Protein AF-A0A8H5Y8N4-F1 (afdb_monomer)

Sequence (1280 aa):
MLNGNSNGKVRDLEVSPAIPPASGTCSVSHARNRRFKAFHACMIVFAGIAYYHDLDHRLQHASLALSFPGAGFISLGGFWGIGFIVNFILFCISLFLWFATGNIIAPFLTWFGEAFVIAALPGAAKPPMAHSQAVVGALVLVSYTVIIRFMRNTRRGQESRRDVRNKYLPRLLAEMKENEMVEPESDQDREIPENVLKFLRWQIDVAVLGNDDWSGYDVIEQFQPAALRYQIVEGVYTLAFANRFYTPSFRGSYLQEAQEKLIYKYCQEKVLKYWKWECLWGKLTTNYEPVLKDNIMLTGFYSLALQFYRAATLGDRFTKDGALVLEIDKTHRYPHSSKTLTKALLDNWSKSAFCLYPCEPNWIYSFCNLYGINALKCYDTNEGTDFVSGIEGRFRKGYIEEFTDADGTCVPIKSRMTGFVIPGLIGIVNELSCSALTASLMPDVSARAYAVAKKEVLTLDSKGKLADIDCLQGADKMDPGRYKASMVTFYSQALAAAKTFGDTGVAKAVEDLIDQDESLEKVDAGGVVTYNNVSVIMRSQLLRAKLMFRNGWKRMIEEPMSDILKKGPILADAKYPEVLVAKARSHDGSDLELVLYPGTEKRTVSLGLAQLQPGREYTAGKKTFTANVEGKAQIIVTLNQRTVPILETLIQLKVRNTDLLERSERPWLEQNHPYLLSPILHLSNMVINTGNTDKNDNIVQNGHTQLNDKCRDTPIHANRHMRVICVGAGASGLHLIYKMKKDFTNFTLDVYEKNPDIGGTWYENRYPGCACDIPAHNYVYSFEPNPQWSANYASSVEIFNYFSNFADKYGLRKSIKTQHEVVGAAWIEERACWAVSIRRPDNSVFEQECDWLINGAGILNAWRWPAIPGIDKYKGQLLHSAAWDPTVDVTDRHVGLIGNGSSGIQILPKMQECVFTYFRHVTTFIREPAWISPTPGMEYRQYTDKEREEFILHPEKLTELRKASEKAIGEVFSIVFNESAAQKQLEAFIKGKMIEKINNQDLARLLIPDFAFGCRRITPGTKYLESLTKPNVTTVYGDIREITERGCVTADGKEHPTDVLICATGFDTTFRPRFPLRGRNDMNLAEEWALEPRSYLGLAASGYPNYFMYLGPNCPIANGPIVFSIELQTEYMLRFMNRWQKEDIRTFDAKREAVDDFMHQKDLFMERTVWTSDCLSWYKNPRDGRITAVWPGSTLHYMETLATPRYDDYSVEYNGRRFAYLGNGFSQTEATPGMDRTYYIRERDDGSSLFRNLMSKENMSEPMDIKSLGKQEKSLLEHE

Structure (mmCIF, N/CA/C/O backbone):
data_AF-A0A8H5Y8N4-F1
#
_entry.id   AF-A0A8H5Y8N4-F1
#
loop_
_atom_site.group_PDB
_atom_site.id
_atom_site.type_symbol
_atom_site.label_atom_id
_atom_site.label_alt_id
_atom_site.label_comp_id
_atom_site.label_asym_id
_atom_site.label_entity_id
_atom_site.label_seq_id
_atom_site.pdbx_PDB_ins_code
_atom_site.Cartn_x
_atom_site.Cartn_y
_atom_site.Cartn_z
_atom_site.occupancy
_atom_site.B_iso_or_equiv
_atom_site.auth_seq_id
_atom_site.auth_comp_id
_atom_site.auth_asym_id
_atom_site.auth_atom_id
_atom_site.pdbx_PDB_model_num
ATOM 1 N N . MET A 1 1 ? 27.603 -9.779 23.919 1.00 23.16 1 MET A N 1
ATOM 2 C CA . MET A 1 1 ? 27.746 -8.595 24.800 1.00 23.16 1 MET A CA 1
ATOM 3 C C . MET A 1 1 ? 26.690 -7.575 24.407 1.00 23.16 1 MET A C 1
ATOM 5 O O . MET A 1 1 ? 26.212 -7.669 23.284 1.00 23.16 1 MET A O 1
ATOM 9 N N . LEU A 1 2 ? 26.401 -6.618 25.296 1.00 21.86 2 LEU A N 1
ATOM 10 C CA . LEU A 1 2 ? 25.329 -5.613 25.197 1.00 21.86 2 LEU A CA 1
ATOM 11 C C . LEU A 1 2 ? 23.916 -6.184 25.410 1.00 21.86 2 LEU A C 1
ATOM 13 O O . LEU A 1 2 ? 23.182 -6.479 24.470 1.00 21.86 2 LEU A O 1
ATOM 17 N N . ASN A 1 3 ? 23.560 -6.296 26.691 1.00 29.89 3 ASN A N 1
ATOM 18 C CA . ASN A 1 3 ? 22.178 -6.210 27.166 1.00 29.89 3 ASN A CA 1
ATOM 19 C C . ASN A 1 3 ? 21.736 -4.730 27.104 1.00 29.89 3 ASN A C 1
ATOM 21 O O . ASN A 1 3 ? 22.589 -3.838 27.065 1.00 29.89 3 ASN A O 1
ATOM 25 N N . GLY A 1 4 ? 20.433 -4.456 27.178 1.00 23.62 4 GLY A N 1
ATOM 26 C CA . GLY A 1 4 ? 19.904 -3.092 27.266 1.00 23.62 4 GLY A CA 1
ATOM 27 C C . GLY A 1 4 ? 18.448 -3.084 27.728 1.00 23.62 4 GLY A C 1
ATOM 28 O O . GLY A 1 4 ? 17.625 -3.762 27.124 1.00 23.62 4 GLY A O 1
ATOM 29 N N . ASN A 1 5 ? 18.158 -2.335 28.797 1.00 32.97 5 ASN A N 1
ATOM 30 C CA . ASN A 1 5 ? 16.825 -2.215 29.398 1.00 32.97 5 ASN A CA 1
ATOM 31 C C . ASN A 1 5 ? 16.034 -1.022 28.835 1.00 32.97 5 ASN A C 1
ATOM 33 O O . ASN A 1 5 ? 16.590 0.074 28.734 1.00 32.97 5 ASN A O 1
ATOM 37 N N . SER A 1 6 ? 14.713 -1.162 28.695 1.00 25.78 6 SER A N 1
ATOM 38 C CA . SER A 1 6 ? 13.760 -0.066 28.922 1.00 25.78 6 SER A CA 1
ATOM 39 C C . SER A 1 6 ? 12.333 -0.543 29.241 1.00 25.78 6 SER A C 1
ATOM 41 O O . SER A 1 6 ? 11.673 -1.223 28.461 1.00 25.78 6 SER A O 1
ATOM 43 N N . ASN A 1 7 ? 11.823 -0.088 30.393 1.00 25.64 7 ASN A N 1
ATOM 44 C CA . ASN A 1 7 ? 10.394 -0.112 30.724 1.00 25.64 7 ASN A CA 1
ATOM 45 C C . ASN A 1 7 ? 9.574 0.702 29.706 1.00 25.64 7 ASN A C 1
ATOM 47 O O . ASN A 1 7 ? 10.105 1.603 29.057 1.00 25.64 7 ASN A O 1
ATOM 51 N N . GLY A 1 8 ? 8.261 0.461 29.642 1.00 32.56 8 GLY A N 1
ATOM 52 C CA . GLY A 1 8 ? 7.346 1.184 28.754 1.00 32.56 8 GLY A CA 1
ATOM 53 C C . GLY A 1 8 ? 7.306 2.702 28.986 1.00 32.56 8 GLY A C 1
ATOM 54 O O . GLY A 1 8 ? 6.549 3.184 29.826 1.00 32.56 8 GLY A O 1
ATOM 55 N N . LYS A 1 9 ? 8.082 3.443 28.188 1.00 24.67 9 LYS A N 1
ATOM 56 C CA . LYS A 1 9 ? 8.012 4.894 27.964 1.00 24.67 9 LYS A CA 1
ATOM 57 C C . LYS A 1 9 ? 8.531 5.206 26.562 1.00 24.67 9 LYS A C 1
ATOM 59 O O . LYS A 1 9 ? 9.710 4.988 26.308 1.00 24.67 9 LYS A O 1
ATOM 64 N N . VAL A 1 10 ? 7.673 5.784 25.712 1.00 25.42 10 VAL A N 1
ATOM 65 C CA . VAL A 1 10 ? 7.984 6.218 24.331 1.00 25.42 10 VAL A CA 1
ATOM 66 C C . VAL A 1 10 ? 8.423 5.058 23.406 1.00 25.42 10 VAL A C 1
ATOM 68 O O . VAL A 1 10 ? 8.883 4.009 23.845 1.00 25.42 10 VAL A O 1
ATOM 71 N N . ARG A 1 11 ? 8.277 5.220 22.081 1.00 30.12 11 ARG A N 1
ATOM 72 C CA . ARG A 1 11 ? 9.005 4.385 21.106 1.00 30.12 11 ARG A CA 1
ATOM 73 C C . ARG A 1 11 ? 10.452 4.865 20.985 1.00 30.12 11 ARG A C 1
ATOM 75 O O . ARG A 1 11 ? 10.845 5.439 19.969 1.00 30.12 11 ARG A O 1
ATOM 82 N N . ASP A 1 12 ? 11.236 4.614 22.025 1.00 27.06 12 ASP A N 1
ATOM 83 C CA . ASP A 1 12 ? 12.687 4.602 21.888 1.00 27.06 12 ASP A CA 1
ATOM 84 C C . ASP A 1 12 ? 13.077 3.360 21.079 1.00 27.06 12 ASP A C 1
ATOM 86 O O . ASP A 1 12 ? 13.181 2.250 21.596 1.00 27.06 12 ASP A O 1
ATOM 90 N N . LEU A 1 13 ? 13.288 3.567 19.777 1.00 30.88 13 LEU A N 1
ATOM 91 C CA . LEU A 1 13 ? 14.112 2.677 18.959 1.00 30.88 13 LEU A CA 1
ATOM 92 C C . LEU A 1 13 ? 15.454 2.432 19.679 1.00 30.88 13 LEU A C 1
ATOM 94 O O . LEU A 1 13 ? 15.938 3.319 20.385 1.00 30.88 13 LEU A O 1
ATOM 98 N N . GLU A 1 14 ? 16.129 1.307 19.420 1.00 38.31 14 GLU A N 1
ATOM 99 C CA . GLU A 1 14 ? 17.563 1.178 19.736 1.00 38.31 14 GLU A CA 1
ATOM 100 C C . GLU A 1 14 ? 18.370 2.122 18.823 1.00 38.31 14 GLU A C 1
ATOM 102 O O . GLU A 1 14 ? 18.939 1.747 17.795 1.00 38.31 14 GLU A O 1
ATOM 107 N N . VAL A 1 15 ? 18.347 3.409 19.171 1.00 51.72 15 VAL A N 1
ATOM 108 C CA . VAL A 1 15 ? 18.977 4.488 18.424 1.00 51.72 15 VAL A CA 1
ATOM 109 C C . VAL A 1 15 ? 20.482 4.327 18.518 1.00 51.72 15 VAL A C 1
ATOM 111 O O . VAL A 1 15 ? 21.073 4.537 19.573 1.00 51.72 15 VAL A O 1
ATOM 114 N N . SER A 1 16 ? 21.124 4.062 17.378 1.00 62.78 16 SER A N 1
ATOM 115 C CA . SER A 1 16 ? 22.551 4.341 17.236 1.00 62.78 16 SER A CA 1
ATOM 116 C C . SER A 1 16 ? 22.790 5.828 17.551 1.00 62.78 16 SER A C 1
ATOM 118 O O . SER A 1 16 ? 22.314 6.688 16.795 1.00 62.78 16 SER A O 1
ATOM 120 N N . PRO A 1 17 ? 23.536 6.165 18.623 1.00 74.38 17 PRO A N 1
ATOM 121 C CA . PRO A 1 17 ? 23.847 7.556 18.947 1.00 74.38 17 PRO A CA 1
ATOM 122 C C . PRO A 1 17 ? 24.790 8.182 17.910 1.00 74.38 17 PRO A C 1
ATOM 124 O O . PRO A 1 17 ? 24.850 9.401 17.771 1.00 74.38 17 PRO A O 1
ATOM 127 N N . ALA A 1 18 ? 25.512 7.347 17.158 1.00 87.12 18 ALA A N 1
ATOM 128 C CA . ALA A 1 18 ? 26.322 7.762 16.027 1.00 87.12 18 ALA A CA 1
ATOM 129 C C . ALA A 1 18 ? 25.456 8.123 14.808 1.00 87.12 18 ALA A C 1
ATOM 131 O O . ALA A 1 18 ? 24.496 7.423 14.473 1.00 87.12 18 ALA A O 1
ATOM 132 N N . ILE A 1 19 ? 25.868 9.175 14.100 1.00 90.50 19 ILE A N 1
ATOM 133 C CA . ILE A 1 19 ? 25.376 9.561 12.774 1.00 90.50 19 ILE A CA 1
ATOM 134 C C . ILE A 1 19 ? 25.545 8.368 11.813 1.00 90.50 19 ILE A C 1
ATOM 136 O O . ILE A 1 19 ? 26.672 7.876 11.666 1.00 90.50 19 ILE A O 1
ATOM 140 N N . PRO A 1 20 ? 24.473 7.901 11.139 1.00 88.56 20 PRO A N 1
ATOM 141 C CA . PRO A 1 20 ? 24.535 6.726 10.274 1.00 88.56 20 PRO A CA 1
ATOM 142 C C . PRO A 1 20 ? 25.575 6.849 9.146 1.00 88.56 20 PRO A C 1
ATOM 144 O O . PRO A 1 20 ? 25.640 7.902 8.505 1.00 88.56 20 PRO A O 1
ATOM 147 N N . PRO A 1 21 ? 26.304 5.771 8.789 1.00 87.31 21 PRO A N 1
ATOM 148 C CA . PRO A 1 21 ? 27.186 5.753 7.615 1.00 87.31 21 PRO A CA 1
ATOM 149 C C . PRO A 1 21 ? 26.469 6.057 6.289 1.00 87.31 21 PRO A C 1
ATOM 151 O O . PRO A 1 21 ? 27.097 6.526 5.344 1.00 87.31 21 PRO A O 1
ATOM 154 N N . ALA A 1 22 ? 25.152 5.821 6.232 1.00 86.31 22 ALA A N 1
ATOM 155 C CA . ALA A 1 22 ? 24.295 6.133 5.089 1.00 86.31 22 ALA A CA 1
ATOM 156 C C . ALA A 1 22 ? 24.025 7.641 4.891 1.00 86.31 22 ALA A C 1
ATOM 158 O O . ALA A 1 22 ? 23.535 8.029 3.826 1.00 86.31 22 ALA A O 1
ATOM 159 N N . SER A 1 23 ? 24.339 8.488 5.881 1.00 89.88 23 SER A N 1
ATOM 160 C CA . SER A 1 23 ? 24.047 9.927 5.834 1.00 89.88 23 SER A CA 1
ATOM 161 C C . SER A 1 23 ? 24.747 10.595 4.649 1.00 89.88 23 SER A C 1
ATOM 163 O O . SER A 1 23 ? 25.951 10.419 4.421 1.00 89.88 23 SER A O 1
ATOM 165 N N . GLY A 1 24 ? 23.971 11.315 3.843 1.00 86.00 24 GLY A N 1
ATOM 166 C CA . GLY A 1 24 ? 24.460 12.000 2.650 1.00 86.00 24 GLY A CA 1
ATOM 167 C C . GLY A 1 24 ? 25.053 11.086 1.579 1.00 86.00 24 GLY A C 1
ATOM 168 O O . GLY A 1 24 ? 25.847 11.563 0.770 1.00 86.00 24 GLY A O 1
ATOM 169 N N . THR A 1 25 ? 24.736 9.787 1.548 1.00 87.19 25 THR A N 1
ATOM 170 C CA . THR A 1 25 ? 25.190 8.876 0.471 1.00 87.19 25 THR A CA 1
ATOM 171 C C . THR A 1 25 ? 24.651 9.242 -0.914 1.00 87.19 25 THR A C 1
ATOM 173 O O . THR A 1 25 ? 25.196 8.774 -1.913 1.00 87.19 25 THR A O 1
ATOM 176 N N . CYS A 1 26 ? 23.638 10.114 -0.993 1.00 86.19 26 CYS A N 1
ATOM 177 C CA . CYS A 1 26 ? 23.201 10.804 -2.206 1.00 86.19 26 CYS A CA 1
ATOM 178 C C . CYS A 1 26 ? 22.932 9.864 -3.397 1.00 86.19 26 CYS A C 1
ATOM 180 O O . CYS A 1 26 ? 23.290 10.170 -4.537 1.00 86.19 26 CYS A O 1
ATOM 182 N N . SER A 1 27 ? 22.332 8.697 -3.145 1.00 81.56 27 SER A N 1
ATOM 183 C CA . SER A 1 27 ? 22.179 7.603 -4.114 1.00 81.56 27 SER A CA 1
ATOM 184 C C . SER A 1 27 ? 21.449 8.022 -5.407 1.00 81.56 27 SER A C 1
ATOM 186 O O . SER A 1 27 ? 21.914 7.746 -6.523 1.00 81.56 27 SER A O 1
ATOM 188 N N . VAL A 1 28 ? 20.355 8.776 -5.283 1.00 84.69 28 VAL A N 1
ATOM 189 C CA . VAL A 1 28 ? 19.541 9.307 -6.389 1.00 84.69 28 VAL A CA 1
ATOM 190 C C . VAL A 1 28 ? 20.201 10.543 -7.011 1.00 84.69 28 VAL A C 1
ATOM 192 O O . VAL A 1 28 ? 20.236 10.683 -8.239 1.00 84.69 28 VAL A O 1
ATOM 195 N N . SER A 1 29 ? 20.792 11.419 -6.199 1.00 85.62 29 SER A N 1
ATOM 196 C CA . SER A 1 29 ? 21.526 12.602 -6.664 1.00 85.62 29 SER A CA 1
ATOM 197 C C . SER A 1 29 ? 22.782 12.233 -7.452 1.00 85.62 29 SER A C 1
ATOM 199 O O . SER A 1 29 ? 23.086 12.884 -8.449 1.00 85.62 29 SER A O 1
ATOM 201 N N . HIS A 1 30 ? 23.491 11.161 -7.099 1.00 85.44 30 HIS A N 1
ATOM 202 C CA . HIS A 1 30 ? 24.618 10.637 -7.872 1.00 85.44 30 HIS A CA 1
ATOM 203 C C . HIS A 1 30 ? 24.168 9.975 -9.182 1.00 85.44 30 HIS A C 1
ATOM 205 O O . HIS A 1 30 ? 24.870 10.069 -10.193 1.00 85.44 30 HIS A O 1
ATOM 211 N N . ALA A 1 31 ? 22.990 9.342 -9.225 1.00 83.00 31 ALA A N 1
ATOM 212 C CA . ALA A 1 31 ? 22.402 8.875 -10.483 1.00 83.00 31 ALA A CA 1
ATOM 213 C C . ALA A 1 31 ? 22.044 10.048 -11.420 1.00 83.00 31 ALA A C 1
ATOM 215 O O . ALA A 1 31 ? 22.373 10.005 -12.608 1.00 83.00 31 ALA A O 1
ATOM 216 N N . ARG A 1 32 ? 21.451 11.127 -10.889 1.00 83.00 32 ARG A N 1
ATOM 217 C CA . ARG A 1 32 ? 21.116 12.349 -11.648 1.00 83.00 32 ARG A CA 1
ATOM 218 C C . ARG A 1 32 ? 22.352 13.120 -12.112 1.00 83.00 32 ARG A C 1
ATOM 220 O O . ARG A 1 32 ? 22.471 13.398 -13.303 1.00 83.00 32 ARG A O 1
ATOM 227 N N . ASN A 1 33 ? 23.314 13.372 -11.225 1.00 79.44 33 ASN A N 1
ATOM 228 C CA . ASN A 1 33 ? 24.568 14.050 -11.566 1.00 79.44 33 ASN A CA 1
ATOM 229 C C . ASN A 1 33 ? 25.366 13.311 -12.651 1.00 79.44 33 ASN A C 1
ATOM 231 O O . ASN A 1 33 ? 25.953 13.963 -13.511 1.00 79.44 33 ASN A O 1
ATOM 235 N N . ARG A 1 34 ? 25.371 11.967 -12.669 1.00 80.88 34 ARG A N 1
ATOM 236 C CA . ARG A 1 34 ? 25.993 11.196 -13.764 1.00 80.88 34 ARG A CA 1
ATOM 237 C C . ARG A 1 34 ? 25.321 11.465 -15.113 1.00 80.88 34 ARG A C 1
ATOM 239 O O . ARG A 1 34 ? 26.026 11.713 -16.085 1.00 80.88 34 ARG A O 1
ATOM 246 N N . ARG A 1 35 ? 23.983 11.483 -15.168 1.00 80.31 35 ARG A N 1
ATOM 247 C CA . ARG A 1 35 ? 23.222 11.795 -16.396 1.00 80.31 35 ARG A CA 1
ATOM 248 C C . ARG A 1 35 ? 23.456 13.233 -16.868 1.00 80.31 35 ARG A C 1
ATOM 250 O O . ARG A 1 35 ? 23.727 13.440 -18.045 1.00 80.31 35 ARG A O 1
ATOM 257 N N . PHE A 1 36 ? 23.427 14.206 -15.955 1.00 78.81 36 PHE A N 1
ATOM 258 C CA . PHE A 1 36 ? 23.695 15.614 -16.270 1.00 78.81 36 PHE A CA 1
ATOM 259 C C . PHE A 1 36 ? 25.119 15.826 -16.813 1.00 78.81 36 PHE A C 1
ATOM 261 O O . PHE A 1 36 ? 25.304 16.479 -17.837 1.00 78.81 36 PHE A O 1
ATOM 268 N N . LYS A 1 37 ? 26.124 15.203 -16.182 1.00 76.12 37 LYS A N 1
ATOM 269 C CA . LYS A 1 37 ? 27.518 15.241 -16.650 1.00 76.12 37 LYS A CA 1
ATOM 270 C C . LYS A 1 37 ? 27.703 14.575 -18.013 1.00 76.12 37 LYS A C 1
ATOM 272 O O . LYS A 1 37 ? 28.429 15.120 -18.834 1.00 76.12 37 LYS A O 1
ATOM 277 N N . ALA A 1 38 ? 27.038 13.446 -18.268 1.00 81.50 38 ALA A N 1
ATOM 278 C CA . ALA A 1 38 ? 27.064 12.795 -19.577 1.00 81.50 38 ALA A CA 1
ATOM 279 C C . ALA A 1 38 ? 26.448 13.692 -20.666 1.00 81.50 38 ALA A C 1
ATOM 281 O O . ALA A 1 38 ? 27.074 13.900 -21.698 1.00 81.50 38 ALA A O 1
ATOM 282 N N . PHE A 1 39 ? 25.284 14.299 -20.406 1.00 80.00 39 PHE A N 1
ATOM 283 C CA . PHE A 1 39 ? 24.648 15.242 -21.332 1.00 80.00 39 PHE A CA 1
ATOM 284 C C . PHE A 1 39 ? 25.543 16.454 -21.645 1.00 80.00 39 PHE A C 1
ATOM 286 O O . PHE A 1 39 ? 25.746 16.786 -22.811 1.00 80.00 39 PHE A O 1
ATOM 293 N N . HIS A 1 40 ? 26.134 17.083 -20.625 1.00 75.75 40 HIS A N 1
ATOM 294 C CA . HIS A 1 40 ? 27.027 18.227 -20.823 1.00 75.75 40 HIS A CA 1
ATOM 295 C C . HIS A 1 40 ? 28.326 17.836 -21.554 1.00 75.75 40 HIS A C 1
ATOM 297 O O . HIS A 1 40 ? 28.766 18.568 -22.436 1.00 75.75 40 HIS A O 1
ATOM 303 N N . ALA A 1 41 ? 28.891 16.654 -21.277 1.00 78.38 41 ALA A N 1
ATOM 304 C CA . ALA A 1 41 ? 30.025 16.121 -22.035 1.00 78.38 41 ALA A CA 1
ATOM 305 C C . ALA A 1 41 ? 29.667 15.873 -23.512 1.00 78.38 41 ALA A C 1
ATOM 307 O O . ALA A 1 41 ? 30.446 16.235 -24.390 1.00 78.38 41 ALA A O 1
ATOM 308 N N . CYS A 1 42 ? 28.475 15.336 -23.803 1.00 80.69 42 CYS A N 1
ATOM 309 C CA . CYS A 1 42 ? 27.978 15.224 -25.175 1.00 80.69 42 CYS A CA 1
ATOM 310 C C . CYS A 1 42 ? 27.844 16.600 -25.842 1.00 80.69 42 CYS A C 1
ATOM 312 O O . CYS A 1 42 ? 28.299 16.747 -26.972 1.00 80.69 42 CYS A O 1
ATOM 314 N N . MET A 1 43 ? 27.296 17.616 -25.160 1.00 74.25 43 MET A N 1
ATOM 315 C CA . MET A 1 43 ? 27.218 18.976 -25.718 1.00 74.25 43 MET A CA 1
ATOM 316 C C . MET A 1 43 ? 28.602 19.550 -26.047 1.00 74.25 43 MET A C 1
ATOM 318 O O . MET A 1 43 ? 28.779 20.089 -27.133 1.00 74.25 43 MET A O 1
ATOM 322 N N . ILE A 1 44 ? 29.591 19.391 -25.160 1.00 74.00 44 ILE A N 1
ATOM 323 C CA . ILE A 1 44 ? 30.975 19.840 -25.401 1.00 74.00 44 ILE A CA 1
ATOM 324 C C . ILE A 1 44 ? 31.584 19.117 -26.615 1.00 74.00 44 ILE A C 1
ATOM 326 O O . ILE A 1 44 ? 32.220 19.756 -27.452 1.00 74.00 44 ILE A O 1
ATOM 330 N N . VAL A 1 45 ? 31.358 17.806 -26.753 1.00 77.75 45 VAL A N 1
ATOM 331 C CA . VAL A 1 45 ? 31.838 17.020 -27.904 1.00 77.75 45 VAL A CA 1
ATOM 332 C C . VAL A 1 45 ? 31.157 17.453 -29.207 1.00 77.75 45 VAL A C 1
ATOM 334 O O . VAL A 1 45 ? 31.852 17.697 -30.190 1.00 77.75 45 VAL A O 1
ATOM 337 N N . PHE A 1 46 ? 29.830 17.620 -29.229 1.00 74.88 46 PHE A N 1
ATOM 338 C CA . PHE A 1 46 ? 29.108 18.099 -30.415 1.00 74.88 46 PHE A CA 1
ATOM 339 C C . PHE A 1 46 ? 29.496 19.534 -30.798 1.00 74.88 46 PHE A C 1
ATOM 341 O O . PHE A 1 46 ? 29.713 19.804 -31.978 1.00 74.88 46 PHE A O 1
ATOM 348 N N . ALA A 1 47 ? 29.650 20.434 -29.822 1.00 69.44 47 ALA A N 1
ATOM 349 C CA . ALA A 1 47 ? 30.133 21.796 -30.040 1.00 69.44 47 ALA A CA 1
ATOM 350 C C . ALA A 1 47 ? 31.547 21.812 -30.648 1.00 69.44 47 ALA A C 1
ATOM 352 O O . ALA A 1 47 ? 31.798 22.539 -31.611 1.00 69.44 47 ALA A O 1
ATOM 353 N N . GLY A 1 48 ? 32.446 20.965 -30.132 1.00 69.94 48 GLY A N 1
ATOM 354 C CA . GLY A 1 48 ? 33.791 20.777 -30.670 1.00 69.94 48 GLY A CA 1
ATOM 355 C C . GLY A 1 48 ? 33.785 20.245 -32.105 1.00 69.94 48 GLY A C 1
ATOM 356 O O . GLY A 1 48 ? 34.431 20.829 -32.969 1.00 69.94 48 GLY A O 1
ATOM 357 N N . ILE A 1 49 ? 33.017 19.189 -32.391 1.00 72.00 49 ILE A N 1
ATOM 358 C CA . ILE A 1 49 ? 32.888 18.620 -33.745 1.00 72.00 49 ILE A CA 1
ATOM 359 C C . ILE A 1 49 ? 32.357 19.675 -34.729 1.00 72.00 49 ILE A C 1
ATOM 361 O O . ILE A 1 49 ? 32.955 19.878 -35.784 1.00 72.00 49 ILE A O 1
ATOM 365 N N . ALA A 1 50 ? 31.296 20.403 -34.367 1.00 67.69 50 ALA A N 1
ATOM 366 C CA . ALA A 1 50 ? 30.742 21.478 -35.193 1.00 67.69 50 ALA A CA 1
ATOM 367 C C . ALA A 1 50 ? 31.739 22.630 -35.437 1.00 67.69 50 ALA A C 1
ATOM 369 O O . ALA A 1 50 ? 31.690 23.266 -36.485 1.00 67.69 50 ALA A O 1
ATOM 370 N N . TYR A 1 51 ? 32.663 22.880 -34.505 1.00 66.81 51 TYR A N 1
ATOM 371 C CA . TYR A 1 51 ? 33.732 23.865 -34.681 1.00 66.81 51 TYR A CA 1
ATOM 372 C C . TYR A 1 51 ? 34.855 23.382 -35.616 1.00 66.81 51 TYR A C 1
ATOM 374 O O . TYR A 1 51 ? 35.426 24.181 -36.354 1.00 66.81 51 TYR A O 1
ATOM 382 N N . TYR A 1 52 ? 35.200 22.089 -35.570 1.00 65.62 52 TYR A N 1
ATOM 383 C CA . TYR A 1 52 ? 36.325 21.522 -36.327 1.00 65.62 52 TYR A CA 1
ATOM 384 C C . TYR A 1 52 ? 36.009 21.187 -37.790 1.00 65.62 52 TYR A C 1
ATOM 386 O O . TYR A 1 52 ? 36.935 21.106 -38.596 1.00 65.62 52 TYR A O 1
ATOM 394 N N . HIS A 1 53 ? 34.738 21.005 -38.155 1.00 66.81 53 HIS A N 1
ATOM 395 C CA . HIS A 1 53 ? 34.342 20.954 -39.564 1.00 66.81 53 HIS A CA 1
ATOM 396 C C . HIS A 1 53 ? 34.328 22.360 -40.187 1.00 66.81 53 HIS A C 1
ATOM 398 O O . HIS A 1 53 ? 34.122 23.361 -39.497 1.00 66.81 53 HIS A O 1
ATOM 404 N N . ASP A 1 54 ? 34.521 22.438 -41.508 1.00 64.44 54 ASP A N 1
ATOM 405 C CA . ASP A 1 54 ? 34.544 23.696 -42.274 1.00 64.44 54 ASP A CA 1
ATOM 406 C C . ASP A 1 54 ? 33.108 24.205 -42.540 1.00 64.44 54 ASP A C 1
ATOM 408 O O . ASP A 1 54 ? 32.654 24.359 -43.671 1.00 64.44 54 ASP A O 1
ATOM 412 N N . LEU A 1 55 ? 32.358 24.385 -41.448 1.00 67.75 55 LEU A N 1
ATOM 413 C CA . LEU A 1 55 ? 31.048 25.028 -41.420 1.00 67.75 55 LEU A CA 1
ATOM 414 C C . LEU A 1 55 ? 31.201 26.554 -41.524 1.00 67.75 55 LEU A C 1
ATOM 416 O O . LEU A 1 55 ? 32.266 27.109 -41.247 1.00 67.75 55 LEU A O 1
ATOM 420 N N . ASP A 1 56 ? 30.104 27.238 -41.865 1.00 77.25 56 ASP A N 1
ATOM 421 C CA . ASP A 1 56 ? 30.037 28.703 -41.851 1.00 77.25 56 ASP A CA 1
ATOM 422 C C . ASP A 1 56 ? 30.543 29.272 -40.512 1.00 77.25 56 ASP A C 1
ATOM 424 O O . ASP A 1 56 ? 30.211 28.765 -39.435 1.00 77.25 56 ASP A O 1
ATOM 428 N N . HIS A 1 57 ? 31.344 30.340 -40.565 1.00 74.81 57 HIS A N 1
ATOM 429 C CA . HIS A 1 57 ? 32.008 30.892 -39.382 1.00 74.81 57 HIS A CA 1
ATOM 430 C C . HIS A 1 57 ? 31.020 31.309 -38.284 1.00 74.81 57 HIS A C 1
ATOM 432 O O . HIS A 1 57 ? 31.329 31.154 -37.105 1.00 74.81 57 HIS A O 1
ATOM 438 N N . ARG A 1 58 ? 29.796 31.727 -38.630 1.00 75.94 58 ARG A N 1
ATOM 439 C CA . ARG A 1 58 ? 28.725 32.030 -37.663 1.00 75.94 58 ARG A CA 1
ATOM 440 C C . ARG A 1 58 ? 28.354 30.806 -36.827 1.00 75.94 58 ARG A C 1
ATOM 442 O O . ARG A 1 58 ? 28.132 30.937 -35.627 1.00 75.94 58 ARG A O 1
ATOM 449 N N . LEU A 1 59 ? 28.332 29.618 -37.437 1.00 76.75 59 LEU A N 1
ATOM 450 C CA . LEU A 1 59 ? 28.078 28.347 -36.750 1.00 76.75 59 LEU A CA 1
ATOM 451 C C . LEU A 1 59 ? 29.267 27.935 -35.869 1.00 76.75 59 LEU A C 1
ATOM 453 O O . LEU A 1 59 ? 29.052 27.407 -34.781 1.00 76.75 59 LEU A O 1
ATOM 457 N N . GLN A 1 60 ? 30.501 28.236 -36.289 1.00 76.81 60 GLN A N 1
ATOM 458 C CA . GLN A 1 60 ? 31.709 28.021 -35.480 1.00 76.81 60 GLN A CA 1
ATOM 459 C C . GLN A 1 60 ? 31.729 28.949 -34.243 1.00 76.81 60 GLN A C 1
ATOM 461 O O . GLN A 1 60 ? 31.961 28.492 -33.126 1.00 76.81 60 GLN A O 1
ATOM 466 N N . HIS A 1 61 ? 31.401 30.237 -34.386 1.00 77.75 61 HIS A N 1
ATOM 467 C CA . HIS A 1 61 ? 31.271 31.143 -33.236 1.00 77.75 61 HIS A CA 1
ATOM 468 C C . HIS A 1 61 ? 30.102 30.745 -32.309 1.00 77.75 61 HIS A C 1
ATOM 470 O O . HIS A 1 61 ? 30.237 30.783 -31.084 1.00 77.75 61 HIS A O 1
ATOM 476 N N . ALA A 1 62 ? 28.967 30.318 -32.877 1.00 81.62 62 ALA A N 1
ATOM 477 C CA . ALA A 1 62 ? 27.804 29.869 -32.114 1.00 81.62 62 ALA A CA 1
ATOM 478 C C . ALA A 1 62 ? 28.057 28.558 -31.347 1.00 81.62 62 ALA A C 1
ATOM 480 O O . ALA A 1 62 ? 27.599 28.428 -30.211 1.00 81.62 62 ALA A O 1
ATOM 481 N N . SER A 1 63 ? 28.809 27.599 -31.905 1.00 80.75 63 SER A N 1
ATOM 482 C CA . SER A 1 63 ? 29.087 26.333 -31.213 1.00 80.75 63 SER A CA 1
ATOM 483 C C . SER A 1 63 ? 29.930 26.527 -29.946 1.00 80.75 63 SER A C 1
ATOM 485 O O . SER A 1 63 ? 29.695 25.839 -28.951 1.00 80.75 63 SER A O 1
ATOM 487 N N . LEU A 1 64 ? 30.830 27.519 -29.914 1.00 79.38 64 LEU A N 1
ATOM 488 C CA . LEU A 1 64 ? 31.564 27.877 -28.696 1.00 79.38 64 LEU A CA 1
ATOM 489 C C . LEU A 1 64 ? 30.637 28.381 -27.579 1.00 79.38 64 LEU A C 1
ATOM 491 O O . LEU A 1 64 ? 30.805 27.948 -26.438 1.00 79.38 64 LEU A O 1
ATOM 495 N N . ALA A 1 65 ? 29.619 29.191 -27.886 1.00 83.19 65 ALA A N 1
ATOM 496 C CA . ALA A 1 65 ? 28.626 29.629 -26.895 1.00 83.19 65 ALA A CA 1
ATOM 497 C C . ALA A 1 65 ? 27.846 28.448 -26.279 1.00 83.19 65 ALA A C 1
ATOM 499 O O . ALA A 1 65 ? 27.587 28.422 -25.075 1.00 83.19 65 ALA A O 1
ATOM 500 N N . LEU A 1 66 ? 27.545 27.408 -27.071 1.00 83.75 66 LEU A N 1
ATOM 501 C CA . LEU A 1 66 ? 26.903 26.183 -26.565 1.00 83.75 66 LEU A CA 1
ATOM 502 C C . LEU A 1 66 ? 27.787 25.398 -25.579 1.00 83.75 66 LEU A C 1
ATOM 504 O O . LEU A 1 66 ? 27.265 24.621 -24.778 1.00 83.75 66 LEU A O 1
ATOM 508 N N . SER A 1 67 ? 29.112 25.582 -25.619 1.00 77.75 67 SER A N 1
ATOM 509 C CA . SER A 1 67 ? 30.043 24.867 -24.737 1.00 77.75 67 SER A CA 1
ATOM 510 C C . SER A 1 67 ? 30.126 25.468 -23.327 1.00 77.75 67 SER A C 1
ATOM 512 O O . SER A 1 67 ? 30.217 24.715 -22.355 1.00 77.75 67 SER A O 1
ATOM 514 N N . PHE A 1 68 ? 30.056 26.801 -23.196 1.00 82.62 68 PHE A N 1
ATOM 515 C CA . PHE A 1 68 ? 30.150 27.516 -21.917 1.00 82.62 68 PHE A CA 1
ATOM 516 C C . PHE A 1 68 ? 29.524 28.932 -22.014 1.00 82.62 68 PHE A C 1
ATOM 518 O O . PHE A 1 68 ? 29.764 29.611 -23.013 1.00 82.62 68 PHE A O 1
ATOM 525 N N . PRO A 1 69 ? 28.772 29.425 -21.005 1.00 84.50 69 PRO A N 1
ATOM 526 C CA . PRO A 1 69 ? 28.152 30.757 -21.048 1.00 84.50 69 PRO A CA 1
ATOM 527 C C . PRO A 1 69 ? 29.167 31.896 -21.240 1.00 84.50 69 PRO A C 1
ATOM 529 O O . PRO A 1 69 ? 30.118 32.034 -20.472 1.00 84.50 69 PRO A O 1
ATOM 532 N N . GLY A 1 70 ? 28.956 32.724 -22.262 1.00 82.50 70 GLY A N 1
ATOM 533 C CA . GLY A 1 70 ? 29.825 33.820 -22.694 1.00 82.50 70 GLY A CA 1
ATOM 534 C C . GLY A 1 70 ? 30.895 33.426 -23.722 1.00 82.50 70 GLY A C 1
ATOM 535 O O . GLY A 1 70 ? 31.561 34.305 -24.274 1.00 82.50 70 GLY A O 1
ATOM 536 N N . ALA A 1 71 ? 31.145 32.131 -23.949 1.00 83.56 71 ALA A N 1
ATOM 537 C CA . ALA A 1 71 ? 32.346 31.675 -24.652 1.00 83.56 71 ALA A CA 1
ATOM 538 C C . ALA A 1 71 ? 32.354 31.953 -26.164 1.00 83.56 71 ALA A C 1
ATOM 540 O O . ALA A 1 71 ? 33.431 31.981 -26.763 1.00 83.56 71 ALA A O 1
ATOM 541 N N . GLY A 1 72 ? 31.202 32.216 -26.787 1.00 83.44 72 GLY A N 1
ATOM 542 C CA . GLY A 1 72 ? 31.160 32.649 -28.181 1.00 83.44 72 GLY A CA 1
ATOM 543 C C . GLY A 1 72 ? 31.791 34.033 -28.348 1.00 83.44 72 GLY A C 1
ATOM 544 O O . GLY A 1 72 ? 32.565 34.248 -29.283 1.00 83.44 72 GLY A O 1
ATOM 545 N N . PHE A 1 73 ? 31.566 34.952 -27.402 1.00 84.56 73 PHE A N 1
ATOM 546 C CA . PHE A 1 73 ? 32.137 36.306 -27.440 1.00 84.56 73 PHE A CA 1
ATOM 547 C C . PHE A 1 73 ? 33.675 36.325 -27.404 1.00 84.56 73 PHE A C 1
ATOM 549 O O . PHE A 1 73 ? 34.293 37.184 -28.036 1.00 84.56 73 PHE A O 1
ATOM 556 N N . ILE A 1 74 ? 34.309 35.341 -26.750 1.00 80.44 74 ILE A N 1
ATOM 557 C CA . ILE A 1 74 ? 35.775 35.168 -26.757 1.00 80.44 74 ILE A CA 1
ATOM 558 C C . ILE A 1 74 ? 36.299 34.965 -28.191 1.00 80.44 74 ILE A C 1
ATOM 560 O O . ILE A 1 74 ? 37.384 35.436 -28.529 1.00 80.44 74 ILE A O 1
ATOM 564 N N . SER A 1 75 ? 35.528 34.295 -29.051 1.00 74.12 75 SER A N 1
ATOM 565 C CA . SER A 1 75 ? 35.942 33.952 -30.418 1.00 74.12 75 SER A CA 1
ATOM 566 C C . SER A 1 75 ? 35.829 35.096 -31.434 1.00 74.12 75 SER A C 1
ATOM 568 O O . SER A 1 75 ? 36.419 34.999 -32.507 1.00 74.12 75 SER A O 1
ATOM 570 N N . LEU A 1 76 ? 35.112 36.175 -31.092 1.00 75.88 76 LEU A N 1
ATOM 571 C CA . LEU A 1 76 ? 34.989 37.392 -31.909 1.00 75.88 76 LEU A CA 1
ATOM 572 C C . LEU A 1 76 ? 36.146 38.381 -31.669 1.00 75.88 76 LEU A C 1
ATOM 574 O O . LEU A 1 76 ? 36.508 39.142 -32.564 1.00 75.88 76 LEU A O 1
ATOM 578 N N . GLY A 1 77 ? 36.746 38.355 -30.474 1.00 71.25 77 GLY A N 1
ATOM 579 C CA . GLY A 1 77 ? 37.905 39.175 -30.115 1.00 71.25 77 GLY A CA 1
ATOM 580 C C . GLY A 1 77 ? 37.636 40.684 -29.995 1.00 71.25 77 GLY A C 1
ATOM 581 O O . GLY A 1 77 ? 36.511 41.173 -30.112 1.00 71.25 77 GLY A O 1
ATOM 582 N N . GLY A 1 78 ? 38.701 41.446 -29.720 1.00 76.62 78 GLY A N 1
ATOM 583 C CA . GLY A 1 78 ? 38.635 42.903 -29.564 1.00 76.62 78 GLY A CA 1
ATOM 584 C C . GLY A 1 78 ? 37.613 43.350 -28.510 1.00 76.62 78 GLY A C 1
ATOM 585 O O . GLY A 1 78 ? 37.508 42.755 -27.438 1.00 76.62 78 GLY A O 1
ATOM 586 N N . PHE A 1 79 ? 36.833 44.387 -28.833 1.00 76.94 79 PHE A N 1
ATOM 587 C CA . PHE A 1 79 ? 35.772 44.921 -27.969 1.00 76.94 79 PHE A CA 1
ATOM 588 C C . PHE A 1 79 ? 34.725 43.863 -27.568 1.00 76.94 79 PHE A C 1
ATOM 590 O O . PHE A 1 79 ? 34.244 43.874 -26.435 1.00 76.94 79 PHE A O 1
ATOM 597 N N . TRP A 1 80 ? 34.423 42.901 -28.449 1.00 77.94 80 TRP A N 1
ATOM 598 C CA . TRP A 1 80 ? 33.440 41.847 -28.176 1.00 77.94 80 TRP A CA 1
ATOM 599 C C . TRP A 1 80 ? 33.842 40.923 -27.023 1.00 77.94 80 TRP A C 1
ATOM 601 O O . TRP A 1 80 ? 32.960 40.327 -26.415 1.00 77.94 80 TRP A O 1
ATOM 611 N N . GLY A 1 81 ? 35.124 40.870 -26.637 1.00 74.94 81 GLY A N 1
ATOM 612 C CA . GLY A 1 81 ? 35.575 40.130 -25.452 1.00 74.94 81 GLY A CA 1
ATOM 613 C C . GLY A 1 81 ? 34.914 40.589 -24.141 1.00 74.94 81 GLY A C 1
ATOM 614 O O . GLY A 1 81 ? 34.756 39.786 -23.224 1.00 74.94 81 GLY A O 1
ATOM 615 N N . ILE A 1 82 ? 34.437 41.839 -24.064 1.00 82.00 82 ILE A N 1
ATOM 616 C CA . ILE A 1 82 ? 33.636 42.338 -22.930 1.00 82.00 82 ILE A CA 1
ATOM 617 C C . ILE A 1 82 ? 32.288 41.591 -22.839 1.00 82.00 82 ILE A C 1
ATOM 619 O O . ILE A 1 82 ? 31.776 41.366 -21.742 1.00 82.00 82 ILE A O 1
ATOM 623 N N . GLY A 1 83 ? 31.751 41.125 -23.971 1.00 83.38 83 GLY A N 1
ATOM 624 C CA . GLY A 1 83 ? 30.520 40.336 -24.055 1.00 83.38 83 GLY A CA 1
ATOM 625 C C . GLY A 1 83 ? 30.574 39.012 -23.287 1.00 83.38 83 GLY A C 1
ATOM 626 O O . GLY A 1 83 ? 29.553 38.605 -22.740 1.00 83.38 83 GLY A O 1
ATOM 627 N N . PHE A 1 84 ? 31.755 38.389 -23.141 1.00 85.81 84 PHE A N 1
ATOM 628 C CA . PHE A 1 84 ? 31.929 37.215 -22.271 1.00 85.81 84 PHE A CA 1
ATOM 629 C C . PHE A 1 84 ? 31.589 37.563 -20.817 1.00 85.81 84 PHE A C 1
ATOM 631 O O . PHE A 1 84 ? 30.795 36.875 -20.182 1.00 85.81 84 PHE A O 1
ATOM 638 N N . ILE A 1 85 ? 32.146 38.667 -20.308 1.00 85.19 85 ILE A N 1
ATOM 639 C CA . ILE A 1 85 ? 31.934 39.124 -18.929 1.00 85.19 85 ILE A CA 1
ATOM 640 C C . ILE A 1 85 ? 30.464 39.508 -18.729 1.00 85.19 85 ILE A C 1
ATOM 642 O O . ILE A 1 85 ? 29.846 39.087 -17.752 1.00 85.19 85 ILE A O 1
ATOM 646 N N . VAL A 1 86 ? 29.884 40.255 -19.674 1.00 88.38 86 VAL A N 1
ATOM 647 C CA . VAL A 1 86 ? 28.475 40.671 -19.616 1.00 88.38 86 VAL A CA 1
ATOM 648 C C . VAL A 1 86 ? 27.538 39.463 -19.643 1.00 88.38 86 VAL A C 1
ATOM 650 O O . VAL A 1 86 ? 26.677 39.366 -18.770 1.00 88.38 86 VAL A O 1
ATOM 653 N N . ASN A 1 87 ? 27.706 38.511 -20.571 1.00 89.06 87 ASN A N 1
ATOM 654 C CA . ASN A 1 87 ? 26.803 37.361 -20.628 1.00 89.06 87 ASN A CA 1
ATOM 655 C C . ASN A 1 87 ? 27.027 36.370 -19.477 1.00 89.06 87 ASN A C 1
ATOM 657 O O . ASN A 1 87 ? 26.065 35.783 -18.995 1.00 89.06 87 ASN A O 1
ATOM 661 N N . PHE A 1 88 ? 28.250 36.236 -18.955 1.00 86.31 88 PHE A N 1
ATOM 662 C CA . PHE A 1 88 ? 28.496 35.456 -17.740 1.00 86.31 88 PHE A CA 1
ATOM 663 C C . PHE A 1 88 ? 27.810 36.079 -16.509 1.00 86.31 88 PHE A C 1
ATOM 665 O O . PHE A 1 88 ? 27.206 35.363 -15.710 1.00 86.31 88 PHE A O 1
ATOM 672 N N . ILE A 1 89 ? 27.814 37.413 -16.379 1.00 89.12 89 ILE A N 1
ATOM 673 C CA . ILE A 1 89 ? 27.054 38.125 -15.337 1.00 89.12 89 ILE A CA 1
ATOM 674 C C . ILE A 1 89 ? 25.543 37.933 -15.534 1.00 89.12 89 ILE A C 1
ATOM 676 O O . ILE A 1 89 ? 24.851 37.594 -14.574 1.00 89.12 89 ILE A O 1
ATOM 680 N N . LEU A 1 90 ? 25.022 38.077 -16.759 1.00 90.31 90 LEU A N 1
ATOM 681 C CA . LEU A 1 90 ? 23.606 37.827 -17.065 1.00 90.31 90 LEU A CA 1
ATOM 682 C C . LEU A 1 90 ? 23.205 36.371 -16.789 1.00 90.31 90 LEU A C 1
ATOM 684 O O . LEU A 1 90 ? 22.130 36.130 -16.241 1.00 90.31 90 LEU A O 1
ATOM 688 N N . PHE A 1 91 ? 24.075 35.404 -17.086 1.00 89.56 91 PHE A N 1
ATOM 689 C CA . PHE A 1 91 ? 23.869 33.999 -16.753 1.00 89.56 91 PHE A CA 1
ATOM 690 C C . PHE A 1 91 ? 23.786 33.796 -15.232 1.00 89.56 91 PHE A C 1
ATOM 692 O O . PHE A 1 91 ? 22.810 33.221 -14.749 1.00 89.56 91 PHE A O 1
ATOM 699 N N . CYS A 1 92 ? 24.716 34.360 -14.455 1.00 86.56 92 CYS A N 1
ATOM 700 C CA . CYS A 1 92 ? 24.665 34.340 -12.988 1.00 86.56 92 CYS A CA 1
ATOM 701 C C . CYS A 1 92 ? 23.389 34.997 -12.422 1.00 86.56 92 CYS A C 1
ATOM 703 O O . CYS A 1 92 ? 22.747 34.422 -11.541 1.00 86.56 92 CYS A O 1
ATOM 705 N N . ILE A 1 93 ? 22.963 36.143 -12.965 1.00 89.12 93 ILE A N 1
ATOM 706 C CA . ILE A 1 93 ? 21.687 36.791 -12.609 1.00 89.12 93 ILE A CA 1
ATOM 707 C C . ILE A 1 93 ? 20.503 35.881 -12.960 1.00 89.12 93 ILE A C 1
ATOM 709 O O . ILE A 1 93 ? 19.576 35.743 -12.169 1.00 89.12 93 ILE A O 1
ATOM 713 N N . SER A 1 94 ? 20.529 35.201 -14.107 1.00 90.12 94 SER A N 1
ATOM 714 C CA . SER A 1 94 ? 19.449 34.293 -14.509 1.00 90.12 94 SER A CA 1
ATOM 715 C C . SER A 1 94 ? 19.381 33.009 -13.673 1.00 90.12 94 SER A C 1
ATOM 717 O O . SER A 1 94 ? 18.284 32.512 -13.431 1.00 90.12 94 SER A O 1
ATOM 719 N N . LEU A 1 95 ? 20.511 32.514 -13.150 1.00 83.75 95 LEU A N 1
ATOM 720 C CA . LEU A 1 95 ? 20.533 31.449 -12.141 1.00 83.75 95 LEU A CA 1
ATOM 721 C C . LEU A 1 95 ? 19.924 31.921 -10.813 1.00 83.75 95 LEU A C 1
ATOM 723 O O . LEU A 1 95 ? 19.162 31.175 -10.199 1.00 83.75 95 LEU A O 1
ATOM 727 N N . PHE A 1 96 ? 20.200 33.163 -10.398 1.00 82.62 96 PHE A N 1
ATOM 728 C CA . PHE A 1 96 ? 19.532 33.771 -9.246 1.00 82.62 96 PHE A CA 1
ATOM 729 C C . PHE A 1 96 ? 18.022 33.929 -9.485 1.00 82.62 96 PHE A C 1
ATOM 731 O O . PHE A 1 96 ? 17.241 33.575 -8.610 1.00 82.62 96 PHE A O 1
ATOM 738 N N . LEU A 1 97 ? 17.587 34.363 -10.674 1.00 81.25 97 LEU A N 1
ATOM 739 C CA . LEU A 1 97 ? 16.164 34.436 -11.032 1.00 81.25 97 LEU A CA 1
ATOM 740 C C . LEU A 1 97 ? 15.494 33.053 -11.048 1.00 81.25 97 LEU A C 1
ATOM 742 O O . LEU A 1 97 ? 14.374 32.925 -10.554 1.00 81.25 97 LEU A O 1
ATOM 746 N N . TRP A 1 98 ? 16.161 32.011 -11.557 1.00 82.12 98 TRP A N 1
ATOM 747 C CA . TRP A 1 98 ? 15.649 30.637 -11.493 1.00 82.12 98 TRP A CA 1
ATOM 748 C C . TRP A 1 98 ? 15.457 30.171 -10.047 1.00 82.12 98 TRP A C 1
ATOM 750 O O . TRP A 1 98 ? 14.412 29.608 -9.724 1.00 82.12 98 TRP A O 1
ATOM 760 N N . PHE A 1 99 ? 16.426 30.430 -9.167 1.00 75.56 99 PHE A N 1
ATOM 761 C CA . PHE A 1 99 ? 16.287 30.140 -7.742 1.00 75.56 99 PHE A CA 1
ATOM 762 C C . PHE A 1 99 ? 15.144 30.947 -7.102 1.00 75.56 99 PHE A C 1
ATOM 764 O O . PHE A 1 99 ? 14.244 30.360 -6.519 1.00 75.56 99 PHE A O 1
ATOM 771 N N . ALA A 1 100 ? 15.144 32.270 -7.263 1.00 72.31 100 ALA A N 1
ATOM 772 C CA . ALA A 1 100 ? 14.296 33.192 -6.508 1.00 72.31 100 ALA A CA 1
ATOM 773 C C . ALA A 1 100 ? 12.848 33.343 -7.023 1.00 72.31 100 ALA A C 1
ATOM 775 O O . ALA A 1 100 ? 12.033 33.993 -6.366 1.00 72.31 100 ALA A O 1
ATOM 776 N N . THR A 1 101 ? 12.542 32.815 -8.216 1.00 72.94 101 THR A N 1
ATOM 777 C CA . THR A 1 101 ? 11.204 32.891 -8.844 1.00 72.94 101 THR A CA 1
ATOM 778 C C . THR A 1 101 ? 10.736 31.570 -9.469 1.00 72.94 101 THR A C 1
ATOM 780 O O . THR A 1 101 ? 9.667 31.508 -10.074 1.00 72.94 101 THR A O 1
ATOM 783 N N . GLY A 1 102 ? 11.547 30.508 -9.403 1.00 74.81 102 GLY A N 1
ATOM 784 C CA . GLY A 1 102 ? 11.289 29.242 -10.094 1.00 74.81 102 GLY A CA 1
ATOM 785 C C . GLY A 1 102 ? 11.428 29.282 -11.624 1.00 74.81 102 GLY A C 1
ATOM 786 O O . GLY A 1 102 ? 11.216 28.253 -12.261 1.00 74.81 102 GLY A O 1
ATOM 787 N N . ASN A 1 103 ? 11.777 30.423 -12.232 1.00 82.06 103 ASN A N 1
ATOM 788 C CA . ASN A 1 103 ? 11.844 30.602 -13.688 1.00 82.06 103 ASN A CA 1
ATOM 789 C C . ASN A 1 103 ? 12.970 29.764 -14.326 1.00 82.06 103 ASN A C 1
ATOM 791 O O . ASN A 1 103 ? 14.115 30.209 -14.417 1.00 82.06 103 ASN A O 1
ATOM 795 N N . ILE A 1 104 ? 12.643 28.557 -14.805 1.00 83.81 104 ILE A N 1
ATOM 796 C CA . ILE A 1 104 ? 13.615 27.654 -15.444 1.00 83.81 104 ILE A CA 1
ATOM 797 C C . ILE A 1 104 ? 14.051 28.133 -16.834 1.00 83.81 104 ILE A C 1
ATOM 799 O O . ILE A 1 104 ? 15.038 27.635 -17.368 1.00 83.81 104 ILE A O 1
ATOM 803 N N . ILE A 1 105 ? 13.316 29.070 -17.436 1.00 85.75 105 ILE A N 1
ATOM 804 C CA . ILE A 1 105 ? 13.541 29.540 -18.806 1.00 85.75 105 ILE A CA 1
ATOM 805 C C . ILE A 1 105 ? 14.731 30.511 -18.849 1.00 85.75 105 ILE A C 1
ATOM 807 O O . ILE A 1 105 ? 15.522 30.471 -19.791 1.00 85.75 105 ILE A O 1
ATOM 811 N N . ALA A 1 106 ? 14.898 31.354 -17.824 1.00 87.19 106 ALA A N 1
ATOM 812 C CA . ALA A 1 106 ? 15.902 32.420 -17.828 1.00 87.19 106 ALA A CA 1
ATOM 813 C C . ALA A 1 106 ? 17.359 31.924 -18.022 1.00 87.19 106 ALA A C 1
ATOM 815 O O . ALA A 1 106 ? 18.023 32.480 -18.899 1.00 87.19 106 ALA A O 1
ATOM 816 N N . PRO A 1 107 ? 17.862 30.875 -17.328 1.00 87.56 107 PRO A N 1
ATOM 817 C CA . PRO A 1 107 ? 19.209 30.336 -17.570 1.00 87.56 107 PRO A CA 1
ATOM 818 C C . PRO A 1 107 ? 19.415 29.750 -18.970 1.00 87.56 107 PRO A C 1
ATOM 820 O O . PRO A 1 107 ? 20.526 29.768 -19.495 1.00 87.56 107 PRO A O 1
ATOM 823 N N . PHE A 1 108 ? 18.355 29.218 -19.586 1.00 86.69 108 PHE A N 1
ATOM 824 C CA . PHE A 1 108 ? 18.432 28.697 -20.949 1.00 86.69 108 PHE A CA 1
ATOM 825 C C . PHE A 1 108 ? 18.405 29.820 -21.990 1.00 86.69 108 PHE A C 1
ATOM 827 O O . PHE A 1 108 ? 19.109 29.714 -22.989 1.00 86.69 108 PHE A O 1
ATOM 834 N N . LEU A 1 109 ? 17.667 30.911 -21.757 1.00 88.38 109 LEU A N 1
ATOM 835 C CA . LEU A 1 109 ? 17.676 32.074 -22.651 1.00 88.38 109 LEU A CA 1
ATOM 836 C C . LEU A 1 109 ? 18.999 32.845 -22.605 1.00 88.38 109 LEU A C 1
ATOM 838 O O . LEU A 1 109 ? 19.478 33.251 -23.658 1.00 88.38 109 LEU A O 1
ATOM 842 N N . THR A 1 110 ? 19.620 33.026 -21.437 1.00 89.00 110 THR A N 1
ATOM 843 C CA . THR A 1 110 ? 20.927 33.709 -21.343 1.00 89.00 110 THR A CA 1
ATOM 844 C C . THR A 1 110 ? 22.063 32.873 -21.932 1.00 89.00 110 THR A C 1
ATOM 846 O O . THR A 1 110 ? 22.925 33.417 -22.618 1.00 89.00 110 THR A O 1
ATOM 849 N N . TRP A 1 111 ? 22.053 31.549 -21.736 1.00 87.81 111 TRP A N 1
ATOM 850 C CA . TRP A 1 111 ? 23.076 30.666 -22.305 1.00 87.81 111 TRP A CA 1
ATOM 851 C C . TRP A 1 111 ? 22.858 30.402 -23.804 1.00 87.81 111 TRP A C 1
ATOM 853 O O . TRP A 1 111 ? 23.743 30.677 -24.610 1.00 87.81 111 TRP A O 1
ATOM 863 N N . PHE A 1 112 ? 21.689 29.904 -24.220 1.00 86.56 112 PHE A N 1
ATOM 864 C CA . PHE A 1 112 ? 21.459 29.558 -25.629 1.00 86.56 112 PHE A CA 1
ATOM 865 C C . PHE A 1 112 ? 21.140 30.772 -26.512 1.00 86.56 112 PHE A C 1
ATOM 867 O O . PHE A 1 112 ? 21.442 30.741 -27.703 1.00 86.56 112 PHE A O 1
ATOM 874 N N . GLY A 1 113 ? 20.586 31.855 -25.956 1.00 86.38 113 GLY A N 1
ATOM 875 C CA . GLY A 1 113 ? 20.324 33.095 -26.696 1.00 86.38 113 GLY A CA 1
ATOM 876 C C . GLY A 1 113 ? 21.594 33.746 -27.249 1.00 86.38 113 GLY A C 1
ATOM 877 O O . GLY A 1 113 ? 21.566 34.287 -28.352 1.00 86.38 113 GLY A O 1
ATOM 878 N N . GLU A 1 114 ? 22.726 33.613 -26.548 1.00 87.38 114 GLU A N 1
ATOM 879 C CA . GLU A 1 114 ? 24.043 34.041 -27.037 1.00 87.38 114 GLU A CA 1
ATOM 880 C C . GLU A 1 114 ? 24.379 33.432 -28.401 1.00 87.38 114 GLU A C 1
ATOM 882 O O . GLU A 1 114 ? 24.808 34.152 -29.300 1.00 87.38 114 GLU A O 1
ATOM 887 N N . ALA A 1 115 ? 24.145 32.128 -28.585 1.00 84.69 115 ALA A N 1
ATOM 888 C CA . ALA A 1 115 ? 24.464 31.440 -29.834 1.00 84.69 115 ALA A CA 1
ATOM 889 C C . ALA A 1 115 ? 23.686 32.031 -31.028 1.00 84.69 115 ALA A C 1
ATOM 891 O O . ALA A 1 115 ? 24.246 32.178 -32.114 1.00 84.69 115 ALA A O 1
ATOM 892 N N . PHE A 1 116 ? 22.429 32.443 -30.817 1.00 84.94 116 PHE A N 1
ATOM 893 C CA . PHE A 1 116 ? 21.626 33.136 -31.830 1.00 84.94 116 PHE A CA 1
ATOM 894 C C . PHE A 1 116 ? 22.103 34.572 -32.081 1.00 84.94 116 PHE A C 1
ATOM 896 O O . PHE A 1 116 ? 22.223 34.974 -33.237 1.00 84.94 116 PHE A O 1
ATOM 903 N N . VAL A 1 117 ? 22.411 35.336 -31.024 1.00 83.94 117 VAL A N 1
ATOM 904 C CA . VAL A 1 117 ? 22.948 36.706 -31.144 1.00 83.94 117 VAL A CA 1
ATOM 905 C C . VAL A 1 117 ? 24.252 36.703 -31.941 1.00 83.94 117 VAL A C 1
ATOM 907 O O . VAL A 1 117 ? 24.414 37.493 -32.867 1.00 83.94 117 VAL A O 1
ATOM 910 N N . ILE A 1 118 ? 25.158 35.777 -31.632 1.00 81.94 118 ILE A N 1
ATOM 911 C CA . ILE A 1 118 ? 26.467 35.664 -32.277 1.00 81.94 118 ILE A CA 1
ATOM 912 C C . ILE A 1 118 ? 26.346 35.181 -33.727 1.00 81.94 118 ILE A C 1
ATOM 914 O O . ILE A 1 118 ? 27.024 35.724 -34.598 1.00 81.94 118 ILE A O 1
ATOM 918 N N . ALA A 1 119 ? 25.436 34.248 -34.029 1.00 79.44 119 ALA A N 1
ATOM 919 C CA . ALA A 1 119 ? 25.167 33.835 -35.409 1.00 79.44 119 ALA A CA 1
ATOM 920 C C . ALA A 1 119 ? 24.549 34.954 -36.283 1.00 79.44 119 ALA A C 1
ATOM 922 O O . ALA A 1 119 ? 24.655 34.921 -37.516 1.00 79.44 119 ALA A O 1
ATOM 923 N N . ALA A 1 120 ? 23.912 35.951 -35.658 1.00 80.75 120 ALA A N 1
ATOM 924 C CA . ALA A 1 120 ? 23.289 37.088 -36.330 1.00 80.75 120 ALA A CA 1
ATOM 925 C C . ALA A 1 120 ? 24.242 38.276 -36.591 1.00 80.75 120 ALA A C 1
ATOM 927 O O . ALA A 1 120 ? 23.897 39.150 -37.388 1.00 80.75 120 ALA A O 1
ATOM 928 N N . LEU A 1 121 ? 25.426 38.328 -35.965 1.00 80.12 121 LEU A N 1
ATOM 929 C CA . LEU A 1 121 ? 26.351 39.461 -36.110 1.00 80.12 121 LEU A CA 1
ATOM 930 C C . LEU A 1 121 ? 26.959 39.544 -37.532 1.00 80.12 121 LEU A C 1
ATOM 932 O O . LEU A 1 121 ? 27.549 38.571 -38.013 1.00 80.12 121 LEU A O 1
ATOM 936 N N . PRO A 1 122 ? 26.874 40.702 -38.221 1.00 64.12 122 PRO A N 1
ATOM 937 C CA . PRO A 1 122 ? 27.538 40.899 -39.508 1.00 64.12 122 PRO A CA 1
ATOM 938 C C . PRO A 1 122 ? 29.067 40.912 -39.378 1.00 64.12 122 PRO A C 1
ATOM 940 O O . PRO A 1 122 ? 29.613 41.519 -38.461 1.00 64.12 122 PRO A O 1
ATOM 943 N N . GLY A 1 123 ? 29.766 40.313 -40.346 1.00 59.28 123 GLY A N 1
ATOM 944 C CA . GLY A 1 123 ? 31.220 40.467 -40.491 1.00 59.28 123 GLY A CA 1
ATOM 945 C C . GLY A 1 123 ? 32.090 39.676 -39.505 1.00 59.28 123 GLY A C 1
ATOM 946 O O . GLY A 1 123 ? 33.268 39.998 -39.368 1.00 59.28 123 GLY A O 1
ATOM 947 N N . ALA A 1 124 ? 31.550 38.652 -38.837 1.00 58.44 124 ALA A N 1
ATOM 948 C CA . ALA A 1 124 ? 32.334 37.759 -37.985 1.00 58.44 124 ALA A CA 1
ATOM 949 C C . ALA A 1 124 ? 33.435 37.037 -38.799 1.00 58.44 124 ALA A C 1
ATOM 951 O O . ALA A 1 124 ? 33.147 36.219 -39.676 1.00 58.44 124 ALA A O 1
ATOM 952 N N . ALA A 1 125 ? 34.698 37.393 -38.550 1.00 61.25 125 ALA A N 1
ATOM 953 C CA . ALA A 1 125 ? 35.862 36.836 -39.240 1.00 61.25 125 ALA A CA 1
ATOM 954 C C . ALA A 1 125 ? 36.243 35.456 -38.677 1.00 61.25 125 ALA A C 1
ATOM 956 O O . ALA A 1 125 ? 36.104 35.238 -37.474 1.00 61.25 125 ALA A O 1
ATOM 957 N N . LYS A 1 126 ? 36.770 34.553 -39.529 1.00 62.72 126 LYS A N 1
ATOM 958 C CA . LYS A 1 126 ? 37.129 33.166 -39.158 1.00 62.72 126 LYS A CA 1
ATOM 959 C C . LYS A 1 126 ? 37.888 33.150 -37.818 1.00 62.72 126 LYS A C 1
ATOM 961 O O . LYS A 1 126 ? 38.945 33.783 -37.733 1.00 62.72 126 LYS A O 1
ATOM 966 N N . PRO A 1 127 ? 37.369 32.474 -36.775 1.00 61.81 127 PRO A N 1
ATOM 967 C CA . PRO A 1 127 ? 37.887 32.637 -35.423 1.00 61.81 127 PRO A CA 1
ATOM 968 C C . PRO A 1 127 ? 39.351 32.183 -35.323 1.00 61.81 127 PRO A C 1
ATOM 970 O O . PRO A 1 127 ? 39.732 31.196 -35.962 1.00 61.81 127 PRO A O 1
ATOM 973 N N . PRO A 1 128 ? 40.188 32.842 -34.495 1.00 63.56 128 PRO A N 1
ATOM 974 C CA . PRO A 1 128 ? 41.570 32.427 -34.270 1.00 63.56 128 PRO A CA 1
ATOM 975 C C . PRO A 1 128 ? 41.583 31.075 -33.542 1.00 63.56 128 PRO A C 1
ATOM 977 O O . PRO A 1 128 ? 41.472 31.005 -32.311 1.00 63.56 128 PRO A O 1
ATOM 980 N N . MET A 1 129 ? 41.674 29.997 -34.331 1.00 58.97 129 MET A N 1
ATOM 981 C CA . MET A 1 129 ? 41.316 28.634 -33.918 1.00 58.97 129 MET A CA 1
ATOM 982 C C . MET A 1 129 ? 42.052 28.176 -32.656 1.00 58.97 129 MET A C 1
ATOM 984 O O . MET A 1 129 ? 41.414 27.700 -31.724 1.00 58.97 129 MET A O 1
ATOM 988 N N . ALA A 1 130 ? 43.372 28.372 -32.595 1.00 60.91 130 ALA A N 1
ATOM 989 C CA . ALA A 1 130 ? 44.194 27.868 -31.495 1.00 60.91 130 ALA A CA 1
ATOM 990 C C . ALA A 1 130 ? 43.948 28.587 -30.154 1.00 60.91 130 ALA A C 1
ATOM 992 O O . ALA A 1 130 ? 43.891 27.944 -29.109 1.00 60.91 130 ALA A O 1
ATOM 993 N N . HIS A 1 131 ? 43.811 29.918 -30.157 1.00 65.12 131 HIS A N 1
ATOM 994 C CA . HIS A 1 131 ? 43.792 30.702 -28.915 1.00 65.12 131 HIS A CA 1
ATOM 995 C C . HIS A 1 131 ? 42.430 30.674 -28.215 1.00 65.12 131 HIS A C 1
ATOM 997 O O . HIS A 1 131 ? 42.365 30.472 -27.003 1.00 65.12 131 HIS A O 1
ATOM 1003 N N . SER A 1 132 ? 41.343 30.826 -28.975 1.00 65.62 132 SER A N 1
ATOM 1004 C CA . SER A 1 132 ? 39.974 30.798 -28.441 1.00 65.62 132 SER A CA 1
ATOM 1005 C C . SER A 1 132 ? 39.640 29.440 -27.808 1.00 65.62 132 SER A C 1
ATOM 1007 O O . SER A 1 132 ? 39.200 29.385 -26.658 1.00 65.62 132 SER A O 1
ATOM 1009 N N . GLN A 1 133 ? 39.948 28.339 -28.504 1.00 65.12 133 GLN A N 1
ATOM 1010 C CA . GLN A 1 133 ? 39.773 26.980 -27.986 1.00 65.12 133 GLN A CA 1
ATOM 1011 C C . GLN A 1 133 ? 40.643 26.694 -26.757 1.00 65.12 133 GLN A C 1
ATOM 1013 O O . GLN A 1 133 ? 40.151 26.097 -25.801 1.00 65.12 133 GLN A O 1
ATOM 1018 N N . ALA A 1 134 ? 41.911 27.124 -26.746 1.00 69.94 134 ALA A N 1
ATOM 1019 C CA . ALA A 1 134 ? 42.793 26.915 -25.598 1.00 69.94 134 ALA A CA 1
ATOM 1020 C C . ALA A 1 134 ? 42.265 27.612 -24.333 1.00 69.94 134 ALA A C 1
ATOM 1022 O O . ALA A 1 134 ? 42.277 27.012 -23.259 1.00 69.94 134 ALA A O 1
ATOM 1023 N N . VAL A 1 135 ? 41.742 28.838 -24.458 1.00 74.31 135 VAL A N 1
ATOM 1024 C CA . VAL A 1 135 ? 41.132 29.575 -23.338 1.00 74.31 135 VAL A CA 1
ATOM 1025 C C . VAL A 1 135 ? 39.849 28.894 -22.854 1.00 74.31 135 VAL A C 1
ATOM 1027 O O . VAL A 1 135 ? 39.733 28.611 -21.664 1.00 74.31 135 VAL A O 1
ATOM 1030 N N . VAL A 1 136 ? 38.904 28.575 -23.746 1.00 71.88 136 VAL A N 1
ATOM 1031 C CA . VAL A 1 136 ? 37.622 27.950 -23.355 1.00 71.88 136 VAL A CA 1
ATOM 1032 C C . VAL A 1 136 ? 37.834 26.541 -22.788 1.00 71.88 136 VAL A C 1
ATOM 1034 O O . VAL A 1 136 ? 37.271 26.203 -21.748 1.00 71.88 136 VAL A O 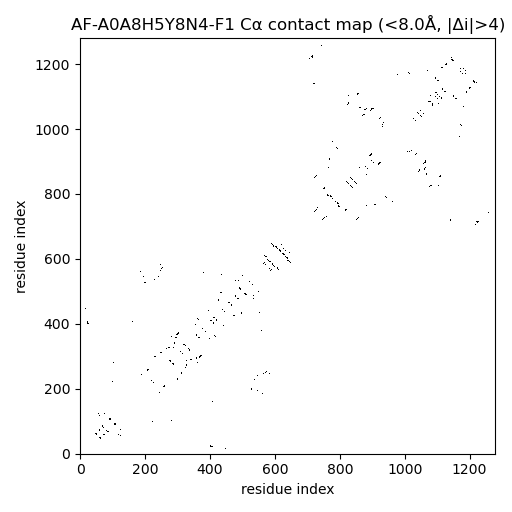1
ATOM 1037 N N . GLY A 1 137 ? 38.706 25.739 -23.403 1.00 73.12 137 GLY A N 1
ATOM 1038 C CA . GLY A 1 137 ? 39.082 24.415 -22.906 1.00 73.12 137 GLY A CA 1
ATOM 1039 C C . GLY A 1 137 ? 39.763 24.472 -21.537 1.00 73.12 137 GLY A C 1
ATOM 1040 O O . GLY A 1 137 ? 39.412 23.693 -20.649 1.00 73.12 137 GLY A O 1
ATOM 1041 N N . ALA A 1 138 ? 40.674 25.428 -21.322 1.00 79.06 138 ALA A N 1
ATOM 1042 C CA . ALA A 1 138 ? 41.285 25.655 -20.015 1.00 79.06 138 ALA A CA 1
ATOM 1043 C C . ALA A 1 138 ? 40.251 26.090 -18.964 1.00 79.06 138 ALA A C 1
ATOM 1045 O O . ALA A 1 138 ? 40.260 25.543 -17.864 1.00 79.06 138 ALA A O 1
ATOM 1046 N N . LEU A 1 139 ? 39.328 27.002 -19.295 1.00 77.25 139 LEU A N 1
ATOM 1047 C CA . LEU A 1 139 ? 38.247 27.421 -18.394 1.00 77.25 139 LEU A CA 1
ATOM 1048 C C . LEU A 1 139 ? 37.367 26.231 -17.982 1.00 77.25 139 LEU A C 1
ATOM 1050 O O . LEU A 1 139 ? 37.195 25.994 -16.789 1.00 77.25 139 LEU A O 1
ATOM 1054 N N . VAL A 1 140 ? 36.888 25.426 -18.937 1.00 75.44 140 VAL A N 1
ATOM 1055 C CA . VAL A 1 140 ? 36.067 24.233 -18.654 1.00 75.44 140 VAL A CA 1
ATOM 1056 C C . VAL A 1 140 ? 36.829 23.216 -17.792 1.00 75.44 140 VAL A C 1
ATOM 1058 O O . VAL A 1 140 ? 36.287 22.726 -16.797 1.00 75.44 140 VAL A O 1
ATOM 1061 N N . LEU A 1 141 ? 38.095 22.925 -18.115 1.00 80.31 141 LEU A N 1
ATOM 1062 C CA . LEU A 1 141 ? 38.929 21.998 -17.340 1.00 80.31 141 LEU A CA 1
ATOM 1063 C C . LEU A 1 141 ? 39.214 22.513 -15.924 1.00 80.31 141 LEU A C 1
ATOM 1065 O O . LEU A 1 141 ? 39.127 21.737 -14.968 1.00 80.31 141 LEU A O 1
ATOM 1069 N N . VAL A 1 142 ? 39.512 23.806 -15.761 1.00 83.19 142 VAL A N 1
ATOM 1070 C CA . VAL A 1 142 ? 39.741 24.438 -14.454 1.00 83.19 142 VAL A CA 1
ATOM 1071 C C . VAL A 1 142 ? 38.455 24.435 -13.634 1.00 83.19 142 VAL A C 1
ATOM 1073 O O . VAL A 1 142 ? 38.476 23.927 -12.516 1.00 83.19 142 VAL A O 1
ATOM 1076 N N . SER A 1 143 ? 37.323 24.894 -14.176 1.00 74.56 143 SER A N 1
ATOM 1077 C CA . SER A 1 143 ? 36.029 24.872 -13.480 1.00 74.56 143 SER A CA 1
ATOM 1078 C C . SER A 1 143 ? 35.640 23.458 -13.046 1.00 74.56 143 SER A C 1
ATOM 1080 O O . SER A 1 143 ? 35.289 23.248 -11.885 1.00 74.56 143 SER A O 1
ATOM 1082 N N . TYR A 1 144 ? 35.764 22.457 -13.924 1.00 77.44 144 TYR A N 1
ATOM 1083 C CA . TYR A 1 144 ? 35.426 21.073 -13.584 1.00 77.44 144 TYR A CA 1
ATOM 1084 C C . TYR A 1 144 ? 36.380 20.474 -12.534 1.00 77.44 144 TYR A C 1
ATOM 1086 O O . TYR A 1 144 ? 35.938 19.776 -11.617 1.00 77.44 144 TYR A O 1
ATOM 1094 N N . THR A 1 145 ? 37.675 20.804 -12.605 1.00 80.94 145 THR A N 1
ATOM 1095 C CA . THR A 1 145 ? 38.687 20.390 -11.617 1.00 80.94 145 THR A CA 1
ATOM 1096 C C . THR A 1 145 ? 38.455 21.047 -10.257 1.00 80.94 145 THR A C 1
ATOM 1098 O O . THR A 1 145 ? 38.497 20.359 -9.236 1.00 80.94 145 THR A O 1
ATOM 1101 N N . VAL A 1 146 ? 38.154 22.349 -10.227 1.00 82.62 146 VAL A N 1
ATOM 1102 C CA . VAL A 1 146 ? 37.822 23.103 -9.009 1.00 82.62 146 VAL A CA 1
ATOM 1103 C C . VAL A 1 146 ? 36.553 22.548 -8.371 1.00 82.62 146 VAL A C 1
ATOM 1105 O O . VAL A 1 146 ? 36.578 22.242 -7.183 1.00 82.62 146 VAL A O 1
ATOM 1108 N N . ILE A 1 147 ? 35.485 22.311 -9.141 1.00 77.81 147 ILE A N 1
ATOM 1109 C CA . ILE A 1 147 ? 34.235 21.722 -8.632 1.00 77.81 147 ILE A CA 1
ATOM 1110 C C . ILE A 1 147 ? 34.480 20.316 -8.062 1.00 77.81 147 ILE A C 1
ATOM 1112 O O . ILE A 1 147 ? 34.051 20.028 -6.946 1.00 77.81 147 ILE A O 1
ATOM 1116 N N . ILE A 1 148 ? 35.213 19.440 -8.762 1.00 79.62 148 ILE A N 1
ATOM 1117 C CA . ILE A 1 148 ? 35.531 18.095 -8.246 1.00 79.62 148 ILE A CA 1
ATOM 1118 C C . ILE A 1 148 ? 36.402 18.161 -6.986 1.00 79.62 148 ILE A C 1
ATOM 1120 O O . ILE A 1 148 ? 36.162 17.401 -6.044 1.00 79.62 148 ILE A O 1
ATOM 1124 N N . ARG A 1 149 ? 37.403 19.048 -6.943 1.00 82.69 149 ARG A N 1
ATOM 1125 C CA . ARG A 1 149 ? 38.278 19.223 -5.775 1.00 82.69 149 ARG A CA 1
ATOM 1126 C C . ARG A 1 149 ? 37.502 19.789 -4.586 1.00 82.69 149 ARG A C 1
ATOM 1128 O O . ARG A 1 149 ? 37.656 19.267 -3.488 1.00 82.69 149 ARG A O 1
ATOM 1135 N N . PHE A 1 150 ? 36.626 20.767 -4.810 1.00 81.44 150 PHE A N 1
ATOM 1136 C CA . PHE A 1 150 ? 35.723 21.318 -3.802 1.00 81.44 150 PHE A CA 1
ATOM 1137 C C . PHE A 1 150 ? 34.794 20.233 -3.247 1.00 81.44 150 PHE A C 1
ATOM 1139 O O . PHE A 1 150 ? 34.862 19.941 -2.060 1.00 81.44 150 PHE A O 1
ATOM 1146 N N . MET A 1 151 ? 34.027 19.536 -4.097 1.00 80.19 151 MET A N 1
ATOM 1147 C CA . MET A 1 151 ? 33.124 18.458 -3.660 1.00 80.19 151 MET A CA 1
ATOM 1148 C C . MET A 1 151 ? 33.853 17.358 -2.868 1.00 80.19 151 MET A C 1
ATOM 1150 O O . MET A 1 151 ? 33.355 16.913 -1.836 1.00 80.19 151 MET A O 1
ATOM 1154 N N . ARG A 1 152 ? 35.046 16.931 -3.313 1.00 82.88 152 ARG A N 1
ATOM 1155 C CA . ARG A 1 152 ? 35.861 15.927 -2.602 1.00 82.88 152 ARG A CA 1
ATOM 1156 C C . ARG A 1 152 ? 36.394 16.439 -1.262 1.00 82.88 152 ARG A C 1
ATOM 1158 O O . ARG A 1 152 ? 36.414 15.676 -0.299 1.00 82.88 152 ARG A O 1
ATOM 1165 N N . ASN A 1 153 ? 36.821 17.698 -1.190 1.00 85.81 153 ASN A N 1
ATOM 1166 C CA . ASN A 1 153 ? 37.328 18.298 0.043 1.00 85.81 153 ASN A CA 1
ATOM 1167 C C . ASN A 1 153 ? 36.200 18.516 1.058 1.00 85.81 153 ASN A C 1
ATOM 1169 O O . ASN A 1 153 ? 36.346 18.110 2.208 1.00 85.81 153 ASN A O 1
ATOM 1173 N N . THR A 1 154 ? 35.060 19.065 0.629 1.00 83.69 154 THR A N 1
ATOM 1174 C CA . THR A 1 154 ? 33.863 19.232 1.465 1.00 83.69 154 THR A CA 1
ATOM 1175 C C . THR A 1 154 ? 33.391 17.887 2.005 1.00 83.69 154 THR A C 1
ATOM 1177 O O . THR A 1 154 ? 33.200 17.764 3.211 1.00 83.69 154 THR A O 1
ATOM 1180 N N . ARG A 1 155 ? 33.317 16.841 1.165 1.00 84.69 155 ARG A N 1
ATOM 1181 C CA . ARG A 1 155 ? 32.933 15.495 1.616 1.00 84.69 155 ARG A CA 1
ATOM 1182 C C . ARG A 1 155 ? 33.883 14.930 2.674 1.00 84.69 155 ARG A C 1
ATOM 1184 O O . ARG A 1 155 ? 33.422 14.497 3.724 1.00 84.69 155 ARG A O 1
ATOM 1191 N N . ARG A 1 156 ? 35.201 15.015 2.458 1.00 87.12 156 ARG A N 1
ATOM 1192 C CA . ARG A 1 156 ? 36.207 14.612 3.461 1.00 87.12 156 ARG A CA 1
ATOM 1193 C C . ARG A 1 156 ? 36.098 15.424 4.757 1.00 87.12 156 ARG A C 1
ATOM 1195 O O . ARG A 1 156 ? 36.290 14.880 5.840 1.00 87.12 156 ARG A O 1
ATOM 1202 N N . GLY A 1 157 ? 35.768 16.712 4.658 1.00 88.69 157 GLY A N 1
ATOM 1203 C CA . GLY A 1 157 ? 35.527 17.591 5.805 1.00 88.69 157 GLY A CA 1
ATOM 1204 C C . GLY A 1 157 ? 34.231 17.280 6.562 1.00 88.69 157 GLY A C 1
ATOM 1205 O O . GLY A 1 157 ? 34.178 17.481 7.772 1.00 88.69 157 GLY A O 1
ATOM 1206 N N . GLN A 1 158 ? 33.193 16.777 5.888 1.00 89.75 158 GLN A N 1
ATOM 1207 C CA . GLN A 1 158 ? 31.991 16.226 6.526 1.00 89.75 158 GLN A CA 1
ATOM 1208 C C . GLN A 1 158 ? 32.299 14.880 7.197 1.00 89.75 158 GLN A C 1
ATOM 1210 O O . GLN A 1 158 ? 31.959 14.684 8.354 1.00 89.75 158 GLN A O 1
ATOM 1215 N N . GLU A 1 159 ? 33.001 13.967 6.523 1.00 89.88 159 GLU A N 1
ATOM 1216 C CA . GLU A 1 159 ? 33.352 12.649 7.075 1.00 89.88 159 GLU A CA 1
ATOM 1217 C C . GLU A 1 159 ? 34.255 12.774 8.316 1.00 89.88 159 GLU A C 1
ATOM 1219 O O . GLU A 1 159 ? 33.962 12.176 9.346 1.00 89.88 159 GLU A O 1
ATOM 1224 N N . SER A 1 160 ? 35.257 13.659 8.284 1.00 91.94 160 SER A N 1
ATOM 1225 C CA . SER A 1 160 ? 36.066 13.996 9.465 1.00 91.94 160 SER A CA 1
ATOM 1226 C C . SER A 1 160 ? 35.225 14.587 10.610 1.00 91.94 160 SER A C 1
ATOM 1228 O O . SER A 1 160 ? 35.371 14.183 11.765 1.00 91.94 160 SER A O 1
ATOM 1230 N N . ARG A 1 161 ? 34.280 15.496 10.311 1.00 92.00 161 ARG A N 1
ATOM 1231 C CA . ARG A 1 161 ? 33.371 16.058 11.329 1.00 92.00 161 ARG A CA 1
ATOM 1232 C C . ARG A 1 161 ? 32.392 15.022 11.880 1.00 92.00 161 ARG A C 1
ATOM 1234 O O . ARG A 1 161 ? 32.164 15.031 13.085 1.00 92.00 161 ARG A O 1
ATOM 1241 N N . ARG A 1 162 ? 31.894 14.079 11.073 1.00 93.06 162 ARG A N 1
ATOM 1242 C CA . ARG A 1 162 ? 31.111 12.924 11.548 1.00 93.06 162 ARG A CA 1
ATOM 1243 C C . ARG A 1 162 ? 31.894 12.131 12.589 1.00 93.06 162 ARG A C 1
ATOM 1245 O O . ARG A 1 162 ? 31.366 11.816 13.648 1.00 93.06 162 ARG A O 1
ATOM 1252 N N . ASP A 1 163 ? 33.160 11.848 12.307 1.00 92.75 163 ASP A N 1
ATOM 1253 C CA . ASP A 1 163 ? 34.010 11.028 13.169 1.00 92.75 163 ASP A CA 1
ATOM 1254 C C . ASP A 1 163 ? 34.459 11.787 14.444 1.00 92.75 163 ASP A C 1
ATOM 1256 O O . ASP A 1 163 ? 34.881 11.168 15.423 1.00 92.75 163 ASP A O 1
ATOM 1260 N N . VAL A 1 164 ? 34.321 13.121 14.481 1.00 93.94 164 VAL A N 1
ATOM 1261 C CA . VAL A 1 164 ? 34.389 13.944 15.707 1.00 93.94 164 VAL A CA 1
ATOM 1262 C C . VAL A 1 164 ? 33.052 13.936 16.458 1.00 93.94 164 VAL A C 1
ATOM 1264 O O . VAL A 1 164 ? 33.032 13.630 17.650 1.00 93.94 164 VAL A O 1
ATOM 1267 N N . ARG A 1 165 ? 31.931 14.202 15.775 1.00 94.31 165 ARG A N 1
ATOM 1268 C CA . ARG A 1 165 ? 30.577 14.216 16.358 1.00 94.31 165 ARG A CA 1
ATOM 1269 C C . ARG A 1 165 ? 30.222 12.876 17.003 1.00 94.31 165 ARG A C 1
ATOM 1271 O O . ARG A 1 165 ? 29.796 12.841 18.154 1.00 94.31 165 ARG A O 1
ATOM 1278 N N . ASN A 1 166 ? 30.525 11.764 16.338 1.00 94.12 166 ASN A N 1
ATOM 1279 C CA . ASN A 1 166 ? 30.296 10.407 16.845 1.00 94.12 166 ASN A CA 1
ATOM 1280 C C . ASN A 1 166 ? 31.086 10.065 18.125 1.00 94.12 166 ASN A C 1
ATOM 1282 O O . ASN A 1 166 ? 30.704 9.126 18.818 1.00 94.12 166 ASN A O 1
ATOM 1286 N N . LYS A 1 167 ? 32.144 10.814 18.476 1.00 92.31 167 LYS A N 1
ATOM 1287 C CA . LYS A 1 167 ? 32.858 10.643 19.758 1.00 92.31 167 LYS A CA 1
ATOM 1288 C C . LYS A 1 167 ? 32.130 11.306 20.924 1.00 92.31 167 LYS A C 1
ATOM 1290 O O . LYS A 1 167 ? 32.207 10.800 22.038 1.00 92.31 167 LYS A O 1
ATOM 1295 N N . TYR A 1 168 ? 31.448 12.431 20.690 1.00 92.12 168 TYR A N 1
ATOM 1296 C CA . TYR A 1 168 ? 30.761 13.171 21.752 1.00 92.12 168 TYR A CA 1
ATOM 1297 C C . TYR A 1 168 ? 29.264 12.841 21.849 1.00 92.12 168 TYR A C 1
ATOM 1299 O O . TYR A 1 168 ? 28.715 12.864 22.949 1.00 92.12 168 TYR A O 1
ATOM 1307 N N . LEU A 1 169 ? 28.607 12.513 20.729 1.00 92.38 169 LEU A N 1
ATOM 1308 C CA . LEU A 1 169 ? 27.159 12.290 20.654 1.00 92.38 169 LEU A CA 1
ATOM 1309 C C . LEU A 1 169 ? 26.621 11.247 21.650 1.00 92.38 169 LEU A C 1
ATOM 1311 O O . LEU A 1 169 ? 25.642 11.569 22.317 1.00 92.38 169 LEU A O 1
ATOM 1315 N N . PRO A 1 170 ? 27.237 10.059 21.842 1.00 90.94 170 PRO A N 1
ATOM 1316 C CA . PRO A 1 170 ? 26.740 9.080 22.815 1.00 90.94 170 PRO A CA 1
ATOM 1317 C C . PRO A 1 170 ? 26.677 9.642 24.239 1.00 90.94 170 PRO A C 1
ATOM 1319 O O . PRO A 1 170 ? 25.706 9.410 24.952 1.00 90.94 170 PRO A O 1
ATOM 1322 N N . ARG A 1 171 ? 27.681 10.441 24.623 1.00 89.44 171 ARG A N 1
ATOM 1323 C CA . ARG A 1 171 ? 27.761 11.085 25.938 1.00 89.44 171 ARG A CA 1
ATOM 1324 C C . ARG A 1 171 ? 26.706 12.181 26.093 1.00 89.44 171 ARG A C 1
ATOM 1326 O O . ARG A 1 171 ? 26.061 12.240 27.126 1.00 89.44 171 ARG A O 1
ATOM 1333 N N . LEU A 1 172 ? 26.504 13.021 25.073 1.00 87.88 172 LEU A N 1
ATOM 1334 C CA . LEU A 1 172 ? 25.504 14.098 25.131 1.00 87.88 172 LEU A CA 1
ATOM 1335 C C . LEU A 1 172 ? 24.066 13.583 25.099 1.00 87.88 172 LEU A C 1
ATOM 1337 O O . LEU A 1 172 ? 23.208 14.154 25.758 1.00 87.88 172 LEU A O 1
ATOM 1341 N N . LEU A 1 173 ? 23.798 12.514 24.349 1.00 89.06 173 LEU A N 1
ATOM 1342 C CA . LEU A 1 173 ? 22.478 11.888 24.316 1.00 89.06 173 LEU A CA 1
ATOM 1343 C C . LEU A 1 173 ? 22.165 11.186 25.645 1.00 89.06 173 LEU A C 1
ATOM 1345 O O . LEU A 1 173 ? 21.032 11.270 26.106 1.00 89.06 173 LEU A O 1
ATOM 1349 N N . ALA A 1 174 ? 23.165 10.577 26.294 1.00 84.62 174 ALA A N 1
ATOM 1350 C CA . ALA A 1 174 ? 23.036 10.087 27.667 1.00 84.62 174 ALA A CA 1
ATOM 1351 C C . ALA A 1 174 ? 22.796 11.240 28.659 1.00 84.62 174 ALA A C 1
ATOM 1353 O O . ALA A 1 174 ? 21.805 11.206 29.375 1.00 84.62 174 ALA A O 1
ATOM 1354 N N . GLU A 1 175 ? 23.605 12.309 28.629 1.00 82.12 175 GLU A N 1
ATOM 1355 C CA . GLU A 1 175 ? 23.397 13.510 29.460 1.00 82.12 175 GLU A CA 1
ATOM 1356 C C . GLU A 1 175 ? 21.997 14.119 29.246 1.00 82.12 175 GLU A C 1
ATOM 1358 O O . GLU A 1 175 ? 21.341 14.510 30.208 1.00 82.12 175 GLU A O 1
ATOM 1363 N N . MET A 1 176 ? 21.500 14.181 28.007 1.00 81.00 176 MET A N 1
ATOM 1364 C CA . MET A 1 176 ? 20.140 14.645 27.705 1.00 81.00 176 MET A CA 1
ATOM 1365 C C . MET A 1 176 ? 19.063 13.702 28.252 1.00 81.00 176 MET A C 1
ATOM 1367 O O . MET A 1 176 ? 18.051 14.196 28.742 1.00 81.00 176 MET A O 1
ATOM 1371 N N . LYS A 1 177 ? 19.283 12.380 28.209 1.00 76.94 177 LYS A N 1
ATOM 1372 C CA . LYS A 1 177 ? 18.355 11.371 28.742 1.00 76.94 177 LYS A CA 1
ATOM 1373 C C . LYS A 1 177 ? 18.352 11.308 30.278 1.00 76.94 177 LYS A C 1
ATOM 1375 O O . LYS A 1 177 ? 17.314 11.079 30.884 1.00 76.94 177 LYS A O 1
ATOM 1380 N N . GLU A 1 178 ? 19.486 11.564 30.923 1.00 67.88 178 GLU A N 1
ATOM 1381 C CA . GLU A 1 178 ? 19.602 11.657 32.387 1.00 67.88 178 GLU A CA 1
ATOM 1382 C C . GLU A 1 178 ? 18.999 12.959 32.938 1.00 67.88 178 GLU A C 1
ATOM 1384 O O . GLU A 1 178 ? 18.423 12.963 34.023 1.00 67.88 178 GLU A O 1
ATOM 1389 N N . ASN A 1 179 ? 19.059 14.055 32.171 1.00 61.09 179 ASN A N 1
ATOM 1390 C CA . ASN A 1 179 ? 18.382 15.314 32.502 1.00 61.09 179 ASN A CA 1
ATOM 1391 C C . ASN A 1 179 ? 16.873 15.308 32.165 1.00 61.09 179 ASN A C 1
ATOM 1393 O O . ASN A 1 179 ? 16.209 16.343 32.288 1.00 61.09 179 ASN A O 1
ATOM 1397 N N . GLU A 1 180 ? 16.294 14.165 31.779 1.00 58.88 180 GLU A N 1
ATOM 1398 C CA . GLU A 1 180 ? 14.846 14.023 31.645 1.00 58.88 180 GLU A CA 1
ATOM 1399 C C . GLU A 1 180 ? 14.164 14.039 33.017 1.00 58.88 180 GLU A C 1
ATOM 1401 O O . GLU A 1 180 ? 13.899 13.006 33.633 1.00 58.88 180 GLU A O 1
ATOM 1406 N N . MET A 1 181 ? 13.787 15.243 33.458 1.00 52.41 181 MET A N 1
ATOM 1407 C CA . MET A 1 181 ? 12.794 15.420 34.521 1.00 52.41 181 MET A CA 1
ATOM 1408 C C . MET A 1 181 ? 11.556 14.552 34.236 1.00 52.41 181 MET A C 1
ATOM 1410 O O . MET A 1 181 ? 11.235 14.284 33.072 1.00 52.41 181 MET A O 1
ATOM 1414 N N . VAL A 1 182 ? 10.835 14.146 35.287 1.00 50.81 182 VAL A N 1
ATOM 1415 C CA . VAL A 1 182 ? 9.585 13.373 35.165 1.00 50.81 182 VAL A CA 1
ATOM 1416 C C . VAL A 1 182 ? 8.684 14.013 34.106 1.00 50.81 182 VAL A C 1
ATOM 1418 O O . VAL A 1 182 ? 8.443 15.220 34.148 1.00 50.81 182 VAL A O 1
ATOM 1421 N N . GLU A 1 183 ? 8.239 13.221 33.126 1.00 49.78 183 GLU A N 1
ATOM 1422 C CA . GLU A 1 183 ? 7.415 13.739 32.034 1.00 49.78 183 GLU A CA 1
ATOM 1423 C C . GLU A 1 183 ? 6.127 14.351 32.601 1.00 49.78 183 GLU A C 1
ATOM 1425 O O . GLU A 1 183 ? 5.386 13.654 33.298 1.00 49.78 183 GLU A O 1
ATOM 1430 N N . PRO A 1 184 ? 5.853 15.641 32.337 1.00 50.16 184 PRO A N 1
ATOM 1431 C CA . PRO A 1 184 ? 4.620 16.263 32.784 1.00 50.16 184 PRO A CA 1
ATOM 1432 C C . PRO A 1 184 ? 3.438 15.652 32.034 1.00 50.16 184 PRO A C 1
ATOM 1434 O O . PRO A 1 184 ? 3.484 15.521 30.809 1.00 50.16 184 PRO A O 1
ATOM 1437 N N . GLU A 1 185 ? 2.376 15.330 32.771 1.00 52.88 185 GLU A N 1
ATOM 1438 C CA . GLU A 1 185 ? 1.184 14.662 32.248 1.00 52.88 185 GLU A CA 1
ATOM 1439 C C . GLU A 1 185 ? 0.619 15.320 30.979 1.00 52.88 185 GLU A C 1
ATOM 1441 O O . GLU A 1 185 ? 0.742 16.534 30.739 1.00 52.88 185 GLU A O 1
ATOM 1446 N N . SER A 1 186 ? -0.067 14.505 30.171 1.00 52.56 186 SER A N 1
ATOM 1447 C CA . SER A 1 186 ? -0.743 14.949 28.948 1.00 52.56 186 SER A CA 1
ATOM 1448 C C . SER A 1 186 ? -1.625 16.173 29.212 1.00 52.56 186 SER A C 1
ATOM 1450 O O . SER A 1 186 ? -1.616 17.166 28.478 1.00 52.56 186 SER A O 1
ATOM 1452 N N . ASP A 1 187 ? -2.291 16.131 30.354 1.00 53.09 187 ASP A N 1
ATOM 1453 C CA . ASP A 1 187 ? -3.361 17.014 30.768 1.00 53.09 187 ASP A CA 1
ATOM 1454 C C . ASP A 1 187 ? -2.937 18.001 31.868 1.00 53.09 187 ASP A C 1
ATOM 1456 O O . ASP A 1 187 ? -3.793 18.629 32.483 1.00 53.09 187 ASP A O 1
ATOM 1460 N N . GLN A 1 188 ? -1.620 18.193 32.058 1.00 61.47 188 GLN A N 1
ATOM 1461 C CA . GLN A 1 188 ? -1.061 19.133 33.035 1.00 61.47 188 GLN A CA 1
ATOM 1462 C C . GLN A 1 188 ? -1.734 20.510 32.952 1.00 61.47 188 GLN A C 1
ATOM 1464 O O . GLN A 1 188 ? -1.871 21.093 31.868 1.00 61.47 188 GLN A O 1
ATOM 1469 N N . ASP A 1 189 ? -2.103 21.027 34.116 1.00 71.81 189 ASP A N 1
ATOM 1470 C CA . ASP A 1 189 ? -2.839 22.271 34.244 1.00 71.81 189 ASP A CA 1
ATOM 1471 C C . ASP A 1 189 ? -1.968 23.498 33.918 1.00 71.81 189 ASP A C 1
ATOM 1473 O O . ASP A 1 189 ? -0.865 23.651 34.450 1.00 71.81 189 ASP A O 1
ATOM 1477 N N . ARG A 1 190 ? -2.427 24.351 32.992 1.00 86.81 190 ARG A N 1
ATOM 1478 C CA . ARG A 1 190 ? -1.633 25.459 32.432 1.00 86.81 190 ARG A CA 1
ATOM 1479 C C . ARG A 1 190 ? -2.457 26.722 32.226 1.00 86.81 190 ARG A C 1
ATOM 1481 O O . ARG A 1 190 ? -3.571 26.686 31.714 1.00 86.81 190 ARG A O 1
ATOM 1488 N N . GLU A 1 191 ? -1.831 27.851 32.529 1.00 91.88 191 GLU A N 1
ATOM 1489 C CA . GLU A 1 191 ? -2.333 29.204 32.292 1.00 91.88 191 GLU A CA 1
ATOM 1490 C C . GLU A 1 191 ? -1.323 29.980 31.441 1.00 91.88 191 GLU A C 1
ATOM 1492 O O . GLU A 1 191 ? -0.112 29.833 31.623 1.00 91.88 191 GLU A O 1
ATOM 1497 N N . ILE A 1 192 ? -1.805 30.788 30.495 1.00 94.31 192 ILE A N 1
ATOM 1498 C CA . ILE A 1 192 ? -0.954 31.662 29.679 1.00 94.31 192 ILE A CA 1
ATOM 1499 C C . ILE A 1 192 ? -0.490 32.840 30.555 1.00 94.31 192 ILE A C 1
ATOM 1501 O O . ILE A 1 192 ? -1.342 33.614 30.997 1.00 94.31 192 ILE A O 1
ATOM 1505 N N . PRO A 1 193 ? 0.826 33.040 30.779 1.00 91.56 193 PRO A N 1
ATOM 1506 C CA . PRO A 1 193 ? 1.326 34.173 31.559 1.00 91.56 193 PRO A CA 1
ATOM 1507 C C . PRO A 1 193 ? 0.868 35.513 30.972 1.00 91.56 193 PRO A C 1
ATOM 1509 O O . PRO A 1 193 ? 0.866 35.675 29.754 1.00 91.56 193 PRO A O 1
ATOM 1512 N N . GLU A 1 194 ? 0.516 36.495 31.809 1.00 89.56 194 GLU A N 1
ATOM 1513 C CA . GLU A 1 194 ? -0.131 37.746 31.365 1.00 89.56 194 GLU A CA 1
ATOM 1514 C C . GLU A 1 194 ? 0.643 38.481 30.248 1.00 89.56 194 GLU A C 1
ATOM 1516 O O . GLU A 1 194 ? 0.048 38.969 29.289 1.00 89.56 194 GLU A O 1
ATOM 1521 N N . ASN A 1 195 ? 1.976 38.518 30.318 1.00 88.88 195 ASN A N 1
ATOM 1522 C CA . ASN A 1 195 ? 2.824 39.113 29.279 1.00 88.88 195 ASN A CA 1
ATOM 1523 C C . ASN A 1 195 ? 2.766 38.351 27.939 1.00 88.88 195 ASN A C 1
ATOM 1525 O O . ASN A 1 195 ? 2.819 38.971 26.878 1.00 88.88 195 ASN A O 1
ATOM 1529 N N . VAL A 1 196 ? 2.619 37.024 27.972 1.00 94.38 196 VAL A N 1
ATOM 1530 C CA . VAL A 1 196 ? 2.407 36.182 26.784 1.00 94.38 196 VAL A CA 1
ATOM 1531 C C . VAL A 1 196 ? 0.962 36.302 26.290 1.00 94.38 196 VAL A C 1
ATOM 1533 O O . VAL A 1 196 ? 0.741 36.327 25.085 1.00 94.38 196 VAL A O 1
ATOM 1536 N N . LEU A 1 197 ? -0.020 36.475 27.181 1.00 94.50 197 LEU A N 1
ATOM 1537 C CA . LEU A 1 197 ? -1.425 36.708 26.826 1.00 94.50 197 LEU A CA 1
ATOM 1538 C C . LEU A 1 197 ? -1.612 38.044 26.089 1.00 94.50 197 LEU A C 1
ATOM 1540 O O . LEU A 1 197 ? -2.308 38.096 25.076 1.00 94.50 197 LEU A O 1
ATOM 1544 N N . LYS A 1 198 ? -0.930 39.108 26.533 1.00 92.56 198 LYS A N 1
ATOM 1545 C CA . LYS A 1 198 ? -0.888 40.403 25.827 1.00 92.56 198 LYS A CA 1
ATOM 1546 C C . LYS A 1 198 ? -0.223 40.309 24.449 1.00 92.56 198 LYS A C 1
ATOM 1548 O O . LYS A 1 198 ? -0.566 41.095 23.571 1.00 92.56 198 LYS A O 1
ATOM 1553 N N . PHE A 1 199 ? 0.684 39.354 24.233 1.00 95.12 199 PHE A N 1
ATOM 1554 C CA . PHE A 1 199 ? 1.280 39.091 22.915 1.00 95.12 199 PHE A CA 1
ATOM 1555 C C . PHE A 1 199 ? 0.397 38.171 22.050 1.00 95.12 199 PHE A C 1
ATOM 1557 O O . PHE A 1 199 ? 0.265 38.384 20.846 1.00 95.12 199 PHE A O 1
ATOM 1564 N N . LEU A 1 200 ? -0.319 37.218 22.656 1.00 95.94 200 LEU A N 1
ATOM 1565 C CA . LEU A 1 200 ? -1.360 36.435 21.984 1.00 95.94 200 LEU A CA 1
ATOM 1566 C C . LEU A 1 200 ? -2.513 37.321 21.498 1.00 95.94 200 LEU A C 1
ATOM 1568 O O . LEU A 1 200 ? -3.054 37.081 20.421 1.00 95.94 200 LEU A O 1
ATOM 1572 N N . ARG A 1 201 ? -2.839 38.387 22.238 1.00 94.06 201 ARG A N 1
ATOM 1573 C CA . ARG A 1 201 ? -3.803 39.406 21.814 1.00 94.06 201 ARG A CA 1
ATOM 1574 C C . ARG A 1 201 ? -3.425 40.032 20.468 1.00 94.06 201 ARG A C 1
ATOM 1576 O O . ARG A 1 201 ? -4.270 40.007 19.584 1.00 94.06 201 ARG A O 1
ATOM 1583 N N . TRP A 1 202 ? -2.168 40.454 20.270 1.00 94.94 202 TRP A N 1
ATOM 1584 C CA . TRP A 1 202 ? -1.684 40.952 18.969 1.00 94.94 202 TRP A CA 1
ATOM 1585 C C . TRP A 1 202 ? -1.929 39.941 17.833 1.00 94.94 202 TRP A C 1
ATOM 1587 O O . TRP A 1 202 ? -2.363 40.314 16.743 1.00 94.94 202 TRP A O 1
ATOM 1597 N N . GLN A 1 203 ? -1.693 38.649 18.087 1.00 95.81 203 GLN A N 1
ATOM 1598 C CA . GLN A 1 203 ? -1.920 37.604 17.087 1.00 95.81 203 GLN A CA 1
ATOM 1599 C C . GLN A 1 203 ? -3.410 37.426 16.752 1.00 95.81 203 GLN A C 1
ATOM 1601 O O . GLN A 1 203 ? -3.736 37.134 15.600 1.00 95.81 203 GLN A O 1
ATOM 1606 N N . ILE A 1 204 ? -4.303 37.610 17.731 1.00 95.62 204 ILE A N 1
ATOM 1607 C CA . ILE A 1 204 ? -5.755 37.598 17.518 1.00 95.62 204 ILE A CA 1
ATOM 1608 C C . ILE A 1 204 ? -6.184 38.853 16.748 1.00 95.62 204 ILE A C 1
ATOM 1610 O O . ILE A 1 204 ? -6.880 38.706 15.749 1.00 95.62 204 ILE A O 1
ATOM 1614 N N . ASP A 1 205 ? -5.720 40.049 17.130 1.00 94.25 205 ASP A N 1
ATOM 1615 C CA . ASP A 1 205 ? -6.024 41.317 16.445 1.00 94.25 205 ASP A CA 1
ATOM 1616 C C . ASP A 1 205 ? -5.707 41.227 14.936 1.00 94.25 205 ASP A C 1
ATOM 1618 O O . ASP A 1 205 ? -6.561 41.526 14.104 1.00 94.25 205 ASP A O 1
ATOM 1622 N N . VAL A 1 206 ? -4.524 40.710 14.567 1.00 93.81 206 VAL A N 1
ATOM 1623 C CA . VAL A 1 206 ? -4.112 40.488 13.161 1.00 93.81 206 VAL A CA 1
ATOM 1624 C C . VAL A 1 206 ? -4.954 39.413 12.448 1.00 93.81 206 VAL A C 1
ATOM 1626 O O . VAL A 1 206 ? -5.176 39.492 11.234 1.00 93.81 206 VAL A O 1
ATOM 1629 N N . ALA A 1 207 ? -5.437 38.407 13.180 1.00 95.38 207 ALA A N 1
ATOM 1630 C CA . ALA A 1 207 ? -6.234 37.303 12.642 1.00 95.38 207 ALA A CA 1
ATOM 1631 C C . ALA A 1 207 ? -7.719 37.655 12.437 1.00 95.38 207 ALA A C 1
ATOM 1633 O O . ALA A 1 207 ? -8.347 37.118 11.525 1.00 95.38 207 ALA A O 1
ATOM 1634 N N . VAL A 1 208 ? -8.287 38.555 13.252 1.00 93.31 208 VAL A N 1
ATOM 1635 C CA . VAL A 1 208 ? -9.707 38.945 13.155 1.00 93.31 208 VAL A CA 1
ATOM 1636 C C . VAL A 1 208 ? -9.985 40.057 12.139 1.00 93.31 208 VAL A C 1
ATOM 1638 O O . VAL A 1 208 ? -11.165 40.273 11.834 1.00 93.31 208 VAL A O 1
ATOM 1641 N N . LEU A 1 209 ? -8.938 40.709 11.602 1.00 92.75 209 LEU A N 1
ATOM 1642 C CA . LEU A 1 209 ? -9.017 41.691 10.508 1.00 92.75 209 LEU A CA 1
ATOM 1643 C C . LEU A 1 209 ? -9.853 41.170 9.329 1.00 92.75 209 LEU A C 1
ATOM 1645 O O . LEU A 1 209 ? -9.840 39.977 9.015 1.00 92.75 209 LEU A O 1
ATOM 1649 N N . GLY A 1 210 ? -10.536 42.085 8.635 1.00 84.25 210 GLY A N 1
ATOM 1650 C CA . GLY A 1 210 ? -11.389 41.759 7.489 1.00 84.25 210 GLY A CA 1
ATOM 1651 C C . GLY A 1 210 ? -10.659 40.980 6.388 1.00 84.25 210 GLY A C 1
ATOM 1652 O O . GLY A 1 210 ? -9.435 41.050 6.259 1.00 84.25 210 GLY A O 1
ATOM 1653 N N . ASN A 1 211 ? -11.409 40.237 5.569 1.00 81.69 211 ASN A N 1
ATOM 1654 C CA . ASN A 1 211 ? -10.839 39.413 4.496 1.00 81.69 211 ASN A CA 1
ATOM 1655 C C . ASN A 1 211 ? -9.944 40.228 3.546 1.00 81.69 211 ASN A C 1
ATOM 1657 O O . ASN A 1 211 ? -8.850 39.771 3.218 1.00 81.69 211 ASN A O 1
ATOM 1661 N N . ASP A 1 212 ? -10.373 41.439 3.189 1.00 85.00 212 ASP A N 1
ATOM 1662 C CA . ASP A 1 212 ? -9.660 42.365 2.300 1.00 85.00 212 ASP A CA 1
ATOM 1663 C C . ASP A 1 212 ? -8.678 43.307 3.025 1.00 85.00 212 ASP A C 1
ATOM 1665 O O . ASP A 1 212 ? -7.941 44.049 2.377 1.00 85.00 212 ASP A O 1
ATOM 1669 N N . ASP A 1 213 ? -8.638 43.288 4.362 1.00 90.69 213 ASP A N 1
ATOM 1670 C CA . ASP A 1 213 ? -7.761 44.147 5.164 1.00 90.69 213 ASP A CA 1
ATOM 1671 C C . ASP A 1 213 ? -6.405 43.475 5.405 1.00 90.69 213 ASP A C 1
ATOM 1673 O O . ASP A 1 213 ? -6.294 42.461 6.096 1.00 90.69 213 ASP A O 1
ATOM 1677 N N . TRP A 1 214 ? -5.350 44.057 4.842 1.00 90.06 214 TRP A N 1
ATOM 1678 C CA . TRP A 1 214 ? -3.980 43.552 4.943 1.00 90.06 214 TRP A CA 1
ATOM 1679 C C . TRP A 1 214 ? -3.062 44.451 5.782 1.00 90.06 214 TRP A C 1
ATOM 1681 O O . TRP A 1 214 ? -1.852 44.254 5.761 1.00 90.06 214 TRP A O 1
ATOM 1691 N N . SER A 1 215 ? -3.616 45.414 6.526 1.00 88.12 215 SER A N 1
ATOM 1692 C CA . SER A 1 215 ? -2.853 46.387 7.326 1.00 88.12 215 SER A CA 1
ATOM 1693 C C . SER A 1 215 ? -1.945 45.749 8.387 1.00 88.12 215 SER A C 1
ATOM 1695 O O . SER A 1 215 ? -0.855 46.251 8.646 1.00 88.12 215 SER A O 1
ATOM 1697 N N . GLY A 1 216 ? -2.358 44.615 8.962 1.00 87.94 216 GLY A N 1
ATOM 1698 C CA . GLY A 1 216 ? -1.589 43.852 9.952 1.00 87.94 216 GLY A CA 1
ATOM 1699 C C . GLY A 1 216 ? -0.548 42.867 9.395 1.00 87.94 216 GLY A C 1
ATOM 1700 O O . GLY A 1 216 ? -0.038 42.067 10.176 1.00 87.94 216 GLY A O 1
ATOM 1701 N N . TYR A 1 217 ? -0.261 42.872 8.085 1.00 90.38 217 TYR A N 1
ATOM 1702 C CA . TYR A 1 217 ? 0.566 41.865 7.398 1.00 90.38 217 TYR A CA 1
ATOM 1703 C C . TYR A 1 217 ? 1.761 42.492 6.659 1.00 90.38 217 TYR A C 1
ATOM 1705 O O . TYR A 1 217 ? 1.630 43.538 6.025 1.00 90.38 217 TYR A O 1
ATOM 1713 N N . ASP A 1 218 ? 2.919 41.821 6.663 1.00 87.31 218 ASP A N 1
ATOM 1714 C CA . ASP A 1 218 ? 4.083 42.239 5.867 1.00 87.31 218 ASP A CA 1
ATOM 1715 C C . ASP A 1 218 ? 3.832 41.902 4.382 1.00 87.31 218 ASP A C 1
ATOM 1717 O O . ASP A 1 218 ? 3.889 40.739 3.975 1.00 87.31 218 ASP A O 1
ATOM 1721 N N . VAL A 1 219 ? 3.541 42.905 3.545 1.00 76.81 219 VAL A N 1
ATOM 1722 C CA . VAL A 1 219 ? 3.297 42.717 2.100 1.00 76.81 219 VAL A CA 1
ATOM 1723 C C . VAL A 1 219 ? 4.564 43.034 1.296 1.00 76.81 219 VAL A C 1
ATOM 1725 O O . VAL A 1 219 ? 4.767 44.165 0.861 1.00 76.81 219 VAL A O 1
ATOM 1728 N N . ILE A 1 220 ? 5.409 42.024 1.063 1.00 68.44 220 ILE A N 1
ATOM 1729 C CA . ILE A 1 220 ? 6.600 42.131 0.198 1.00 68.44 220 ILE A CA 1
ATOM 1730 C C . ILE A 1 220 ? 6.353 41.379 -1.118 1.00 68.44 220 ILE A C 1
ATOM 1732 O O . ILE A 1 220 ? 6.621 40.182 -1.236 1.00 68.44 220 ILE A O 1
ATOM 1736 N N . GLU A 1 221 ? 5.837 42.079 -2.132 1.00 56.97 221 GLU A N 1
ATOM 1737 C CA . GLU A 1 221 ? 5.579 41.498 -3.460 1.00 56.97 221 GLU A CA 1
ATOM 1738 C C . GLU A 1 221 ? 6.861 41.352 -4.305 1.00 56.97 221 GLU A C 1
ATOM 1740 O O . GLU A 1 221 ? 7.016 42.056 -5.301 1.00 56.97 221 GLU A O 1
ATOM 1745 N N . GLN A 1 222 ? 7.771 40.429 -3.948 1.00 50.47 222 GLN A N 1
ATOM 1746 C CA . GLN A 1 222 ? 8.770 39.939 -4.924 1.00 50.47 222 GLN A CA 1
ATOM 1747 C C . GLN A 1 222 ? 9.489 38.603 -4.646 1.00 50.47 222 GLN A C 1
ATOM 1749 O O . GLN A 1 222 ? 10.016 38.039 -5.602 1.00 50.47 222 GLN A O 1
ATOM 1754 N N . PHE A 1 223 ? 9.506 38.053 -3.421 1.00 51.22 223 PHE A N 1
ATOM 1755 C CA . PHE A 1 223 ? 10.303 36.845 -3.114 1.00 51.22 223 PHE A CA 1
ATOM 1756 C C . PHE A 1 223 ? 9.560 35.792 -2.270 1.00 51.22 223 PHE A C 1
ATOM 1758 O O . PHE A 1 223 ? 8.808 36.114 -1.351 1.00 51.22 223 PHE A O 1
ATOM 1765 N N . GLN A 1 224 ? 9.772 34.509 -2.595 1.00 53.50 224 GLN A N 1
ATOM 1766 C CA . GLN A 1 224 ? 8.978 33.373 -2.096 1.00 53.50 224 GLN A CA 1
ATOM 1767 C C . GLN A 1 224 ? 9.022 33.134 -0.560 1.00 53.50 224 GLN A C 1
ATOM 1769 O O . GLN A 1 224 ? 7.980 32.743 -0.018 1.00 53.50 224 GLN A O 1
ATOM 1774 N N . PRO A 1 225 ? 10.131 33.378 0.174 1.00 45.09 225 PRO A N 1
ATOM 1775 C CA . PRO A 1 225 ? 10.150 33.225 1.638 1.00 45.09 225 PRO A CA 1
ATOM 1776 C C . PRO A 1 225 ? 9.254 34.190 2.441 1.00 45.09 225 PRO A C 1
ATOM 1778 O O . PRO A 1 225 ? 8.670 33.763 3.433 1.00 45.09 225 PRO A O 1
ATOM 1781 N N . ALA A 1 226 ? 9.078 35.450 2.024 1.00 50.25 226 ALA A N 1
ATOM 1782 C CA . ALA A 1 226 ? 8.307 36.455 2.783 1.00 50.25 226 ALA A CA 1
ATOM 1783 C C . ALA A 1 226 ? 6.777 36.403 2.551 1.00 50.25 226 ALA A C 1
ATOM 1785 O O . ALA A 1 226 ? 6.030 37.277 2.995 1.00 50.25 226 ALA A O 1
ATOM 1786 N N . ALA A 1 227 ? 6.287 35.393 1.831 1.00 69.75 227 ALA A N 1
ATOM 1787 C CA . ALA A 1 227 ? 4.915 35.347 1.339 1.00 69.75 227 ALA A CA 1
ATOM 1788 C C . ALA A 1 227 ? 3.846 35.234 2.450 1.00 69.75 227 ALA A C 1
ATOM 1790 O O . ALA A 1 227 ? 3.969 34.442 3.388 1.00 69.75 227 ALA A O 1
ATOM 1791 N N . LEU A 1 228 ? 2.730 35.953 2.260 1.00 87.06 228 LEU A N 1
ATOM 1792 C CA . LEU A 1 228 ? 1.570 36.034 3.169 1.00 87.06 228 LEU A CA 1
ATOM 1793 C C . LEU A 1 228 ? 1.070 34.666 3.665 1.00 87.06 228 LEU A C 1
ATOM 1795 O O . LEU A 1 228 ? 0.699 34.530 4.829 1.00 87.06 228 LEU A O 1
ATOM 1799 N N . ARG A 1 229 ? 1.135 33.637 2.810 1.00 88.38 229 ARG A N 1
ATOM 1800 C CA . ARG A 1 229 ? 0.830 32.232 3.138 1.00 88.38 229 ARG A CA 1
ATOM 1801 C C . ARG A 1 229 ? 1.475 31.759 4.447 1.00 88.38 229 ARG A C 1
ATOM 1803 O O . ARG A 1 229 ? 0.809 31.090 5.229 1.00 88.38 229 ARG A O 1
ATOM 1810 N N . TYR A 1 230 ? 2.735 32.125 4.701 1.00 88.62 230 TYR A N 1
ATOM 1811 C CA . TYR A 1 230 ? 3.488 31.677 5.875 1.00 88.62 230 TYR A CA 1
ATOM 1812 C C . TYR A 1 230 ? 3.134 32.464 7.141 1.00 88.62 230 TYR A C 1
ATOM 1814 O O . TYR A 1 230 ? 3.001 31.866 8.205 1.00 88.62 230 TYR A O 1
ATOM 1822 N N . GLN A 1 231 ? 2.889 33.772 7.015 1.00 91.75 231 GLN A N 1
ATOM 1823 C CA . GLN A 1 231 ? 2.354 34.606 8.102 1.00 91.75 231 GLN A CA 1
ATOM 1824 C C . GLN A 1 231 ? 0.993 34.063 8.577 1.00 91.75 231 GLN A C 1
ATOM 1826 O O . GLN A 1 231 ? 0.743 33.944 9.773 1.00 91.75 231 GLN A O 1
ATOM 1831 N N . ILE A 1 232 ? 0.139 33.664 7.628 1.00 93.94 232 ILE A N 1
ATOM 1832 C CA . ILE A 1 232 ? -1.191 33.111 7.897 1.00 93.94 232 ILE A CA 1
ATOM 1833 C C . ILE A 1 232 ? -1.111 31.745 8.599 1.00 93.94 232 ILE A C 1
ATOM 1835 O O . ILE A 1 232 ? -1.758 31.570 9.632 1.00 93.94 232 ILE A O 1
ATOM 1839 N N . VAL A 1 233 ? -0.326 30.779 8.094 1.00 94.81 233 VAL A N 1
ATOM 1840 C CA . VAL A 1 233 ? -0.263 29.445 8.735 1.00 94.81 233 VAL A CA 1
ATOM 1841 C C . VAL A 1 233 ? 0.429 29.458 10.094 1.00 94.81 233 VAL A C 1
ATOM 1843 O O . VAL A 1 233 ? -0.033 28.751 10.981 1.00 94.81 233 VAL A O 1
ATOM 1846 N N . GLU A 1 234 ? 1.464 30.278 10.307 1.00 94.44 234 GLU A N 1
ATOM 1847 C CA . GLU A 1 234 ? 2.067 30.429 11.639 1.00 94.44 234 GLU A CA 1
ATOM 1848 C C . GLU A 1 234 ? 1.075 31.062 12.619 1.00 94.44 234 GLU A C 1
ATOM 1850 O O . GLU A 1 234 ? 0.983 30.616 13.760 1.00 94.44 234 GLU A O 1
ATOM 1855 N N . GLY A 1 235 ? 0.246 32.010 12.165 1.00 96.38 235 GLY A N 1
ATOM 1856 C CA . GLY A 1 235 ? -0.890 32.504 12.941 1.00 96.38 235 GLY A CA 1
ATOM 1857 C C . GLY A 1 235 ? -1.849 31.382 13.363 1.00 96.38 235 GLY A C 1
ATOM 1858 O O . GLY A 1 235 ? -2.171 31.271 14.546 1.00 96.38 235 GLY A O 1
ATOM 1859 N N . VAL A 1 236 ? -2.247 30.498 12.436 1.00 97.50 236 VAL A N 1
ATOM 1860 C CA . VAL A 1 236 ? -3.095 29.333 12.764 1.00 97.50 236 VAL A CA 1
ATOM 1861 C C . VAL A 1 236 ? -2.384 28.394 13.738 1.00 97.50 236 VAL A C 1
ATOM 1863 O O . VAL A 1 236 ? -2.993 28.005 14.731 1.00 97.50 236 VAL A O 1
ATOM 1866 N N . TYR A 1 237 ? -1.106 28.060 13.514 1.00 97.19 237 TYR A N 1
ATOM 1867 C CA . TYR A 1 237 ? -0.352 27.182 14.413 1.00 97.19 237 TYR A CA 1
ATOM 1868 C C . TYR A 1 237 ? -0.301 27.740 15.838 1.00 97.19 237 TYR A C 1
ATOM 1870 O O . TYR A 1 237 ? -0.511 27.002 16.796 1.00 97.19 237 TYR A O 1
ATOM 1878 N N . THR A 1 238 ? -0.033 29.037 15.986 1.00 97.19 238 THR A N 1
ATOM 1879 C CA . THR A 1 238 ? 0.117 29.699 17.285 1.00 97.19 238 THR A CA 1
ATOM 1880 C C . THR A 1 238 ? -1.209 29.804 18.036 1.00 97.19 238 THR A C 1
ATOM 1882 O O . THR A 1 238 ? -1.258 29.493 19.229 1.00 97.19 238 THR A O 1
ATOM 1885 N N . LEU A 1 239 ? -2.298 30.166 17.348 1.00 97.44 239 LEU A N 1
ATOM 1886 C CA . LEU A 1 239 ? -3.640 30.188 17.940 1.00 97.44 239 LEU A CA 1
ATOM 1887 C C . LEU A 1 239 ? -4.111 28.773 18.318 1.00 97.44 239 LEU A C 1
ATOM 1889 O O . LEU A 1 239 ? -4.600 28.573 19.429 1.00 97.44 239 LEU A O 1
ATOM 1893 N N . ALA A 1 240 ? -3.899 27.781 17.447 1.00 96.44 240 ALA A N 1
ATOM 1894 C CA . ALA A 1 240 ? -4.241 26.385 17.713 1.00 96.44 240 ALA A CA 1
ATOM 1895 C C . ALA A 1 240 ? -3.435 25.795 18.884 1.00 96.44 240 ALA A C 1
ATOM 1897 O O . ALA A 1 240 ? -3.989 25.056 19.693 1.00 96.44 240 ALA A O 1
ATOM 1898 N N . PHE A 1 241 ? -2.154 26.152 19.032 1.00 94.56 241 PHE A N 1
ATOM 1899 C CA . PHE A 1 241 ? -1.318 25.703 20.152 1.00 94.56 241 PHE A CA 1
ATOM 1900 C C . PHE A 1 241 ? -1.801 26.282 21.494 1.00 94.56 241 PHE A C 1
ATOM 1902 O O . PHE A 1 241 ? -1.929 25.551 22.479 1.00 94.56 241 PHE A O 1
ATOM 1909 N N . ALA A 1 242 ? -2.139 27.578 21.530 1.00 95.00 242 ALA A N 1
ATOM 1910 C CA . ALA A 1 242 ? -2.762 28.206 22.698 1.00 95.00 242 ALA A CA 1
ATOM 1911 C C . ALA A 1 242 ? -4.124 27.563 23.036 1.00 95.00 242 ALA A C 1
ATOM 1913 O O . ALA A 1 242 ? -4.432 27.298 24.202 1.00 95.00 242 ALA A O 1
ATOM 1914 N N . ASN A 1 243 ? -4.922 27.258 22.010 1.00 94.31 243 ASN A N 1
ATOM 1915 C CA . ASN A 1 243 ? -6.236 26.642 22.157 1.00 94.31 243 ASN A CA 1
ATOM 1916 C C . ASN A 1 243 ? -6.140 25.188 22.659 1.00 94.31 243 ASN A C 1
ATOM 1918 O O . ASN A 1 243 ? -6.783 24.857 23.646 1.00 94.31 243 ASN A O 1
ATOM 1922 N N . ARG A 1 244 ? -5.263 24.348 22.093 1.00 92.19 244 ARG A N 1
ATOM 1923 C CA . ARG A 1 244 ? -5.094 22.932 22.480 1.00 92.19 244 ARG A CA 1
ATOM 1924 C C . ARG A 1 244 ? -4.602 22.725 23.916 1.00 92.19 244 ARG A C 1
ATOM 1926 O O . ARG A 1 244 ? -5.041 21.767 24.555 1.00 92.19 244 ARG A O 1
ATOM 1933 N N . PHE A 1 245 ? -3.663 23.550 24.392 1.00 91.81 245 PHE A N 1
ATOM 1934 C CA . PHE A 1 245 ? -2.905 23.263 25.624 1.00 91.81 245 PHE A CA 1
ATOM 1935 C C . PHE A 1 245 ? -3.209 24.164 26.824 1.00 91.81 245 PHE A C 1
ATOM 1937 O O . PHE A 1 245 ? -2.910 23.763 27.947 1.00 91.81 245 PHE A O 1
ATOM 1944 N N . TYR A 1 246 ? -3.808 25.337 26.606 1.00 92.94 246 TYR A N 1
ATOM 1945 C CA . TYR A 1 246 ? -4.177 26.269 27.680 1.00 92.94 246 TYR A CA 1
ATOM 1946 C C . TYR A 1 246 ? -5.690 26.508 27.754 1.00 92.94 246 TYR A C 1
ATOM 1948 O O . TYR A 1 246 ? -6.247 26.684 28.836 1.00 92.94 246 TYR A O 1
ATOM 1956 N N . THR A 1 247 ? -6.381 26.502 26.609 1.00 94.44 247 THR A N 1
ATOM 1957 C CA . THR A 1 247 ? -7.825 26.785 26.535 1.00 94.44 247 THR A CA 1
ATOM 1958 C C . THR A 1 247 ? -8.647 25.707 25.793 1.00 94.44 247 THR A C 1
ATOM 1960 O O . THR A 1 247 ? -9.499 26.062 24.979 1.00 94.44 247 THR A O 1
ATOM 1963 N N . PRO A 1 248 ? -8.449 24.390 26.040 1.00 92.81 248 PRO A N 1
ATOM 1964 C CA . PRO A 1 248 ? -9.148 23.323 25.303 1.00 92.81 248 PRO A CA 1
ATOM 1965 C C . PRO A 1 248 ? -10.672 23.300 25.514 1.00 92.81 248 PRO A C 1
ATOM 1967 O O . PRO A 1 248 ? -11.410 22.825 24.649 1.00 92.81 248 PRO A O 1
ATOM 1970 N N . SER A 1 249 ? -11.166 23.850 26.628 1.00 92.94 249 SER A N 1
ATOM 1971 C CA . SER A 1 249 ? -12.603 24.051 26.871 1.00 92.94 249 SER A CA 1
ATOM 1972 C C . SER A 1 249 ? -13.120 25.410 26.365 1.00 92.94 249 SER A C 1
ATOM 1974 O O . SER A 1 249 ? -14.214 25.824 26.740 1.00 92.94 249 SER A O 1
ATOM 1976 N N . PHE A 1 250 ? -12.366 26.117 25.513 1.00 94.19 250 PHE A N 1
ATOM 1977 C CA . PHE A 1 250 ? -12.809 27.320 24.799 1.00 94.19 250 PHE A CA 1
ATOM 1978 C C . PHE A 1 250 ? -13.036 26.967 23.320 1.00 94.19 250 PHE A C 1
ATOM 1980 O O . PHE A 1 250 ? -12.104 26.957 22.513 1.00 94.19 250 PHE A O 1
ATOM 1987 N N . ARG A 1 251 ? -14.279 26.600 22.984 1.00 88.56 251 ARG A N 1
ATOM 1988 C CA . ARG A 1 251 ? -14.689 26.050 21.677 1.00 88.56 251 ARG A CA 1
ATOM 1989 C C . ARG A 1 251 ? -15.962 26.764 21.203 1.00 88.56 251 ARG A C 1
ATOM 1991 O O . ARG A 1 251 ? -16.902 26.885 21.978 1.00 88.56 251 ARG A O 1
ATOM 1998 N N . GLY A 1 252 ? -16.003 27.224 19.950 1.00 71.44 252 GLY A N 1
ATOM 1999 C CA . GLY A 1 252 ? -17.118 28.004 19.377 1.00 71.44 252 GLY A CA 1
ATOM 2000 C C . GLY A 1 252 ? -16.995 29.536 19.464 1.00 71.44 252 GLY A C 1
ATOM 2001 O O . GLY A 1 252 ? -17.928 30.236 19.081 1.00 71.44 252 GLY A O 1
ATOM 2002 N N . SER A 1 253 ? -15.858 30.057 19.935 1.00 82.81 253 SER A N 1
ATOM 2003 C CA . SER A 1 253 ? -15.645 31.467 20.302 1.00 82.81 253 SER A CA 1
ATOM 2004 C C . SER A 1 253 ? -14.646 32.211 19.393 1.00 82.81 253 SER A C 1
ATOM 2006 O O . SER A 1 253 ? -14.149 31.658 18.408 1.00 82.81 253 SER A O 1
ATOM 2008 N N . TYR A 1 254 ? -14.276 33.454 19.751 1.00 93.69 254 TYR A N 1
ATOM 2009 C CA . TYR A 1 254 ? -13.339 34.294 18.982 1.00 93.69 254 TYR A CA 1
ATOM 2010 C C . TYR A 1 254 ? -11.995 33.616 18.654 1.00 93.69 254 TYR A C 1
ATOM 2012 O O . TYR A 1 254 ? -11.396 33.915 17.623 1.00 93.69 254 TYR A O 1
ATOM 2020 N N . LEU A 1 255 ? -11.499 32.708 19.506 1.00 92.56 255 LEU A N 1
ATOM 2021 C CA . LEU A 1 255 ? -10.212 32.033 19.287 1.00 92.56 255 LEU A CA 1
ATOM 2022 C C . LEU A 1 255 ? -10.307 30.965 18.187 1.00 92.56 255 LEU A C 1
ATOM 2024 O O . LEU A 1 255 ? -9.337 30.731 17.465 1.00 92.56 255 LEU A O 1
ATOM 2028 N N . GLN A 1 256 ? -11.484 30.358 18.023 1.00 93.31 256 GLN A N 1
ATOM 2029 C CA . GLN A 1 256 ? -11.801 29.506 16.882 1.00 93.31 256 GLN A CA 1
ATOM 2030 C C . GLN A 1 256 ? -12.090 30.358 15.637 1.00 93.31 256 GLN A C 1
ATOM 2032 O O . GLN A 1 256 ? -11.542 30.080 14.574 1.00 93.31 256 GLN A O 1
ATOM 2037 N N . GLU A 1 257 ? -12.876 31.434 15.763 1.00 93.25 257 GLU A N 1
ATOM 2038 C CA . GLU A 1 257 ? -13.184 32.347 14.650 1.00 93.25 257 GLU A CA 1
ATOM 2039 C C . GLU A 1 257 ? -11.911 32.929 14.011 1.00 93.25 257 GLU A C 1
ATOM 2041 O O . GLU A 1 257 ? -11.794 32.961 12.788 1.00 93.25 257 GLU A O 1
ATOM 2046 N N . ALA A 1 258 ? -10.924 33.324 14.821 1.00 95.44 258 ALA A N 1
ATOM 2047 C CA . ALA A 1 258 ? -9.631 33.822 14.357 1.00 95.44 258 ALA A CA 1
ATOM 2048 C C . ALA A 1 258 ? -8.840 32.772 13.547 1.00 95.44 258 ALA A C 1
ATOM 2050 O O . ALA A 1 258 ? -8.257 33.102 12.513 1.00 95.44 258 ALA A O 1
ATOM 2051 N N . GLN A 1 259 ? -8.860 31.498 13.963 1.00 96.38 259 GLN A N 1
ATOM 2052 C CA . GLN A 1 259 ? -8.265 30.401 13.187 1.00 96.38 259 GLN A CA 1
ATOM 2053 C C . GLN A 1 259 ? -9.009 30.198 11.858 1.00 96.38 259 GLN A C 1
ATOM 2055 O O . GLN A 1 259 ? -8.376 30.087 10.810 1.00 96.38 259 GLN A O 1
ATOM 2060 N N . GLU A 1 260 ? -10.345 30.200 11.872 1.00 95.06 260 GLU A N 1
ATOM 2061 C CA . GLU A 1 260 ? -11.156 30.020 10.661 1.00 95.06 260 GLU A CA 1
ATOM 2062 C C . GLU A 1 260 ? -10.985 31.183 9.672 1.00 95.06 260 GLU A C 1
ATOM 2064 O O . GLU A 1 260 ? -10.813 30.942 8.477 1.00 95.06 260 GLU A O 1
ATOM 2069 N N . LYS A 1 261 ? -10.938 32.433 10.154 1.00 95.06 261 LYS A N 1
ATOM 2070 C CA . LYS A 1 261 ? -10.632 33.621 9.340 1.00 95.06 261 LYS A CA 1
ATOM 2071 C C . LYS A 1 261 ? -9.277 33.508 8.652 1.00 95.06 261 LYS A C 1
ATOM 2073 O O . LYS A 1 261 ? -9.210 33.707 7.443 1.00 95.06 261 LYS A O 1
ATOM 2078 N N . LEU A 1 262 ? -8.220 33.127 9.373 1.00 96.25 262 LEU A N 1
ATOM 2079 C CA . LEU A 1 262 ? -6.905 32.878 8.772 1.00 96.25 262 LEU A CA 1
ATOM 2080 C C . LEU A 1 262 ? -6.959 31.768 7.708 1.00 96.25 262 LEU A C 1
ATOM 2082 O O . LEU A 1 262 ? -6.408 31.934 6.619 1.00 96.25 262 LEU A O 1
ATOM 2086 N N . ILE A 1 263 ? -7.670 30.667 7.977 1.00 95.94 263 ILE A N 1
ATOM 2087 C CA . ILE A 1 263 ? -7.830 29.558 7.025 1.00 95.94 263 ILE A CA 1
ATOM 2088 C C . ILE A 1 263 ? -8.522 30.031 5.734 1.00 95.94 263 ILE A C 1
ATOM 2090 O O . ILE A 1 263 ? -8.011 29.743 4.650 1.00 95.94 263 ILE A O 1
ATOM 2094 N N . TYR A 1 264 ? -9.602 30.817 5.809 1.00 93.94 264 TYR A N 1
ATOM 2095 C CA . TYR A 1 264 ? -10.231 31.410 4.617 1.00 93.94 264 TYR A CA 1
ATOM 2096 C C . TYR A 1 264 ? -9.350 32.467 3.938 1.00 93.94 264 TYR A C 1
ATOM 2098 O O . TYR A 1 264 ? -9.312 32.543 2.712 1.00 93.94 264 TYR A O 1
ATOM 2106 N N . LYS A 1 265 ? -8.596 33.263 4.702 1.00 94.12 265 LYS A N 1
ATOM 2107 C CA . LYS A 1 265 ? -7.701 34.301 4.170 1.00 94.12 265 LYS A CA 1
ATOM 2108 C C . LYS A 1 265 ? -6.549 33.719 3.347 1.00 94.12 265 LYS A C 1
ATOM 2110 O O . LYS A 1 265 ? -6.123 34.342 2.379 1.00 94.12 265 LYS A O 1
ATOM 2115 N N . TYR A 1 266 ? -6.112 32.495 3.659 1.00 94.00 266 TYR A N 1
ATOM 2116 C CA . TYR A 1 266 ? -5.168 31.731 2.835 1.00 94.00 266 TYR A CA 1
ATOM 2117 C C . TYR A 1 266 ? -5.725 31.393 1.437 1.00 94.00 266 TYR A C 1
ATOM 2119 O O . TYR A 1 266 ? -4.962 31.315 0.479 1.00 94.00 266 TYR A O 1
ATOM 2127 N N . CYS A 1 267 ? -7.040 31.190 1.304 1.00 94.06 267 CYS A N 1
ATOM 2128 C CA . CYS A 1 267 ? -7.671 30.730 0.061 1.00 94.06 267 CYS A CA 1
ATOM 2129 C C . CYS A 1 267 ? -7.724 31.789 -1.058 1.00 94.06 267 CYS A C 1
ATOM 2131 O O . CYS A 1 267 ? -8.067 31.448 -2.186 1.00 94.06 267 CYS A O 1
ATOM 2133 N N . GLN A 1 268 ? -7.435 33.058 -0.758 1.00 92.44 268 GLN A N 1
ATOM 2134 C CA . GLN A 1 268 ? -7.674 34.188 -1.661 1.00 92.44 268 GLN A CA 1
ATOM 2135 C C . GLN A 1 268 ? -6.623 34.337 -2.776 1.00 92.44 268 GLN A C 1
ATOM 2137 O O . GLN A 1 268 ? -5.436 34.060 -2.570 1.00 92.44 268 GLN A O 1
ATOM 2142 N N . GLU A 1 269 ? -7.028 34.964 -3.892 1.00 91.50 269 GLU A N 1
ATOM 2143 C CA . GLU A 1 269 ? -6.157 35.342 -5.023 1.00 91.50 269 GLU A CA 1
ATOM 2144 C C . GLU A 1 269 ? -4.847 36.003 -4.559 1.00 91.50 269 GLU A C 1
ATOM 2146 O O . GLU A 1 269 ? -3.766 35.626 -5.006 1.00 91.50 269 GLU A O 1
ATOM 2151 N N . LYS A 1 270 ? -4.897 36.940 -3.602 1.00 88.75 270 LYS A N 1
ATOM 2152 C CA . LYS A 1 270 ? -3.697 37.656 -3.130 1.00 88.75 270 LYS A CA 1
ATOM 2153 C C . LYS A 1 270 ? -2.637 36.736 -2.504 1.00 88.75 270 LYS A C 1
ATOM 2155 O O . LYS A 1 270 ? -1.451 37.055 -2.575 1.00 88.75 270 LYS A O 1
ATOM 2160 N N . VAL A 1 271 ? -3.044 35.602 -1.928 1.00 89.44 271 VAL A N 1
ATOM 2161 C CA . VAL A 1 271 ? -2.151 34.609 -1.307 1.00 89.44 271 VAL A CA 1
ATOM 2162 C C . VAL A 1 271 ? -1.700 33.544 -2.306 1.00 89.44 271 VAL A C 1
ATOM 2164 O O . VAL A 1 271 ? -0.570 33.067 -2.196 1.00 89.44 271 VAL A O 1
ATOM 2167 N N . LEU A 1 272 ? -2.537 33.184 -3.288 1.00 90.06 272 LEU A N 1
ATOM 2168 C CA . LEU A 1 272 ? -2.295 32.051 -4.191 1.00 90.06 272 LEU A CA 1
ATOM 2169 C C . LEU A 1 272 ? -1.865 32.427 -5.622 1.00 90.06 272 LEU A C 1
ATOM 2171 O O . LEU A 1 272 ? -1.317 31.571 -6.319 1.00 90.06 272 LEU A O 1
ATOM 2175 N N . LYS A 1 273 ? -2.003 33.692 -6.054 1.00 88.38 273 LYS A N 1
ATOM 2176 C CA . LYS A 1 273 ? -1.642 34.176 -7.410 1.00 88.38 273 LYS A CA 1
ATOM 2177 C C . LYS A 1 273 ? -0.215 33.841 -7.861 1.00 88.38 273 LYS A C 1
ATOM 2179 O O . LYS A 1 273 ? 0.053 33.773 -9.059 1.00 88.38 273 LYS A O 1
ATOM 2184 N N . TYR A 1 274 ? 0.707 33.609 -6.920 1.00 84.62 274 TYR A N 1
ATOM 2185 C CA . TYR A 1 274 ? 2.076 33.161 -7.206 1.00 84.62 274 TYR A CA 1
ATOM 2186 C C . TYR A 1 274 ? 2.101 31.856 -8.021 1.00 84.62 274 TYR A C 1
ATOM 2188 O O . TYR A 1 274 ? 2.958 31.673 -8.885 1.00 84.62 274 TYR A O 1
ATOM 2196 N N . TRP A 1 275 ? 1.132 30.967 -7.783 1.00 88.19 275 TRP A N 1
ATOM 2197 C CA . TRP A 1 275 ? 1.109 29.627 -8.353 1.00 88.19 275 TRP A CA 1
ATOM 2198 C C . TRP A 1 275 ? 0.956 29.621 -9.872 1.00 88.19 275 TRP A C 1
ATOM 2200 O O . TRP A 1 275 ? 1.552 28.793 -10.562 1.00 88.19 275 TRP A O 1
ATOM 2210 N N . LYS A 1 276 ? 0.211 30.594 -10.403 1.00 88.38 276 LYS A N 1
ATOM 2211 C CA . LYS A 1 276 ? 0.041 30.814 -11.841 1.00 88.38 276 LYS A CA 1
ATOM 2212 C C . LYS A 1 276 ? 1.386 31.043 -12.537 1.00 88.38 276 LYS A C 1
ATOM 2214 O O . LYS A 1 276 ? 1.650 30.452 -13.583 1.00 88.38 276 LYS A O 1
ATOM 2219 N N . TRP A 1 277 ? 2.260 31.842 -11.926 1.00 83.88 277 TRP A N 1
ATOM 2220 C CA . TRP A 1 277 ? 3.594 32.157 -12.446 1.00 83.88 277 TRP A CA 1
ATOM 2221 C C . TRP A 1 277 ? 4.566 30.981 -12.306 1.00 83.88 277 TRP A C 1
ATOM 2223 O O . TRP A 1 277 ? 5.275 30.658 -13.260 1.00 83.88 277 TRP A O 1
ATOM 2233 N N . GLU A 1 278 ? 4.536 30.277 -11.170 1.00 84.06 278 GLU A N 1
ATOM 2234 C CA . GLU A 1 278 ? 5.307 29.041 -10.969 1.00 84.06 278 GLU A CA 1
ATOM 2235 C C . GLU A 1 278 ? 4.920 27.944 -11.976 1.00 84.06 278 GLU A C 1
ATOM 2237 O O . GLU A 1 278 ? 5.787 27.241 -12.507 1.00 84.06 278 GLU A O 1
ATOM 2242 N N . CYS A 1 279 ? 3.629 27.829 -12.301 1.00 86.75 279 CYS A N 1
ATOM 2243 C CA . CYS A 1 279 ? 3.139 26.938 -13.346 1.00 86.75 279 CYS A CA 1
ATOM 2244 C C . CYS A 1 279 ? 3.636 27.352 -14.737 1.00 86.75 279 CYS A C 1
ATOM 2246 O O . CYS A 1 279 ? 4.213 26.523 -15.442 1.00 86.75 279 CYS A O 1
ATOM 2248 N N . LEU A 1 280 ? 3.484 28.629 -15.106 1.00 86.81 280 LEU A N 1
ATOM 2249 C CA . LEU A 1 280 ? 3.857 29.143 -16.427 1.00 86.81 280 LEU A CA 1
ATOM 2250 C C . LEU A 1 280 ? 5.363 29.059 -16.714 1.00 86.81 280 LEU A C 1
ATOM 2252 O O . LEU A 1 280 ? 5.748 28.541 -17.759 1.00 86.81 280 LEU A O 1
ATOM 2256 N N . TRP A 1 281 ? 6.220 29.557 -15.818 1.00 83.44 281 TRP A N 1
ATOM 2257 C CA . TRP A 1 281 ? 7.661 29.720 -16.092 1.00 83.44 281 TRP A CA 1
ATOM 2258 C C . TRP A 1 281 ? 8.564 28.708 -15.386 1.00 83.44 281 TRP A C 1
ATOM 2260 O O . TRP A 1 281 ? 9.743 28.608 -15.723 1.00 83.44 281 TRP A O 1
ATOM 2270 N N . GLY A 1 282 ? 8.034 27.946 -14.427 1.00 79.50 282 GLY A N 1
ATOM 2271 C CA . GLY A 1 282 ? 8.787 26.917 -13.709 1.00 79.50 282 GLY A CA 1
ATOM 2272 C C . GLY A 1 282 ? 8.370 25.476 -14.017 1.00 79.50 282 GLY A C 1
ATOM 2273 O O . GLY A 1 282 ? 9.197 24.563 -13.939 1.00 79.50 282 GLY A O 1
ATOM 2274 N N . LYS A 1 283 ? 7.101 25.257 -14.382 1.00 83.38 283 LYS A N 1
ATOM 2275 C CA . LYS A 1 283 ? 6.553 23.938 -14.759 1.00 83.38 283 LYS A CA 1
ATOM 2276 C C . LYS A 1 283 ? 6.120 23.840 -16.227 1.00 83.38 283 LYS A C 1
ATOM 2278 O O . LYS A 1 283 ? 5.799 22.739 -16.665 1.00 83.38 283 LYS A O 1
ATOM 2283 N N . LEU A 1 284 ? 6.135 24.954 -16.966 1.00 88.12 284 LEU A N 1
ATOM 2284 C CA . LEU A 1 284 ? 5.712 25.075 -18.368 1.00 88.12 284 LEU A CA 1
ATOM 2285 C C . LEU A 1 284 ? 4.292 24.526 -18.615 1.00 88.12 284 LEU A C 1
ATOM 2287 O O . LEU A 1 284 ? 4.052 23.789 -19.568 1.00 88.12 284 LEU A O 1
ATOM 2291 N N . THR A 1 285 ? 3.348 24.861 -17.728 1.00 87.50 285 THR A N 1
ATOM 2292 C CA . THR A 1 285 ? 1.954 24.391 -17.782 1.00 87.50 285 THR A CA 1
ATOM 2293 C C . THR A 1 285 ? 0.946 25.516 -17.553 1.00 87.50 285 THR A C 1
ATOM 2295 O O . THR A 1 285 ? 1.184 26.447 -16.782 1.00 87.50 285 THR A O 1
ATOM 2298 N N . THR A 1 286 ? -0.209 25.402 -18.210 1.00 89.38 286 THR A N 1
ATOM 2299 C CA . THR A 1 286 ? -1.401 26.238 -17.999 1.00 89.38 286 THR A CA 1
ATOM 2300 C C . THR A 1 286 ? -2.401 25.619 -17.019 1.00 89.38 286 THR A C 1
ATOM 2302 O O . THR A 1 286 ? -3.386 26.261 -16.673 1.00 89.38 286 THR A O 1
ATOM 2305 N N . ASN A 1 287 ? -2.164 24.392 -16.540 1.00 90.12 287 ASN A N 1
ATOM 2306 C CA . ASN A 1 287 ? -2.967 23.817 -15.465 1.00 90.12 287 ASN A CA 1
ATOM 2307 C C . ASN A 1 287 ? -2.545 24.433 -14.120 1.00 90.12 287 ASN A C 1
ATOM 2309 O O . ASN A 1 287 ? -1.493 24.081 -13.584 1.00 90.12 287 ASN A O 1
ATOM 2313 N N . TYR A 1 288 ? -3.365 25.351 -13.601 1.00 91.25 288 TYR A N 1
ATOM 2314 C CA . TYR A 1 288 ? -3.115 26.090 -12.359 1.00 91.25 288 TYR A CA 1
ATOM 2315 C C . TYR A 1 288 ? -3.734 25.450 -11.108 1.00 91.25 288 TYR A C 1
ATOM 2317 O O . TYR A 1 288 ? -3.742 26.083 -10.060 1.00 91.25 288 TYR A O 1
ATOM 2325 N N . GLU A 1 289 ? -4.241 24.221 -11.189 1.00 92.69 289 GLU A N 1
ATOM 2326 C CA . GLU A 1 289 ? -4.730 23.453 -10.037 1.00 92.69 289 GLU A CA 1
ATOM 2327 C C . GLU A 1 289 ? -3.598 23.268 -8.994 1.00 92.69 289 GLU A C 1
ATOM 2329 O O . GLU A 1 289 ? -2.572 22.641 -9.302 1.00 92.69 289 GLU A O 1
ATOM 2334 N N . PRO A 1 290 ? -3.706 23.850 -7.781 1.00 89.00 290 PRO A N 1
ATOM 2335 C CA . PRO A 1 290 ? -2.595 23.905 -6.836 1.00 89.00 290 PRO A CA 1
ATOM 2336 C C . PRO A 1 290 ? -2.400 22.645 -5.988 1.00 89.00 290 PRO A C 1
ATOM 2338 O O . PRO A 1 290 ? -1.310 22.471 -5.442 1.00 89.00 290 PRO A O 1
ATOM 2341 N N . VAL A 1 291 ? -3.396 21.767 -5.874 1.00 91.62 291 VAL A N 1
ATOM 2342 C CA . VAL A 1 291 ? -3.355 20.562 -5.033 1.00 91.62 291 VAL A CA 1
ATOM 2343 C C . VAL A 1 291 ? -2.762 19.363 -5.779 1.00 91.62 291 VAL A C 1
ATOM 2345 O O . VAL A 1 291 ? -2.028 18.585 -5.176 1.00 91.62 291 VAL A O 1
ATOM 2348 N N . LEU A 1 292 ? -3.003 19.211 -7.089 1.00 83.06 292 LEU A N 1
ATOM 2349 C CA . LEU A 1 292 ? -2.657 17.974 -7.816 1.00 83.06 292 LEU A CA 1
ATOM 2350 C C . LEU A 1 292 ? -1.169 17.575 -7.763 1.00 83.06 292 LEU A C 1
ATOM 2352 O O . LEU A 1 292 ? -0.865 16.391 -7.582 1.00 83.06 292 LEU A O 1
ATOM 2356 N N . LYS A 1 293 ? -0.230 18.505 -8.009 1.00 85.44 293 LYS A N 1
ATOM 2357 C CA . LYS A 1 293 ? 1.160 18.123 -8.321 1.00 85.44 293 LYS A CA 1
ATOM 2358 C C . LYS A 1 293 ? 2.244 19.128 -7.916 1.00 85.44 293 LYS A C 1
ATOM 2360 O O . LYS A 1 293 ? 2.288 20.265 -8.393 1.00 85.44 293 LYS A O 1
ATOM 2365 N N . ASP A 1 294 ? 3.231 18.620 -7.176 1.00 81.50 294 ASP A N 1
ATOM 2366 C CA . ASP A 1 294 ? 4.485 19.296 -6.818 1.00 81.50 294 ASP A CA 1
ATOM 2367 C C . ASP A 1 294 ? 4.274 20.655 -6.108 1.00 81.50 294 ASP A C 1
ATOM 2369 O O . ASP A 1 294 ? 4.803 21.662 -6.580 1.00 81.50 294 ASP A O 1
ATOM 2373 N N . ASN A 1 295 ? 3.467 20.694 -5.033 1.00 89.69 295 ASN A N 1
ATOM 2374 C CA . ASN A 1 295 ? 3.164 21.903 -4.239 1.00 89.69 295 ASN A CA 1
ATOM 2375 C C . ASN A 1 295 ? 3.268 21.682 -2.714 1.00 89.69 295 ASN A C 1
ATOM 2377 O O . ASN A 1 295 ? 2.250 21.728 -2.014 1.00 89.69 295 ASN A O 1
ATOM 2381 N N . ILE A 1 296 ? 4.455 21.411 -2.155 1.00 91.94 296 ILE A N 1
ATOM 2382 C CA . ILE A 1 296 ? 4.555 21.210 -0.690 1.00 91.94 296 ILE A CA 1
ATOM 2383 C C . ILE A 1 296 ? 4.343 22.518 0.113 1.00 91.94 296 ILE A C 1
ATOM 2385 O O . ILE A 1 296 ? 4.101 22.460 1.316 1.00 91.94 296 ILE A O 1
ATOM 2389 N N . MET A 1 297 ? 4.336 23.698 -0.527 1.00 87.62 297 MET A N 1
ATOM 2390 C CA . MET A 1 297 ? 3.968 24.961 0.139 1.00 87.62 297 MET A CA 1
ATOM 2391 C C . MET A 1 297 ? 2.509 24.966 0.599 1.00 87.62 297 MET A C 1
ATOM 2393 O O . MET A 1 297 ? 2.240 25.191 1.777 1.00 87.62 297 MET A O 1
ATOM 2397 N N . LEU A 1 298 ? 1.576 24.668 -0.311 1.00 91.12 298 LEU A N 1
ATOM 2398 C CA . LEU A 1 298 ? 0.168 24.468 0.034 1.00 91.12 298 LEU A CA 1
ATOM 2399 C C . LEU A 1 298 ? 0.002 23.160 0.813 1.00 91.12 298 LEU A C 1
ATOM 2401 O O . LEU A 1 298 ? -0.351 23.158 1.989 1.00 91.12 298 LEU A O 1
ATOM 2405 N N . THR A 1 299 ? 0.281 22.034 0.154 1.00 93.25 299 THR A N 1
ATOM 2406 C CA . THR A 1 299 ? -0.108 20.707 0.657 1.00 93.25 299 THR A CA 1
ATOM 2407 C C . THR A 1 299 ? 0.681 20.262 1.887 1.00 93.25 299 THR A C 1
ATOM 2409 O O . THR A 1 299 ? 0.238 19.342 2.561 1.00 93.25 299 THR A O 1
ATOM 2412 N N . GLY A 1 300 ? 1.793 20.917 2.234 1.00 93.00 300 GLY A N 1
ATOM 2413 C CA . GLY A 1 300 ? 2.491 20.717 3.505 1.00 93.00 300 GLY A CA 1
ATOM 2414 C C . GLY A 1 300 ? 1.954 21.617 4.619 1.00 93.00 300 GLY A C 1
ATOM 2415 O O . GLY A 1 300 ? 1.291 21.148 5.542 1.00 93.00 300 GLY A O 1
ATOM 2416 N N . PHE A 1 301 ? 2.235 22.921 4.535 1.00 92.88 301 PHE A N 1
ATOM 2417 C CA . PHE A 1 301 ? 1.939 23.874 5.612 1.00 92.88 301 PHE A CA 1
ATOM 2418 C C . PHE A 1 301 ? 0.440 24.074 5.850 1.00 92.88 301 PHE A C 1
ATOM 2420 O O . PHE A 1 301 ? -0.022 24.037 6.989 1.00 92.88 301 PHE A O 1
ATOM 2427 N N . TYR A 1 302 ? -0.339 24.281 4.785 1.00 95.19 302 TYR A N 1
ATOM 2428 C CA . TYR A 1 302 ? -1.770 24.544 4.934 1.00 95.19 302 TYR A CA 1
ATOM 2429 C C . TYR A 1 302 ? -2.511 23.298 5.432 1.00 95.19 302 TYR A C 1
ATOM 2431 O O . TYR A 1 302 ? -3.381 23.402 6.292 1.00 95.19 302 TYR A O 1
ATOM 2439 N N . SER A 1 303 ? -2.084 22.104 5.007 1.00 95.94 303 SER A N 1
ATOM 2440 C CA . SER A 1 303 ? -2.559 20.841 5.584 1.00 95.94 303 SER A CA 1
ATOM 2441 C C . SER A 1 303 ? -2.286 20.753 7.086 1.00 95.94 303 SER A C 1
ATOM 2443 O O . SER A 1 303 ? -3.201 20.401 7.827 1.00 95.94 303 SER A O 1
ATOM 2445 N N . LEU A 1 304 ? -1.083 21.115 7.563 1.00 96.62 304 LEU A N 1
ATOM 2446 C CA . LEU A 1 304 ? -0.804 21.125 9.006 1.00 96.62 304 LEU A CA 1
ATOM 2447 C C . LEU A 1 304 ? -1.690 22.141 9.735 1.00 96.62 304 LEU A C 1
ATOM 2449 O O . LEU A 1 304 ? -2.192 21.836 10.810 1.00 96.62 304 LEU A O 1
ATOM 2453 N N . ALA A 1 305 ? -1.938 23.316 9.148 1.00 96.81 305 ALA A N 1
ATOM 2454 C CA . ALA A 1 305 ? -2.786 24.344 9.753 1.00 96.81 305 ALA A CA 1
ATOM 2455 C C . ALA A 1 305 ? -4.234 23.849 9.925 1.00 96.81 305 ALA A C 1
ATOM 2457 O O . ALA A 1 305 ? -4.830 24.026 10.987 1.00 96.81 305 ALA A O 1
ATOM 2458 N N . LEU A 1 306 ? -4.763 23.141 8.921 1.00 97.44 306 LEU A N 1
ATOM 2459 C CA . LEU A 1 306 ? -6.064 22.471 8.985 1.00 97.44 306 LEU A CA 1
ATOM 2460 C C . LEU A 1 306 ? -6.092 21.361 10.051 1.00 97.44 306 LEU A C 1
ATOM 2462 O O . LEU A 1 306 ? -7.082 21.244 10.774 1.00 97.44 306 LEU A O 1
ATOM 2466 N N . GLN A 1 307 ? -5.016 20.575 10.193 1.00 96.81 307 GLN A N 1
ATOM 2467 C CA . GLN A 1 307 ? -4.928 19.538 11.231 1.00 96.81 307 GLN A CA 1
ATOM 2468 C C . GLN A 1 307 ? -4.747 20.101 12.644 1.00 96.81 307 GLN A C 1
ATOM 2470 O O . GLN A 1 307 ? -5.287 19.542 13.594 1.00 96.81 307 GLN A O 1
ATOM 2475 N N . PHE A 1 308 ? -4.053 21.226 12.801 1.00 96.69 308 PHE A N 1
ATOM 2476 C CA . PHE A 1 308 ? -3.896 21.891 14.093 1.00 96.69 308 PHE A CA 1
ATOM 2477 C C . PHE A 1 308 ? -5.201 22.555 14.542 1.00 96.69 308 PHE A C 1
ATOM 2479 O O . PHE A 1 308 ? -5.590 22.384 15.695 1.00 96.69 308 PHE A O 1
ATOM 2486 N N . TYR A 1 309 ? -5.936 23.203 13.630 1.00 96.25 309 TYR A N 1
ATOM 2487 C CA . TYR A 1 309 ? -7.314 23.641 13.882 1.00 96.25 309 TYR A CA 1
ATOM 2488 C C . TYR A 1 309 ? -8.207 22.465 14.310 1.00 96.25 309 TYR A C 1
ATOM 2490 O O . TYR A 1 309 ? -8.923 22.566 15.308 1.00 96.25 309 TYR A O 1
ATOM 2498 N N . ARG A 1 310 ? -8.133 21.328 13.601 1.00 94.62 310 ARG A N 1
ATOM 2499 C CA . ARG A 1 310 ? -8.901 20.110 13.906 1.00 94.62 310 ARG A CA 1
ATOM 2500 C C . ARG A 1 310 ? -8.579 19.562 15.301 1.00 94.62 310 ARG A C 1
ATOM 2502 O O . ARG A 1 310 ? -9.503 19.320 16.075 1.00 94.62 310 ARG A O 1
ATOM 2509 N N . ALA A 1 311 ? -7.295 19.444 15.640 1.00 93.25 311 ALA A N 1
ATOM 2510 C CA . ALA A 1 311 ? -6.819 18.952 16.933 1.00 93.25 311 ALA A CA 1
ATOM 2511 C C . ALA A 1 311 ? -7.163 19.893 18.104 1.00 93.25 311 ALA A C 1
ATOM 2513 O O . ALA A 1 311 ? -7.430 19.424 19.211 1.00 93.25 311 ALA A O 1
ATOM 2514 N N . ALA A 1 312 ? -7.158 21.212 17.878 1.00 93.06 312 ALA A N 1
ATOM 2515 C CA . ALA A 1 312 ? -7.439 22.217 18.903 1.00 93.06 312 ALA A CA 1
ATOM 2516 C C . ALA A 1 312 ? -8.939 22.438 19.158 1.00 93.06 312 ALA A C 1
ATOM 2518 O O . ALA A 1 312 ? -9.357 22.528 20.309 1.00 93.06 312 ALA A O 1
ATOM 2519 N N . THR A 1 313 ? -9.746 22.524 18.096 1.00 92.25 313 THR A N 1
ATOM 2520 C CA . THR A 1 313 ? -11.159 22.947 18.178 1.00 92.25 313 THR A CA 1
ATOM 2521 C C . THR A 1 313 ? -12.154 21.785 18.149 1.00 92.25 313 THR A C 1
ATOM 2523 O O . THR A 1 313 ? -13.302 21.953 18.560 1.00 92.25 313 THR A O 1
ATOM 2526 N N . LEU A 1 314 ? -11.737 20.617 17.639 1.00 90.50 314 LEU A N 1
ATOM 2527 C CA . LEU A 1 314 ? -12.599 19.507 17.205 1.00 90.50 314 LEU A CA 1
ATOM 2528 C C . LEU A 1 314 ? -13.585 19.865 16.070 1.00 90.50 314 LEU A C 1
ATOM 2530 O O . LEU A 1 314 ? -14.443 19.053 15.722 1.00 90.50 314 LEU A O 1
ATOM 2534 N N . GLY A 1 315 ? -13.446 21.035 15.437 1.00 87.25 315 GLY A N 1
ATOM 2535 C CA . GLY A 1 315 ? -14.260 21.449 14.297 1.00 87.25 315 GLY A CA 1
ATOM 2536 C C . GLY A 1 315 ? -14.065 20.538 13.083 1.00 87.25 315 GLY A C 1
ATOM 2537 O O . GLY A 1 315 ? -12.948 20.142 12.757 1.00 87.25 315 GLY A O 1
ATOM 2538 N N . ASP A 1 316 ? -15.154 20.192 12.396 1.00 89.38 316 ASP A N 1
ATOM 2539 C CA . ASP A 1 316 ? -15.140 19.372 11.173 1.00 89.38 316 ASP A CA 1
ATOM 2540 C C . ASP A 1 316 ? -15.215 20.216 9.883 1.00 89.38 316 ASP A C 1
ATOM 2542 O O . ASP A 1 316 ? -15.215 19.676 8.778 1.00 89.38 316 ASP A O 1
ATOM 2546 N N . ARG A 1 317 ? -15.291 21.549 10.014 1.00 91.75 317 ARG A N 1
ATOM 2547 C CA . ARG A 1 317 ? -15.727 22.477 8.958 1.00 91.75 317 ARG A CA 1
ATOM 2548 C C . ARG A 1 317 ? -15.004 22.272 7.627 1.00 91.75 317 ARG A C 1
ATOM 2550 O O . ARG A 1 317 ? -15.648 22.250 6.584 1.00 91.75 317 ARG A O 1
ATOM 2557 N N . PHE A 1 318 ? -13.689 22.074 7.678 1.00 94.75 318 PHE A N 1
ATOM 2558 C CA . PHE A 1 318 ? -12.821 21.941 6.506 1.00 94.75 318 PHE A CA 1
ATOM 2559 C C . PHE A 1 318 ? -12.572 20.488 6.057 1.00 94.75 318 PHE A C 1
ATOM 2561 O O . PHE A 1 318 ? -11.848 20.269 5.087 1.00 94.75 318 PHE A O 1
ATOM 2568 N N . THR A 1 319 ? -13.156 19.486 6.731 1.00 91.06 319 THR A N 1
ATOM 2569 C CA . THR A 1 319 ? -13.126 18.072 6.293 1.00 91.06 319 THR A CA 1
ATOM 2570 C C . THR A 1 319 ? -14.245 17.741 5.296 1.00 91.06 319 THR A C 1
ATOM 2572 O O . THR A 1 319 ? -14.239 16.660 4.701 1.00 91.06 319 THR A O 1
ATOM 2575 N N . LYS A 1 320 ? -15.189 18.675 5.115 1.00 91.00 320 LYS A N 1
ATOM 2576 C CA . LYS A 1 320 ? -16.313 18.638 4.171 1.00 91.00 320 LYS A CA 1
ATOM 2577 C C . LYS A 1 320 ? -15.863 19.083 2.781 1.00 91.00 320 LYS A C 1
ATOM 2579 O O . LYS A 1 320 ? -15.088 20.030 2.650 1.00 91.00 320 LYS A O 1
ATOM 2584 N N . ASP A 1 321 ? -16.345 18.406 1.747 1.00 88.19 321 ASP A N 1
ATOM 2585 C CA . ASP A 1 321 ? -15.911 18.657 0.372 1.00 88.19 321 ASP A CA 1
ATOM 2586 C C . ASP A 1 321 ? -16.433 19.993 -0.170 1.00 88.19 321 ASP A C 1
ATOM 2588 O O . ASP A 1 321 ? -17.575 20.383 0.064 1.00 88.19 321 ASP A O 1
ATOM 2592 N N . GLY A 1 322 ? -15.544 20.738 -0.834 1.00 88.94 322 GLY A N 1
ATOM 2593 C CA . GLY A 1 322 ? -15.787 22.114 -1.274 1.00 88.94 322 GLY A CA 1
ATOM 2594 C C . GLY A 1 322 ? -15.675 23.189 -0.182 1.00 88.94 322 GLY A C 1
ATOM 2595 O O . GLY A 1 322 ? -15.833 24.365 -0.499 1.00 88.94 322 GLY A O 1
ATOM 2596 N N . ALA A 1 323 ? -15.368 22.839 1.075 1.00 92.62 323 ALA A N 1
ATOM 2597 C CA . ALA A 1 323 ? -15.219 23.813 2.165 1.00 92.62 323 ALA A CA 1
ATOM 2598 C C . ALA A 1 323 ? -14.008 24.760 2.013 1.00 92.62 323 ALA A C 1
ATOM 2600 O O . ALA A 1 323 ? -13.945 25.786 2.690 1.00 92.62 323 ALA A O 1
ATOM 2601 N N . LEU A 1 324 ? -13.052 24.422 1.141 1.00 95.56 324 LEU A N 1
ATOM 2602 C CA . LEU A 1 324 ? -11.859 25.209 0.830 1.00 95.56 324 LEU A CA 1
ATOM 2603 C C . LEU A 1 324 ? -11.848 25.541 -0.668 1.00 95.56 324 LEU A C 1
ATOM 2605 O O . LEU A 1 324 ? -11.459 24.706 -1.480 1.00 95.56 324 LEU A O 1
ATOM 2609 N N . VAL A 1 325 ? -12.280 26.743 -1.053 1.00 95.81 325 VAL A N 1
ATOM 2610 C CA . VAL A 1 325 ? -12.249 27.193 -2.457 1.00 95.81 325 VAL A CA 1
ATOM 2611 C C . VAL A 1 325 ? -10.962 27.976 -2.694 1.00 95.81 325 VAL A C 1
ATOM 2613 O O . VAL A 1 325 ? -10.866 29.134 -2.307 1.00 95.81 325 VAL A O 1
ATOM 2616 N N . LEU A 1 326 ? -9.966 27.337 -3.305 1.00 95.62 326 LEU A N 1
ATOM 2617 C CA . LEU A 1 326 ? -8.651 27.917 -3.574 1.00 95.62 326 LEU A CA 1
ATOM 2618 C C . LEU A 1 326 ? -8.702 28.787 -4.837 1.00 95.62 326 LEU A C 1
ATOM 2620 O O . LEU A 1 326 ? -8.848 28.278 -5.949 1.00 95.62 326 LEU A O 1
ATOM 2624 N N . GLU A 1 327 ? -8.584 30.100 -4.673 1.00 94.06 327 GLU A N 1
ATOM 2625 C CA . GLU A 1 327 ? -8.698 31.086 -5.748 1.00 94.06 327 GLU A CA 1
ATOM 2626 C C . GLU A 1 327 ? -7.308 31.493 -6.247 1.00 94.06 327 GLU A C 1
ATOM 2628 O O . GLU A 1 327 ? -6.563 32.169 -5.545 1.00 94.06 327 GLU A O 1
ATOM 2633 N N . ILE A 1 328 ? -6.936 31.085 -7.463 1.00 91.94 328 ILE A N 1
ATOM 2634 C CA . ILE A 1 328 ? -5.661 31.480 -8.091 1.00 91.94 328 ILE A CA 1
ATOM 2635 C C . ILE A 1 328 ? -5.805 32.815 -8.825 1.00 91.94 328 ILE A C 1
ATOM 2637 O O . ILE A 1 328 ? -4.881 33.628 -8.819 1.00 91.94 328 ILE A O 1
ATOM 2641 N N . ASP A 1 329 ? -6.963 33.024 -9.452 1.00 90.00 329 ASP A N 1
ATOM 2642 C CA . ASP A 1 329 ? -7.455 34.310 -9.942 1.00 90.00 329 ASP A CA 1
ATOM 2643 C C . ASP A 1 329 ? -8.985 34.260 -10.124 1.00 90.00 329 ASP A C 1
ATOM 2645 O O . ASP A 1 329 ? -9.600 33.198 -9.998 1.00 90.00 329 ASP A O 1
ATOM 2649 N N . LYS A 1 330 ? -9.594 35.394 -10.489 1.00 88.06 330 LYS A N 1
ATOM 2650 C CA . LYS A 1 330 ? -11.033 35.546 -10.810 1.00 88.06 330 LYS A CA 1
ATOM 2651 C C . LYS A 1 330 ? -11.654 34.475 -11.728 1.00 88.06 330 LYS A C 1
ATOM 2653 O O . LYS A 1 330 ? -12.872 34.321 -11.714 1.00 88.06 330 LYS A O 1
ATOM 2658 N N . THR A 1 331 ? -10.861 33.774 -12.538 1.00 91.00 331 THR A N 1
ATOM 2659 C CA . THR A 1 331 ? -11.303 32.709 -13.460 1.00 91.00 331 THR A CA 1
ATOM 2660 C C . THR A 1 331 ? -10.909 31.294 -13.023 1.00 91.00 331 THR A C 1
ATOM 2662 O O . THR A 1 331 ? -11.484 30.332 -13.526 1.00 91.00 331 THR A O 1
ATOM 2665 N N . HIS A 1 332 ? -9.989 31.142 -12.068 1.00 93.88 332 HIS A N 1
ATOM 2666 C CA . HIS A 1 332 ? -9.446 29.853 -11.630 1.00 93.88 332 HIS A CA 1
ATOM 2667 C C . HIS A 1 332 ? -9.678 29.648 -10.126 1.00 93.88 332 HIS A C 1
ATOM 2669 O O . HIS A 1 332 ? -8.889 30.107 -9.296 1.00 93.88 332 HIS A O 1
ATOM 2675 N N . ARG A 1 333 ? -10.767 28.950 -9.782 1.00 95.50 333 ARG A N 1
ATOM 2676 C CA . ARG A 1 333 ? -11.206 28.670 -8.403 1.00 95.50 333 ARG A CA 1
ATOM 2677 C C . ARG A 1 333 ? -11.410 27.162 -8.231 1.00 95.50 333 ARG A C 1
ATOM 2679 O O . ARG A 1 333 ? -12.235 26.585 -8.937 1.00 95.50 333 ARG A O 1
ATOM 2686 N N . TYR A 1 334 ? -10.679 26.537 -7.311 1.00 95.88 334 TYR A N 1
ATOM 2687 C CA . TYR A 1 334 ? -10.606 25.077 -7.167 1.00 95.88 334 TYR A CA 1
ATOM 2688 C C . TYR A 1 334 ? -11.194 24.619 -5.814 1.00 95.88 334 TYR A C 1
ATOM 2690 O O . TYR A 1 334 ? -10.685 25.032 -4.770 1.00 95.88 334 TYR A O 1
ATOM 2698 N N . PRO A 1 335 ? -12.289 23.831 -5.788 1.00 95.81 335 PRO A N 1
ATOM 2699 C CA . PRO A 1 335 ? -12.951 23.411 -4.551 1.00 95.81 335 PRO A CA 1
ATOM 2700 C C . PRO A 1 335 ? -12.322 22.148 -3.939 1.00 95.81 335 PRO A C 1
ATOM 2702 O O . PRO A 1 335 ? -12.236 21.103 -4.580 1.00 95.81 335 PRO A O 1
ATOM 2705 N N . HIS A 1 336 ? -11.954 22.224 -2.660 1.00 95.56 336 HIS A N 1
ATOM 2706 C CA . HIS A 1 336 ? -11.236 21.181 -1.923 1.00 95.56 336 HIS A CA 1
ATOM 2707 C C . HIS A 1 336 ? -11.762 20.970 -0.495 1.00 95.56 336 HIS A C 1
ATOM 2709 O O . HIS A 1 336 ? -12.572 21.735 0.030 1.00 95.56 336 HIS A O 1
ATOM 2715 N N . SER A 1 337 ? -11.242 19.923 0.145 1.00 95.38 337 SER A N 1
ATOM 2716 C CA . SER A 1 337 ? -11.301 19.654 1.587 1.00 95.38 337 SER A CA 1
ATOM 2717 C C . SER A 1 337 ? -9.922 19.256 2.114 1.00 95.38 337 SER A C 1
ATOM 2719 O O . SER A 1 337 ? -9.040 18.867 1.339 1.00 95.38 337 SER A O 1
ATOM 2721 N N . SER A 1 338 ? -9.735 19.274 3.436 1.00 93.88 338 SER A N 1
ATOM 2722 C CA . SER A 1 338 ? -8.508 18.777 4.076 1.00 93.88 338 SER A CA 1
ATOM 2723 C C . SER A 1 338 ? -8.166 17.345 3.640 1.00 93.88 338 SER A C 1
ATOM 2725 O O . SER A 1 338 ? -7.001 17.046 3.399 1.00 93.88 338 SER A O 1
ATOM 2727 N N . LYS A 1 339 ? -9.180 16.494 3.418 1.00 93.00 339 LYS A N 1
ATOM 2728 C CA . LYS A 1 339 ? -9.035 15.123 2.900 1.00 93.00 339 LYS A CA 1
ATOM 2729 C C . LYS A 1 339 ? -8.377 15.094 1.518 1.00 93.00 339 LYS A C 1
ATOM 2731 O O . LYS A 1 339 ? -7.462 14.302 1.294 1.00 93.00 339 LYS A O 1
ATOM 2736 N N . THR A 1 340 ? -8.784 15.978 0.600 1.00 94.12 340 THR A N 1
ATOM 2737 C CA . THR A 1 340 ? -8.165 16.062 -0.738 1.00 94.12 340 THR A CA 1
ATOM 2738 C C . THR A 1 340 ? -6.703 16.517 -0.683 1.00 94.12 340 THR A C 1
ATOM 2740 O O . THR A 1 340 ? -5.878 15.996 -1.434 1.00 94.12 340 THR A O 1
ATOM 2743 N N . LEU A 1 341 ? -6.348 17.406 0.253 1.00 94.19 341 LEU A N 1
ATOM 2744 C CA . LEU A 1 341 ? -4.962 17.835 0.475 1.00 94.19 341 LEU A CA 1
ATOM 2745 C C . LEU A 1 341 ? -4.109 16.719 1.113 1.00 94.19 341 LEU A C 1
ATOM 2747 O O . LEU A 1 341 ? -2.983 16.488 0.671 1.00 94.19 341 LEU A O 1
ATOM 2751 N N . THR A 1 342 ? -4.654 15.962 2.073 1.00 92.31 342 THR A N 1
ATOM 2752 C CA . THR A 1 342 ? -4.006 14.760 2.633 1.00 92.31 342 THR A CA 1
ATOM 2753 C C . THR A 1 342 ? -3.769 13.693 1.561 1.00 92.31 342 THR A C 1
ATOM 2755 O O . THR A 1 342 ? -2.679 13.123 1.480 1.00 92.31 342 THR A O 1
ATOM 2758 N N . LYS A 1 343 ? -4.740 13.457 0.668 1.00 91.50 343 LYS A N 1
ATOM 2759 C CA . LYS A 1 343 ? -4.539 12.558 -0.475 1.00 91.50 343 LYS A CA 1
ATOM 2760 C C . LYS A 1 343 ? -3.436 13.065 -1.411 1.00 91.50 343 LYS A C 1
ATOM 2762 O O . LYS A 1 343 ? -2.623 12.266 -1.871 1.00 91.50 343 LYS A O 1
ATOM 2767 N N . ALA A 1 344 ? -3.365 14.370 -1.669 1.00 92.44 344 ALA A N 1
ATOM 2768 C CA . ALA A 1 344 ? -2.331 14.949 -2.522 1.00 92.44 344 ALA A CA 1
ATOM 2769 C C . ALA A 1 344 ? -0.908 14.782 -1.961 1.00 92.44 344 ALA A C 1
ATOM 2771 O O . ALA A 1 344 ? 0.008 14.511 -2.741 1.00 92.44 344 ALA A O 1
ATOM 2772 N N . LEU A 1 345 ? -0.722 14.876 -0.638 1.00 93.38 345 LEU A N 1
ATOM 2773 C CA . LEU A 1 345 ? 0.549 14.569 0.038 1.00 93.38 345 LEU A CA 1
ATOM 2774 C C . LEU A 1 345 ? 1.042 13.155 -0.316 1.00 93.38 345 LEU A C 1
ATOM 2776 O O . LEU A 1 345 ? 2.129 12.980 -0.879 1.00 93.38 345 LEU A O 1
ATOM 2780 N N . LEU A 1 346 ? 0.198 12.150 -0.067 1.00 90.44 346 LEU A N 1
ATOM 2781 C CA . LEU A 1 346 ? 0.466 10.738 -0.363 1.00 90.44 346 LEU A CA 1
ATOM 2782 C C . LEU A 1 346 ? 0.727 10.495 -1.855 1.00 90.44 346 LEU A C 1
ATOM 2784 O O . LEU A 1 346 ? 1.717 9.860 -2.237 1.00 90.44 346 LEU A O 1
ATOM 2788 N N . ASP A 1 347 ? -0.123 11.058 -2.712 1.00 88.81 347 ASP A N 1
ATOM 2789 C CA . ASP A 1 347 ? -0.037 10.945 -4.166 1.00 88.81 347 ASP A CA 1
ATOM 2790 C C . ASP A 1 347 ? 1.222 11.612 -4.753 1.00 88.81 347 ASP A C 1
ATOM 2792 O O . ASP A 1 347 ? 1.601 11.268 -5.875 1.00 88.81 347 ASP A O 1
ATOM 2796 N N . ASN A 1 348 ? 1.875 12.543 -4.047 1.00 92.50 348 ASN A N 1
ATOM 2797 C CA . ASN A 1 348 ? 3.105 13.202 -4.503 1.00 92.50 348 ASN A CA 1
ATOM 2798 C C . ASN A 1 348 ? 4.383 12.569 -3.916 1.00 92.50 348 ASN A C 1
ATOM 2800 O O . ASN A 1 348 ? 5.361 12.404 -4.652 1.00 92.50 348 ASN A O 1
ATOM 2804 N N . TRP A 1 349 ? 4.400 12.135 -2.647 1.00 91.75 349 TRP A N 1
ATOM 2805 C CA . TRP A 1 349 ? 5.560 11.415 -2.090 1.00 91.75 349 TRP A CA 1
ATOM 2806 C C . TRP A 1 349 ? 5.756 10.034 -2.711 1.00 91.75 349 TRP A C 1
ATOM 2808 O O . TRP A 1 349 ? 6.882 9.693 -3.081 1.00 91.75 349 TRP A O 1
ATOM 2818 N N . SER A 1 350 ? 4.675 9.266 -2.888 1.00 82.00 350 SER A N 1
ATOM 2819 C CA . SER A 1 350 ? 4.711 7.940 -3.525 1.00 82.00 350 SER A CA 1
ATOM 2820 C C . SER A 1 350 ? 5.410 7.986 -4.890 1.00 82.00 350 SER A C 1
ATOM 2822 O O . SER A 1 350 ? 6.313 7.182 -5.149 1.00 82.00 350 SER A O 1
ATOM 2824 N N . LYS A 1 351 ? 5.069 8.996 -5.703 1.00 85.75 351 LYS A N 1
ATOM 2825 C CA . LYS A 1 351 ? 5.621 9.284 -7.039 1.00 85.75 351 LYS A CA 1
ATOM 2826 C C . LYS A 1 351 ? 7.001 9.965 -7.019 1.00 85.75 351 LYS A C 1
ATOM 2828 O O . LYS A 1 351 ? 7.647 10.047 -8.065 1.00 85.75 351 LYS A O 1
ATOM 2833 N N . SER A 1 352 ? 7.488 10.456 -5.875 1.00 87.75 352 SER A N 1
ATOM 2834 C CA . SER A 1 352 ? 8.809 11.092 -5.798 1.00 87.75 352 SER A CA 1
ATOM 2835 C C . SER A 1 352 ? 9.938 10.080 -5.606 1.00 87.75 352 SER A C 1
ATOM 2837 O O . SER A 1 352 ? 9.989 9.339 -4.623 1.00 87.75 352 SER A O 1
ATOM 2839 N N . ALA A 1 353 ? 10.933 10.144 -6.495 1.00 84.19 353 ALA A N 1
ATOM 2840 C CA . ALA A 1 353 ? 12.170 9.367 -6.398 1.00 84.19 353 ALA A CA 1
ATOM 2841 C C . ALA A 1 353 ? 13.015 9.677 -5.144 1.00 84.19 353 ALA A C 1
ATOM 2843 O O . ALA A 1 353 ? 13.845 8.859 -4.772 1.00 84.19 353 ALA A O 1
ATOM 2844 N N . PHE A 1 354 ? 12.820 10.834 -4.497 1.00 84.81 354 PHE A N 1
ATOM 2845 C CA . PHE A 1 354 ? 13.457 11.157 -3.211 1.00 84.81 354 PHE A CA 1
ATOM 2846 C C . PHE A 1 354 ? 12.561 10.837 -1.998 1.00 84.81 354 PHE A C 1
ATOM 2848 O O . PHE A 1 354 ? 12.991 11.021 -0.868 1.00 84.81 354 PHE A O 1
ATOM 2855 N N . CYS A 1 355 ? 11.297 10.450 -2.214 1.00 90.00 355 CYS A N 1
ATOM 2856 C CA . CYS A 1 355 ? 10.223 10.480 -1.210 1.00 90.00 355 CYS A CA 1
ATOM 2857 C C . CYS A 1 355 ? 9.982 11.856 -0.539 1.00 90.00 355 CYS A C 1
ATOM 2859 O O . CYS A 1 355 ? 9.240 11.947 0.429 1.00 90.00 355 CYS A O 1
ATOM 2861 N N . LEU A 1 356 ? 10.563 12.929 -1.087 1.00 92.25 356 LEU A N 1
ATOM 2862 C CA . LEU A 1 356 ? 10.289 14.341 -0.797 1.00 92.25 356 LEU A CA 1
ATOM 2863 C C . LEU A 1 356 ? 9.985 15.043 -2.133 1.00 92.25 356 LEU A C 1
ATOM 2865 O O . LEU A 1 356 ? 10.590 14.679 -3.147 1.00 92.25 356 LEU A O 1
ATOM 2869 N N . TYR A 1 357 ? 9.064 16.009 -2.190 1.00 93.19 357 TYR A N 1
ATOM 2870 C CA . TYR A 1 357 ? 8.660 16.669 -3.449 1.00 93.19 357 TYR A CA 1
ATOM 2871 C C . TYR A 1 357 ? 8.770 18.207 -3.412 1.00 93.19 357 TYR A C 1
ATOM 2873 O O . TYR A 1 357 ? 9.004 18.774 -2.339 1.00 93.19 357 TYR A O 1
ATOM 2881 N N . PRO A 1 358 ? 8.726 18.889 -4.581 1.00 90.44 358 PRO A N 1
ATOM 2882 C CA . PRO A 1 358 ? 9.099 20.296 -4.684 1.00 90.44 358 PRO A CA 1
ATOM 2883 C C . PRO A 1 358 ? 8.167 21.257 -3.950 1.00 90.44 358 PRO A C 1
ATOM 2885 O O . PRO A 1 358 ? 6.948 21.076 -3.910 1.00 90.44 358 PRO A O 1
ATOM 2888 N N . CYS A 1 359 ? 8.803 22.280 -3.387 1.00 80.19 359 CYS A N 1
ATOM 2889 C CA . CYS A 1 359 ? 8.211 23.462 -2.770 1.00 80.19 359 CYS A CA 1
ATOM 2890 C C . CYS A 1 359 ? 7.881 24.460 -3.876 1.00 80.19 359 CYS A C 1
ATOM 2892 O O . CYS A 1 359 ? 6.718 24.729 -4.153 1.00 80.19 359 CYS A O 1
ATOM 2894 N N . GLU A 1 360 ? 8.937 24.872 -4.568 1.00 74.75 360 GLU A N 1
ATOM 2895 C CA . GLU A 1 360 ? 8.969 25.782 -5.705 1.00 74.75 360 GLU A CA 1
ATOM 2896 C C . GLU A 1 360 ? 9.362 24.965 -6.956 1.00 74.75 360 GLU A C 1
ATOM 2898 O O . GLU A 1 360 ? 9.805 23.811 -6.832 1.00 74.75 360 GLU A O 1
ATOM 2903 N N . PRO A 1 361 ? 9.245 25.505 -8.181 1.00 75.44 361 PRO A N 1
ATOM 2904 C CA . PRO A 1 361 ? 9.508 24.752 -9.401 1.00 75.44 361 PRO A CA 1
ATOM 2905 C C . PRO A 1 361 ? 10.900 24.108 -9.464 1.00 75.44 361 PRO A C 1
ATOM 2907 O O . PRO A 1 361 ? 11.918 24.737 -9.742 1.00 75.44 361 PRO A O 1
ATOM 2910 N N . ASN A 1 362 ? 10.910 22.788 -9.261 1.00 79.81 362 ASN A N 1
ATOM 2911 C CA . ASN A 1 362 ? 12.088 21.918 -9.241 1.00 79.81 362 ASN A CA 1
ATOM 2912 C C . ASN A 1 362 ? 13.051 22.101 -8.049 1.00 79.81 362 ASN A C 1
ATOM 2914 O O . ASN A 1 362 ? 14.126 21.495 -8.068 1.00 79.81 362 ASN A O 1
ATOM 2918 N N . TRP A 1 363 ? 12.649 22.797 -6.981 1.00 86.25 363 TRP A N 1
ATOM 2919 C CA . TRP A 1 363 ? 13.404 22.891 -5.722 1.00 86.25 363 TRP A CA 1
ATOM 2920 C C . TRP A 1 363 ? 12.683 22.181 -4.575 1.00 86.25 363 TRP A C 1
ATOM 2922 O O . TRP A 1 363 ? 11.516 22.443 -4.286 1.00 86.25 363 TRP A O 1
ATOM 2932 N N . ILE A 1 364 ? 13.375 21.247 -3.922 1.00 91.12 364 ILE A N 1
ATOM 2933 C CA . ILE A 1 364 ? 12.855 20.453 -2.806 1.00 91.12 364 ILE A CA 1
ATOM 2934 C C . ILE A 1 364 ? 13.523 20.948 -1.533 1.00 91.12 364 ILE A C 1
ATOM 2936 O O . ILE A 1 364 ? 14.749 20.994 -1.462 1.00 91.12 364 ILE A O 1
ATOM 2940 N N . TYR A 1 365 ? 12.712 21.281 -0.536 1.00 89.12 365 TYR A N 1
ATOM 2941 C CA . TYR A 1 365 ? 13.171 21.750 0.766 1.00 89.12 365 TYR A CA 1
ATOM 2942 C C . TYR A 1 365 ? 12.851 20.706 1.835 1.00 89.12 365 TYR A C 1
ATOM 2944 O O . TYR A 1 365 ? 11.755 20.127 1.823 1.00 89.12 365 TYR A O 1
ATOM 2952 N N . SER A 1 366 ? 13.786 20.485 2.759 1.00 89.25 366 SER A N 1
ATOM 2953 C CA . SER A 1 366 ? 13.607 19.562 3.887 1.00 89.25 366 SER A CA 1
ATOM 2954 C C . SER A 1 366 ? 12.470 20.043 4.792 1.00 89.25 366 SER A C 1
ATOM 2956 O O . SER A 1 366 ? 11.463 19.352 4.931 1.00 89.25 366 SER A O 1
ATOM 2958 N N . PHE A 1 367 ? 12.581 21.276 5.295 1.00 87.38 367 PHE A N 1
ATOM 2959 C CA . PHE A 1 367 ? 11.624 21.973 6.160 1.00 87.38 367 PHE A CA 1
ATOM 2960 C C . PHE A 1 367 ? 10.175 21.834 5.664 1.00 87.38 367 PHE A C 1
ATOM 2962 O O . PHE A 1 367 ? 9.315 21.340 6.387 1.00 87.38 367 PHE A O 1
ATOM 2969 N N . CYS A 1 368 ? 9.898 22.156 4.397 1.00 90.69 368 CYS A N 1
ATOM 2970 C CA . CYS A 1 368 ? 8.545 22.081 3.835 1.00 90.69 368 CYS A CA 1
ATOM 2971 C C . CYS A 1 368 ? 7.983 20.645 3.809 1.00 90.69 368 CYS A C 1
ATOM 2973 O O . CYS A 1 368 ? 6.812 20.428 4.114 1.00 90.69 368 CYS A O 1
ATOM 2975 N N . ASN A 1 369 ? 8.816 19.647 3.490 1.00 94.69 369 ASN A N 1
ATOM 2976 C CA . ASN A 1 369 ? 8.409 18.239 3.530 1.00 94.69 369 ASN A CA 1
ATOM 2977 C C . ASN A 1 369 ? 8.239 17.730 4.972 1.00 94.69 369 ASN A C 1
ATOM 2979 O O . ASN A 1 369 ? 7.366 16.897 5.206 1.00 94.69 369 ASN A O 1
ATOM 2983 N N . LEU A 1 370 ? 8.998 18.267 5.936 1.00 94.25 370 LEU A N 1
ATOM 2984 C CA . LEU A 1 370 ? 8.798 18.011 7.365 1.00 94.25 370 LEU A CA 1
ATOM 2985 C C . LEU A 1 370 ? 7.459 18.575 7.876 1.00 94.25 370 LEU A C 1
ATOM 2987 O O . LEU A 1 370 ? 6.780 17.904 8.650 1.00 94.25 370 LEU A O 1
ATOM 2991 N N . TYR A 1 371 ? 7.019 19.749 7.406 1.00 94.44 371 TYR A N 1
ATOM 2992 C CA . TYR A 1 371 ? 5.654 20.234 7.674 1.00 94.44 371 TYR A CA 1
ATOM 2993 C C . TYR A 1 371 ? 4.592 19.283 7.119 1.00 94.44 371 TYR A C 1
ATOM 2995 O O . TYR A 1 371 ? 3.655 18.932 7.833 1.00 94.44 371 TYR A O 1
ATOM 3003 N N . GLY A 1 372 ? 4.760 18.809 5.881 1.00 95.12 372 GLY A N 1
ATOM 3004 C CA . GLY A 1 372 ? 3.818 17.870 5.275 1.00 95.12 372 GLY A CA 1
ATOM 3005 C C . GLY A 1 372 ? 3.719 16.532 6.000 1.00 95.12 372 GLY A C 1
ATOM 3006 O O . GLY A 1 372 ? 2.610 16.069 6.249 1.00 95.12 372 GLY A O 1
ATOM 3007 N N . ILE A 1 373 ? 4.836 15.895 6.362 1.00 94.75 373 ILE A N 1
ATOM 3008 C CA . ILE A 1 373 ? 4.782 14.575 7.018 1.00 94.75 373 ILE A CA 1
ATOM 3009 C C . ILE A 1 373 ? 4.208 14.673 8.439 1.00 94.75 373 ILE A C 1
ATOM 3011 O O . ILE A 1 373 ? 3.450 13.799 8.853 1.00 94.75 373 ILE A O 1
ATOM 3015 N N . ASN A 1 374 ? 4.443 15.790 9.136 1.00 96.06 374 ASN A N 1
ATOM 3016 C CA . ASN A 1 374 ? 3.743 16.111 10.379 1.00 96.06 374 ASN A CA 1
ATOM 3017 C C . ASN A 1 374 ? 2.245 16.387 10.155 1.00 96.06 374 ASN A C 1
ATOM 3019 O O . ASN A 1 374 ? 1.438 16.025 11.006 1.00 96.06 374 ASN A O 1
ATOM 3023 N N . ALA A 1 375 ? 1.847 16.962 9.012 1.00 96.19 375 ALA A N 1
ATOM 3024 C CA . ALA A 1 375 ? 0.436 17.125 8.657 1.00 96.19 375 ALA A CA 1
ATOM 3025 C C . ALA A 1 375 ? -0.247 15.771 8.435 1.00 96.19 375 ALA A C 1
ATOM 3027 O O . ALA A 1 375 ? -1.347 15.563 8.937 1.00 96.19 375 ALA A O 1
ATOM 3028 N N . LEU A 1 376 ? 0.417 14.834 7.747 1.00 94.69 376 LEU A N 1
ATOM 3029 C CA . LEU A 1 376 ? -0.086 13.468 7.597 1.00 94.69 376 LEU A CA 1
ATOM 3030 C C . LEU A 1 376 ? -0.174 12.760 8.956 1.00 94.69 376 LEU A C 1
ATOM 3032 O O . LEU A 1 376 ? -1.203 12.166 9.260 1.00 94.69 376 LEU A O 1
ATOM 3036 N N . LYS A 1 377 ? 0.850 12.884 9.812 1.00 95.56 377 LYS A N 1
ATOM 3037 C CA . LYS A 1 377 ? 0.830 12.255 11.140 1.00 95.56 377 LYS A CA 1
ATOM 3038 C C . LYS A 1 377 ? -0.256 12.831 12.054 1.00 95.56 377 LYS A C 1
ATOM 3040 O O . LYS A 1 377 ? -0.898 12.079 12.777 1.00 95.56 377 LYS A O 1
ATOM 3045 N N . CYS A 1 378 ? -0.497 14.140 11.992 1.00 95.62 378 CYS A N 1
ATOM 3046 C CA . CYS A 1 378 ? -1.575 14.790 12.736 1.00 95.62 378 CYS A CA 1
ATOM 3047 C C . CYS A 1 378 ? -2.961 14.429 12.163 1.00 95.62 378 CYS A C 1
ATOM 3049 O O . CYS A 1 378 ? -3.906 14.267 12.928 1.00 95.62 378 CYS A O 1
ATOM 3051 N N . TYR A 1 379 ? -3.083 14.213 10.845 1.00 95.50 379 TYR A N 1
ATOM 3052 C CA . TYR A 1 379 ? -4.298 13.662 10.228 1.00 95.50 379 TYR A CA 1
ATOM 3053 C C . TYR A 1 379 ? -4.591 12.243 10.737 1.00 95.50 379 TYR A C 1
ATOM 3055 O O . TYR A 1 379 ? -5.709 11.980 11.171 1.00 95.50 379 TYR A O 1
ATOM 3063 N N . ASP A 1 380 ? -3.582 11.365 10.760 1.00 94.50 380 ASP A N 1
ATOM 3064 C CA . ASP A 1 380 ? -3.683 10.008 11.317 1.00 94.50 380 ASP A CA 1
ATOM 3065 C C . ASP A 1 380 ? -4.173 10.028 12.778 1.00 94.50 380 ASP A C 1
ATOM 3067 O O . ASP A 1 380 ? -5.123 9.329 13.128 1.00 94.50 380 ASP A O 1
ATOM 3071 N N . THR A 1 381 ? -3.610 10.909 13.613 1.00 92.62 381 THR A N 1
ATOM 3072 C CA . THR A 1 381 ? -4.044 11.126 15.007 1.00 92.62 381 THR A CA 1
ATOM 3073 C C . THR A 1 381 ? -5.476 11.674 15.128 1.00 92.62 381 THR A C 1
ATOM 3075 O O . THR A 1 381 ? -6.209 11.279 16.036 1.00 92.62 381 THR A O 1
ATOM 3078 N N . ASN A 1 382 ? -5.884 12.595 14.247 1.00 90.81 382 ASN A N 1
ATOM 3079 C CA . ASN A 1 382 ? -7.191 13.262 14.297 1.00 90.81 382 ASN A CA 1
ATOM 3080 C C . ASN A 1 382 ? -8.344 12.380 13.796 1.00 90.81 382 ASN A C 1
ATOM 3082 O O . ASN A 1 382 ? -9.432 12.402 14.373 1.00 90.81 382 ASN A O 1
ATOM 3086 N N . GLU A 1 383 ? -8.123 11.653 12.700 1.00 89.31 383 GLU A N 1
ATOM 3087 C CA . GLU A 1 383 ? -9.164 10.934 11.954 1.00 89.31 383 GLU A CA 1
ATOM 3088 C C . GLU A 1 383 ? -9.058 9.402 12.108 1.00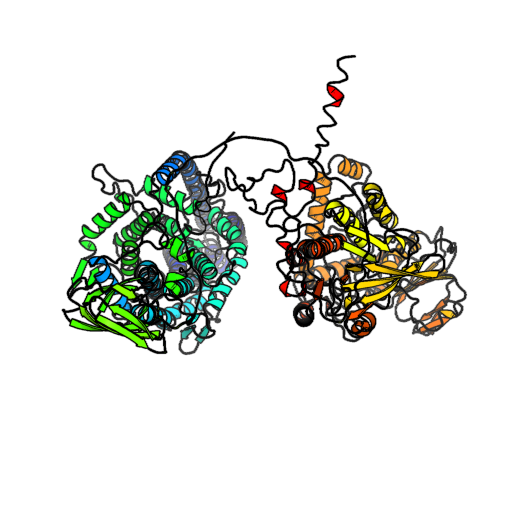 89.31 383 GLU A C 1
ATOM 3090 O O . GLU A 1 383 ? -9.917 8.678 11.610 1.00 89.31 383 GLU A O 1
ATOM 3095 N N . GLY A 1 384 ? -8.043 8.898 12.825 1.00 86.00 384 GLY A N 1
ATOM 3096 C CA . GLY A 1 384 ? -7.881 7.474 13.145 1.00 86.00 384 GLY A CA 1
ATOM 3097 C C . GLY A 1 384 ? -7.299 6.620 12.013 1.00 86.00 384 GLY A C 1
ATOM 3098 O O . GLY A 1 384 ? -7.542 5.414 11.978 1.00 86.00 384 GLY A O 1
ATOM 3099 N N . THR A 1 385 ? -6.567 7.228 11.077 1.00 90.50 385 THR A N 1
ATOM 3100 C CA . THR A 1 385 ? -5.897 6.528 9.966 1.00 90.50 385 THR A CA 1
ATOM 3101 C C . THR A 1 385 ? -4.445 6.161 10.303 1.00 90.50 385 THR A C 1
ATOM 3103 O O . THR A 1 385 ? -3.901 6.585 11.319 1.00 90.50 385 THR A O 1
ATOM 3106 N N . ASP A 1 386 ? -3.813 5.346 9.453 1.00 87.25 386 ASP A N 1
ATOM 3107 C CA . ASP A 1 386 ? -2.384 5.001 9.537 1.00 87.25 386 ASP A CA 1
ATOM 3108 C C . ASP A 1 386 ? -1.732 5.124 8.149 1.00 87.25 386 ASP A C 1
ATOM 3110 O O . ASP A 1 386 ? -1.252 4.162 7.552 1.00 87.25 386 ASP A O 1
ATOM 3114 N N . PHE A 1 387 ? -1.790 6.323 7.571 1.00 90.19 387 PHE A N 1
ATOM 3115 C CA . PHE A 1 387 ? -1.192 6.606 6.270 1.00 90.19 387 PHE A CA 1
ATOM 3116 C C . PHE A 1 387 ? 0.325 6.823 6.345 1.00 90.19 387 PHE A C 1
ATOM 3118 O O . PHE A 1 387 ? 1.024 6.603 5.351 1.00 90.19 387 PHE A O 1
ATOM 3125 N N . VAL A 1 388 ? 0.850 7.252 7.498 1.00 88.31 388 VAL A N 1
ATOM 3126 C CA . VAL A 1 388 ? 2.292 7.440 7.710 1.00 88.31 388 VAL A CA 1
ATOM 3127 C C . VAL A 1 388 ? 3.065 6.131 7.549 1.00 88.31 388 VAL A C 1
ATOM 3129 O O . VAL A 1 388 ? 4.090 6.139 6.864 1.00 88.31 388 VAL A O 1
ATOM 3132 N N . SER A 1 389 ? 2.590 5.012 8.109 1.00 84.75 389 SER A N 1
ATOM 3133 C CA . SER A 1 389 ? 3.337 3.741 8.118 1.00 84.75 389 SER A CA 1
ATOM 3134 C C . SER A 1 389 ? 3.705 3.250 6.709 1.00 84.75 389 SER A C 1
ATOM 3136 O O . SER A 1 389 ? 4.823 2.781 6.482 1.00 84.75 389 SER A O 1
ATOM 3138 N N . GLY A 1 390 ? 2.821 3.467 5.728 1.00 80.00 390 GLY A N 1
ATOM 3139 C CA . GLY A 1 390 ? 3.040 3.131 4.318 1.00 80.00 390 GLY A CA 1
ATOM 3140 C C . GLY A 1 390 ? 4.123 3.953 3.601 1.00 80.00 390 GLY A C 1
ATOM 3141 O O . GLY A 1 390 ? 4.557 3.566 2.513 1.00 80.00 390 GLY A O 1
ATOM 3142 N N . ILE A 1 391 ? 4.587 5.073 4.174 1.00 86.50 391 ILE A N 1
ATOM 3143 C CA . ILE A 1 391 ? 5.625 5.931 3.571 1.00 86.50 391 ILE A CA 1
ATOM 3144 C C . ILE A 1 391 ? 6.819 6.244 4.482 1.00 86.50 391 ILE A C 1
ATOM 3146 O O . ILE A 1 391 ? 7.874 6.607 3.959 1.00 86.50 391 ILE A O 1
ATOM 3150 N N . GLU A 1 392 ? 6.702 6.079 5.803 1.00 87.88 392 GLU A N 1
ATOM 3151 C CA . GLU A 1 392 ? 7.700 6.482 6.807 1.00 87.88 392 GLU A CA 1
ATOM 3152 C C . GLU A 1 392 ? 9.104 5.960 6.475 1.00 87.88 392 GLU A C 1
ATOM 3154 O O . GLU A 1 392 ? 10.057 6.735 6.389 1.00 87.88 392 GLU A O 1
ATOM 3159 N N . GLY A 1 393 ? 9.233 4.664 6.169 1.00 87.44 393 GLY A N 1
ATOM 3160 C CA . GLY A 1 393 ? 10.515 4.049 5.813 1.00 87.44 393 GLY A CA 1
ATOM 3161 C C . GLY A 1 393 ? 11.158 4.642 4.550 1.00 87.44 393 GLY A C 1
ATOM 3162 O O . GLY A 1 393 ? 12.378 4.822 4.502 1.00 87.44 393 GLY A O 1
ATOM 3163 N N . ARG A 1 394 ? 10.358 5.014 3.537 1.00 92.31 394 ARG A N 1
ATOM 3164 C CA . ARG A 1 394 ? 10.856 5.710 2.334 1.00 92.31 394 ARG A CA 1
ATOM 3165 C C . ARG A 1 394 ? 11.210 7.166 2.631 1.00 92.31 394 ARG A C 1
ATOM 3167 O O . ARG A 1 394 ? 12.228 7.639 2.127 1.00 92.31 394 ARG A O 1
ATOM 3174 N N . PHE A 1 395 ? 10.405 7.859 3.435 1.00 92.75 395 PHE A N 1
ATOM 3175 C CA . PHE A 1 395 ? 10.631 9.253 3.813 1.00 92.75 395 PHE A CA 1
ATOM 3176 C C . PHE A 1 395 ? 11.905 9.389 4.656 1.00 92.75 395 PHE A C 1
ATOM 3178 O O . PHE A 1 395 ? 12.796 10.152 4.292 1.00 92.75 395 PHE A O 1
ATOM 3185 N N . ARG A 1 396 ? 12.054 8.576 5.710 1.00 92.25 396 ARG A N 1
ATOM 3186 C CA . ARG A 1 396 ? 13.244 8.523 6.574 1.00 92.25 396 ARG A CA 1
ATOM 3187 C C . ARG A 1 396 ? 14.505 8.155 5.794 1.00 92.25 396 ARG A C 1
ATOM 3189 O O . ARG A 1 396 ? 15.539 8.796 5.975 1.00 92.25 396 ARG A O 1
ATOM 3196 N N . LYS A 1 397 ? 14.426 7.185 4.872 1.00 91.25 397 LYS A N 1
ATOM 3197 C CA . LYS A 1 397 ? 15.544 6.857 3.972 1.00 91.25 397 LYS A CA 1
ATOM 3198 C C . LYS A 1 397 ? 15.921 8.040 3.075 1.00 91.25 397 LYS A C 1
ATOM 3200 O O . LYS A 1 397 ? 17.096 8.385 3.001 1.00 91.25 397 LYS A O 1
ATOM 3205 N N . GLY A 1 398 ? 14.943 8.675 2.426 1.00 91.81 398 GLY A N 1
ATOM 3206 C CA . GLY A 1 398 ? 15.165 9.861 1.595 1.00 91.81 398 GLY A CA 1
ATOM 3207 C C . GLY A 1 398 ? 15.773 11.019 2.386 1.00 91.81 398 GLY A C 1
ATOM 3208 O O . GLY A 1 398 ? 16.733 11.640 1.939 1.00 91.81 398 GLY A O 1
ATOM 3209 N N . TYR A 1 399 ? 15.284 11.261 3.600 1.00 92.69 399 TYR A N 1
ATOM 3210 C CA . TYR A 1 399 ? 15.806 12.300 4.478 1.00 92.69 399 TYR A CA 1
ATOM 3211 C C . TYR A 1 399 ? 17.277 12.051 4.857 1.00 92.69 399 TYR A C 1
ATOM 3213 O O . TYR A 1 399 ? 18.107 12.946 4.710 1.00 92.69 399 TYR A O 1
ATOM 3221 N N . ILE A 1 400 ? 17.629 10.828 5.268 1.00 91.56 400 ILE A N 1
ATOM 3222 C CA . ILE A 1 400 ? 18.994 10.479 5.700 1.00 91.56 400 ILE A CA 1
ATOM 3223 C C . ILE A 1 400 ? 19.975 10.398 4.515 1.00 91.56 400 ILE A C 1
ATOM 3225 O O . ILE A 1 400 ? 21.069 10.955 4.588 1.00 91.56 400 ILE A O 1
ATOM 3229 N N . GLU A 1 401 ? 19.618 9.739 3.407 1.00 92.06 401 GLU A N 1
ATOM 3230 C CA . GLU A 1 401 ? 20.536 9.596 2.264 1.00 92.06 401 GLU A CA 1
ATOM 3231 C C . GLU A 1 401 ? 20.701 10.894 1.458 1.00 92.06 401 GLU A C 1
ATOM 3233 O O . GLU A 1 401 ? 21.767 11.112 0.878 1.00 92.06 401 GLU A O 1
ATOM 3238 N N . GLU A 1 402 ? 19.667 11.743 1.381 1.00 90.38 402 GLU A N 1
ATOM 3239 C CA . GLU A 1 402 ? 19.613 12.866 0.432 1.00 90.38 402 GLU A CA 1
ATOM 3240 C C . GLU A 1 402 ? 19.389 14.248 1.060 1.00 90.38 402 GLU A C 1
ATOM 3242 O O . GLU A 1 402 ? 19.779 15.234 0.435 1.00 90.38 402 GLU A O 1
ATOM 3247 N N . PHE A 1 403 ? 18.811 14.360 2.257 1.00 91.38 403 PHE A N 1
ATOM 3248 C CA . PHE A 1 403 ? 18.581 15.652 2.933 1.00 91.38 403 PHE A CA 1
ATOM 3249 C C . PHE A 1 403 ? 19.356 15.798 4.252 1.00 91.38 403 PHE A C 1
ATOM 3251 O O . PHE A 1 403 ? 19.095 16.696 5.046 1.00 91.38 403 PHE A O 1
ATOM 3258 N N . THR A 1 404 ? 20.371 14.956 4.436 1.00 90.75 404 THR A N 1
ATOM 3259 C CA . THR A 1 404 ? 21.351 15.014 5.523 1.00 90.75 404 THR A CA 1
ATOM 3260 C C . THR A 1 404 ? 22.747 14.921 4.910 1.00 90.75 404 THR A C 1
ATOM 3262 O O . THR A 1 404 ? 22.946 14.152 3.971 1.00 90.75 404 THR A O 1
ATOM 3265 N N . ASP A 1 405 ? 23.710 15.696 5.399 1.00 89.88 405 ASP A N 1
ATOM 3266 C CA . ASP A 1 405 ? 25.114 15.623 4.986 1.00 89.88 405 ASP A CA 1
ATOM 3267 C C . ASP A 1 405 ? 25.858 14.473 5.692 1.00 89.88 405 ASP A C 1
ATOM 3269 O O . ASP A 1 405 ? 25.346 13.839 6.617 1.00 89.88 405 ASP A O 1
ATOM 3273 N N . ALA A 1 406 ? 27.098 14.179 5.277 1.00 90.56 406 ALA A N 1
ATOM 3274 C CA . ALA A 1 406 ? 27.870 13.077 5.873 1.00 90.56 406 ALA A CA 1
ATOM 3275 C C . ALA A 1 406 ? 28.156 13.271 7.376 1.00 90.56 406 ALA A C 1
ATOM 3277 O O . ALA A 1 406 ? 28.364 12.290 8.084 1.00 90.56 406 ALA A O 1
ATOM 3278 N N . ASP A 1 407 ? 28.160 14.521 7.850 1.00 90.88 407 ASP A N 1
ATOM 3279 C CA . ASP A 1 407 ? 28.348 14.917 9.250 1.00 90.88 407 ASP A CA 1
ATOM 3280 C C . ASP A 1 407 ? 27.040 14.958 10.062 1.00 90.88 407 ASP A C 1
ATOM 3282 O O . ASP A 1 407 ? 27.064 15.367 11.223 1.00 90.88 407 ASP A O 1
ATOM 3286 N N . GLY A 1 408 ? 25.907 14.554 9.478 1.00 89.00 408 GLY A N 1
ATOM 3287 C CA . GLY A 1 408 ? 24.598 14.574 10.130 1.00 89.00 408 GLY A CA 1
ATOM 3288 C C . GLY A 1 408 ? 23.831 15.897 10.035 1.00 89.00 408 GLY A C 1
ATOM 3289 O O . GLY A 1 408 ? 22.675 15.911 10.437 1.00 89.00 408 GLY A O 1
ATOM 3290 N N . THR A 1 409 ? 24.420 16.971 9.494 1.00 88.19 409 THR A N 1
ATOM 3291 C CA . THR A 1 409 ? 23.742 18.277 9.339 1.00 88.19 409 THR A CA 1
ATOM 3292 C C . THR A 1 409 ? 22.611 18.187 8.313 1.00 88.19 409 THR A C 1
ATOM 3294 O O . THR A 1 409 ? 22.784 17.583 7.252 1.00 88.19 409 THR A O 1
ATOM 3297 N N . CYS A 1 410 ? 21.463 18.812 8.567 1.00 87.62 410 CYS A N 1
ATOM 3298 C CA . CYS A 1 410 ? 20.372 18.869 7.598 1.00 87.62 410 CYS A CA 1
ATOM 3299 C C . CYS A 1 410 ? 20.738 19.718 6.366 1.00 87.62 410 CYS A C 1
ATOM 3301 O O . CYS A 1 410 ? 21.155 20.871 6.473 1.00 87.62 410 CYS A O 1
ATOM 3303 N N . VAL A 1 411 ? 20.458 19.183 5.175 1.00 88.81 411 VAL A N 1
ATOM 3304 C CA . VAL A 1 411 ? 20.520 19.912 3.900 1.00 88.81 411 VAL A CA 1
ATOM 3305 C C . VAL A 1 411 ? 19.184 20.642 3.677 1.00 88.81 411 VAL A C 1
ATOM 3307 O O . VAL A 1 411 ? 18.165 19.970 3.503 1.00 88.81 411 VAL A O 1
ATOM 3310 N N . PRO A 1 412 ? 19.144 21.989 3.662 1.00 85.69 412 PRO A N 1
ATOM 3311 C CA . PRO A 1 412 ? 17.890 22.750 3.633 1.00 85.69 412 PRO A CA 1
ATOM 3312 C C . PRO A 1 412 ? 17.162 22.666 2.285 1.00 85.69 412 PRO A C 1
ATOM 3314 O O . PRO A 1 412 ? 15.934 22.596 2.245 1.00 85.69 412 PRO A O 1
ATOM 3317 N N . ILE A 1 413 ? 17.914 22.661 1.177 1.00 86.88 413 ILE A N 1
ATOM 3318 C CA . ILE A 1 413 ? 17.395 22.724 -0.195 1.00 86.88 413 ILE A CA 1
ATOM 3319 C C . ILE A 1 413 ? 18.209 21.837 -1.148 1.00 86.88 413 ILE A C 1
ATOM 3321 O O . ILE A 1 413 ? 19.440 21.813 -1.103 1.00 86.88 413 ILE A O 1
ATOM 3325 N N . LYS A 1 414 ? 17.526 21.134 -2.058 1.00 87.94 414 LYS A N 1
ATOM 3326 C CA . LYS A 1 414 ? 18.134 20.335 -3.132 1.00 87.94 414 LYS A CA 1
ATOM 3327 C C . LYS A 1 414 ? 17.310 20.412 -4.421 1.00 87.94 414 LYS A C 1
ATOM 3329 O O . LYS A 1 414 ? 16.084 20.305 -4.410 1.00 87.94 414 LYS A O 1
ATOM 3334 N N . SER A 1 415 ? 17.982 20.562 -5.561 1.00 85.38 415 SER A N 1
ATOM 3335 C CA . SER A 1 415 ? 17.341 20.559 -6.881 1.00 85.38 415 SER A CA 1
ATOM 3336 C C . SER A 1 415 ? 16.789 19.173 -7.221 1.00 85.38 415 SER A C 1
ATOM 3338 O O . SER A 1 415 ? 17.516 18.176 -7.215 1.00 85.38 415 SER A O 1
ATOM 3340 N N . ARG A 1 416 ? 15.515 19.113 -7.622 1.00 85.69 416 ARG A N 1
ATOM 3341 C CA . ARG A 1 416 ? 14.852 17.904 -8.134 1.00 85.69 416 ARG A CA 1
ATOM 3342 C C . ARG A 1 416 ? 15.577 17.315 -9.344 1.00 85.69 416 ARG A C 1
ATOM 3344 O O . ARG A 1 416 ? 15.646 16.094 -9.479 1.00 85.69 416 ARG A O 1
ATOM 3351 N N . MET A 1 417 ? 16.061 18.175 -10.242 1.00 78.06 417 MET A N 1
ATOM 3352 C CA . MET A 1 417 ? 16.575 17.772 -11.554 1.00 78.06 417 MET A CA 1
ATOM 3353 C C . MET A 1 417 ? 18.002 17.230 -11.469 1.00 78.06 417 MET A C 1
ATOM 3355 O O . MET A 1 417 ? 18.283 16.156 -12.000 1.00 78.06 417 MET A O 1
ATOM 3359 N N . THR A 1 418 ? 18.893 17.943 -10.779 1.00 76.38 418 THR A N 1
ATOM 3360 C CA . THR A 1 418 ? 20.329 17.621 -10.735 1.00 76.38 418 THR A CA 1
ATOM 3361 C C . THR A 1 418 ? 20.771 16.967 -9.428 1.00 76.38 418 THR A C 1
ATOM 3363 O O . THR A 1 418 ? 21.776 16.262 -9.424 1.00 76.38 418 THR A O 1
ATOM 3366 N N . GLY A 1 419 ? 20.047 17.172 -8.321 1.00 81.19 419 GLY A N 1
ATOM 3367 C CA . GLY A 1 419 ? 20.544 16.878 -6.973 1.00 81.19 419 GLY A CA 1
ATOM 3368 C C . GLY A 1 419 ? 21.543 17.919 -6.442 1.00 81.19 419 GLY A C 1
ATOM 3369 O O . GLY A 1 419 ? 22.206 17.662 -5.442 1.00 81.19 419 GLY A O 1
ATOM 3370 N N . PHE A 1 420 ? 21.684 19.070 -7.112 1.00 79.75 420 PHE A N 1
ATOM 3371 C CA . PHE A 1 420 ? 22.520 20.189 -6.664 1.00 79.75 420 PHE A CA 1
ATOM 3372 C C . PHE A 1 420 ? 21.968 20.833 -5.382 1.00 79.75 420 PHE A C 1
ATOM 3374 O O . PHE A 1 420 ? 20.753 20.939 -5.217 1.00 79.75 420 PHE A O 1
ATOM 3381 N N . VAL A 1 421 ? 22.867 21.285 -4.510 1.00 81.06 421 VAL A N 1
ATOM 3382 C CA . VAL A 1 421 ? 22.590 21.987 -3.247 1.00 81.06 421 VAL A CA 1
ATOM 3383 C C . VAL A 1 421 ? 23.260 23.355 -3.327 1.00 81.06 421 VAL A C 1
ATOM 3385 O O . VAL A 1 421 ? 24.394 23.442 -3.796 1.00 81.06 421 VAL A O 1
ATOM 3388 N N . ILE A 1 422 ? 22.577 24.408 -2.879 1.00 73.19 422 ILE A N 1
ATOM 3389 C CA . ILE A 1 422 ? 23.107 25.778 -2.878 1.00 73.19 422 ILE A CA 1
ATOM 3390 C C . ILE A 1 422 ? 24.027 25.956 -1.653 1.00 73.19 422 ILE A C 1
ATOM 3392 O O . ILE A 1 422 ? 23.539 25.864 -0.523 1.00 73.19 422 ILE A O 1
ATOM 3396 N N . PRO A 1 423 ? 25.341 26.210 -1.824 1.00 62.09 423 PRO A N 1
ATOM 3397 C CA . PRO A 1 423 ? 26.234 26.487 -0.700 1.00 62.09 423 PRO A CA 1
ATOM 3398 C C . PRO A 1 423 ? 25.868 27.813 -0.018 1.00 62.09 423 PRO A C 1
ATOM 3400 O O . PRO A 1 423 ? 25.477 28.763 -0.689 1.00 62.09 423 PRO A O 1
ATOM 3403 N N . GLY A 1 424 ? 26.030 27.900 1.304 1.00 55.00 424 GLY A N 1
ATOM 3404 C CA . GLY A 1 424 ? 25.826 29.147 2.060 1.00 55.00 424 GLY A CA 1
ATOM 3405 C C . GLY A 1 424 ? 24.385 29.446 2.499 1.00 55.00 424 GLY A C 1
ATOM 3406 O O . GLY A 1 424 ? 24.190 30.352 3.298 1.00 55.00 424 GLY A O 1
ATOM 3407 N N . LEU A 1 425 ? 23.390 28.652 2.079 1.00 61.62 425 LEU A N 1
ATOM 3408 C CA . LEU A 1 425 ? 22.052 28.629 2.705 1.00 61.62 425 LEU A CA 1
ATOM 3409 C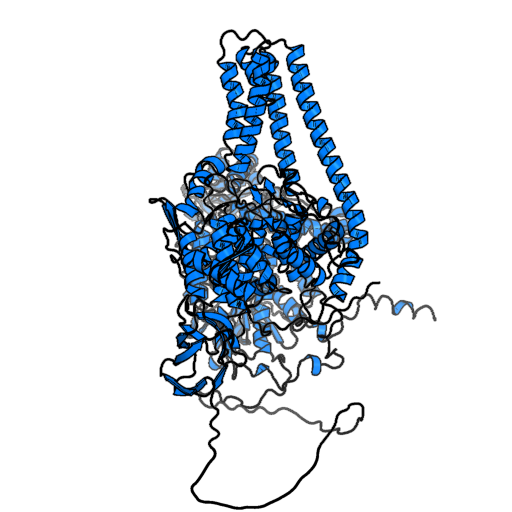 C . LEU A 1 425 ? 21.988 27.710 3.945 1.00 61.62 425 LEU A C 1
ATOM 3411 O O . LEU A 1 425 ? 20.906 27.377 4.418 1.00 61.62 425 LEU A O 1
ATOM 3415 N N . ILE A 1 426 ? 23.143 27.260 4.444 1.00 59.69 426 ILE A N 1
ATOM 3416 C CA . ILE A 1 426 ? 23.288 26.296 5.539 1.00 59.69 426 ILE A CA 1
ATOM 3417 C C . ILE A 1 426 ? 23.759 27.059 6.780 1.00 59.69 426 ILE A C 1
ATOM 3419 O O . ILE A 1 426 ? 24.774 27.749 6.716 1.00 59.69 426 ILE A O 1
ATOM 3423 N N . GLY A 1 427 ? 23.034 26.909 7.887 1.00 70.25 427 GLY A N 1
ATOM 3424 C CA . GLY A 1 427 ? 23.274 27.590 9.160 1.00 70.25 427 GLY A CA 1
ATOM 3425 C C . GLY A 1 427 ? 22.557 26.880 10.311 1.00 70.25 427 GLY A C 1
ATOM 3426 O O . GLY A 1 427 ? 21.778 25.945 10.079 1.00 70.25 427 GLY A O 1
ATOM 3427 N N . ILE A 1 428 ? 22.823 27.291 11.553 1.00 83.00 428 ILE A N 1
ATOM 3428 C CA . ILE A 1 428 ? 22.295 26.612 12.748 1.00 83.00 428 ILE A CA 1
ATOM 3429 C C . ILE A 1 428 ? 20.768 26.694 12.847 1.00 83.00 428 ILE A C 1
ATOM 3431 O O . ILE A 1 428 ? 20.139 25.776 13.372 1.00 83.00 428 ILE A O 1
ATOM 3435 N N . VAL A 1 429 ? 20.155 27.755 12.309 1.00 85.31 429 VAL A N 1
ATOM 3436 C CA . VAL A 1 429 ? 18.699 27.957 12.326 1.00 85.31 429 VAL A CA 1
ATOM 3437 C C . VAL A 1 429 ? 17.980 26.778 11.667 1.00 85.31 429 VAL A C 1
ATOM 3439 O O . VAL A 1 429 ? 16.988 26.290 12.205 1.00 85.31 429 VAL A O 1
ATOM 3442 N N . ASN A 1 430 ? 18.517 26.256 10.559 1.00 85.56 430 ASN A N 1
ATOM 3443 C CA . ASN A 1 430 ? 17.954 25.092 9.875 1.00 85.56 430 ASN A CA 1
ATOM 3444 C C . ASN A 1 430 ? 18.058 23.809 10.720 1.00 85.56 430 ASN A C 1
ATOM 3446 O O . ASN A 1 430 ? 17.109 23.027 10.759 1.00 85.56 430 ASN A O 1
ATOM 3450 N N . GLU A 1 431 ? 19.177 23.599 11.416 1.00 86.31 431 GLU A N 1
ATOM 3451 C CA . GLU A 1 431 ? 19.391 22.421 12.269 1.00 86.31 431 GLU A CA 1
ATOM 3452 C C . GLU A 1 431 ? 18.447 22.433 13.484 1.00 86.31 431 GLU A C 1
ATOM 3454 O O . GLU A 1 431 ? 17.790 21.435 13.784 1.00 86.31 431 GLU A O 1
ATOM 3459 N N . LEU A 1 432 ? 18.297 23.598 14.126 1.00 90.00 432 LEU A N 1
ATOM 3460 C CA . LEU A 1 432 ? 17.365 23.820 15.235 1.00 90.00 432 LEU A CA 1
ATOM 3461 C C . LEU A 1 432 ? 15.916 23.579 14.801 1.00 90.00 432 LEU A C 1
ATOM 3463 O O . LEU A 1 432 ? 15.212 22.788 15.432 1.00 90.00 432 LEU A O 1
ATOM 3467 N N . SER A 1 433 ? 15.498 24.180 13.683 1.00 88.19 433 SER A N 1
ATOM 3468 C CA . SER A 1 433 ? 14.179 23.953 13.086 1.00 88.19 433 SER A CA 1
ATOM 3469 C C . SER A 1 433 ? 13.918 22.478 12.776 1.00 88.19 433 SER A C 1
ATOM 3471 O O . SER A 1 433 ? 12.847 21.955 13.092 1.00 88.19 433 SER A O 1
ATOM 3473 N N . CYS A 1 434 ? 14.887 21.787 12.173 1.00 88.19 434 CYS A N 1
ATOM 3474 C CA . CYS A 1 434 ? 14.730 20.382 11.812 1.00 88.19 434 CYS A CA 1
ATOM 3475 C C . CYS A 1 434 ? 14.736 19.460 13.037 1.00 88.19 434 CYS A C 1
ATOM 3477 O O . CYS A 1 434 ? 14.028 18.453 13.013 1.00 88.19 434 CYS A O 1
ATOM 3479 N N . SER A 1 435 ? 15.430 19.811 14.127 1.00 89.88 435 SER A N 1
ATOM 3480 C CA . SER A 1 435 ? 15.351 19.057 15.385 1.00 89.88 435 SER A CA 1
ATOM 3481 C C . SER A 1 435 ? 13.910 19.012 15.916 1.00 89.88 435 SER A C 1
ATOM 3483 O O . SER A 1 435 ? 13.337 17.933 16.047 1.00 89.88 435 SER A O 1
ATOM 3485 N N . ALA A 1 436 ? 13.253 20.167 16.075 1.00 86.81 436 ALA A N 1
ATOM 3486 C CA . ALA A 1 436 ? 11.875 20.236 16.563 1.00 86.81 436 ALA A CA 1
ATOM 3487 C C . ALA A 1 436 ? 10.867 19.568 15.606 1.00 86.81 436 ALA A C 1
ATOM 3489 O O . ALA A 1 436 ? 9.958 18.865 16.048 1.00 86.81 436 ALA A O 1
ATOM 3490 N N . LEU A 1 437 ? 11.039 19.742 14.289 1.00 91.44 437 LEU A N 1
ATOM 3491 C CA . LEU A 1 437 ? 10.132 19.178 13.283 1.00 91.44 437 LEU A CA 1
ATOM 3492 C C . LEU A 1 437 ? 10.290 17.666 13.060 1.00 91.44 437 LEU A C 1
ATOM 3494 O O . LEU A 1 437 ? 9.381 17.052 12.505 1.00 91.44 437 LEU A O 1
ATOM 3498 N N . THR A 1 438 ? 11.405 17.050 13.461 1.00 91.75 438 THR A N 1
ATOM 3499 C CA . THR A 1 438 ? 11.609 15.595 13.318 1.00 91.75 438 THR A CA 1
ATOM 3500 C C . THR A 1 438 ? 11.208 14.793 14.560 1.00 91.75 438 THR A C 1
ATOM 3502 O O . THR A 1 438 ? 11.110 13.569 14.474 1.00 91.75 438 THR A O 1
ATOM 3505 N N . ALA A 1 439 ? 10.900 15.451 15.683 1.00 88.06 439 ALA A N 1
ATOM 3506 C CA . ALA A 1 439 ? 10.654 14.826 16.988 1.00 88.06 439 ALA A CA 1
ATOM 3507 C C . ALA A 1 439 ? 9.562 13.733 17.017 1.00 88.06 439 ALA A C 1
ATOM 3509 O O . ALA A 1 439 ? 9.660 12.803 17.824 1.00 88.06 439 ALA A O 1
ATOM 3510 N N . SER A 1 440 ? 8.549 13.822 16.146 1.00 86.06 440 SER A N 1
ATOM 3511 C CA . SER A 1 440 ? 7.416 12.879 16.099 1.00 86.06 440 SER A CA 1
ATOM 3512 C C . SER A 1 440 ? 7.653 11.629 15.235 1.00 86.06 440 SER A C 1
ATOM 3514 O O . SER A 1 440 ? 6.976 10.619 15.376 1.00 86.06 440 SER A O 1
ATOM 3516 N N . LEU A 1 441 ? 8.582 11.695 14.277 1.00 86.69 441 LEU A N 1
ATOM 3517 C CA . LEU A 1 441 ? 8.708 10.689 13.203 1.00 86.69 441 LEU A CA 1
ATOM 3518 C C . LEU A 1 441 ? 10.129 10.148 13.047 1.00 86.69 441 LEU A C 1
ATOM 3520 O O . LEU A 1 441 ? 10.346 9.059 12.529 1.00 86.69 441 LEU A O 1
ATOM 3524 N N . MET A 1 442 ? 11.117 10.920 13.483 1.00 90.81 442 MET A N 1
ATOM 3525 C CA . MET A 1 442 ? 12.518 10.532 13.533 1.00 90.81 442 MET A CA 1
ATOM 3526 C C . MET A 1 442 ? 13.119 11.095 14.832 1.00 90.81 442 MET A C 1
ATOM 3528 O O . MET A 1 442 ? 14.016 11.940 14.767 1.00 90.81 442 MET A O 1
ATOM 3532 N N . PRO A 1 443 ? 12.637 10.667 16.023 1.00 87.19 443 PRO A N 1
ATOM 3533 C CA . PRO A 1 443 ? 13.146 11.146 17.314 1.00 87.19 443 PRO A CA 1
ATOM 3534 C C . PRO A 1 443 ? 14.667 10.958 17.439 1.00 87.19 443 PRO A C 1
ATOM 3536 O O . PRO A 1 443 ? 15.351 11.767 18.062 1.00 87.19 443 PRO A O 1
ATOM 3539 N N . ASP A 1 444 ? 15.213 9.950 16.754 1.00 85.75 444 ASP A N 1
ATOM 3540 C CA . ASP A 1 444 ? 16.643 9.672 16.658 1.00 85.75 444 ASP A CA 1
ATOM 3541 C C . ASP A 1 444 ? 17.438 10.739 15.877 1.00 85.75 444 ASP A C 1
ATOM 3543 O O . ASP A 1 444 ? 18.567 11.070 16.237 1.00 85.75 444 ASP A O 1
ATOM 3547 N N . VAL A 1 445 ? 16.850 11.295 14.813 1.00 89.88 445 VAL A N 1
ATOM 3548 C CA . VAL A 1 445 ? 17.416 12.415 14.041 1.00 89.88 445 VAL A CA 1
ATOM 3549 C C . VAL A 1 445 ? 17.264 13.707 14.839 1.00 89.88 445 VAL A C 1
ATOM 3551 O O . VAL A 1 445 ? 18.243 14.426 15.014 1.00 89.88 445 VAL A O 1
ATOM 3554 N N . SER A 1 446 ? 16.071 13.931 15.391 1.00 90.44 446 SER A N 1
ATOM 3555 C CA . SER A 1 446 ? 15.715 15.050 16.269 1.00 90.44 446 SER A CA 1
ATOM 3556 C C . SER A 1 446 ? 16.717 15.234 17.412 1.00 90.44 446 SER A C 1
ATOM 3558 O O . SER A 1 446 ? 17.330 16.295 17.539 1.00 90.44 446 SER A O 1
ATOM 3560 N N . ALA A 1 447 ? 16.944 14.185 18.210 1.00 88.75 447 ALA A N 1
ATOM 3561 C CA . ALA A 1 447 ? 17.842 14.247 19.358 1.00 88.75 447 ALA A CA 1
ATOM 3562 C C . ALA A 1 447 ? 19.308 14.476 18.953 1.00 88.75 447 ALA A C 1
ATOM 3564 O O . ALA A 1 447 ? 19.993 15.269 19.597 1.00 88.75 447 ALA A O 1
ATOM 3565 N N . ARG A 1 448 ? 19.793 13.851 17.865 1.00 90.19 448 ARG A N 1
ATOM 3566 C CA . ARG A 1 448 ? 21.157 14.100 17.355 1.00 90.19 448 ARG A CA 1
ATOM 3567 C C . ARG A 1 448 ? 21.332 15.537 16.857 1.00 90.19 448 ARG A C 1
ATOM 3569 O O . ARG A 1 448 ? 22.342 16.147 17.195 1.00 90.19 448 ARG A O 1
ATOM 3576 N N . ALA A 1 449 ? 20.364 16.085 16.121 1.00 90.12 449 ALA A N 1
ATOM 3577 C CA . ALA A 1 449 ? 20.403 17.463 15.624 1.00 90.12 449 ALA A CA 1
ATOM 3578 C C . ALA A 1 449 ? 20.497 18.480 16.777 1.00 90.12 449 ALA A C 1
ATOM 3580 O O . ALA A 1 449 ? 21.372 19.348 16.777 1.00 90.12 449 ALA A O 1
ATOM 3581 N N . TYR A 1 450 ? 19.673 18.323 17.822 1.00 91.50 450 TYR A N 1
ATOM 3582 C CA . TYR A 1 450 ? 19.759 19.194 18.999 1.00 91.50 450 TYR A CA 1
ATOM 3583 C C . TYR A 1 450 ? 21.031 18.962 19.828 1.00 91.50 450 TYR A C 1
ATOM 3585 O O . TYR A 1 450 ? 21.629 19.928 20.288 1.00 91.50 450 TYR A O 1
ATOM 3593 N N . ALA A 1 451 ? 21.509 17.721 19.975 1.00 90.75 451 ALA A N 1
ATOM 3594 C CA . ALA A 1 451 ? 22.764 17.435 20.676 1.00 90.75 451 ALA A CA 1
ATOM 3595 C C . ALA A 1 451 ? 23.991 18.055 19.973 1.00 90.75 451 ALA A C 1
ATOM 3597 O O . ALA A 1 451 ? 24.885 18.571 20.645 1.00 90.75 451 ALA A O 1
ATOM 3598 N N . VAL A 1 452 ? 24.017 18.057 18.633 1.00 90.38 452 VAL A N 1
ATOM 3599 C CA . VAL A 1 452 ? 25.011 18.798 17.834 1.00 90.38 452 VAL A CA 1
ATOM 3600 C C . VAL A 1 452 ? 24.880 20.298 18.090 1.00 90.38 452 VAL A C 1
ATOM 3602 O O . VAL A 1 452 ? 25.857 20.937 18.479 1.00 90.38 452 VAL A O 1
ATOM 3605 N N . ALA A 1 453 ? 23.675 20.860 17.950 1.00 90.06 453 ALA A N 1
ATOM 3606 C CA . ALA A 1 453 ? 23.446 22.290 18.143 1.00 90.06 453 ALA A CA 1
ATOM 3607 C C . ALA A 1 453 ? 23.815 22.765 19.561 1.00 90.06 453 ALA A C 1
ATOM 3609 O O . ALA A 1 453 ? 24.464 23.798 19.714 1.00 90.06 453 ALA A O 1
ATOM 3610 N N . LYS A 1 454 ? 23.490 21.976 20.592 1.00 89.19 454 LYS A N 1
ATOM 3611 C CA . LYS A 1 454 ? 23.857 22.218 21.995 1.00 89.19 454 LYS A CA 1
ATOM 3612 C C . LYS A 1 454 ? 25.363 22.174 22.243 1.00 89.19 454 LYS A C 1
ATOM 3614 O O . LYS A 1 454 ? 25.851 22.872 23.129 1.00 89.19 454 LYS A O 1
ATOM 3619 N N . LYS A 1 455 ? 26.112 21.379 21.473 1.00 89.56 455 LYS A N 1
ATOM 3620 C CA . LYS A 1 455 ? 27.564 21.257 21.640 1.00 89.56 455 LYS A CA 1
ATOM 3621 C C . LYS A 1 455 ? 28.375 22.276 20.855 1.00 89.56 455 LYS A C 1
ATOM 3623 O O . LYS A 1 455 ? 29.452 22.651 21.315 1.00 89.56 455 LYS A O 1
ATOM 3628 N N . GLU A 1 456 ? 27.897 22.643 19.672 1.00 87.56 456 GLU A N 1
ATOM 3629 C CA . GLU A 1 456 ? 28.646 23.444 18.701 1.00 87.56 456 GLU A CA 1
ATOM 3630 C C . GLU A 1 456 ? 28.198 24.915 18.652 1.00 87.56 456 GLU A C 1
ATOM 3632 O O . GLU A 1 456 ? 28.958 25.728 18.139 1.00 87.56 456 GLU A O 1
ATOM 3637 N N . VAL A 1 457 ? 27.016 25.272 19.190 1.00 86.44 457 VAL A N 1
ATOM 3638 C CA . VAL A 1 457 ? 26.512 26.667 19.211 1.00 86.44 457 VAL A CA 1
ATOM 3639 C C . VAL A 1 457 ? 25.814 27.058 20.523 1.00 86.44 457 VAL A C 1
ATOM 3641 O O . VAL A 1 457 ? 26.100 28.116 21.071 1.00 86.44 457 VAL A O 1
ATOM 3644 N N . LEU A 1 458 ? 24.900 26.243 21.068 1.00 90.19 458 LEU A N 1
ATOM 3645 C CA . LEU A 1 458 ? 24.099 26.614 22.252 1.00 90.19 458 LEU A CA 1
ATOM 3646 C C . LEU A 1 458 ? 24.809 26.320 23.590 1.00 90.19 458 LEU A C 1
ATOM 3648 O O . LEU A 1 458 ? 24.195 25.851 24.550 1.00 90.19 458 LEU A O 1
ATOM 3652 N N . THR A 1 459 ? 26.115 26.580 23.655 1.00 88.94 459 THR A N 1
ATOM 3653 C CA . THR A 1 459 ? 26.921 26.402 24.871 1.00 88.94 459 THR A CA 1
ATOM 3654 C C . THR A 1 459 ? 26.716 27.555 25.852 1.00 88.94 459 THR A C 1
ATOM 3656 O O . THR A 1 459 ? 26.700 28.714 25.443 1.00 88.94 459 THR A O 1
ATOM 3659 N N . LEU A 1 460 ? 26.601 27.252 27.148 1.00 89.56 460 LEU A N 1
ATOM 3660 C CA . LEU A 1 460 ? 26.449 28.257 28.207 1.00 89.56 460 LEU A CA 1
ATOM 3661 C C . LEU A 1 460 ? 27.791 28.572 28.889 1.00 89.56 460 LEU A C 1
ATOM 3663 O O . LEU A 1 460 ? 28.613 27.678 29.095 1.00 89.56 460 LEU A O 1
ATOM 3667 N N . ASP A 1 461 ? 27.995 29.839 29.253 1.00 87.50 461 ASP A N 1
ATOM 3668 C CA . ASP A 1 461 ? 29.133 30.314 30.042 1.00 87.50 461 ASP A CA 1
ATOM 3669 C C . ASP A 1 461 ? 28.950 30.052 31.553 1.00 87.50 461 ASP A C 1
ATOM 3671 O O . ASP A 1 461 ? 27.916 29.564 32.017 1.00 87.50 461 ASP A O 1
ATOM 3675 N N . SER A 1 462 ? 29.952 30.418 32.358 1.00 84.38 462 SER A N 1
ATOM 3676 C CA . SER A 1 462 ? 29.915 30.277 33.824 1.00 84.38 462 SER A CA 1
ATOM 3677 C C . SER A 1 462 ? 28.907 31.194 34.538 1.00 84.38 462 SER A C 1
ATOM 3679 O O . SER A 1 462 ? 28.802 31.142 35.763 1.00 84.38 462 SER A O 1
ATOM 3681 N N . LYS A 1 463 ? 28.160 32.022 33.797 1.00 82.19 463 LYS A N 1
ATOM 3682 C CA . LYS A 1 463 ? 27.072 32.888 34.275 1.00 82.19 463 LYS A CA 1
ATOM 3683 C C . LYS A 1 463 ? 25.706 32.466 33.714 1.00 82.19 463 LYS A C 1
ATOM 3685 O O . LYS A 1 463 ? 24.716 33.142 33.983 1.00 82.19 463 LYS A O 1
ATOM 3690 N N . GLY A 1 464 ? 25.640 31.375 32.945 1.00 81.38 464 GLY A N 1
ATOM 3691 C CA . GLY A 1 464 ? 24.416 30.884 32.310 1.00 81.38 464 GLY A CA 1
ATOM 3692 C C . GLY A 1 464 ? 23.981 31.659 31.060 1.00 81.38 464 GLY A C 1
ATOM 3693 O O . GLY A 1 464 ? 22.856 31.465 30.607 1.00 81.38 464 GLY A O 1
ATOM 3694 N N . LYS A 1 465 ? 24.830 32.523 30.486 1.00 85.62 465 LYS A N 1
ATOM 3695 C CA . LYS A 1 465 ? 24.572 33.170 29.188 1.00 85.62 465 LYS A CA 1
ATOM 3696 C C . LYS A 1 465 ? 25.071 32.293 28.040 1.00 85.62 465 LYS A C 1
ATOM 3698 O O . LYS A 1 465 ? 26.005 31.519 28.215 1.00 85.62 465 LYS A O 1
ATOM 3703 N N . LEU A 1 466 ? 24.485 32.437 26.851 1.00 87.06 466 LEU A N 1
ATOM 3704 C CA . LEU A 1 466 ? 25.009 31.796 25.641 1.00 87.06 466 LEU A CA 1
ATOM 3705 C C . LEU A 1 466 ? 26.390 32.366 25.278 1.00 87.06 466 LEU A C 1
ATOM 3707 O O . LEU A 1 466 ? 26.550 33.579 25.145 1.00 87.06 466 LEU A O 1
ATOM 3711 N N . ALA A 1 467 ? 27.366 31.477 25.115 1.00 78.44 467 ALA A N 1
ATOM 3712 C CA . ALA A 1 467 ? 28.729 31.789 24.704 1.00 78.44 467 ALA A CA 1
ATOM 3713 C C . ALA A 1 467 ? 28.895 31.673 23.177 1.00 78.44 467 ALA A C 1
ATOM 3715 O O . ALA A 1 467 ? 28.241 30.851 22.544 1.00 78.44 467 ALA A O 1
ATOM 3716 N N . ASP A 1 468 ? 29.804 32.475 22.614 1.00 67.81 468 ASP A N 1
ATOM 3717 C CA . ASP A 1 468 ? 30.309 32.371 21.230 1.00 67.81 468 ASP A CA 1
ATOM 3718 C C . ASP A 1 468 ? 29.240 32.361 20.107 1.00 67.81 468 ASP A C 1
ATOM 3720 O O . ASP A 1 468 ? 29.350 31.668 19.095 1.00 67.81 468 ASP A O 1
ATOM 3724 N N . ILE A 1 469 ? 28.197 33.192 20.240 1.00 75.75 469 ILE A N 1
ATOM 3725 C CA . ILE A 1 469 ? 27.179 33.405 19.185 1.00 75.75 469 ILE A CA 1
ATOM 3726 C C . ILE A 1 469 ? 27.707 34.172 17.951 1.00 75.75 469 ILE A C 1
ATOM 3728 O O . ILE A 1 469 ? 26.969 34.423 16.990 1.00 75.75 469 ILE A O 1
ATOM 3732 N N . ASP A 1 470 ? 28.991 34.532 17.928 1.00 70.06 470 ASP A N 1
ATOM 3733 C CA . ASP A 1 470 ? 29.635 35.130 16.758 1.00 70.06 470 ASP A CA 1
ATOM 3734 C C . ASP A 1 470 ? 29.827 34.120 15.617 1.00 70.06 470 ASP A C 1
ATOM 3736 O O . ASP A 1 470 ? 29.838 34.522 14.452 1.00 70.06 470 ASP A O 1
ATOM 3740 N N . CYS A 1 471 ? 29.828 32.815 15.921 1.00 71.12 471 CYS A N 1
ATOM 3741 C CA . CYS A 1 471 ? 29.875 31.730 14.937 1.00 71.12 471 CYS A CA 1
ATOM 3742 C C . CYS A 1 471 ? 28.709 31.719 13.920 1.00 71.12 471 CYS A C 1
ATOM 3744 O O . CYS A 1 471 ? 28.840 31.113 12.855 1.00 71.12 471 CYS A O 1
ATOM 3746 N N . LEU A 1 472 ? 27.591 32.396 14.216 1.00 79.31 472 LEU A N 1
ATOM 3747 C CA . LEU A 1 472 ? 26.405 32.502 13.355 1.00 79.31 472 LEU A CA 1
ATOM 3748 C C . LEU A 1 472 ? 26.700 33.308 12.077 1.00 79.31 472 LEU A C 1
ATOM 3750 O O . LEU A 1 472 ? 27.168 34.450 12.161 1.00 79.31 472 LEU A O 1
ATOM 3754 N N . GLN A 1 473 ? 26.363 32.765 10.901 1.00 71.44 473 GLN A N 1
ATOM 3755 C CA . GLN A 1 473 ? 26.706 33.355 9.597 1.00 71.44 473 GLN A CA 1
ATOM 3756 C C . GLN A 1 473 ? 25.496 33.535 8.671 1.00 71.44 473 GLN A C 1
ATOM 3758 O O . GLN A 1 473 ? 24.546 32.754 8.682 1.00 71.44 473 GLN A O 1
ATOM 3763 N N . GLY A 1 474 ? 25.565 34.559 7.813 1.00 73.88 474 GLY A N 1
ATOM 3764 C CA . GLY A 1 474 ? 24.621 34.773 6.713 1.00 73.88 474 GLY A CA 1
ATOM 3765 C C . GLY A 1 474 ? 23.156 34.779 7.158 1.00 73.88 474 GLY A C 1
ATOM 3766 O O . GLY A 1 474 ? 22.727 35.665 7.897 1.00 73.88 474 GLY A O 1
ATOM 3767 N N . ALA A 1 475 ? 22.393 33.787 6.694 1.00 72.44 475 ALA A N 1
ATOM 3768 C CA . ALA A 1 475 ? 20.955 33.683 6.936 1.00 72.44 475 ALA A CA 1
ATOM 3769 C C . ALA A 1 475 ? 20.575 33.450 8.413 1.00 72.44 475 ALA A C 1
ATOM 3771 O O . ALA A 1 475 ? 19.453 33.783 8.789 1.00 72.44 475 ALA A O 1
ATOM 3772 N N . ASP A 1 476 ? 21.486 32.951 9.263 1.00 81.19 476 ASP A N 1
ATOM 3773 C CA . ASP A 1 476 ? 21.219 32.773 10.703 1.00 81.19 476 ASP A CA 1
ATOM 3774 C C . ASP A 1 476 ? 20.949 34.111 11.426 1.00 81.19 476 ASP A C 1
ATOM 3776 O O . ASP A 1 476 ? 20.274 34.139 12.454 1.00 81.19 476 ASP A O 1
ATOM 3780 N N . LYS A 1 477 ? 21.460 35.223 10.876 1.00 85.00 477 LYS A N 1
ATOM 3781 C CA . LYS A 1 477 ? 21.342 36.593 11.409 1.00 85.00 477 LYS A CA 1
ATOM 3782 C C . LYS A 1 477 ? 20.333 37.449 10.616 1.00 85.00 477 LYS A C 1
ATOM 3784 O O . LYS A 1 477 ? 20.491 38.667 10.537 1.00 85.00 477 LYS A O 1
ATOM 3789 N N . MET A 1 478 ? 19.317 36.838 9.993 1.00 87.06 478 MET A N 1
ATOM 3790 C CA . MET A 1 478 ? 18.328 37.515 9.135 1.00 87.06 478 MET A CA 1
ATOM 3791 C C . MET A 1 478 ? 16.876 37.187 9.519 1.00 87.06 478 MET A C 1
ATOM 3793 O O . MET A 1 478 ? 16.533 36.023 9.710 1.00 87.06 478 MET A O 1
ATOM 3797 N N . ASP A 1 479 ? 15.994 38.192 9.518 1.00 88.38 479 ASP A N 1
ATOM 3798 C CA . ASP A 1 479 ? 14.534 38.016 9.499 1.00 88.38 479 ASP A CA 1
ATOM 3799 C C . ASP A 1 479 ? 14.065 37.695 8.059 1.00 88.38 479 ASP A C 1
ATOM 3801 O O . ASP A 1 479 ? 14.133 38.574 7.191 1.00 88.38 479 ASP A O 1
ATOM 3805 N N . PRO A 1 480 ? 13.575 36.474 7.762 1.00 81.94 480 PRO A N 1
ATOM 3806 C CA . PRO A 1 480 ? 13.174 36.078 6.409 1.00 81.94 480 PRO A CA 1
ATOM 3807 C C . PRO A 1 480 ? 11.846 36.697 5.948 1.00 81.94 480 PRO A C 1
ATOM 3809 O O . PRO A 1 480 ? 11.553 36.671 4.755 1.00 81.94 480 PRO A O 1
ATOM 3812 N N . GLY A 1 481 ? 11.042 37.250 6.864 1.00 83.12 481 GLY A N 1
ATOM 3813 C CA . GLY A 1 481 ? 9.796 37.947 6.543 1.00 83.12 481 GLY A CA 1
ATOM 3814 C C . GLY A 1 481 ? 10.007 39.394 6.095 1.00 83.12 481 GLY A C 1
ATOM 3815 O O . GLY A 1 481 ? 9.132 39.952 5.439 1.00 83.12 481 GLY A O 1
ATOM 3816 N N . ARG A 1 482 ? 11.164 39.999 6.414 1.00 84.06 482 ARG A N 1
ATOM 3817 C CA . ARG A 1 482 ? 11.523 41.370 5.992 1.00 84.06 482 ARG A CA 1
ATOM 3818 C C . ARG A 1 482 ? 12.884 41.520 5.291 1.00 84.06 482 ARG A C 1
ATOM 3820 O O . ARG A 1 482 ? 13.212 42.630 4.881 1.00 84.06 482 ARG A O 1
ATOM 3827 N N . TYR A 1 483 ? 13.654 40.441 5.129 1.00 80.62 483 TYR A N 1
ATOM 3828 C CA . TYR A 1 483 ? 15.007 40.414 4.537 1.00 80.62 483 TYR A CA 1
ATOM 3829 C C . TYR A 1 483 ? 15.983 41.433 5.154 1.00 80.62 483 TYR A C 1
ATOM 3831 O O . TYR A 1 483 ? 16.813 42.029 4.467 1.00 80.62 483 TYR A O 1
ATOM 3839 N N . LYS A 1 484 ? 15.879 41.644 6.470 1.00 85.81 484 LYS A N 1
ATOM 3840 C CA . LYS A 1 484 ? 16.757 42.534 7.245 1.00 85.81 484 LYS A CA 1
ATOM 3841 C C . LYS A 1 484 ? 17.586 41.733 8.240 1.00 85.81 484 LYS A C 1
ATOM 3843 O O . LYS A 1 484 ? 17.160 40.669 8.683 1.00 85.81 484 LYS A O 1
ATOM 3848 N N . ALA A 1 485 ? 18.752 42.261 8.606 1.00 87.56 485 ALA A N 1
ATOM 3849 C CA . ALA A 1 485 ? 19.555 41.691 9.681 1.00 87.56 485 ALA A CA 1
ATOM 3850 C C . ALA A 1 485 ? 18.767 41.737 11.003 1.00 87.56 485 ALA A C 1
ATOM 3852 O O . ALA A 1 485 ? 18.264 42.793 11.383 1.00 87.56 485 ALA A O 1
ATOM 3853 N N . SER A 1 486 ? 18.625 40.590 11.665 1.00 89.31 486 SER A N 1
ATOM 3854 C CA . SER A 1 486 ? 17.965 40.445 12.965 1.00 89.31 486 SER A CA 1
ATOM 3855 C C . SER A 1 486 ? 18.291 39.081 13.571 1.00 89.31 486 SER A C 1
ATOM 3857 O O . SER A 1 486 ? 18.332 38.073 12.867 1.00 89.31 486 SER A O 1
ATOM 3859 N N . MET A 1 487 ? 18.463 39.039 14.891 1.00 89.50 487 MET A N 1
ATOM 3860 C CA . MET A 1 487 ? 18.690 37.806 15.649 1.00 89.50 487 MET A CA 1
ATOM 3861 C C . MET A 1 487 ? 17.398 37.024 15.946 1.00 89.50 487 MET A C 1
ATOM 3863 O O . MET A 1 487 ? 17.459 35.891 16.425 1.00 89.50 487 MET A O 1
ATOM 3867 N N . VAL A 1 488 ? 16.218 37.587 15.652 1.00 91.00 488 VAL A N 1
ATOM 3868 C CA . VAL A 1 488 ? 14.925 37.019 16.076 1.00 91.00 488 VAL A CA 1
ATOM 3869 C C . VAL A 1 488 ? 14.644 35.618 15.530 1.00 91.00 488 VAL A C 1
ATOM 3871 O O . VAL A 1 488 ? 14.023 34.806 16.218 1.00 91.00 488 VAL A O 1
ATOM 3874 N N . THR A 1 489 ? 15.132 35.302 14.331 1.00 89.94 489 THR A N 1
ATOM 3875 C CA . THR A 1 489 ? 14.995 33.973 13.718 1.00 89.94 489 THR A CA 1
ATOM 3876 C C . THR A 1 489 ? 15.780 32.930 14.515 1.00 89.94 489 THR A C 1
ATOM 3878 O O . THR A 1 489 ? 15.232 31.886 14.873 1.00 89.94 489 THR A O 1
ATOM 3881 N N . PHE A 1 490 ? 17.029 33.246 14.879 1.00 91.56 490 PHE A N 1
ATOM 3882 C CA . PHE A 1 490 ? 17.842 32.421 15.772 1.00 91.56 490 PHE A CA 1
ATOM 3883 C C . PHE A 1 490 ? 17.184 32.275 17.147 1.00 91.56 490 PHE A C 1
ATOM 3885 O O . PHE A 1 490 ? 16.993 31.148 17.596 1.00 91.56 490 PHE A O 1
ATOM 3892 N N . TYR A 1 491 ? 16.752 33.372 17.780 1.00 93.12 491 TYR A N 1
ATOM 3893 C CA . TYR A 1 491 ? 16.082 33.308 19.084 1.00 93.12 491 TYR A CA 1
ATOM 3894 C C . TYR A 1 491 ? 14.819 32.437 19.055 1.00 93.12 491 TYR A C 1
ATOM 3896 O O . TYR A 1 491 ? 14.628 31.598 19.932 1.00 93.12 491 TYR A O 1
ATOM 3904 N N . SER A 1 492 ? 13.970 32.592 18.037 1.00 93.06 492 SER A N 1
ATOM 3905 C CA . SER A 1 492 ? 12.704 31.857 17.933 1.00 93.06 492 SER A CA 1
ATOM 3906 C C . SER A 1 492 ? 12.933 30.356 17.748 1.00 93.06 492 SER A C 1
ATOM 3908 O O . SER A 1 492 ? 12.293 29.551 18.423 1.00 93.06 492 SER A O 1
ATOM 3910 N N . GLN A 1 493 ? 13.874 29.965 16.880 1.00 92.75 493 GLN A N 1
ATOM 3911 C CA . GLN A 1 493 ? 14.168 28.552 16.615 1.00 92.75 493 GLN A CA 1
ATOM 3912 C C . GLN A 1 493 ? 14.994 27.904 17.738 1.00 92.75 493 GLN A C 1
ATOM 3914 O O . GLN A 1 493 ? 14.714 26.765 18.108 1.00 92.75 493 GLN A O 1
ATOM 3919 N N . ALA A 1 494 ? 15.942 28.625 18.349 1.00 93.00 494 ALA A N 1
ATOM 3920 C CA . ALA A 1 494 ? 16.678 28.150 19.522 1.00 93.00 494 ALA A CA 1
ATOM 3921 C C . ALA A 1 494 ? 15.747 27.949 20.726 1.00 93.00 494 ALA A C 1
ATOM 3923 O O . ALA A 1 494 ? 15.818 26.911 21.381 1.00 93.00 494 ALA A O 1
ATOM 3924 N N . LEU A 1 495 ? 14.823 28.885 20.979 1.00 94.25 495 LEU A N 1
ATOM 3925 C CA . LEU A 1 495 ? 13.841 28.763 22.057 1.00 94.25 495 LEU A CA 1
ATOM 3926 C C . LEU A 1 495 ? 12.843 27.625 21.798 1.00 94.25 495 LEU A C 1
ATOM 3928 O O . LEU A 1 495 ? 12.566 26.842 22.704 1.00 94.25 495 LEU A O 1
ATOM 3932 N N . ALA A 1 496 ? 12.335 27.492 20.568 1.00 93.31 496 ALA A N 1
ATOM 3933 C CA . ALA A 1 496 ? 11.434 26.401 20.196 1.00 93.31 496 ALA A CA 1
ATOM 3934 C C . ALA A 1 496 ? 12.109 25.023 20.327 1.00 93.31 496 ALA A C 1
ATOM 3936 O O . ALA A 1 496 ? 11.503 24.098 20.872 1.00 93.31 496 ALA A O 1
ATOM 3937 N N . ALA A 1 497 ? 13.364 24.884 19.889 1.00 92.25 497 ALA A N 1
ATOM 3938 C CA . ALA A 1 497 ? 14.133 23.653 20.049 1.00 92.25 497 ALA A CA 1
ATOM 3939 C C . ALA A 1 497 ? 14.410 23.359 21.534 1.00 92.25 497 ALA A C 1
ATOM 3941 O O . ALA A 1 497 ? 13.993 22.314 22.032 1.00 92.25 497 ALA A O 1
ATOM 3942 N N . ALA A 1 498 ? 14.998 24.305 22.275 1.00 91.50 498 ALA A N 1
ATOM 3943 C CA . ALA A 1 498 ? 15.301 24.146 23.698 1.00 91.50 498 ALA A CA 1
ATOM 3944 C C . ALA A 1 498 ? 14.056 23.768 24.515 1.00 91.50 498 ALA A C 1
ATOM 3946 O O . ALA A 1 498 ? 14.084 22.795 25.270 1.00 91.50 498 ALA A O 1
ATOM 3947 N N . LYS A 1 499 ? 12.920 24.451 24.305 1.00 89.75 499 LYS A N 1
ATOM 3948 C CA . LYS A 1 499 ? 11.666 24.082 24.974 1.00 89.75 499 LYS A CA 1
ATOM 3949 C C . LYS A 1 499 ? 11.110 22.741 24.514 1.00 89.75 499 LYS A C 1
ATOM 3951 O O . LYS A 1 499 ? 10.553 22.055 25.359 1.00 89.75 499 LYS A O 1
ATOM 3956 N N . THR A 1 500 ? 11.296 22.319 23.259 1.00 87.75 500 THR A N 1
ATOM 3957 C CA . THR A 1 500 ? 10.886 20.973 22.802 1.00 87.75 500 THR A CA 1
ATOM 3958 C C . THR A 1 500 ? 11.600 19.877 23.596 1.00 87.75 500 THR A C 1
ATOM 3960 O O . THR A 1 500 ? 10.934 18.960 24.072 1.00 87.75 500 THR A O 1
ATOM 3963 N N . PHE A 1 501 ? 12.911 20.009 23.825 1.00 87.19 501 PHE A N 1
ATOM 3964 C CA . PHE A 1 501 ? 13.700 19.058 24.624 1.00 87.19 501 PHE A CA 1
ATOM 3965 C C . PHE A 1 501 ? 13.615 19.281 26.147 1.00 87.19 501 PHE A C 1
ATOM 3967 O O . PHE A 1 501 ? 14.092 18.449 26.911 1.00 87.19 501 PHE A O 1
ATOM 3974 N N . GLY A 1 502 ? 12.984 20.366 26.610 1.00 85.62 502 GLY A N 1
ATOM 3975 C CA . GLY A 1 502 ? 12.894 20.711 28.036 1.00 85.62 502 GLY A CA 1
ATOM 3976 C C . GLY A 1 502 ? 14.168 21.325 28.626 1.00 85.62 502 GLY A C 1
ATOM 3977 O O . GLY A 1 502 ? 14.349 21.315 29.840 1.00 85.62 502 GLY A O 1
ATOM 3978 N N . ASP A 1 503 ? 15.045 21.867 27.783 1.00 89.00 503 ASP A N 1
ATOM 3979 C CA . ASP A 1 503 ? 16.321 22.472 28.160 1.00 89.00 503 ASP A CA 1
ATOM 3980 C C . ASP A 1 503 ? 16.114 23.864 28.776 1.00 89.00 503 ASP A C 1
ATOM 3982 O O . ASP A 1 503 ? 16.224 24.897 28.111 1.00 89.00 503 ASP A O 1
ATOM 3986 N N . THR A 1 504 ? 15.748 23.892 30.058 1.00 88.06 504 THR A N 1
ATOM 3987 C CA . THR A 1 504 ? 15.387 25.120 30.783 1.00 88.06 504 THR A CA 1
ATOM 3988 C C . THR A 1 504 ? 16.530 26.131 30.860 1.00 88.06 504 THR A C 1
ATOM 3990 O O . THR A 1 504 ? 16.265 27.330 30.809 1.00 88.06 504 THR A O 1
ATOM 3993 N N . GLY A 1 505 ? 17.785 25.674 30.929 1.00 89.31 505 GLY A N 1
ATOM 3994 C CA . GLY A 1 505 ? 18.963 26.544 30.951 1.00 89.31 505 GLY A CA 1
ATOM 3995 C C . GLY A 1 505 ? 19.132 27.311 29.640 1.00 89.31 505 GLY A C 1
ATOM 3996 O O . GLY A 1 505 ? 19.194 28.540 29.645 1.00 89.31 505 GLY A O 1
ATOM 3997 N N . VAL A 1 506 ? 19.126 26.601 28.506 1.00 91.75 506 VAL A N 1
ATOM 3998 C CA . VAL A 1 506 ? 19.213 27.235 27.180 1.00 91.75 506 VAL A CA 1
ATOM 3999 C C . VAL A 1 506 ? 17.965 28.074 26.889 1.00 91.75 506 VAL A C 1
ATOM 4001 O O . VAL A 1 506 ? 18.090 29.206 26.427 1.00 91.75 506 VAL A O 1
ATOM 4004 N N . ALA A 1 507 ? 16.764 27.580 27.210 1.00 91.88 507 ALA A N 1
ATOM 4005 C CA . ALA A 1 507 ? 15.525 28.332 27.012 1.00 91.88 507 ALA A CA 1
ATOM 4006 C C . ALA A 1 507 ? 15.518 29.657 27.796 1.00 91.88 507 ALA A C 1
ATOM 4008 O O . ALA A 1 507 ? 15.160 30.693 27.234 1.00 91.88 507 ALA A O 1
ATOM 4009 N N . LYS A 1 508 ? 15.977 29.650 29.056 1.00 92.25 508 LYS A N 1
ATOM 4010 C CA . LYS A 1 508 ? 16.105 30.862 29.875 1.00 92.25 508 LYS A CA 1
ATOM 4011 C C . LYS A 1 508 ? 17.160 31.816 29.314 1.00 92.25 508 LYS A C 1
ATOM 4013 O O . LYS A 1 508 ? 16.866 32.997 29.169 1.00 92.25 508 LYS A O 1
ATOM 4018 N N . ALA A 1 509 ? 18.332 31.316 28.918 1.00 93.38 509 ALA A N 1
ATOM 4019 C CA . ALA A 1 509 ? 19.376 32.138 28.303 1.00 93.38 509 ALA A CA 1
ATOM 4020 C C . ALA A 1 509 ? 18.901 32.827 27.007 1.00 93.38 509 ALA A C 1
ATOM 4022 O O . ALA A 1 509 ? 19.216 33.993 26.778 1.00 93.38 509 ALA A O 1
ATOM 4023 N N . VAL A 1 510 ? 18.106 32.138 26.177 1.00 94.06 510 VAL A N 1
ATOM 4024 C CA . VAL A 1 510 ? 17.513 32.718 24.959 1.00 94.06 510 VAL A CA 1
ATOM 4025 C C . VAL A 1 510 ? 16.394 33.715 25.287 1.00 94.06 510 VAL A C 1
ATOM 4027 O O . VAL A 1 510 ? 16.331 34.770 24.661 1.00 94.06 510 VAL A O 1
ATOM 4030 N N . GLU A 1 511 ? 15.534 33.446 26.277 1.00 93.12 511 GLU A N 1
ATOM 4031 C CA . GLU A 1 511 ? 14.522 34.420 26.724 1.00 93.12 511 GLU A CA 1
ATOM 4032 C C . GLU A 1 511 ? 15.145 35.681 27.326 1.00 93.12 511 GLU A C 1
ATOM 4034 O O . GLU A 1 511 ? 14.667 36.779 27.043 1.00 93.12 511 GLU A O 1
ATOM 4039 N N . ASP A 1 512 ? 16.247 35.542 28.063 1.00 91.62 512 ASP A N 1
ATOM 4040 C CA . ASP A 1 512 ? 17.013 36.670 28.582 1.00 91.62 512 ASP A CA 1
ATOM 4041 C C . ASP A 1 512 ? 17.675 37.481 27.461 1.00 91.62 512 ASP A C 1
ATOM 4043 O O . ASP A 1 512 ? 17.708 38.704 27.566 1.00 91.62 512 ASP A O 1
ATOM 4047 N N . LEU A 1 513 ? 18.147 36.854 26.373 1.00 91.50 513 LEU A N 1
ATOM 4048 C CA . LEU A 1 513 ? 18.603 37.583 25.181 1.00 91.50 513 LEU A CA 1
ATOM 4049 C C . LEU A 1 513 ? 17.454 38.328 24.485 1.00 91.50 513 LEU A C 1
ATOM 4051 O O . LEU A 1 513 ? 17.617 39.500 24.171 1.00 91.50 513 LEU A O 1
ATOM 4055 N N . ILE A 1 514 ? 16.286 37.699 24.300 1.00 92.69 514 ILE A N 1
ATOM 4056 C CA . ILE A 1 514 ? 15.100 38.339 23.688 1.00 92.69 514 ILE A CA 1
ATOM 4057 C C . ILE A 1 514 ? 14.659 39.591 24.463 1.00 92.69 514 ILE A C 1
ATOM 4059 O O . ILE A 1 514 ? 14.180 40.547 23.858 1.00 92.69 514 ILE A O 1
ATOM 4063 N N . ASP A 1 515 ? 14.794 39.585 25.790 1.00 89.38 515 ASP A N 1
ATOM 4064 C CA . ASP A 1 515 ? 14.428 40.720 26.642 1.00 89.38 515 ASP A CA 1
ATOM 4065 C C . ASP A 1 515 ? 15.597 41.705 26.900 1.00 89.38 515 ASP A C 1
ATOM 4067 O O . ASP A 1 515 ? 15.362 42.771 27.467 1.00 89.38 515 ASP A O 1
ATOM 4071 N N . GLN A 1 516 ? 16.823 41.393 26.450 1.00 89.75 516 GLN A N 1
ATOM 4072 C CA . GLN A 1 516 ? 17.987 42.303 26.404 1.00 89.75 516 GLN A CA 1
ATOM 4073 C C . GLN A 1 516 ? 18.220 42.932 25.013 1.00 89.75 516 GLN A C 1
ATOM 4075 O O . GLN A 1 516 ? 18.906 43.948 24.924 1.00 89.75 516 GLN A O 1
ATOM 4080 N N . ASP A 1 517 ? 17.697 42.348 23.930 1.00 91.12 517 ASP A N 1
ATOM 4081 C CA . ASP A 1 517 ? 17.897 42.841 22.562 1.00 91.12 517 ASP A CA 1
ATOM 4082 C C . ASP A 1 517 ? 16.937 43.997 22.228 1.00 91.12 517 ASP A C 1
ATOM 4084 O O . ASP A 1 517 ? 15.838 43.817 21.693 1.00 91.12 517 ASP A O 1
ATOM 4088 N N . GLU A 1 518 ? 17.387 45.217 22.531 1.00 90.25 518 GLU A N 1
ATOM 4089 C CA . GLU A 1 518 ? 16.684 46.468 22.221 1.00 90.25 518 GLU A CA 1
ATOM 4090 C C . GLU A 1 518 ? 16.340 46.615 20.725 1.00 90.25 518 GLU A C 1
ATOM 4092 O O . GLU A 1 518 ? 15.352 47.274 20.390 1.00 90.25 518 GLU A O 1
ATOM 4097 N N . SER A 1 519 ? 17.079 45.962 19.811 1.00 89.50 519 SER A N 1
ATOM 4098 C CA . SER A 1 519 ? 16.836 46.071 18.364 1.00 89.50 519 SER A CA 1
ATOM 4099 C C . SER A 1 519 ? 15.497 45.470 17.925 1.00 89.50 519 SER A C 1
ATOM 4101 O O . SER A 1 519 ? 14.949 45.875 16.898 1.00 89.50 519 SER A O 1
ATOM 4103 N N . LEU A 1 520 ? 14.924 44.558 18.722 1.00 90.44 520 LEU A N 1
ATOM 4104 C CA . LEU A 1 520 ? 13.608 43.965 18.467 1.00 90.44 520 LEU A CA 1
ATOM 4105 C C . LEU A 1 520 ? 12.452 44.964 18.678 1.00 90.44 520 LEU A C 1
ATOM 4107 O O . LEU A 1 520 ? 11.358 44.744 18.150 1.00 90.44 520 LEU A O 1
ATOM 4111 N N . GLU A 1 521 ? 12.700 46.053 19.419 1.00 90.44 521 GLU A N 1
ATOM 4112 C CA . GLU A 1 521 ? 11.752 47.124 19.758 1.00 90.44 521 GLU A CA 1
ATOM 4113 C C . GLU A 1 521 ? 10.442 46.585 20.366 1.00 90.44 521 GLU A C 1
ATOM 4115 O O . GLU A 1 521 ? 9.372 46.581 19.751 1.00 90.44 521 GLU A O 1
ATOM 4120 N N . LYS A 1 522 ? 10.549 46.074 21.597 1.00 90.50 522 LYS A N 1
ATOM 4121 C CA . LYS A 1 522 ? 9.437 45.531 22.389 1.00 90.50 522 LYS A CA 1
ATOM 4122 C C . LYS A 1 522 ? 8.530 46.660 22.899 1.00 90.50 522 LYS A C 1
ATOM 4124 O O . LYS A 1 522 ? 8.980 47.525 23.645 1.00 90.50 522 LYS A O 1
ATOM 4129 N N . VAL A 1 523 ? 7.247 46.618 22.546 1.00 88.81 523 VAL A N 1
ATOM 4130 C CA . VAL A 1 523 ? 6.237 47.637 22.890 1.00 88.81 523 VAL A CA 1
ATOM 4131 C C . VAL A 1 523 ? 5.076 46.989 23.646 1.00 88.81 523 VAL A C 1
ATOM 4133 O O . VAL A 1 523 ? 4.589 45.948 23.214 1.00 88.81 523 VAL A O 1
ATOM 4136 N N . ASP A 1 524 ? 4.605 47.609 24.737 1.00 87.00 524 ASP A N 1
ATOM 4137 C CA . ASP A 1 524 ? 3.271 47.364 25.317 1.00 87.00 524 ASP A CA 1
ATOM 4138 C C . ASP A 1 524 ? 2.403 48.608 25.074 1.00 87.00 524 ASP A C 1
ATOM 4140 O O . ASP A 1 524 ? 2.695 49.691 25.585 1.00 87.00 524 ASP A O 1
ATOM 4144 N N . ALA A 1 525 ? 1.364 48.466 24.253 1.00 81.50 525 ALA A N 1
ATOM 4145 C CA . ALA A 1 525 ? 0.438 49.534 23.896 1.00 81.50 525 ALA A CA 1
ATOM 4146 C C . ALA A 1 525 ? -0.995 49.123 24.261 1.00 81.50 525 ALA A C 1
ATOM 4148 O O . ALA A 1 525 ? -1.600 48.276 23.608 1.00 81.50 525 ALA A O 1
ATOM 4149 N N . GLY A 1 526 ? -1.551 49.713 25.325 1.00 72.50 526 GLY A N 1
ATOM 4150 C CA . GLY A 1 526 ? -2.935 49.454 25.748 1.00 72.50 526 GLY A CA 1
ATOM 4151 C C . GLY A 1 526 ? -3.210 48.005 26.181 1.00 72.50 526 GLY A C 1
ATOM 4152 O O . GLY A 1 526 ? -4.332 47.518 26.013 1.00 72.50 526 GLY A O 1
ATOM 4153 N N . GLY A 1 527 ? -2.199 47.294 26.696 1.00 77.56 527 GLY A N 1
ATOM 4154 C CA . GLY A 1 527 ? -2.302 45.872 27.024 1.00 77.56 527 GLY A CA 1
ATOM 4155 C C . GLY A 1 527 ? -2.194 44.964 25.796 1.00 77.56 527 GLY A C 1
ATOM 4156 O O . GLY A 1 527 ? -2.819 43.901 25.768 1.00 77.56 527 GLY A O 1
ATOM 4157 N N . VAL A 1 528 ? -1.451 45.395 24.776 1.00 88.62 528 VAL A N 1
ATOM 4158 C CA . VAL A 1 528 ? -1.022 44.595 23.622 1.00 88.62 528 VAL A CA 1
ATOM 4159 C C . VAL A 1 528 ? 0.499 44.636 23.592 1.00 88.62 528 VAL A C 1
ATOM 4161 O O . VAL A 1 528 ? 1.077 45.703 23.409 1.00 88.62 528 VAL A O 1
ATOM 4164 N N . VAL A 1 529 ? 1.147 43.483 23.755 1.00 90.75 529 VAL A N 1
ATOM 4165 C CA . VAL A 1 529 ? 2.609 43.362 23.662 1.00 90.75 529 VAL A CA 1
ATOM 4166 C C . VAL A 1 529 ? 2.982 42.950 22.241 1.00 90.75 529 VAL A C 1
ATOM 4168 O O . VAL A 1 529 ? 2.390 42.027 21.688 1.00 90.75 529 VAL A O 1
ATOM 4171 N N . THR A 1 530 ? 3.962 43.614 21.633 1.00 90.44 530 THR A N 1
ATOM 4172 C CA . THR A 1 530 ? 4.478 43.263 20.301 1.00 90.44 530 THR A CA 1
ATOM 4173 C C . THR A 1 530 ? 5.941 43.690 20.134 1.00 90.44 530 THR A C 1
ATOM 4175 O O . THR A 1 530 ? 6.538 44.253 21.051 1.00 90.44 530 THR A O 1
ATOM 4178 N N . TYR A 1 531 ? 6.532 43.392 18.976 1.00 92.50 531 TYR A N 1
ATOM 4179 C CA . TYR A 1 531 ? 7.941 43.656 18.658 1.00 92.50 531 TYR A CA 1
ATOM 4180 C C . TYR A 1 531 ? 8.045 44.366 17.300 1.00 92.50 531 TYR A C 1
ATOM 4182 O O . TYR A 1 531 ? 7.886 43.742 16.243 1.00 92.50 531 TYR A O 1
ATOM 4190 N N . ASN A 1 532 ? 8.246 45.683 17.300 1.00 87.56 532 ASN A N 1
ATOM 4191 C CA . ASN A 1 532 ? 8.061 46.532 16.119 1.00 87.56 532 ASN A CA 1
ATOM 4192 C C . ASN A 1 532 ? 9.005 46.182 14.957 1.00 87.56 532 ASN A C 1
ATOM 4194 O O . ASN A 1 532 ? 8.554 46.146 13.807 1.00 87.56 532 ASN A O 1
ATOM 4198 N N . ASN A 1 533 ? 10.254 45.795 15.229 1.00 89.62 533 ASN A N 1
ATOM 4199 C CA . ASN A 1 533 ? 11.238 45.463 14.187 1.00 89.62 533 ASN A CA 1
ATOM 4200 C C . ASN A 1 533 ? 11.270 43.983 13.765 1.00 89.62 533 ASN A C 1
ATOM 4202 O O . ASN A 1 533 ? 12.007 43.626 12.851 1.00 89.62 533 ASN A O 1
ATOM 4206 N N . VAL A 1 534 ? 10.405 43.147 14.345 1.00 91.75 534 VAL A N 1
ATOM 4207 C CA . VAL A 1 534 ? 10.237 41.720 14.009 1.00 91.75 534 VAL A CA 1
ATOM 4208 C C . VAL A 1 534 ? 9.080 41.533 13.021 1.00 91.75 534 VAL A C 1
ATOM 4210 O O . VAL A 1 534 ? 7.998 42.081 13.242 1.00 91.75 534 VAL A O 1
ATOM 4213 N N . SER A 1 535 ? 9.271 40.814 11.912 1.00 91.62 535 SER A N 1
ATOM 4214 C CA . SER A 1 535 ? 8.213 40.532 10.922 1.00 91.62 535 SER A CA 1
ATOM 4215 C C . SER A 1 535 ? 7.038 39.745 11.503 1.00 91.62 535 SER A C 1
ATOM 4217 O O . SER A 1 535 ? 7.174 39.052 12.508 1.00 91.62 535 SER A O 1
ATOM 4219 N N . VAL A 1 536 ? 5.871 39.814 10.864 1.00 92.31 536 VAL A N 1
ATOM 4220 C CA . VAL A 1 536 ? 4.642 39.140 11.318 1.00 92.31 536 VAL A CA 1
ATOM 4221 C C . VAL A 1 536 ? 4.863 37.634 11.482 1.00 92.31 536 VAL A C 1
ATOM 4223 O O . VAL A 1 536 ? 4.530 37.089 12.530 1.00 92.31 536 VAL A O 1
ATOM 4226 N N . ILE A 1 537 ? 5.522 36.978 10.519 1.00 91.31 537 ILE A N 1
ATOM 4227 C CA . ILE A 1 537 ? 5.878 35.551 10.607 1.00 91.31 537 ILE A CA 1
ATOM 4228 C C . ILE A 1 537 ? 6.814 35.259 11.794 1.00 91.31 537 ILE A C 1
ATOM 4230 O O . ILE A 1 537 ? 6.595 34.291 12.524 1.00 91.31 537 ILE A O 1
ATOM 4234 N N . MET A 1 538 ? 7.824 36.102 12.035 1.00 92.38 538 MET A N 1
ATOM 4235 C CA . MET A 1 538 ? 8.747 35.918 13.160 1.00 92.38 538 MET A CA 1
ATOM 4236 C C . MET A 1 538 ? 8.095 36.247 14.510 1.00 92.38 538 MET A C 1
ATOM 4238 O O . MET A 1 538 ? 8.384 35.571 15.492 1.00 92.38 538 MET A O 1
ATOM 4242 N N . ARG A 1 539 ? 7.148 37.195 14.579 1.00 94.19 539 ARG A N 1
ATOM 4243 C CA . ARG A 1 539 ? 6.326 37.445 15.777 1.00 94.19 539 ARG A CA 1
ATOM 4244 C C . ARG A 1 539 ? 5.460 36.230 16.105 1.00 94.19 539 ARG A C 1
ATOM 4246 O O . ARG A 1 539 ? 5.451 35.799 17.255 1.00 94.19 539 ARG A O 1
ATOM 4253 N N . SER A 1 540 ? 4.786 35.648 15.109 1.00 95.06 540 SER A N 1
ATOM 4254 C CA . SER A 1 540 ? 3.982 34.430 15.273 1.00 95.06 540 SER A CA 1
ATOM 4255 C C . SER A 1 540 ? 4.824 33.259 15.790 1.00 95.06 540 SER A C 1
ATOM 4257 O O . SER A 1 540 ? 4.406 32.588 16.735 1.00 95.06 540 SER A O 1
ATOM 4259 N N . GLN A 1 541 ? 6.026 33.049 15.236 1.00 93.94 541 GLN A N 1
ATOM 4260 C CA . GLN A 1 541 ? 6.958 32.012 15.698 1.00 93.94 541 GLN A CA 1
ATOM 4261 C C . GLN A 1 541 ? 7.534 32.298 17.094 1.00 93.94 541 GLN A C 1
ATOM 4263 O O . GLN A 1 541 ? 7.613 31.381 17.909 1.00 93.94 541 GLN A O 1
ATOM 4268 N N . LEU A 1 542 ? 7.886 33.547 17.412 1.00 95.06 542 LEU A N 1
ATOM 4269 C CA . LEU A 1 542 ? 8.395 33.945 18.729 1.00 95.06 542 LEU A CA 1
ATOM 4270 C C . LEU A 1 542 ? 7.333 33.766 19.825 1.00 95.06 542 LEU A C 1
ATOM 4272 O O . LEU A 1 542 ? 7.631 33.255 20.906 1.00 95.06 542 LEU A O 1
ATOM 4276 N N . LEU A 1 543 ? 6.081 34.133 19.539 1.00 96.31 543 LEU A N 1
ATOM 4277 C CA . LEU A 1 543 ? 4.932 33.879 20.409 1.00 96.31 543 LEU A CA 1
ATOM 4278 C C . LEU A 1 543 ? 4.716 32.370 20.612 1.00 96.31 543 LEU A C 1
ATOM 4280 O O . LEU A 1 543 ? 4.556 31.925 21.749 1.00 96.31 543 LEU A O 1
ATOM 4284 N N . ARG A 1 544 ? 4.793 31.570 19.539 1.00 95.44 544 ARG A N 1
ATOM 4285 C CA . ARG A 1 544 ? 4.723 30.101 19.612 1.00 95.44 544 ARG A CA 1
ATOM 4286 C C . ARG A 1 544 ? 5.838 29.522 20.481 1.00 95.44 544 ARG A C 1
ATOM 4288 O O . ARG A 1 544 ? 5.558 28.717 21.359 1.00 95.44 544 ARG A O 1
ATOM 4295 N N . ALA A 1 545 ? 7.077 29.980 20.313 1.00 95.06 545 ALA A N 1
ATOM 4296 C CA . ALA A 1 545 ? 8.216 29.563 21.129 1.00 95.06 545 ALA A CA 1
ATOM 4297 C C . ALA A 1 545 ? 8.083 29.988 22.607 1.00 95.06 545 ALA A C 1
ATOM 4299 O O . ALA A 1 545 ? 8.526 29.270 23.506 1.00 95.06 545 ALA A O 1
ATOM 4300 N N . LYS A 1 546 ? 7.414 31.113 22.898 1.00 93.69 546 LYS A N 1
ATOM 4301 C CA . LYS A 1 546 ? 7.068 31.502 24.275 1.00 93.69 546 LYS A CA 1
ATOM 4302 C C . LYS A 1 546 ? 5.965 30.612 24.879 1.00 93.69 546 LYS A C 1
ATOM 4304 O O . LYS A 1 546 ? 6.093 30.262 26.048 1.00 93.69 546 LYS A O 1
ATOM 4309 N N . LEU A 1 547 ? 4.979 30.172 24.089 1.00 93.12 547 LEU A N 1
ATOM 4310 C CA . LEU A 1 547 ? 3.915 29.224 24.484 1.00 93.12 547 LEU A CA 1
ATOM 4311 C C . LEU A 1 547 ? 4.353 27.743 24.537 1.00 93.12 547 LEU A C 1
ATOM 4313 O O . LEU A 1 547 ? 3.690 26.931 25.176 1.00 93.12 547 LEU A O 1
ATOM 4317 N N . MET A 1 548 ? 5.427 27.355 23.846 1.00 91.75 548 MET A N 1
ATOM 4318 C CA . MET A 1 548 ? 5.895 25.964 23.795 1.00 91.75 548 MET A CA 1
ATOM 4319 C C . MET A 1 548 ? 6.461 25.462 25.135 1.00 91.75 548 MET A C 1
ATOM 4321 O O . MET A 1 548 ? 6.911 26.229 25.982 1.00 91.75 548 MET A O 1
ATOM 4325 N N . PHE A 1 549 ? 6.464 24.138 25.298 1.00 88.62 549 PHE A N 1
ATOM 4326 C CA . PHE A 1 549 ? 6.968 23.389 26.456 1.00 88.62 549 PHE A CA 1
ATOM 4327 C C . PHE A 1 549 ? 7.478 22.004 25.997 1.00 88.62 549 PHE A C 1
ATOM 4329 O O . PHE A 1 549 ? 7.325 21.664 24.817 1.00 88.62 549 PHE A O 1
ATOM 4336 N N . ARG A 1 550 ? 8.065 21.199 26.903 1.00 86.38 550 ARG A N 1
ATOM 4337 C CA . ARG A 1 550 ? 8.672 19.891 26.562 1.00 86.38 550 ARG A CA 1
ATOM 4338 C C . ARG A 1 550 ? 7.694 18.986 25.820 1.00 86.38 550 ARG A C 1
ATOM 4340 O O . ARG A 1 550 ? 6.550 18.819 26.235 1.00 86.38 550 ARG A O 1
ATOM 4347 N N . ASN A 1 551 ? 8.156 18.435 24.700 1.00 85.06 551 ASN A N 1
ATOM 4348 C CA . ASN A 1 551 ? 7.388 17.655 23.732 1.00 85.06 551 ASN A CA 1
ATOM 4349 C C . ASN A 1 551 ? 6.139 18.352 23.141 1.00 85.06 551 ASN A C 1
ATOM 4351 O O . ASN A 1 551 ? 5.496 17.757 22.287 1.00 85.06 551 ASN A O 1
ATOM 4355 N N . GLY A 1 552 ? 5.787 19.596 23.490 1.00 87.19 552 GLY A N 1
ATOM 4356 C CA . GLY A 1 552 ? 4.492 20.202 23.139 1.00 87.19 552 GLY A CA 1
ATOM 4357 C C . GLY A 1 552 ? 4.162 20.210 21.638 1.00 87.19 552 GLY A C 1
ATOM 4358 O O . GLY A 1 552 ? 3.023 19.948 21.259 1.00 87.19 552 GLY A O 1
ATOM 4359 N N . TRP A 1 553 ? 5.158 20.419 20.768 1.00 89.00 553 TRP A N 1
ATOM 4360 C CA . TRP A 1 553 ? 4.989 20.297 19.310 1.00 89.00 553 TRP A CA 1
ATOM 4361 C C . TRP A 1 553 ? 4.686 18.856 18.870 1.00 89.00 553 TRP A C 1
ATOM 4363 O O . TRP A 1 553 ? 3.740 18.623 18.123 1.00 89.00 553 TRP A O 1
ATOM 4373 N N . LYS A 1 554 ? 5.438 17.878 19.388 1.00 89.62 554 LYS A N 1
ATOM 4374 C CA . LYS A 1 554 ? 5.211 16.443 19.159 1.00 89.62 554 LYS A CA 1
ATOM 4375 C C . LYS A 1 554 ? 3.821 16.015 19.642 1.00 89.62 554 LYS A C 1
ATOM 4377 O O . LYS A 1 554 ? 3.073 15.387 18.901 1.00 89.62 554 LYS A O 1
ATOM 4382 N N . ARG A 1 555 ? 3.432 16.450 20.842 1.00 88.94 555 ARG A N 1
ATOM 4383 C CA . ARG A 1 555 ? 2.131 16.160 21.461 1.00 88.94 555 ARG A CA 1
ATOM 4384 C C . ARG A 1 555 ? 0.956 16.761 20.678 1.00 88.94 555 ARG A C 1
ATOM 4386 O O . ARG A 1 555 ? -0.089 16.131 20.592 1.00 88.94 555 ARG A O 1
ATOM 4393 N N . MET A 1 556 ? 1.136 17.915 20.025 1.00 91.44 556 MET A N 1
ATOM 4394 C CA . MET A 1 556 ? 0.144 18.500 19.100 1.00 91.44 556 MET A CA 1
ATOM 4395 C C . MET A 1 556 ? -0.133 17.600 17.878 1.00 91.44 556 MET A C 1
ATOM 4397 O O . MET A 1 556 ? -1.206 17.671 17.283 1.00 91.44 556 MET A O 1
ATOM 4401 N N . ILE A 1 557 ? 0.842 16.772 17.493 1.00 94.25 557 ILE A N 1
ATOM 4402 C CA . ILE A 1 557 ? 0.811 15.907 16.306 1.00 94.25 557 ILE A CA 1
ATOM 4403 C C . ILE A 1 557 ? 0.399 14.470 16.658 1.00 94.25 557 ILE A C 1
ATOM 4405 O O . ILE A 1 557 ? -0.285 13.828 15.865 1.00 94.25 557 ILE A O 1
ATOM 4409 N N . GLU A 1 558 ? 0.809 13.956 17.820 1.00 90.69 558 GLU A N 1
ATOM 4410 C CA . GLU A 1 558 ? 0.641 12.547 18.213 1.00 90.69 558 GLU A CA 1
ATOM 4411 C C . GLU A 1 558 ? -0.505 12.274 19.192 1.00 90.69 558 GLU A C 1
ATOM 4413 O O . GLU A 1 558 ? -1.000 11.149 19.231 1.00 90.69 558 GLU A O 1
ATOM 4418 N N . GLU A 1 559 ? -0.929 13.254 19.995 1.00 90.19 559 GLU A N 1
ATOM 4419 C CA . GLU A 1 559 ? -1.919 13.017 21.049 1.00 90.19 559 GLU A CA 1
ATOM 4420 C C . GLU A 1 559 ? -3.306 13.557 20.668 1.00 90.19 559 GLU A C 1
ATOM 4422 O O . GLU A 1 559 ? -3.481 14.779 20.541 1.00 90.19 559 GLU A O 1
ATOM 4427 N N . PRO A 1 560 ? -4.337 12.697 20.569 1.00 88.69 560 PRO A N 1
ATOM 4428 C CA . PRO A 1 560 ? -5.709 13.162 20.415 1.00 88.69 560 PRO A CA 1
ATOM 4429 C C . PRO A 1 560 ? -6.171 13.897 21.683 1.00 88.69 560 PRO A C 1
ATOM 4431 O O . PRO A 1 560 ? -5.617 13.728 22.773 1.00 88.69 560 PRO A O 1
ATOM 4434 N N . MET A 1 561 ? -7.210 14.728 21.571 1.00 87.50 561 MET A N 1
ATOM 4435 C CA . MET A 1 561 ? -7.805 15.364 22.751 1.00 87.50 561 MET A CA 1
ATOM 4436 C C . MET A 1 561 ? -8.378 14.297 23.703 1.00 87.50 561 MET A C 1
ATOM 4438 O O . MET A 1 561 ? -9.010 13.336 23.252 1.00 87.50 561 MET A O 1
ATOM 4442 N N . SER A 1 562 ? -8.156 14.457 25.010 1.00 87.12 562 SER A N 1
ATOM 4443 C CA . SER A 1 562 ? -8.652 13.539 26.040 1.00 87.12 562 SER A CA 1
ATOM 4444 C C . SER A 1 562 ? -10.186 13.565 26.109 1.00 87.12 562 SER A C 1
ATOM 4446 O O . SER A 1 562 ? -10.831 14.572 25.810 1.00 87.12 562 SER A O 1
ATOM 4448 N N . ASP A 1 563 ? -10.800 12.433 26.464 1.00 86.81 563 ASP A N 1
ATOM 4449 C CA . ASP A 1 563 ? -12.263 12.280 26.438 1.00 86.81 563 ASP A CA 1
ATOM 4450 C C . ASP A 1 563 ? -12.994 13.159 27.463 1.00 86.81 563 ASP A C 1
ATOM 4452 O O . ASP A 1 563 ? -14.129 13.560 27.210 1.00 86.81 563 ASP A O 1
ATOM 4456 N N . ILE A 1 564 ? -12.302 13.541 28.541 1.00 87.06 564 ILE A N 1
ATOM 4457 C CA . ILE A 1 564 ? -12.709 14.594 29.481 1.00 87.06 564 ILE A CA 1
ATOM 4458 C C . ILE A 1 564 ? -12.855 15.928 28.735 1.00 87.06 564 ILE A C 1
ATOM 4460 O O . ILE A 1 564 ? -13.949 16.481 28.664 1.00 87.06 564 ILE A O 1
ATOM 4464 N N . LEU A 1 565 ? -11.787 16.403 28.084 1.00 88.12 565 LEU A N 1
ATOM 4465 C CA . LEU A 1 565 ? -11.775 17.692 27.381 1.00 88.12 565 LEU A CA 1
ATOM 4466 C C . LEU A 1 565 ? -12.724 17.749 26.174 1.00 88.12 565 LEU A C 1
ATOM 4468 O O . LEU A 1 565 ? -13.232 18.822 25.861 1.00 88.12 565 LEU A O 1
ATOM 4472 N N . LYS A 1 566 ? -12.992 16.613 25.513 1.00 90.19 566 LYS A N 1
ATOM 4473 C CA . LYS A 1 566 ? -13.974 16.499 24.415 1.00 90.19 566 LYS A CA 1
ATOM 4474 C C . LYS A 1 566 ? -15.423 16.709 24.873 1.00 90.19 566 LYS A C 1
ATOM 4476 O O . LYS A 1 566 ? -16.199 17.304 24.120 1.00 90.19 566 LYS A O 1
ATOM 4481 N N . LYS A 1 567 ? -15.786 16.146 26.035 1.00 89.62 567 LYS A N 1
ATOM 4482 C CA . LYS A 1 567 ? -17.177 15.941 26.495 1.00 89.62 567 LYS A CA 1
ATOM 4483 C C . LYS A 1 567 ? -17.597 16.842 27.659 1.00 89.62 567 LYS A C 1
ATOM 4485 O O . LYS A 1 567 ? -18.795 17.037 27.842 1.00 89.62 567 LYS A O 1
ATOM 4490 N N . GLY A 1 568 ? -16.641 17.328 28.451 1.00 89.69 568 GLY A N 1
ATOM 4491 C CA . GLY A 1 568 ? -16.892 18.206 29.590 1.00 89.69 568 GLY A CA 1
ATOM 4492 C C . GLY A 1 568 ? -17.361 19.609 29.178 1.00 89.69 568 GLY A C 1
ATOM 4493 O O . GLY A 1 568 ? -17.258 19.972 28.000 1.00 89.69 568 GLY A O 1
ATOM 4494 N N . PRO A 1 569 ? -17.858 20.412 30.136 1.00 92.81 569 PRO A N 1
ATOM 4495 C CA . PRO A 1 569 ? -18.376 21.749 29.869 1.00 92.81 569 PRO A CA 1
ATOM 4496 C C . PRO A 1 569 ? -17.379 22.684 29.170 1.00 92.81 569 PRO A C 1
ATOM 4498 O O . PRO A 1 569 ? -16.160 22.603 29.356 1.00 92.81 569 PRO A O 1
ATOM 4501 N N . ILE A 1 570 ? -17.920 23.621 28.388 1.00 94.69 570 ILE A N 1
ATOM 4502 C CA . ILE A 1 570 ? -17.148 24.605 27.623 1.00 94.69 570 ILE A CA 1
ATOM 4503 C C . ILE A 1 570 ? -17.619 26.040 27.830 1.00 94.69 570 ILE A C 1
ATOM 4505 O O . ILE A 1 570 ? -18.812 26.322 27.968 1.00 94.69 570 ILE A O 1
ATOM 4509 N N . LEU A 1 571 ? -16.657 26.958 27.745 1.00 95.00 571 LEU A N 1
ATOM 4510 C CA . LEU A 1 571 ? -16.898 28.360 27.445 1.00 95.00 571 LEU A CA 1
ATOM 4511 C C . LEU A 1 571 ? -17.147 28.463 25.934 1.00 95.00 571 LEU A C 1
ATOM 4513 O O . LEU A 1 571 ? -16.222 28.325 25.133 1.00 95.00 571 LEU A O 1
ATOM 4517 N N . ALA A 1 572 ? -18.411 28.652 25.565 1.00 93.25 572 ALA A N 1
ATOM 4518 C CA . ALA A 1 572 ? -18.870 28.696 24.181 1.00 93.25 572 ALA A CA 1
ATOM 4519 C C . ALA A 1 572 ? -18.894 30.122 23.613 1.00 93.25 572 ALA A C 1
ATOM 4521 O O . ALA A 1 572 ? -18.602 30.319 22.438 1.00 93.25 572 ALA A O 1
ATOM 4522 N N . ASP A 1 573 ? -19.204 31.117 24.450 1.00 92.88 573 ASP A N 1
ATOM 4523 C CA . ASP A 1 573 ? -19.247 32.529 24.064 1.00 92.88 573 ASP A CA 1
ATOM 4524 C C . ASP A 1 573 ? -18.516 33.410 25.087 1.00 92.88 573 ASP A C 1
ATOM 4526 O O . ASP A 1 573 ? -18.739 33.324 26.298 1.00 92.88 573 ASP A O 1
ATOM 4530 N N . ALA A 1 574 ? -17.637 34.265 24.571 1.00 92.25 574 ALA A N 1
ATOM 4531 C CA . ALA A 1 574 ? -16.962 35.336 25.286 1.00 92.25 574 ALA A CA 1
ATOM 4532 C C . ALA A 1 574 ? -16.597 36.427 24.271 1.00 92.25 574 ALA A C 1
ATOM 4534 O O . ALA A 1 574 ? -16.070 36.134 23.195 1.00 92.25 574 ALA A O 1
ATOM 4535 N N . LYS A 1 575 ? -16.855 37.693 24.604 1.00 91.25 575 LYS A N 1
ATOM 4536 C CA . LYS A 1 575 ? -16.741 38.799 23.647 1.00 91.25 575 LYS A CA 1
ATOM 4537 C C . LYS A 1 575 ? -15.310 39.338 23.536 1.00 91.25 575 LYS A C 1
ATOM 4539 O O . LYS A 1 575 ? -14.736 39.793 24.524 1.00 91.25 575 LYS A O 1
ATOM 4544 N N . TYR A 1 576 ? -14.760 39.370 22.324 1.00 92.50 576 TYR A N 1
ATOM 4545 C CA . TYR A 1 576 ? -13.473 40.013 22.027 1.00 92.50 576 TYR A CA 1
ATOM 4546 C C . TYR A 1 576 ? -13.640 41.522 21.742 1.00 92.50 576 TYR A C 1
ATOM 4548 O O . TYR A 1 576 ? -14.666 41.905 21.174 1.00 92.50 576 TYR A O 1
ATOM 4556 N N . PRO A 1 577 ? -12.679 42.399 22.100 1.00 90.62 577 PRO A N 1
ATOM 4557 C CA . PRO A 1 577 ? -11.519 42.188 22.974 1.00 90.62 577 PRO A CA 1
ATOM 4558 C C . PRO A 1 577 ? -11.862 42.402 24.463 1.00 90.62 577 PRO A C 1
ATOM 4560 O O . PRO A 1 577 ? -10.998 42.749 25.261 1.00 90.62 577 PRO A O 1
ATOM 4563 N N . GLU A 1 578 ? -13.130 42.279 24.861 1.00 90.31 578 GLU A N 1
ATOM 4564 C CA . GLU A 1 578 ? -13.564 42.565 26.234 1.00 90.31 578 GLU A CA 1
ATOM 4565 C C . GLU A 1 578 ? -13.044 41.530 27.241 1.00 90.31 578 GLU A C 1
ATOM 4567 O O . GLU A 1 578 ? -12.652 41.894 28.352 1.00 90.31 578 GLU A O 1
ATOM 4572 N N . VAL A 1 579 ? -13.002 40.261 26.828 1.00 92.06 579 VAL A N 1
ATOM 4573 C CA . VAL A 1 579 ? -12.544 39.111 27.612 1.00 92.06 579 VAL A CA 1
ATOM 4574 C C . VAL A 1 579 ? -11.326 38.486 26.935 1.00 92.06 579 VAL A C 1
ATOM 4576 O O . VAL A 1 579 ? -11.401 38.091 25.773 1.00 92.06 579 VAL A O 1
ATOM 4579 N N . LEU A 1 580 ? -10.222 38.349 27.669 1.00 93.38 580 LEU A N 1
ATOM 4580 C CA . LEU A 1 580 ? -9.061 37.550 27.279 1.00 93.38 580 LEU A CA 1
ATOM 4581 C C . LEU A 1 580 ? -9.023 36.279 28.132 1.00 93.38 580 LEU A C 1
ATOM 4583 O O . LEU A 1 580 ? -8.973 36.351 29.360 1.00 93.38 580 LEU A O 1
ATOM 4587 N N . VAL A 1 581 ? -9.040 35.117 27.485 1.00 94.94 581 VAL A N 1
ATOM 4588 C CA . VAL A 1 581 ? -9.012 33.809 28.154 1.00 94.94 581 VAL A CA 1
ATOM 4589 C C . VAL A 1 581 ? -7.565 33.314 28.270 1.00 94.94 581 VAL A C 1
ATOM 4591 O O . VAL A 1 581 ? -6.941 32.978 27.267 1.00 94.94 581 VAL A O 1
ATOM 4594 N N . ALA A 1 582 ? -7.032 33.274 29.493 1.00 94.50 582 ALA A N 1
ATOM 4595 C CA . ALA A 1 582 ? -5.693 32.762 29.808 1.00 94.50 582 ALA A CA 1
ATOM 4596 C C . ALA A 1 582 ? -5.678 31.245 30.059 1.00 94.50 582 ALA A C 1
ATOM 4598 O O . ALA A 1 582 ? -4.652 30.593 29.870 1.00 94.50 582 ALA A O 1
ATOM 4599 N N . LYS A 1 583 ? -6.815 30.699 30.502 1.00 94.50 583 LYS A N 1
ATOM 4600 C CA . LYS A 1 583 ? -7.041 29.276 30.773 1.00 94.50 583 LYS A CA 1
ATOM 4601 C C . LYS A 1 583 ? -8.527 28.953 30.618 1.00 94.50 583 LYS A C 1
ATOM 4603 O O . LYS A 1 583 ? -9.365 29.764 31.012 1.00 94.50 583 LYS A O 1
ATOM 4608 N N . ALA A 1 584 ? -8.842 27.791 30.053 1.00 93.69 584 ALA A N 1
ATOM 4609 C CA . ALA A 1 584 ? -10.199 27.243 30.011 1.00 93.69 584 ALA A CA 1
ATOM 4610 C C . ALA A 1 584 ? -10.139 25.716 29.921 1.00 93.69 584 ALA A C 1
ATOM 4612 O O . ALA A 1 584 ? -9.779 25.176 28.871 1.00 93.69 584 ALA A O 1
ATOM 4613 N N . ARG A 1 585 ? -10.462 25.026 31.018 1.00 91.19 585 ARG A N 1
ATOM 4614 C CA . ARG A 1 585 ? -10.210 23.590 31.176 1.00 91.19 585 ARG A CA 1
ATOM 4615 C C . ARG A 1 585 ? -11.273 22.919 32.053 1.00 91.19 585 ARG A C 1
ATOM 4617 O O . ARG A 1 585 ? -11.631 23.467 33.086 1.00 91.19 585 ARG A O 1
ATOM 4624 N N . SER A 1 586 ? -11.729 21.733 31.655 1.00 89.06 586 SER A N 1
ATOM 4625 C CA . SER A 1 586 ? -12.402 20.778 32.549 1.00 89.06 586 SER A CA 1
ATOM 4626 C C . SER A 1 586 ? -11.380 19.740 33.018 1.00 89.06 586 SER A C 1
ATOM 4628 O O . SER A 1 586 ? -10.562 19.273 32.216 1.00 89.06 586 SER A O 1
ATOM 4630 N N . HIS A 1 587 ? -11.403 19.415 34.308 1.00 84.94 587 HIS A N 1
ATOM 4631 C CA . HIS A 1 587 ? -10.497 18.468 34.951 1.00 84.94 587 HIS A CA 1
ATOM 4632 C C . HIS A 1 587 ? -11.105 17.067 35.083 1.00 84.94 587 HIS A C 1
ATOM 4634 O O . HIS A 1 587 ? -10.378 16.094 34.894 1.00 84.94 587 HIS A O 1
ATOM 4640 N N . ASP A 1 588 ? -12.415 16.944 35.342 1.00 84.50 588 ASP A N 1
ATOM 4641 C CA . ASP A 1 588 ? -13.095 15.645 35.528 1.00 84.50 588 ASP A CA 1
ATOM 4642 C C . ASP A 1 588 ? -14.274 15.379 34.567 1.00 84.50 588 ASP A C 1
ATOM 4644 O O . ASP A 1 588 ? -14.789 14.261 34.495 1.00 84.50 588 ASP A O 1
ATOM 4648 N N . GLY A 1 589 ? -14.676 16.377 33.774 1.00 83.56 589 GLY A N 1
ATOM 4649 C CA . GLY A 1 589 ? -15.799 16.296 32.833 1.00 83.56 589 GLY A CA 1
ATOM 4650 C C . GLY A 1 589 ? -17.146 16.737 33.419 1.00 83.56 589 GLY A C 1
ATOM 4651 O O . GLY A 1 589 ? -18.155 16.716 32.711 1.00 83.56 589 GLY A O 1
ATOM 4652 N N . SER A 1 590 ? -17.178 17.151 34.686 1.00 85.38 590 SER A N 1
ATOM 4653 C CA . SER A 1 590 ? -18.323 17.765 35.371 1.00 85.38 590 SER A CA 1
ATOM 4654 C C . SER A 1 590 ? -18.097 19.243 35.726 1.00 85.38 590 SER A C 1
ATOM 4656 O O . SER A 1 590 ? -19.044 19.938 36.104 1.00 85.38 590 SER A O 1
ATOM 4658 N N . ASP A 1 591 ? -16.868 19.727 35.572 1.00 88.69 591 ASP A N 1
ATOM 4659 C CA . ASP A 1 591 ? -16.381 21.041 35.983 1.00 88.69 591 ASP A CA 1
ATOM 4660 C C . ASP A 1 591 ? -15.945 21.930 34.799 1.00 88.69 591 ASP A C 1
ATOM 4662 O O . ASP A 1 591 ? -15.832 21.481 33.658 1.00 88.69 591 ASP A O 1
ATOM 4666 N N . LEU A 1 592 ? -15.667 23.208 35.070 1.00 91.62 592 LEU A N 1
ATOM 4667 C CA . LEU A 1 592 ? -14.948 24.092 34.145 1.00 91.62 592 LEU A CA 1
ATOM 4668 C C . LEU A 1 592 ? -14.234 25.212 34.903 1.00 91.62 592 LEU A C 1
ATOM 4670 O O . LEU A 1 592 ? -14.867 26.138 35.408 1.00 91.62 592 LEU A O 1
ATOM 4674 N N . GLU A 1 593 ? -12.909 25.180 34.923 1.00 92.25 593 GLU A N 1
ATOM 4675 C CA . GLU A 1 593 ? -12.091 26.291 35.393 1.00 92.25 593 GLU A CA 1
ATOM 4676 C C . GLU A 1 593 ? -11.754 27.248 34.246 1.00 92.25 593 GLU A C 1
ATOM 4678 O O . GLU A 1 593 ? -11.247 26.845 33.193 1.00 92.25 593 GLU A O 1
ATOM 4683 N N . LEU A 1 594 ? -11.982 28.542 34.479 1.00 93.25 594 LEU A N 1
ATOM 4684 C CA . LEU A 1 594 ? -11.569 29.623 33.590 1.00 93.25 594 LEU A CA 1
ATOM 4685 C C . LEU A 1 594 ? -10.599 30.559 34.315 1.00 93.25 594 LEU A C 1
ATOM 4687 O O . LEU A 1 594 ? -10.812 30.898 35.476 1.00 93.25 594 LEU A O 1
ATOM 4691 N N . VAL A 1 595 ? -9.597 31.075 33.602 1.00 94.25 595 VAL A N 1
ATOM 4692 C CA . VAL A 1 595 ? -8.841 32.259 34.040 1.00 94.25 595 VAL A CA 1
ATOM 4693 C C . VAL A 1 595 ? -8.977 33.342 32.985 1.00 94.25 595 VAL A C 1
ATOM 4695 O O . VAL A 1 595 ? -8.624 33.150 31.820 1.00 94.25 595 VAL A O 1
ATOM 4698 N N . LEU A 1 596 ? -9.527 34.477 33.405 1.00 93.56 596 LEU A N 1
ATOM 4699 C CA . LEU A 1 596 ? -10.012 35.544 32.542 1.00 93.56 596 LEU A CA 1
ATOM 4700 C C . LEU A 1 596 ? -9.378 36.880 32.928 1.00 93.56 596 LEU A C 1
ATOM 4702 O O . LEU A 1 596 ? -9.319 37.232 34.107 1.00 93.56 596 LEU A O 1
ATOM 4706 N N . TYR A 1 597 ? -8.976 37.648 31.923 1.00 92.19 597 TYR A N 1
ATOM 4707 C CA . TYR A 1 597 ? -8.472 39.012 32.054 1.00 92.19 597 TYR A CA 1
ATOM 4708 C C . TYR A 1 597 ? -9.364 39.975 31.252 1.00 92.19 597 TYR A C 1
ATOM 4710 O O . TYR A 1 597 ? -9.852 39.595 30.184 1.00 92.19 597 TYR A O 1
ATOM 4718 N N . PRO A 1 598 ? -9.590 41.221 31.707 1.00 89.19 598 PRO A N 1
ATOM 4719 C CA . PRO A 1 598 ? -10.173 42.246 30.848 1.00 89.19 598 PRO A CA 1
ATOM 4720 C C . PRO A 1 598 ? -9.159 42.647 29.768 1.00 89.19 598 PRO A C 1
ATOM 4722 O O . PRO A 1 598 ? -8.005 42.927 30.081 1.00 89.19 598 PRO A O 1
ATOM 4725 N N . GLY A 1 599 ? -9.576 42.720 28.501 1.00 82.31 599 GLY A N 1
ATOM 4726 C CA . GLY A 1 599 ? -8.703 43.203 27.416 1.00 82.31 599 GLY A CA 1
ATOM 4727 C C . GLY A 1 599 ? -8.672 44.729 27.247 1.00 82.31 599 GLY A C 1
ATOM 4728 O O . GLY A 1 599 ? -8.025 45.233 26.334 1.00 82.31 599 GLY A O 1
ATOM 4729 N N . THR A 1 600 ? -9.368 45.475 28.109 1.00 77.00 600 THR A N 1
ATOM 4730 C CA . THR A 1 600 ? -9.307 46.947 28.189 1.00 77.00 600 THR A CA 1
ATOM 4731 C C . THR A 1 600 ? -9.365 47.396 29.653 1.00 77.00 600 THR A C 1
ATOM 4733 O O . THR A 1 600 ? -8.354 47.375 30.347 1.00 77.00 600 THR A O 1
ATOM 4736 N N . GLU A 1 601 ? -10.550 47.747 30.146 1.00 80.94 601 GLU A N 1
ATOM 4737 C CA . GLU A 1 601 ? -10.796 48.193 31.519 1.00 80.94 601 GLU A CA 1
ATOM 4738 C C . GLU A 1 601 ? -11.625 47.170 32.304 1.00 80.94 601 GLU A C 1
ATOM 4740 O O . GLU A 1 601 ? -12.228 46.256 31.733 1.00 80.94 601 GLU A O 1
ATOM 4745 N N . LYS A 1 602 ? -11.696 47.350 33.627 1.00 83.50 602 LYS A N 1
ATOM 4746 C CA . LYS A 1 602 ? -12.556 46.553 34.511 1.00 83.50 602 LYS A CA 1
ATOM 4747 C C . LYS A 1 602 ? -14.017 46.655 34.073 1.00 83.50 602 LYS A C 1
ATOM 4749 O O . LYS A 1 602 ? -14.561 47.753 33.984 1.00 83.50 602 LYS A O 1
ATOM 4754 N N . ARG A 1 603 ? -14.672 45.517 33.844 1.00 87.69 603 ARG A N 1
ATOM 4755 C CA . ARG A 1 603 ? -16.069 45.470 33.384 1.00 87.69 603 ARG A CA 1
ATOM 4756 C C . ARG A 1 603 ? -16.782 44.200 33.818 1.00 87.69 603 ARG A C 1
ATOM 4758 O O . ARG A 1 603 ? -16.161 43.166 34.051 1.00 87.69 603 ARG A O 1
ATOM 4765 N N . THR A 1 604 ? -18.105 44.282 33.891 1.00 89.25 604 THR A N 1
ATOM 4766 C CA . THR A 1 604 ? -18.969 43.110 34.052 1.00 89.25 604 THR A CA 1
ATOM 4767 C C . THR A 1 604 ? -19.412 42.627 32.678 1.00 89.25 604 THR A C 1
ATOM 4769 O O . THR A 1 604 ? -19.908 43.421 31.883 1.00 89.25 604 THR A O 1
ATOM 4772 N N . VAL A 1 605 ? -19.215 41.339 32.404 1.00 90.50 605 VAL A N 1
ATOM 4773 C CA . VAL A 1 605 ? -19.496 40.688 31.117 1.00 90.50 605 VAL A CA 1
ATOM 4774 C C . VAL A 1 605 ? -20.442 39.505 31.307 1.00 90.50 605 VAL A C 1
ATOM 4776 O O . VAL A 1 605 ? -20.511 38.923 32.393 1.00 90.50 605 VAL A O 1
ATOM 4779 N N . SER A 1 606 ? -21.152 39.139 30.241 1.00 91.19 606 SER A N 1
ATOM 4780 C CA . SER A 1 606 ? -21.805 37.833 30.135 1.00 91.19 606 SER A CA 1
ATOM 4781 C C . SER A 1 606 ? -20.853 36.840 29.465 1.00 91.19 606 SER A C 1
ATOM 4783 O O . SER A 1 606 ? -20.082 37.227 28.587 1.00 91.19 606 SER A O 1
ATOM 4785 N N . LEU A 1 607 ? -20.904 35.581 29.894 1.00 92.88 607 LEU A N 1
ATOM 4786 C CA . LEU A 1 607 ? -20.191 34.452 29.300 1.00 92.88 607 LEU A CA 1
ATOM 4787 C C . LEU A 1 607 ? -21.208 33.351 28.992 1.00 92.88 607 LEU A C 1
ATOM 4789 O O . LEU A 1 607 ? -21.992 32.980 29.872 1.00 92.88 607 LEU A O 1
ATOM 4793 N N . GLY A 1 608 ? -21.192 32.826 27.769 1.00 93.38 608 GLY A N 1
ATOM 4794 C CA . GLY A 1 608 ? -22.039 31.709 27.358 1.00 93.38 608 GLY A CA 1
ATOM 4795 C C . GLY A 1 608 ? -21.347 30.370 27.583 1.00 93.38 608 GLY A C 1
ATOM 4796 O O . GLY A 1 608 ? -20.211 30.163 27.158 1.00 93.38 608 GLY A O 1
ATOM 4797 N N . LEU A 1 609 ? -22.051 29.450 28.233 1.00 94.19 609 LEU A N 1
ATOM 4798 C CA . LEU A 1 609 ? -21.590 28.103 28.556 1.00 94.19 609 LEU A CA 1
ATOM 4799 C C . LEU A 1 609 ? -22.382 27.070 27.752 1.00 94.19 609 LEU A C 1
ATOM 4801 O O . LEU A 1 609 ? -23.585 27.242 27.542 1.00 94.19 609 LEU A O 1
ATOM 4805 N N . ALA A 1 610 ? -21.728 25.985 27.341 1.00 94.06 610 ALA A N 1
ATOM 4806 C CA . ALA A 1 610 ? -22.359 24.843 26.677 1.00 94.06 610 ALA A CA 1
ATOM 4807 C C . ALA A 1 610 ? -21.723 23.513 27.124 1.00 94.06 610 ALA A C 1
ATOM 4809 O O . ALA A 1 610 ? -20.770 23.507 27.900 1.00 94.06 610 ALA A O 1
ATOM 4810 N N . GLN A 1 611 ? -22.257 22.386 26.638 1.00 93.38 611 GLN A N 1
ATOM 4811 C CA . GLN A 1 611 ? -21.876 21.026 27.067 1.00 93.38 611 GLN A CA 1
ATOM 4812 C C . GLN A 1 611 ? -22.076 20.787 28.582 1.00 93.38 611 GLN A C 1
ATOM 4814 O O . GLN A 1 611 ? -21.463 19.909 29.180 1.00 93.38 611 GLN A O 1
ATOM 4819 N N . LEU A 1 612 ? -22.988 21.548 29.199 1.00 91.44 612 LEU A N 1
ATOM 4820 C CA . LEU A 1 612 ? -23.507 21.287 30.540 1.00 91.44 612 LEU A CA 1
ATOM 4821 C C . LEU A 1 612 ? -24.550 20.162 30.481 1.00 91.44 612 LEU A C 1
ATOM 4823 O O . LEU A 1 612 ? -25.222 19.975 29.466 1.00 91.44 612 LEU A O 1
ATOM 4827 N N . GLN A 1 613 ? -24.741 19.438 31.582 1.00 89.38 613 GLN A N 1
ATOM 4828 C CA . GLN A 1 613 ? -25.763 18.393 31.668 1.00 89.38 613 GLN A CA 1
ATOM 4829 C C . GLN A 1 613 ? -27.159 19.040 31.793 1.00 89.38 613 GLN A C 1
ATOM 4831 O O . GLN A 1 613 ? -27.377 19.779 32.758 1.00 89.38 613 GLN A O 1
ATOM 4836 N N . PRO A 1 614 ? -28.105 18.807 30.856 1.00 91.06 614 PRO A N 1
ATOM 4837 C CA . PRO A 1 614 ? -29.399 19.492 30.850 1.00 91.06 614 PRO A CA 1
ATOM 4838 C C . PRO A 1 614 ? -30.175 19.327 32.160 1.00 91.06 614 PRO A C 1
ATOM 4840 O O . PRO A 1 614 ? -30.279 18.225 32.695 1.00 91.06 614 PRO A O 1
ATOM 4843 N N . GLY A 1 615 ? -30.721 20.425 32.687 1.00 83.25 615 GLY A N 1
ATOM 4844 C CA . GLY A 1 615 ? -31.471 20.433 33.947 1.00 83.25 615 GLY A CA 1
ATOM 4845 C C . GLY A 1 615 ? -30.631 20.253 35.219 1.00 83.25 615 GLY A C 1
ATOM 4846 O O . GLY A 1 615 ? -31.199 20.272 36.311 1.00 83.25 615 GLY A O 1
ATOM 4847 N N . ARG A 1 616 ? -29.301 20.099 35.124 1.00 87.25 616 ARG A N 1
ATOM 4848 C CA . ARG A 1 616 ? -28.414 19.988 36.292 1.00 87.25 616 ARG A CA 1
ATOM 4849 C C . ARG A 1 616 ? -28.026 21.371 36.829 1.00 87.25 616 ARG A C 1
ATOM 4851 O O . ARG A 1 616 ? -27.933 22.342 36.074 1.00 87.25 616 ARG A O 1
ATOM 4858 N N . GLU A 1 617 ? -27.841 21.463 38.145 1.00 87.06 617 GLU A N 1
ATOM 4859 C CA . GLU A 1 617 ? -27.489 22.700 38.850 1.00 87.06 617 GLU A CA 1
ATOM 4860 C C . GLU A 1 617 ? -25.964 22.848 38.987 1.00 87.06 617 GLU A C 1
ATOM 4862 O O . GLU A 1 617 ? -25.257 21.893 39.322 1.00 87.06 617 GLU A O 1
ATOM 4867 N N . TYR A 1 618 ? -25.474 24.057 38.724 1.00 88.25 618 TYR A N 1
ATOM 4868 C CA . TYR A 1 618 ? -24.062 24.424 38.681 1.00 88.25 618 TYR A CA 1
ATOM 4869 C C . TYR A 1 618 ? -23.793 25.661 39.541 1.00 88.25 618 TYR A C 1
ATOM 4871 O O . TYR A 1 618 ? -24.633 26.556 39.666 1.00 88.25 618 TYR A O 1
ATOM 4879 N N . THR A 1 619 ? -22.583 25.730 40.086 1.00 86.50 619 THR A N 1
ATOM 4880 C CA . THR A 1 619 ? -22.087 26.809 40.946 1.00 86.50 619 THR A CA 1
ATOM 4881 C C . THR A 1 619 ? -21.011 27.595 40.206 1.00 86.50 619 THR A C 1
ATOM 4883 O O . THR A 1 619 ? -20.018 27.017 39.780 1.00 86.50 619 THR A O 1
ATOM 4886 N N . ALA A 1 620 ? -21.176 28.913 40.082 1.00 83.31 620 ALA A N 1
ATOM 4887 C CA . ALA A 1 620 ? -20.147 29.851 39.633 1.00 83.31 620 ALA A CA 1
ATOM 4888 C C . ALA A 1 620 ? -19.737 30.737 40.820 1.00 83.31 620 ALA A C 1
ATOM 4890 O O . ALA A 1 620 ? -20.344 31.784 41.088 1.00 83.31 620 ALA A O 1
ATOM 4891 N N . GLY A 1 621 ? -18.739 30.291 41.587 1.00 75.00 621 GLY A N 1
ATOM 4892 C CA . GLY A 1 621 ? -18.373 30.912 42.862 1.00 75.00 621 GLY A CA 1
ATOM 4893 C C . GLY A 1 621 ? -19.544 30.905 43.855 1.00 75.00 621 GLY A C 1
ATOM 4894 O O . GLY A 1 621 ? -19.928 29.858 44.357 1.00 75.00 621 GLY A O 1
ATOM 4895 N N . LYS A 1 622 ? -20.133 32.077 44.143 1.00 74.62 622 LYS A N 1
ATOM 4896 C CA . LYS A 1 622 ? -21.278 32.222 45.072 1.00 74.62 622 LYS A CA 1
ATOM 4897 C C . LYS A 1 622 ? -22.664 32.233 44.404 1.00 74.62 622 LYS A C 1
ATOM 4899 O O . LYS A 1 622 ? -23.650 32.485 45.090 1.00 74.62 622 LYS A O 1
ATOM 4904 N N . LYS A 1 623 ? -22.762 32.034 43.085 1.00 80.38 623 LYS A N 1
ATOM 4905 C CA . LYS A 1 623 ? -24.041 32.031 42.349 1.00 80.38 623 LYS A CA 1
ATOM 4906 C C . LYS A 1 623 ? -24.361 30.626 41.848 1.00 80.38 623 LYS A C 1
ATOM 4908 O O . LYS A 1 623 ? -23.517 30.033 41.183 1.00 80.38 623 LYS A O 1
ATOM 4913 N N . THR A 1 624 ? -25.571 30.135 42.100 1.00 87.19 624 THR A N 1
ATOM 4914 C CA . THR A 1 624 ? -26.097 28.933 41.440 1.00 87.19 624 THR A CA 1
ATOM 4915 C C . THR A 1 624 ? -26.886 29.289 40.183 1.00 87.19 624 THR A C 1
ATOM 4917 O O . THR A 1 624 ? -27.408 30.399 40.050 1.00 87.19 624 THR A O 1
ATOM 4920 N N . PHE A 1 625 ? -26.953 28.352 39.241 1.00 88.38 625 PHE A N 1
ATOM 4921 C CA . PHE A 1 625 ? -27.833 28.394 38.074 1.00 88.38 625 PHE A CA 1
ATOM 4922 C C . PHE A 1 625 ? -28.074 26.969 37.551 1.00 88.38 625 PHE A C 1
ATOM 4924 O O . PHE A 1 625 ? -27.321 26.045 37.856 1.00 88.38 625 PHE A O 1
ATOM 4931 N N . THR A 1 626 ? -29.111 26.782 36.738 1.00 88.06 626 THR A N 1
ATOM 4932 C CA . THR A 1 626 ? -29.441 25.486 36.123 1.00 88.06 626 THR A CA 1
ATOM 4933 C C . THR A 1 626 ? -29.149 25.527 34.626 1.00 88.06 626 THR A C 1
ATOM 4935 O O . THR A 1 626 ? -29.455 26.519 33.963 1.00 88.06 626 THR A O 1
ATOM 4938 N N . ALA A 1 627 ? -28.574 24.458 34.074 1.00 89.31 627 ALA A N 1
ATOM 4939 C CA . ALA A 1 627 ? -28.409 24.321 32.628 1.00 89.31 627 ALA A CA 1
ATOM 4940 C C . ALA A 1 627 ? -29.768 24.127 31.933 1.00 89.31 627 ALA A C 1
ATOM 4942 O O . ALA A 1 627 ? -30.614 23.365 32.406 1.00 89.31 627 ALA A O 1
ATOM 4943 N N . ASN A 1 628 ? -29.979 24.789 30.793 1.00 90.69 628 ASN A N 1
ATOM 4944 C CA . ASN A 1 628 ? -31.216 24.657 30.023 1.00 90.69 628 ASN A CA 1
ATOM 4945 C C . ASN A 1 628 ? -31.325 23.279 29.327 1.00 90.69 628 ASN A C 1
ATOM 4947 O O . ASN A 1 628 ? -30.410 22.454 29.382 1.00 90.69 628 ASN A O 1
ATOM 4951 N N . VAL A 1 629 ? -32.442 23.035 28.632 1.00 89.94 629 VAL A N 1
ATOM 4952 C CA . VAL A 1 629 ? -32.700 21.769 27.912 1.00 89.94 629 VAL A CA 1
ATOM 4953 C C . VAL A 1 629 ? -31.696 21.457 26.790 1.00 89.94 629 VAL A C 1
ATOM 4955 O O . VAL A 1 629 ? -31.582 20.306 26.386 1.00 89.94 629 VAL A O 1
ATOM 4958 N N . GLU A 1 630 ? -30.938 22.450 26.316 1.00 90.44 630 GLU A N 1
ATOM 4959 C CA . GLU A 1 630 ? -29.883 22.297 25.302 1.00 90.44 630 GLU A CA 1
ATOM 4960 C C . GLU A 1 630 ? -28.483 22.093 25.915 1.00 90.44 630 GLU A C 1
ATOM 4962 O O . GLU A 1 630 ? -27.490 22.072 25.187 1.00 90.44 630 GLU A O 1
ATOM 4967 N N . GLY A 1 631 ? -28.369 22.002 27.246 1.00 92.06 631 GLY A N 1
ATOM 4968 C CA . GLY A 1 631 ? -27.079 21.923 27.937 1.00 92.06 631 GLY A CA 1
ATOM 4969 C C . GLY A 1 631 ? -26.288 23.235 27.905 1.00 92.06 631 GLY A C 1
ATOM 4970 O O . GLY A 1 631 ? -25.054 23.216 27.883 1.00 92.06 631 GLY A O 1
ATOM 4971 N N . LYS A 1 632 ? -26.985 24.380 27.865 1.00 94.12 632 LYS A N 1
ATOM 4972 C CA . LYS A 1 632 ? -26.407 25.732 27.811 1.00 94.12 632 LYS A CA 1
ATOM 4973 C C . LYS A 1 632 ? -26.807 26.583 29.015 1.00 94.12 632 LYS A C 1
ATOM 4975 O O . LYS A 1 632 ? -27.851 26.364 29.630 1.00 94.12 632 LYS A O 1
ATOM 4980 N N . ALA A 1 633 ? -25.998 27.596 29.313 1.00 92.88 633 ALA A N 1
ATOM 4981 C CA . ALA A 1 633 ? -26.298 28.631 30.303 1.00 92.88 633 ALA A CA 1
ATOM 4982 C C . ALA A 1 633 ? -25.584 29.952 29.967 1.00 92.88 633 ALA A C 1
ATOM 4984 O O . ALA A 1 633 ? -24.710 29.992 29.103 1.00 92.88 633 ALA A O 1
ATOM 4985 N N . GLN A 1 634 ? -25.923 31.025 30.682 1.00 92.25 634 GLN A N 1
ATOM 4986 C CA . GLN A 1 634 ? -25.146 32.265 30.705 1.00 92.25 634 GLN A CA 1
ATOM 4987 C C . GLN A 1 634 ? -24.815 32.642 32.148 1.00 92.25 634 GLN A C 1
ATOM 4989 O O . GLN A 1 634 ? -25.677 32.562 33.024 1.00 92.25 634 GLN A O 1
ATOM 4994 N N . ILE A 1 635 ? -23.582 33.090 32.389 1.00 91.38 635 ILE A N 1
ATOM 4995 C CA . ILE A 1 635 ? -23.140 33.607 33.691 1.00 91.38 635 ILE A CA 1
ATOM 4996 C C . ILE A 1 635 ? -22.643 35.048 33.564 1.00 91.38 635 ILE A C 1
ATOM 4998 O O . ILE A 1 635 ? -22.101 35.444 32.536 1.00 91.38 635 ILE A O 1
ATOM 5002 N N . ILE A 1 636 ? -22.826 35.839 34.624 1.00 89.38 636 ILE A N 1
ATOM 5003 C CA . ILE A 1 636 ? -22.406 37.247 34.680 1.00 89.38 636 ILE A CA 1
ATOM 5004 C C . ILE A 1 636 ? -21.230 37.387 35.651 1.00 89.38 636 ILE A C 1
ATOM 5006 O O . ILE A 1 636 ? -21.400 37.186 36.864 1.00 89.38 636 ILE A O 1
ATOM 5010 N N . VAL A 1 637 ? -20.066 37.755 35.106 1.00 88.19 637 VAL A N 1
ATOM 5011 C CA . VAL A 1 637 ? -18.757 37.804 35.781 1.00 88.19 637 VAL A CA 1
ATOM 5012 C C . VAL A 1 637 ? -18.168 39.214 35.697 1.00 88.19 637 VAL A C 1
ATOM 5014 O O . VAL A 1 637 ? -18.190 39.842 34.641 1.00 88.19 637 VAL A O 1
ATOM 5017 N N . THR A 1 638 ? -17.610 39.715 36.801 1.00 87.81 638 THR A N 1
ATOM 5018 C CA . THR A 1 638 ? -16.918 41.015 36.852 1.00 87.81 638 THR A CA 1
ATOM 5019 C C . THR A 1 638 ? -15.408 40.817 36.742 1.00 87.81 638 THR A C 1
ATOM 5021 O O . THR A 1 638 ? -14.775 40.316 37.671 1.00 87.81 638 THR A O 1
ATOM 5024 N N . LEU A 1 639 ? -14.834 41.221 35.608 1.00 87.31 639 LEU A N 1
ATOM 5025 C CA . LEU A 1 639 ? -13.405 41.127 35.310 1.00 87.31 639 LEU A CA 1
ATOM 5026 C C . LEU A 1 639 ? -12.635 42.280 35.967 1.00 87.31 639 LEU A C 1
ATOM 5028 O O . LEU A 1 639 ? -13.018 43.445 35.834 1.00 87.31 639 LEU A O 1
ATOM 5032 N N . ASN A 1 640 ? -11.543 41.954 36.665 1.00 78.69 640 ASN A N 1
ATOM 5033 C CA . ASN A 1 640 ? -10.744 42.915 37.436 1.00 78.69 640 ASN A CA 1
ATOM 5034 C C . ASN A 1 640 ? -9.291 43.016 36.950 1.00 78.69 640 ASN A C 1
ATOM 5036 O O . ASN A 1 640 ? -8.876 44.051 36.440 1.00 78.69 640 ASN A O 1
ATOM 5040 N N . GLN A 1 641 ? -8.531 41.945 37.155 1.00 80.62 641 GLN A N 1
ATOM 5041 C CA . GLN A 1 641 ? -7.206 41.674 36.590 1.00 80.62 641 GLN A CA 1
ATOM 5042 C C . GLN A 1 641 ? -7.264 40.187 36.210 1.00 80.62 641 GLN A C 1
ATOM 5044 O O . GLN A 1 641 ? -8.185 39.807 35.486 1.00 80.62 641 GLN A O 1
ATOM 5049 N N . ARG A 1 642 ? -6.425 39.324 36.796 1.00 89.06 642 ARG A N 1
ATOM 5050 C CA . ARG A 1 642 ? -6.654 37.873 36.801 1.00 89.06 642 ARG A CA 1
ATOM 5051 C C . ARG A 1 642 ? -7.954 37.553 37.552 1.00 89.06 642 ARG A C 1
ATOM 5053 O O . ARG A 1 642 ? -8.084 37.870 38.733 1.00 89.06 642 ARG A O 1
ATOM 5060 N N . THR A 1 643 ? -8.920 36.945 36.871 1.00 85.19 643 THR A N 1
ATOM 5061 C CA . THR A 1 643 ? -10.263 36.647 37.393 1.00 85.19 643 THR A CA 1
ATOM 5062 C C . THR A 1 643 ? -10.559 35.162 37.194 1.00 85.19 643 THR A C 1
ATOM 5064 O O . THR A 1 643 ? -10.530 34.694 36.060 1.00 85.19 643 THR A O 1
ATOM 5067 N N . VAL A 1 644 ? -10.832 34.417 38.273 1.00 82.69 644 VAL A N 1
ATOM 5068 C CA . VAL A 1 644 ? -10.948 32.944 38.235 1.00 82.69 644 VAL A CA 1
ATOM 5069 C C . VAL A 1 644 ? -12.325 32.476 38.716 1.00 82.69 644 VAL A C 1
ATOM 5071 O O . VAL A 1 644 ? -12.525 32.302 39.919 1.00 82.69 644 VAL A O 1
ATOM 5074 N N . PRO A 1 645 ? -13.308 32.300 37.816 1.00 78.81 645 PRO A N 1
ATOM 5075 C CA . PRO A 1 645 ? -14.483 31.495 38.104 1.00 78.81 645 PRO A CA 1
ATOM 5076 C C . PRO A 1 645 ? -14.175 30.010 37.850 1.00 78.81 645 PRO A C 1
ATOM 5078 O O . PRO A 1 645 ? -13.866 29.613 36.726 1.00 78.81 645 PRO A O 1
ATOM 5081 N N . ILE A 1 646 ? -14.309 29.196 38.897 1.00 77.38 646 ILE A N 1
ATOM 5082 C CA . ILE A 1 646 ? -14.456 27.740 38.780 1.00 77.38 646 ILE A CA 1
ATOM 5083 C C . ILE A 1 646 ? -15.955 27.439 38.696 1.00 77.38 646 ILE A C 1
ATOM 5085 O O . ILE A 1 646 ? -16.760 28.058 39.405 1.00 77.38 646 ILE A O 1
ATOM 5089 N N . LEU A 1 647 ? -16.318 26.529 37.797 1.00 76.62 647 LEU A N 1
ATOM 5090 C CA . LEU A 1 647 ? -17.664 26.012 37.619 1.00 76.62 647 LEU A CA 1
ATOM 5091 C C . LEU A 1 647 ? -17.747 24.598 38.195 1.00 76.62 647 LEU A C 1
ATOM 5093 O O . LEU A 1 647 ? -17.117 23.689 37.664 1.00 76.62 647 LEU A O 1
ATOM 5097 N N . GLU A 1 648 ? -18.534 24.408 39.251 1.00 77.06 648 GLU A N 1
ATOM 5098 C CA . GLU A 1 648 ? -18.665 23.115 39.938 1.00 77.06 648 GLU A CA 1
ATOM 5099 C C . GLU A 1 648 ? -20.110 22.614 39.898 1.00 77.06 648 GLU A C 1
ATOM 5101 O O . GLU A 1 648 ? -21.055 23.378 40.112 1.00 77.06 648 GLU A O 1
ATOM 5106 N N . THR A 1 649 ? -20.290 21.319 39.643 1.00 68.38 649 THR A N 1
ATOM 5107 C CA . THR A 1 649 ? -21.605 20.667 39.625 1.00 68.38 649 THR A CA 1
ATOM 5108 C C . THR A 1 649 ? -22.114 20.405 41.047 1.00 68.38 649 THR A C 1
ATOM 5110 O O . THR A 1 649 ? -21.456 19.716 41.825 1.00 68.38 649 THR A O 1
ATOM 5113 N N . LEU A 1 650 ? -23.333 20.847 41.381 1.00 66.88 650 LEU A N 1
ATOM 5114 C CA . LEU A 1 650 ? -23.919 20.575 42.699 1.00 66.88 650 LEU A CA 1
ATOM 5115 C C . LEU A 1 650 ? -24.365 19.110 42.837 1.00 66.88 650 LEU A C 1
ATOM 5117 O O . LEU A 1 650 ? -25.276 18.634 42.153 1.00 66.88 650 LEU A O 1
ATOM 5121 N N . ILE A 1 651 ? -23.743 18.388 43.774 1.00 50.62 651 ILE A N 1
ATOM 5122 C CA . ILE A 1 651 ? -24.132 17.026 44.159 1.00 50.62 651 ILE A CA 1
ATOM 5123 C C . ILE A 1 651 ? -25.167 17.102 45.292 1.00 50.62 651 ILE A C 1
ATOM 5125 O O . ILE A 1 651 ? -24.820 17.123 46.472 1.00 50.62 651 ILE A O 1
ATOM 5129 N N . GLN A 1 652 ? -26.460 17.115 44.948 1.00 39.12 652 GLN A N 1
ATOM 5130 C CA . GLN A 1 652 ? -27.518 16.923 45.947 1.00 39.12 652 GLN A CA 1
ATOM 5131 C C . GLN A 1 652 ? -27.596 15.448 46.374 1.00 39.12 652 GLN A C 1
ATOM 5133 O O . GLN A 1 652 ? -28.224 14.626 45.705 1.00 39.12 652 GLN A O 1
ATOM 5138 N N . LEU A 1 653 ? -27.018 15.120 47.532 1.00 32.25 653 LEU A N 1
ATOM 5139 C CA . LEU A 1 653 ? -27.357 13.895 48.259 1.00 32.25 653 LEU A CA 1
ATOM 5140 C C . LEU A 1 653 ? -28.824 13.960 48.715 1.00 32.25 653 LEU A C 1
ATOM 5142 O O . LEU A 1 653 ? -29.169 14.740 49.601 1.00 32.25 653 LEU A O 1
ATOM 5146 N N . LYS A 1 654 ? -29.687 13.115 48.140 1.00 27.91 654 LYS A N 1
ATOM 5147 C CA . LYS A 1 654 ? -31.051 12.866 48.636 1.00 27.91 654 LYS A CA 1
ATOM 5148 C C . LYS A 1 654 ? -31.207 11.400 49.016 1.00 27.91 654 LYS A C 1
ATOM 5150 O O . LYS A 1 654 ? -31.127 10.524 48.161 1.00 27.91 654 LYS A O 1
ATOM 5155 N N . VAL A 1 655 ? -31.454 11.143 50.300 1.00 25.80 655 VAL A N 1
ATOM 5156 C CA . VAL A 1 655 ? -31.660 9.797 50.850 1.00 25.80 655 VAL A CA 1
ATOM 5157 C C . VAL A 1 655 ? -32.871 9.802 51.786 1.00 25.80 655 VAL A C 1
ATOM 5159 O O . VAL A 1 655 ? -32.750 10.257 52.919 1.00 25.80 655 VAL A O 1
ATOM 5162 N N . ARG A 1 656 ? -33.977 9.186 51.327 1.00 31.17 656 ARG A N 1
ATOM 5163 C CA . ARG A 1 656 ? -35.117 8.681 52.138 1.00 31.17 656 ARG A CA 1
ATOM 5164 C C . ARG A 1 656 ? -35.934 9.757 52.897 1.00 31.17 656 ARG A C 1
ATOM 5166 O O . ARG A 1 656 ? -35.551 10.918 52.916 1.00 31.17 656 ARG A O 1
ATOM 5173 N N . ASN A 1 657 ? -37.112 9.486 53.473 1.00 30.98 657 ASN A N 1
ATOM 5174 C CA . ASN A 1 657 ? -37.972 8.279 53.569 1.00 30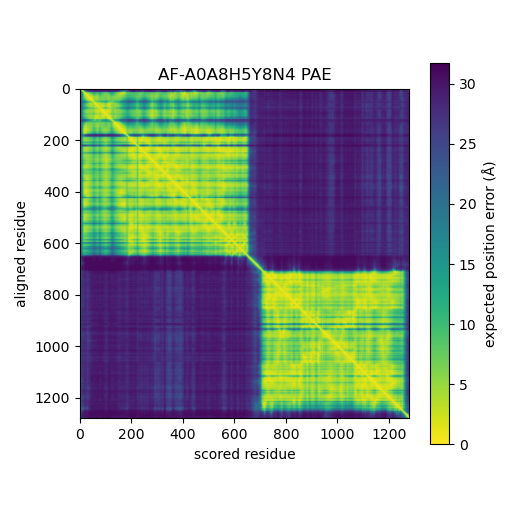.98 657 ASN A CA 1
ATOM 5175 C C . ASN A 1 657 ? -39.465 8.736 53.416 1.00 30.98 657 ASN A C 1
ATOM 5177 O O . ASN A 1 657 ? -39.680 9.921 53.173 1.00 30.98 657 ASN A O 1
ATOM 5181 N N . THR A 1 658 ? -40.534 7.932 53.522 1.00 32.62 658 THR A N 1
ATOM 5182 C CA . THR A 1 658 ? -40.686 6.513 53.926 1.00 32.62 658 THR A CA 1
ATOM 5183 C C . THR A 1 658 ? -41.362 5.726 52.769 1.00 32.62 658 THR A C 1
ATOM 5185 O O . THR A 1 658 ? -40.857 5.876 51.660 1.00 32.62 658 THR A O 1
ATOM 5188 N N . ASP A 1 659 ? -42.372 4.842 52.826 1.00 27.77 659 ASP A N 1
ATOM 5189 C CA . ASP A 1 659 ? -43.289 4.280 53.844 1.00 27.77 659 ASP A CA 1
ATOM 5190 C C . ASP A 1 659 ? -43.351 2.743 53.665 1.00 27.77 659 ASP A C 1
ATOM 5192 O O . ASP A 1 659 ? -43.321 2.247 52.543 1.00 27.77 659 ASP A O 1
ATOM 5196 N N . LEU A 1 660 ? -43.102 1.968 54.729 1.00 30.36 660 LEU A N 1
ATOM 5197 C CA . LEU A 1 660 ? -44.082 1.189 55.523 1.00 30.36 660 LEU A CA 1
ATOM 5198 C C . LEU A 1 660 ? -44.836 0.106 54.715 1.00 30.36 660 LEU A C 1
ATOM 5200 O O . LEU A 1 660 ? -45.560 0.432 53.784 1.00 30.36 660 LEU A O 1
ATOM 5204 N N . LEU A 1 661 ? -44.770 -1.200 55.029 1.00 27.50 661 LEU A N 1
ATOM 5205 C CA . LEU A 1 661 ? -44.184 -2.007 56.134 1.00 27.50 661 LEU A CA 1
ATOM 5206 C C . LEU A 1 661 ? -43.594 -3.312 55.511 1.00 27.50 661 LEU A C 1
ATOM 5208 O O . LEU A 1 661 ? -43.946 -3.610 54.374 1.00 27.50 661 LEU A O 1
ATOM 5212 N N . GLU A 1 662 ? -42.769 -4.207 56.083 1.00 28.25 662 GLU A N 1
ATOM 5213 C CA . GLU A 1 662 ? -41.963 -4.439 57.319 1.00 28.25 662 GLU A CA 1
ATOM 5214 C C . GLU A 1 662 ? -40.966 -5.606 56.948 1.00 28.25 662 GLU A C 1
ATOM 5216 O O . GLU A 1 662 ? -40.846 -5.868 55.753 1.00 28.25 662 GLU A O 1
ATOM 5221 N N . ARG A 1 663 ? -40.192 -6.415 57.709 1.00 27.84 663 ARG A N 1
ATOM 5222 C CA . ARG A 1 663 ? -39.708 -6.743 59.095 1.00 27.84 663 ARG A CA 1
ATOM 5223 C C . ARG A 1 663 ? -38.474 -7.689 58.866 1.00 27.84 663 ARG A C 1
ATOM 5225 O O . ARG A 1 663 ? -38.287 -8.118 57.733 1.00 27.84 663 ARG A O 1
ATOM 5232 N N . SER A 1 664 ? -37.612 -8.178 59.772 1.00 27.23 664 SER A N 1
ATOM 5233 C CA . SER A 1 664 ? -37.177 -7.936 61.170 1.00 27.23 664 SER A CA 1
ATOM 5234 C C . SER A 1 664 ? -35.919 -8.811 61.418 1.00 27.23 664 SER A C 1
ATOM 5236 O O . SER A 1 664 ? -35.933 -9.966 61.011 1.00 27.23 664 SER A O 1
ATOM 5238 N N . GLU A 1 665 ? -34.844 -8.411 62.110 1.00 27.03 665 GLU A N 1
ATOM 5239 C CA . GLU A 1 665 ? -34.486 -7.054 62.556 1.00 27.03 665 GLU A CA 1
ATOM 5240 C C . GLU A 1 665 ? -32.968 -6.851 62.825 1.00 27.03 665 GLU A C 1
ATOM 5242 O O . GLU A 1 665 ? -32.433 -5.822 62.418 1.00 27.03 665 GLU A O 1
ATOM 5247 N N . ARG A 1 666 ? -32.276 -7.750 63.560 1.00 28.25 666 ARG A N 1
ATOM 5248 C CA . ARG A 1 666 ? -31.056 -7.398 64.343 1.00 28.25 666 ARG A CA 1
ATOM 5249 C C . ARG A 1 666 ? -30.121 -8.599 64.688 1.00 28.25 666 ARG A C 1
ATOM 5251 O O . ARG A 1 666 ? -30.623 -9.719 64.659 1.00 28.25 666 ARG A O 1
ATOM 5258 N N . PRO A 1 667 ? -28.877 -8.404 65.218 1.00 49.44 667 PRO A N 1
ATOM 5259 C CA . PRO A 1 667 ? -27.829 -7.439 64.797 1.00 49.44 667 PRO A CA 1
ATOM 5260 C C . PRO A 1 667 ? -26.332 -7.889 65.016 1.00 49.44 667 PRO A C 1
ATOM 5262 O O . PRO A 1 667 ? -26.061 -8.892 65.661 1.00 49.44 667 PRO A O 1
ATOM 5265 N N . TRP A 1 668 ? -25.390 -6.996 64.640 1.00 25.05 668 TRP A N 1
ATOM 5266 C CA . TRP A 1 668 ? -24.120 -6.619 65.343 1.00 25.05 668 TRP A CA 1
ATOM 5267 C C . TRP A 1 668 ? -22.742 -7.331 65.149 1.00 25.05 668 TRP A C 1
ATOM 5269 O O . TRP A 1 668 ? -22.579 -8.490 65.503 1.00 25.05 668 TRP A O 1
ATOM 5279 N N . LEU A 1 669 ? -21.742 -6.486 64.789 1.00 29.27 669 LEU A N 1
ATOM 5280 C CA . LEU A 1 669 ? -20.271 -6.491 65.063 1.00 29.27 669 LEU A CA 1
ATOM 5281 C C . LEU A 1 669 ? -19.362 -7.619 64.498 1.00 29.27 669 LEU A C 1
ATOM 5283 O O . LEU A 1 669 ? -19.804 -8.752 64.383 1.00 29.27 669 LEU A O 1
ATOM 5287 N N . GLU A 1 670 ? -18.049 -7.451 64.225 1.00 30.67 670 GLU A N 1
ATOM 5288 C CA . GLU A 1 670 ? -17.153 -6.339 63.762 1.00 30.67 670 GLU A CA 1
ATOM 5289 C C . GLU A 1 670 ? -15.775 -7.000 63.351 1.00 30.67 670 GLU A C 1
ATOM 5291 O O . GLU A 1 670 ? -15.817 -8.187 63.038 1.00 30.67 670 GLU A O 1
ATOM 5296 N N . GLN A 1 671 ? -14.533 -6.467 63.257 1.00 26.97 671 GLN A N 1
ATOM 5297 C CA . GLN A 1 671 ? -13.851 -5.187 63.566 1.00 26.97 671 GLN A CA 1
ATOM 5298 C C . GLN A 1 671 ? -12.489 -5.051 62.804 1.00 26.97 671 GLN A C 1
ATOM 5300 O O . GLN A 1 671 ? -11.930 -6.052 62.370 1.00 26.97 671 GLN A O 1
ATOM 5305 N N . ASN A 1 672 ? -11.903 -3.839 62.806 1.00 26.66 672 ASN A N 1
ATOM 5306 C CA . ASN A 1 672 ? -10.466 -3.477 62.654 1.00 26.66 672 ASN A CA 1
ATOM 5307 C C . ASN A 1 672 ? -9.715 -3.533 61.289 1.00 26.66 672 ASN A C 1
ATOM 5309 O O . ASN A 1 672 ? -9.840 -4.436 60.472 1.00 26.66 672 ASN A O 1
ATOM 5313 N N . HIS A 1 673 ? -8.854 -2.515 61.123 1.00 26.59 673 HIS A N 1
ATOM 5314 C CA . HIS A 1 673 ? -7.786 -2.284 60.121 1.00 26.59 673 HIS A CA 1
ATOM 5315 C C . HIS A 1 673 ? -6.394 -2.731 60.687 1.00 26.59 673 HIS A C 1
ATOM 5317 O O . HIS A 1 673 ? -6.374 -3.170 61.839 1.00 26.59 673 HIS A O 1
ATOM 5323 N N . PRO A 1 674 ? -5.203 -2.454 60.076 1.00 50.09 674 PRO A N 1
ATOM 5324 C CA . PRO A 1 674 ? -4.765 -2.317 58.662 1.00 50.09 674 PRO A CA 1
ATOM 5325 C C . PRO A 1 674 ? -3.463 -3.136 58.329 1.00 50.09 674 PRO A C 1
ATOM 5327 O O . PRO A 1 674 ? -2.964 -3.883 59.160 1.00 50.09 674 PRO A O 1
ATOM 5330 N N . TYR A 1 675 ? -2.860 -2.853 57.155 1.00 25.92 675 TYR A N 1
ATOM 5331 C CA . TYR A 1 675 ? -1.442 -3.031 56.729 1.00 25.92 675 TYR A CA 1
ATOM 5332 C C . TYR A 1 675 ? -0.991 -4.260 55.899 1.00 25.92 675 TYR A C 1
ATOM 5334 O O . TYR A 1 675 ? -1.019 -5.399 56.337 1.00 25.92 675 TYR A O 1
ATOM 5342 N N . LEU A 1 676 ? -0.490 -3.917 54.699 1.00 28.25 676 LEU A N 1
ATOM 5343 C CA . LEU A 1 676 ? 0.737 -4.333 53.981 1.00 28.25 676 LEU A CA 1
ATOM 5344 C C . LEU A 1 676 ? 1.477 -5.665 54.274 1.00 28.25 676 LEU A C 1
ATOM 5346 O O . LEU A 1 676 ? 1.737 -6.025 55.413 1.00 28.25 676 LEU A O 1
ATOM 5350 N N . LEU A 1 677 ? 2.056 -6.173 53.168 1.00 23.80 677 LEU A N 1
ATOM 5351 C CA . LEU A 1 677 ? 3.129 -7.176 52.976 1.00 23.80 677 LEU A CA 1
ATOM 5352 C C . LEU A 1 677 ? 2.720 -8.601 52.548 1.00 23.80 677 LEU A C 1
ATOM 5354 O O . LEU A 1 677 ? 1.790 -9.221 53.046 1.00 23.80 677 LEU A O 1
ATOM 5358 N N . SER A 1 678 ? 3.508 -9.094 51.591 1.00 27.28 678 SER A N 1
ATOM 5359 C CA . SER A 1 678 ? 3.621 -10.465 51.062 1.00 27.28 678 SER A CA 1
ATOM 5360 C C . SER A 1 678 ? 5.012 -11.006 51.502 1.00 27.28 678 SER A C 1
ATOM 5362 O O . SER A 1 678 ? 5.783 -10.185 52.013 1.00 27.28 678 SER A O 1
ATOM 5364 N N . PRO A 1 679 ? 5.449 -12.269 51.249 1.00 46.09 679 PRO A N 1
ATOM 5365 C CA . PRO A 1 679 ? 4.826 -13.357 50.471 1.00 46.09 679 PRO A CA 1
ATOM 5366 C C . PRO A 1 679 ? 5.018 -14.790 51.085 1.00 46.09 679 PRO A C 1
ATOM 5368 O O . PRO A 1 679 ? 5.400 -14.926 52.239 1.00 46.09 679 PRO A O 1
ATOM 5371 N N . ILE A 1 680 ? 4.857 -15.840 50.250 1.00 25.11 680 ILE A N 1
ATOM 5372 C CA . ILE A 1 680 ? 5.482 -17.196 50.324 1.00 25.11 680 ILE A CA 1
ATOM 5373 C C . ILE A 1 680 ? 4.775 -18.350 51.104 1.00 25.11 680 ILE A C 1
ATOM 5375 O O . ILE A 1 680 ? 4.444 -18.248 52.275 1.00 25.11 680 ILE A O 1
ATOM 5379 N N . LEU A 1 681 ? 4.656 -19.492 50.392 1.00 24.48 681 LEU A N 1
ATOM 5380 C CA . LEU A 1 681 ? 4.476 -20.914 50.788 1.00 24.48 681 LEU A CA 1
ATOM 5381 C C . LEU A 1 681 ? 3.483 -21.332 51.900 1.00 24.48 681 LEU A C 1
ATOM 5383 O O . LEU A 1 681 ? 3.823 -21.307 53.081 1.00 24.48 681 LEU A O 1
ATOM 5387 N N . HIS A 1 682 ? 2.467 -22.113 51.497 1.00 24.08 682 HIS A N 1
ATOM 5388 C CA . HIS A 1 682 ? 2.554 -23.571 51.714 1.00 24.08 682 HIS A CA 1
ATOM 5389 C C . HIS A 1 682 ? 1.759 -24.419 50.706 1.00 24.08 682 HIS A C 1
ATOM 5391 O O . HIS A 1 682 ? 0.744 -23.991 50.164 1.00 24.08 682 HIS A O 1
ATOM 5397 N N . LEU A 1 683 ? 2.242 -25.643 50.474 1.00 24.95 683 LEU A N 1
ATOM 5398 C CA . LEU A 1 683 ? 1.552 -26.715 49.749 1.00 24.95 683 LEU A CA 1
ATOM 5399 C C . LEU A 1 683 ? 0.768 -27.590 50.738 1.00 24.95 683 LEU A C 1
ATOM 5401 O O . LEU A 1 683 ? 1.291 -27.895 51.810 1.00 24.95 683 LEU A O 1
ATOM 5405 N N . SER A 1 684 ? -0.408 -28.096 50.346 1.00 22.92 684 SER A N 1
ATOM 5406 C CA . SER A 1 684 ? -0.662 -29.548 50.175 1.00 22.92 684 SER A CA 1
ATOM 5407 C C . SER A 1 684 ? -2.157 -29.934 50.170 1.00 22.92 684 SER A C 1
ATOM 5409 O O . SER A 1 684 ? -2.999 -29.270 50.760 1.00 22.92 684 SER A O 1
ATOM 5411 N N . ASN A 1 685 ? -2.443 -31.070 49.521 1.00 22.83 685 ASN A N 1
ATOM 5412 C CA . ASN A 1 685 ? -3.542 -32.006 49.799 1.00 22.83 685 ASN A CA 1
ATOM 5413 C C . ASN A 1 685 ? -5.011 -31.522 49.754 1.00 22.83 685 ASN A C 1
ATOM 5415 O O . ASN A 1 685 ? -5.659 -31.373 50.785 1.00 22.83 685 ASN A O 1
ATOM 5419 N N . MET A 1 686 ? -5.615 -31.603 48.565 1.00 23.86 686 MET A N 1
ATOM 5420 C CA . MET A 1 686 ? -6.733 -32.544 48.368 1.00 23.86 686 MET A CA 1
ATOM 5421 C C . MET A 1 686 ? -6.515 -33.321 47.064 1.00 23.86 686 MET A C 1
ATOM 5423 O O . MET A 1 686 ? -6.066 -32.760 46.068 1.00 23.86 686 MET A O 1
ATOM 5427 N N . VAL A 1 687 ? -6.794 -34.625 47.087 1.00 25.12 687 VAL A N 1
ATOM 5428 C CA . VAL A 1 687 ? -6.594 -35.558 45.965 1.00 25.12 687 VAL A CA 1
ATOM 5429 C C . VAL A 1 687 ? -7.815 -36.479 45.886 1.00 25.12 687 VAL A C 1
ATOM 5431 O O . VAL A 1 687 ? -8.482 -36.694 46.895 1.00 25.12 687 VAL A O 1
ATOM 5434 N N . ILE A 1 688 ? -8.045 -37.071 44.711 1.00 25.77 688 ILE A N 1
ATOM 5435 C CA . ILE A 1 688 ? -9.056 -38.102 44.421 1.00 25.77 688 ILE A CA 1
ATOM 5436 C C . ILE A 1 688 ? -10.501 -37.573 44.364 1.00 25.77 688 ILE A C 1
ATOM 5438 O O . ILE A 1 688 ? -11.222 -37.541 45.356 1.00 25.77 688 ILE A O 1
ATOM 5442 N N . ASN A 1 689 ? -10.994 -37.382 43.138 1.00 21.81 689 ASN A N 1
ATOM 5443 C CA . ASN A 1 689 ? -11.941 -38.380 42.640 1.00 21.81 689 ASN A CA 1
ATOM 5444 C C . ASN A 1 689 ? -11.753 -38.634 41.136 1.00 21.81 689 ASN A C 1
ATOM 5446 O O . ASN A 1 689 ? -11.544 -37.701 40.366 1.00 21.81 689 ASN A O 1
ATOM 5450 N N . THR A 1 690 ? -11.788 -39.902 40.725 1.00 28.09 690 THR A N 1
ATOM 5451 C CA . THR A 1 690 ? -11.632 -40.338 39.324 1.00 28.09 690 THR A CA 1
ATOM 5452 C C . THR A 1 690 ? -12.721 -41.356 39.010 1.00 28.09 690 THR A C 1
ATOM 5454 O O . THR A 1 690 ? -12.854 -42.336 39.738 1.00 28.09 690 THR A O 1
ATOM 5457 N N . GLY A 1 691 ? -13.514 -41.143 37.954 1.00 23.22 691 GLY A N 1
ATOM 5458 C CA . GLY A 1 691 ? -14.557 -42.110 37.597 1.00 23.22 691 GLY A CA 1
ATOM 5459 C C . GLY A 1 691 ? -15.528 -41.706 36.483 1.00 23.22 691 GLY A C 1
ATOM 5460 O O . GLY A 1 691 ? -16.359 -40.829 36.671 1.00 23.22 691 GLY A O 1
ATOM 5461 N N . ASN A 1 692 ? -15.466 -42.476 35.394 1.00 24.56 692 ASN A N 1
ATOM 5462 C CA . ASN A 1 692 ? -16.575 -42.927 34.538 1.00 24.56 692 ASN A CA 1
ATOM 5463 C C . ASN A 1 692 ? -17.437 -41.960 33.688 1.00 24.56 692 ASN A C 1
ATOM 5465 O O . ASN A 1 692 ? -18.420 -41.385 34.141 1.00 24.56 692 ASN A O 1
ATOM 5469 N N . THR A 1 693 ? -17.153 -42.034 32.380 1.00 26.30 693 THR A N 1
ATOM 5470 C CA . THR A 1 693 ? -18.064 -42.460 31.285 1.00 26.30 693 THR A CA 1
ATOM 5471 C C . THR A 1 693 ? -19.371 -41.711 30.997 1.00 26.30 693 THR A C 1
ATOM 5473 O O . THR A 1 693 ? -20.335 -41.786 31.755 1.00 26.30 693 THR A O 1
ATOM 5476 N N . ASP A 1 694 ? -19.433 -41.188 29.770 1.00 34.31 694 ASP A N 1
ATOM 5477 C CA . ASP A 1 694 ? -20.516 -41.326 28.785 1.00 34.31 694 ASP A CA 1
ATOM 5478 C C . ASP A 1 694 ? -21.940 -41.641 29.277 1.00 34.31 694 ASP A C 1
ATOM 5480 O O . ASP A 1 694 ? -22.273 -42.786 29.601 1.00 34.31 694 ASP A O 1
ATOM 5484 N N . LYS A 1 695 ? -22.841 -40.672 29.080 1.00 26.98 695 LYS A N 1
ATOM 5485 C CA . LYS A 1 695 ? -24.177 -40.946 28.532 1.00 26.98 695 LYS A CA 1
ATOM 5486 C C . LYS A 1 695 ? -24.567 -39.900 27.494 1.00 26.98 695 LYS A C 1
ATOM 5488 O O . LYS A 1 695 ? -24.308 -38.713 27.668 1.00 26.98 695 LYS A O 1
ATOM 5493 N N . ASN A 1 696 ? -25.227 -40.365 26.435 1.00 31.44 696 ASN A N 1
ATOM 5494 C CA . ASN A 1 696 ? -26.006 -39.511 25.545 1.00 31.44 696 ASN A CA 1
ATOM 5495 C C . ASN A 1 696 ? -27.199 -38.930 26.311 1.00 31.44 696 ASN A C 1
ATOM 5497 O O . ASN A 1 696 ? -27.856 -39.679 27.029 1.00 31.44 696 ASN A O 1
ATOM 5501 N N . ASP A 1 697 ? -27.566 -37.683 26.019 1.00 25.36 697 ASP A N 1
ATOM 5502 C CA . ASP A 1 697 ? -28.949 -37.222 26.148 1.00 25.36 697 ASP A CA 1
ATOM 5503 C C . ASP A 1 697 ? -29.328 -36.394 24.913 1.00 25.36 697 ASP A C 1
ATOM 5505 O O . ASP A 1 697 ? -28.864 -35.272 24.707 1.00 25.36 697 ASP A O 1
ATOM 5509 N N . ASN A 1 698 ? -30.174 -36.977 24.060 1.00 29.36 698 ASN A N 1
ATOM 5510 C CA . ASN A 1 698 ? -30.778 -36.287 22.923 1.00 29.36 698 ASN A CA 1
ATOM 5511 C C . ASN A 1 698 ? -32.008 -35.514 23.410 1.00 29.36 698 ASN A C 1
ATOM 5513 O O . ASN A 1 698 ? -33.059 -36.117 23.628 1.00 29.36 698 ASN A O 1
ATOM 5517 N N . ILE A 1 699 ? -31.917 -34.187 23.510 1.00 26.14 699 ILE A N 1
ATOM 5518 C CA . ILE A 1 699 ? -33.089 -33.326 23.726 1.00 26.14 699 ILE A CA 1
ATOM 5519 C C . ILE A 1 699 ? -33.316 -32.465 22.484 1.00 26.14 699 ILE A C 1
ATOM 5521 O O . ILE A 1 699 ? -32.830 -31.342 22.369 1.00 26.14 699 ILE A O 1
ATOM 5525 N N . VAL A 1 700 ? -34.098 -33.003 21.547 1.00 35.41 700 VAL A N 1
ATOM 5526 C CA . VAL A 1 700 ? -34.716 -32.209 20.480 1.00 35.41 700 VAL A CA 1
ATOM 5527 C C . VAL A 1 700 ? -35.968 -31.552 21.059 1.00 35.41 700 VAL A C 1
ATOM 5529 O O . VAL A 1 700 ? -36.987 -32.216 21.243 1.00 35.41 700 VAL A O 1
ATOM 5532 N N . GLN A 1 701 ? -35.904 -30.250 21.347 1.00 26.48 701 GLN A N 1
ATOM 5533 C CA . GLN A 1 701 ? -37.083 -29.440 21.661 1.00 26.48 701 GLN A CA 1
ATOM 5534 C C . GLN A 1 701 ? -37.070 -28.105 20.903 1.00 26.48 701 GLN A C 1
ATOM 5536 O O . GLN A 1 701 ? -36.237 -27.239 21.141 1.00 26.48 701 GLN A O 1
ATOM 5541 N N . ASN A 1 702 ? -38.045 -27.969 20.002 1.00 27.55 702 ASN A N 1
ATOM 5542 C CA . ASN A 1 702 ? -38.708 -26.746 19.540 1.00 27.55 702 ASN A CA 1
ATOM 5543 C C . ASN A 1 702 ? -37.901 -25.430 19.495 1.00 27.55 702 ASN A C 1
ATOM 5545 O O . ASN A 1 702 ? -37.995 -24.614 20.407 1.00 27.55 702 ASN A O 1
ATOM 5549 N N . GLY A 1 703 ? -37.285 -25.149 18.340 1.00 32.66 703 GLY A N 1
ATOM 5550 C CA . GLY A 1 703 ? -37.318 -23.827 17.678 1.00 32.66 703 GLY A CA 1
ATOM 5551 C C . GLY A 1 703 ? -36.607 -22.627 18.325 1.00 32.66 703 GLY A C 1
ATOM 5552 O O . GLY A 1 703 ? -36.408 -21.616 17.655 1.00 32.66 703 GLY A O 1
ATOM 5553 N N . HIS A 1 704 ? -36.189 -22.716 19.584 1.00 28.09 704 HIS A N 1
ATOM 5554 C CA . HIS A 1 704 ? -35.466 -21.669 20.291 1.00 28.09 704 HIS A CA 1
ATOM 5555 C C . HIS A 1 704 ? -34.235 -22.265 20.960 1.00 28.09 704 HIS A C 1
ATOM 5557 O O . HIS A 1 704 ? -34.343 -23.048 21.903 1.00 28.09 704 HIS A O 1
ATOM 5563 N N . THR A 1 705 ? -33.052 -21.863 20.494 1.00 37.47 705 THR A N 1
ATOM 5564 C CA . THR A 1 705 ? -31.787 -22.193 21.148 1.00 37.47 705 THR A CA 1
ATOM 5565 C C . THR A 1 705 ? -31.814 -21.627 22.566 1.00 37.47 705 THR A C 1
ATOM 5567 O O . THR A 1 705 ? -31.667 -20.417 22.751 1.00 37.47 705 THR A O 1
ATOM 5570 N N . GLN A 1 706 ? -32.011 -22.478 23.578 1.00 38.28 706 GLN A N 1
ATOM 5571 C CA . GLN A 1 706 ? -31.783 -22.061 24.958 1.00 38.28 706 GLN A CA 1
ATOM 5572 C C . GLN A 1 706 ? -30.327 -21.610 25.059 1.00 38.28 706 GLN A C 1
ATOM 5574 O O . GLN A 1 706 ? -29.407 -22.385 24.787 1.00 38.28 706 GLN A O 1
ATOM 5579 N N . LEU A 1 707 ? -30.118 -20.342 25.415 1.00 45.22 707 LEU A N 1
ATOM 5580 C CA . LEU A 1 707 ? -28.784 -19.848 25.711 1.00 45.22 707 LEU A CA 1
ATOM 5581 C C . LEU A 1 707 ? -28.266 -20.655 26.901 1.00 45.22 707 LEU A C 1
ATOM 5583 O O . LEU A 1 707 ? -28.845 -20.623 27.985 1.00 45.22 707 LEU A O 1
ATOM 5587 N N . ASN A 1 708 ? -27.201 -21.423 26.679 1.00 51.16 708 ASN A N 1
ATOM 5588 C CA . ASN A 1 708 ? -26.548 -22.151 27.754 1.00 51.16 708 ASN A CA 1
ATOM 5589 C C . ASN A 1 708 ? -25.847 -21.122 28.647 1.00 51.16 708 ASN A C 1
ATOM 5591 O O . ASN A 1 708 ? -24.748 -20.663 28.343 1.00 51.16 708 ASN A O 1
ATOM 5595 N N . ASP A 1 709 ? -26.528 -20.714 29.715 1.00 56.06 709 ASP A N 1
ATOM 5596 C CA . ASP A 1 709 ? -26.128 -19.596 30.575 1.00 56.06 709 ASP A CA 1
ATOM 5597 C C . ASP A 1 709 ? -24.935 -19.909 31.496 1.00 56.06 709 ASP A C 1
ATOM 5599 O O . ASP A 1 709 ? -24.514 -19.066 32.289 1.00 56.06 709 ASP A O 1
ATOM 5603 N N . LYS A 1 710 ? -24.342 -21.102 31.367 1.00 62.44 710 LYS A N 1
ATOM 5604 C CA . LYS A 1 710 ? -23.074 -21.456 32.008 1.00 62.44 710 LYS A CA 1
ATOM 5605 C C . LYS A 1 710 ? -21.892 -20.974 31.167 1.00 62.44 710 LYS A C 1
ATOM 5607 O O . LYS A 1 710 ? -21.818 -21.232 29.967 1.00 62.44 710 LYS A O 1
ATOM 5612 N N . CYS A 1 711 ? -20.922 -20.334 31.818 1.00 69.56 711 CYS A N 1
ATOM 5613 C CA . CYS A 1 711 ? -19.624 -20.068 31.200 1.00 69.56 711 CYS A CA 1
ATOM 5614 C C . CYS A 1 711 ? -18.916 -21.392 30.866 1.00 69.56 711 CYS A C 1
ATOM 5616 O O . CYS A 1 711 ? -19.104 -22.392 31.563 1.00 69.56 711 CYS A O 1
ATOM 5618 N N . ARG A 1 712 ? -18.102 -21.413 29.804 1.00 79.62 712 ARG A N 1
ATOM 5619 C CA . ARG A 1 712 ? -17.327 -22.609 29.435 1.00 79.62 712 ARG A CA 1
ATOM 5620 C C . ARG A 1 712 ? -16.247 -22.865 30.477 1.00 79.62 712 ARG A C 1
ATOM 5622 O O . ARG A 1 712 ? -15.444 -21.972 30.723 1.00 79.62 712 ARG A O 1
ATOM 5629 N N . ASP A 1 713 ? -16.162 -24.082 31.009 1.00 85.19 713 ASP A N 1
ATOM 5630 C CA . ASP A 1 713 ? -15.080 -24.468 31.925 1.00 85.19 713 ASP A CA 1
ATOM 5631 C C . ASP A 1 713 ? -13.792 -24.857 31.175 1.00 85.19 713 ASP A C 1
ATOM 5633 O O . ASP A 1 713 ? -13.268 -25.963 31.265 1.00 85.19 713 ASP A O 1
ATOM 5637 N N . THR A 1 714 ? -13.328 -23.935 30.335 1.00 87.75 714 THR A N 1
ATOM 5638 C CA . THR A 1 714 ? -12.117 -24.054 29.519 1.00 87.75 714 THR A CA 1
ATOM 5639 C C . THR A 1 714 ? -11.452 -22.682 29.421 1.00 87.75 714 THR A C 1
ATOM 5641 O O . THR A 1 714 ? -12.191 -21.699 29.363 1.00 87.75 714 THR A O 1
ATOM 5644 N N . PRO A 1 715 ? -10.118 -22.573 29.303 1.00 88.75 715 PRO A N 1
ATOM 5645 C CA . PRO A 1 715 ? -9.448 -21.282 29.128 1.00 88.75 715 PRO A CA 1
ATOM 5646 C C . PRO A 1 715 ? -9.877 -20.554 27.843 1.00 88.75 715 PRO A C 1
ATOM 5648 O O . PRO A 1 715 ? -10.405 -21.168 26.907 1.00 88.75 715 PRO A O 1
ATOM 5651 N N . ILE A 1 716 ? -9.605 -19.248 27.768 1.00 88.44 716 ILE A N 1
A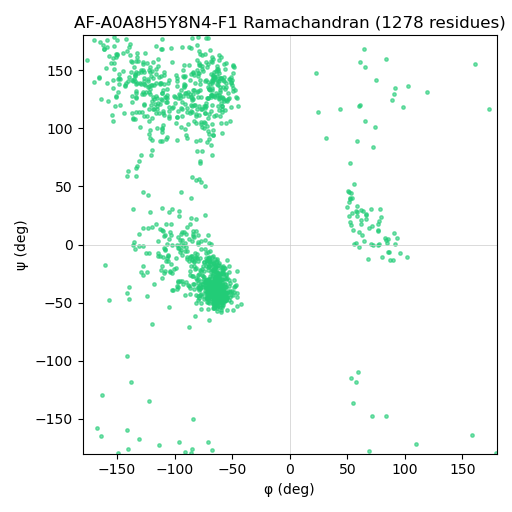TOM 5652 C CA . ILE A 1 716 ? -9.881 -18.418 26.584 1.00 88.44 716 ILE A CA 1
ATOM 5653 C C . ILE A 1 716 ? -9.314 -19.052 25.304 1.00 88.44 716 ILE A C 1
ATOM 5655 O O . ILE A 1 716 ? -8.202 -19.579 25.306 1.00 88.44 716 ILE A O 1
ATOM 5659 N N . HIS A 1 717 ? -10.059 -19.003 24.197 1.00 83.62 717 HIS A N 1
ATOM 5660 C CA . HIS A 1 717 ? -9.653 -19.595 22.910 1.00 83.62 717 HIS A CA 1
ATOM 5661 C C . HIS A 1 717 ? -9.369 -21.117 22.937 1.00 83.62 717 HIS A C 1
ATOM 5663 O O . HIS A 1 717 ? -8.579 -21.609 22.131 1.00 83.62 717 HIS A O 1
ATOM 5669 N N . ALA A 1 718 ? -9.999 -21.885 23.831 1.00 83.44 718 ALA A N 1
ATOM 5670 C CA . ALA A 1 718 ? -9.923 -23.346 23.784 1.00 83.44 718 ALA A CA 1
ATOM 5671 C C . ALA A 1 718 ? -10.507 -23.913 22.471 1.00 83.44 718 ALA A C 1
ATOM 5673 O O . ALA A 1 718 ? -11.634 -23.602 22.081 1.00 83.44 718 ALA A O 1
ATOM 5674 N N . ASN A 1 719 ? -9.737 -24.773 21.797 1.00 86.62 719 ASN A N 1
ATOM 5675 C CA . ASN A 1 719 ? -10.084 -25.331 20.489 1.00 86.62 719 ASN A CA 1
ATOM 5676 C C . ASN A 1 719 ? -11.203 -26.389 20.594 1.00 86.62 719 ASN A C 1
ATOM 5678 O O . ASN A 1 719 ? -10.929 -27.537 20.957 1.00 86.62 719 ASN A O 1
ATOM 5682 N N . ARG A 1 720 ? -12.445 -26.056 20.203 1.00 87.88 720 ARG A N 1
ATOM 5683 C CA . ARG A 1 720 ? -13.494 -27.077 19.971 1.00 87.88 720 ARG A CA 1
ATOM 5684 C C . ARG A 1 720 ? -13.159 -27.943 18.752 1.00 87.88 720 ARG A C 1
ATOM 5686 O O . ARG A 1 720 ? -12.434 -27.490 17.869 1.00 87.88 720 ARG A O 1
ATOM 5693 N N . HIS A 1 721 ? -13.704 -29.157 18.674 1.00 94.19 721 HIS A N 1
ATOM 5694 C CA . HIS A 1 721 ? -13.483 -30.016 17.508 1.00 94.19 721 HIS A CA 1
ATOM 5695 C C . HIS A 1 721 ? -14.033 -29.372 16.224 1.00 94.19 721 HIS A C 1
ATOM 5697 O O . HIS A 1 721 ? -15.028 -28.648 16.269 1.00 94.19 721 HIS A O 1
ATOM 5703 N N . MET A 1 722 ? -13.372 -29.634 15.098 1.00 96.25 722 MET A N 1
ATOM 5704 C CA . MET A 1 722 ? -13.731 -29.108 13.782 1.00 96.25 722 MET A CA 1
ATOM 5705 C C . MET A 1 722 ? -13.612 -30.211 12.727 1.00 96.25 722 MET A C 1
ATOM 5707 O O . MET A 1 722 ? -12.538 -30.785 12.550 1.00 96.25 722 MET A O 1
ATOM 5711 N N . ARG A 1 723 ? -14.708 -30.489 12.025 1.00 98.19 723 ARG A N 1
ATOM 5712 C CA . ARG A 1 723 ? -14.801 -31.440 10.913 1.00 98.19 723 ARG A CA 1
ATOM 5713 C C . ARG A 1 723 ? -14.600 -30.695 9.597 1.00 98.19 723 ARG A C 1
ATOM 5715 O O . ARG A 1 723 ? -15.363 -29.778 9.294 1.00 98.19 723 ARG A O 1
ATOM 5722 N N . VAL A 1 724 ? -13.623 -31.098 8.793 1.00 98.62 724 VAL A N 1
ATOM 5723 C CA . VAL A 1 724 ? -13.346 -30.500 7.479 1.00 98.62 724 VAL A CA 1
ATOM 5724 C C . VAL A 1 724 ? -13.416 -31.579 6.402 1.00 98.62 724 VAL A C 1
ATOM 5726 O O . VAL A 1 724 ? -12.781 -32.626 6.536 1.00 98.62 724 VAL A O 1
ATOM 5729 N N . ILE A 1 725 ? -14.148 -31.319 5.318 1.00 98.81 725 ILE A N 1
ATOM 5730 C CA . ILE A 1 725 ? -14.040 -32.105 4.082 1.00 98.81 725 ILE A CA 1
ATOM 5731 C C . ILE A 1 725 ? -13.381 -31.245 3.008 1.00 98.81 725 ILE A C 1
ATOM 5733 O O . ILE A 1 725 ? -13.775 -30.100 2.785 1.00 98.81 725 ILE A O 1
ATOM 5737 N N . CYS A 1 726 ? -12.391 -31.813 2.321 1.00 98.62 726 CYS A N 1
ATOM 5738 C CA . CYS A 1 726 ? -11.809 -31.232 1.119 1.00 98.62 726 CYS A CA 1
ATOM 5739 C C . CYS A 1 726 ? -12.129 -32.096 -0.106 1.00 98.62 726 CYS A C 1
ATOM 5741 O O . CYS A 1 726 ? -12.045 -33.323 -0.055 1.00 98.62 726 CYS A O 1
ATOM 5743 N N . VAL A 1 727 ? -12.474 -31.458 -1.221 1.00 98.25 727 VAL A N 1
ATOM 5744 C CA . VAL A 1 727 ? -12.698 -32.129 -2.507 1.00 98.25 727 VAL A CA 1
ATOM 5745 C C . VAL A 1 727 ? -11.448 -31.968 -3.370 1.00 98.25 727 VAL A C 1
ATOM 5747 O O . VAL A 1 727 ? -11.063 -30.841 -3.661 1.00 98.25 727 VAL A O 1
ATOM 5750 N N . GLY A 1 728 ? -10.837 -33.070 -3.804 1.00 97.44 728 GLY A N 1
ATOM 5751 C CA . GLY A 1 728 ? -9.641 -33.106 -4.652 1.00 97.44 728 GLY A CA 1
ATOM 5752 C C . GLY A 1 728 ? -8.312 -33.160 -3.885 1.00 97.44 728 GLY A C 1
ATOM 5753 O O . GLY A 1 728 ? -8.062 -32.391 -2.958 1.00 97.44 728 GLY A O 1
ATOM 5754 N N . ALA A 1 729 ? -7.413 -34.043 -4.326 1.00 97.38 729 ALA A N 1
ATOM 5755 C CA . ALA A 1 729 ? -6.068 -34.257 -3.784 1.00 97.38 729 ALA A CA 1
ATOM 5756 C C . ALA A 1 729 ? -4.955 -33.792 -4.748 1.00 97.38 729 ALA A C 1
ATOM 5758 O O . ALA A 1 729 ? -3.854 -34.347 -4.782 1.00 97.38 729 ALA A O 1
ATOM 5759 N N . GLY A 1 730 ? -5.231 -32.750 -5.538 1.00 96.38 730 GLY A N 1
ATOM 5760 C CA . GLY A 1 730 ? -4.196 -31.964 -6.214 1.00 96.38 730 GLY A CA 1
ATOM 5761 C C . GLY A 1 730 ? -3.389 -31.095 -5.238 1.00 96.38 730 GLY A C 1
ATOM 5762 O O . GLY A 1 730 ? -3.544 -31.184 -4.018 1.00 96.38 730 GLY A O 1
ATOM 5763 N N . ALA A 1 731 ? -2.560 -30.194 -5.775 1.00 96.81 731 ALA A N 1
ATOM 5764 C CA . ALA A 1 731 ? -1.698 -29.307 -4.982 1.00 96.81 731 ALA A CA 1
ATOM 5765 C C . ALA A 1 731 ? -2.448 -28.518 -3.882 1.00 96.81 731 ALA A C 1
ATOM 5767 O O . ALA A 1 731 ? -1.891 -28.302 -2.805 1.00 96.81 731 ALA A O 1
ATOM 5768 N N . SER A 1 732 ? -3.710 -28.143 -4.122 1.00 97.62 732 SER A N 1
ATOM 5769 C CA . SER A 1 732 ? -4.600 -27.511 -3.137 1.00 97.62 732 SER A CA 1
ATOM 5770 C C . SER A 1 732 ? -4.905 -28.405 -1.935 1.00 97.62 732 SER A C 1
ATOM 5772 O O . SER A 1 732 ? -4.643 -28.014 -0.798 1.00 97.62 732 SER A O 1
ATOM 5774 N N . GLY A 1 733 ? -5.402 -29.623 -2.173 1.00 97.94 733 GLY A N 1
ATOM 5775 C CA . GLY A 1 733 ? -5.722 -30.575 -1.109 1.00 97.94 733 GLY A CA 1
ATOM 5776 C C . GLY A 1 733 ? -4.484 -30.993 -0.316 1.00 97.94 733 GLY A C 1
ATOM 5777 O O . GLY A 1 733 ? -4.512 -30.995 0.913 1.00 97.94 733 GLY A O 1
ATOM 5778 N N . LEU A 1 734 ? -3.365 -31.261 -0.997 1.00 98.44 734 LEU A N 1
ATOM 5779 C CA . LEU A 1 734 ? -2.102 -31.620 -0.341 1.00 98.44 734 LEU A CA 1
ATOM 5780 C C . LEU A 1 734 ? -1.579 -30.496 0.567 1.00 98.44 734 LEU A C 1
ATOM 5782 O O . LEU A 1 734 ? -1.189 -30.764 1.705 1.00 98.44 734 LEU A O 1
ATOM 5786 N N . HIS A 1 735 ? -1.632 -29.237 0.119 1.00 98.25 735 HIS A N 1
ATOM 5787 C CA . HIS A 1 735 ? -1.204 -28.111 0.949 1.00 98.25 735 HIS A CA 1
ATOM 5788 C C . HIS A 1 735 ? -2.121 -27.900 2.162 1.00 98.25 735 HIS A C 1
ATOM 5790 O O . HIS A 1 735 ? -1.626 -27.693 3.273 1.00 98.25 735 HIS A O 1
ATOM 5796 N N . LEU A 1 736 ? -3.442 -28.032 1.980 1.00 98.50 736 LEU A N 1
ATOM 5797 C CA . LEU A 1 736 ? -4.408 -27.966 3.077 1.00 98.50 736 LEU A CA 1
ATOM 5798 C C . LEU A 1 736 ? -4.129 -29.038 4.142 1.00 98.50 736 LEU A C 1
ATOM 5800 O O . LEU A 1 736 ? -4.057 -28.701 5.321 1.00 98.50 736 LEU A O 1
ATOM 5804 N N . ILE A 1 737 ? -3.913 -30.304 3.753 1.00 98.38 737 ILE A N 1
ATOM 5805 C CA . ILE A 1 737 ? -3.613 -31.389 4.708 1.00 98.38 737 ILE A CA 1
ATOM 5806 C C . ILE A 1 737 ? -2.312 -31.104 5.465 1.00 98.38 737 ILE A C 1
ATOM 5808 O O . ILE A 1 737 ? -2.270 -31.278 6.685 1.00 98.38 737 ILE A O 1
ATOM 5812 N N . TYR A 1 738 ? -1.259 -30.671 4.763 1.00 97.94 738 TYR A N 1
ATOM 5813 C CA . TYR A 1 738 ? 0.028 -30.337 5.375 1.00 97.94 738 TYR A CA 1
ATOM 5814 C C . TYR A 1 738 ? -0.124 -29.229 6.426 1.00 97.94 738 TYR A C 1
ATOM 5816 O O . TYR A 1 738 ? 0.255 -29.417 7.584 1.00 97.94 738 TYR A O 1
ATOM 5824 N N . LYS A 1 739 ? -0.752 -28.108 6.057 1.00 97.00 739 LYS A N 1
ATOM 5825 C CA . LYS A 1 739 ? -0.952 -26.964 6.954 1.00 97.00 739 LYS A CA 1
ATOM 5826 C C . LYS A 1 739 ? -1.907 -27.264 8.108 1.00 97.00 739 LYS A C 1
ATOM 5828 O O . LYS A 1 739 ? -1.592 -26.936 9.245 1.00 97.00 739 LYS A O 1
ATOM 5833 N N . MET A 1 740 ? -3.017 -27.965 7.867 1.00 95.44 740 MET A N 1
ATOM 5834 C CA . MET A 1 740 ? -3.917 -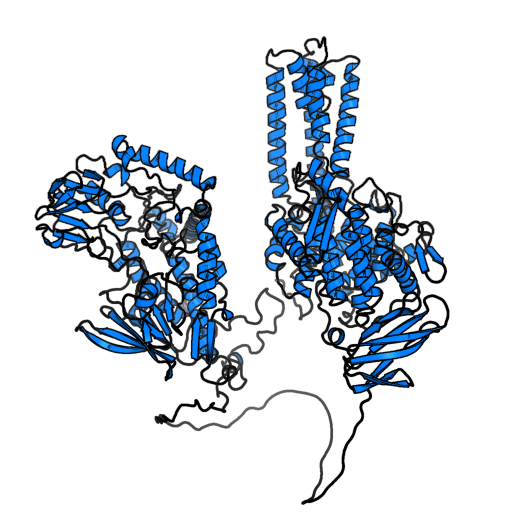28.422 8.934 1.00 95.44 740 MET A CA 1
ATOM 5835 C C . MET A 1 740 ? -3.181 -29.297 9.958 1.00 95.44 740 MET A C 1
ATOM 5837 O O . MET A 1 740 ? -3.264 -29.041 11.159 1.00 95.44 740 MET A O 1
ATOM 5841 N N . LYS A 1 741 ? -2.392 -30.283 9.502 1.00 93.94 741 LYS A N 1
ATOM 5842 C CA . LYS A 1 741 ? -1.572 -31.127 10.389 1.00 93.94 741 LYS A CA 1
ATOM 5843 C C . LYS A 1 741 ? -0.507 -30.325 11.142 1.00 93.94 741 LYS A C 1
ATOM 5845 O O . LYS A 1 741 ? -0.256 -30.630 12.312 1.00 93.94 741 LYS A O 1
ATOM 5850 N N . LYS A 1 742 ? 0.090 -29.310 10.510 1.00 91.56 742 LYS A N 1
ATOM 5851 C CA . LYS A 1 742 ? 1.113 -28.456 11.126 1.00 91.56 742 LYS A CA 1
ATOM 5852 C C . LYS A 1 742 ? 0.544 -27.500 12.179 1.00 91.56 742 LYS A C 1
ATOM 5854 O O . LYS A 1 742 ? 1.134 -27.385 13.247 1.00 91.56 742 LYS A O 1
ATOM 5859 N N . ASP A 1 743 ? -0.602 -26.875 11.916 1.00 87.88 743 ASP A N 1
ATOM 5860 C CA . ASP A 1 743 ? -1.028 -25.682 12.659 1.00 87.88 743 ASP A CA 1
ATOM 5861 C C . ASP A 1 743 ? -2.207 -25.931 13.628 1.00 87.88 743 ASP A C 1
ATOM 5863 O O . ASP A 1 743 ? -2.344 -25.213 14.616 1.00 87.88 743 ASP A O 1
ATOM 5867 N N . PHE A 1 744 ? -3.030 -26.970 13.414 1.00 90.75 744 PHE A N 1
ATOM 5868 C CA . PHE A 1 744 ? -4.235 -27.249 14.220 1.00 90.75 744 PHE A CA 1
ATOM 5869 C C . PHE A 1 744 ? -4.075 -28.484 15.116 1.00 90.75 744 PHE A C 1
ATOM 5871 O O . PHE A 1 744 ? -3.440 -29.466 14.728 1.00 90.75 744 PHE A O 1
ATOM 5878 N N . THR A 1 745 ? -4.675 -28.472 16.313 1.00 86.25 745 THR A N 1
ATOM 5879 C CA . THR A 1 745 ? -4.620 -29.598 17.273 1.00 86.25 745 THR A CA 1
ATOM 5880 C C . THR A 1 745 ? -5.877 -30.465 17.305 1.00 86.25 745 THR A C 1
ATOM 5882 O O . THR A 1 745 ? -5.750 -31.680 17.412 1.00 86.25 745 THR A O 1
ATOM 5885 N N . ASN A 1 746 ? -7.074 -29.877 17.207 1.00 91.31 746 ASN A N 1
ATOM 5886 C CA . ASN A 1 746 ? -8.343 -30.575 17.441 1.00 91.31 746 ASN A CA 1
ATOM 5887 C C . ASN A 1 746 ? -9.244 -30.547 16.195 1.00 91.31 746 ASN A C 1
ATOM 5889 O O . ASN A 1 746 ? -10.123 -29.695 16.080 1.00 91.31 746 ASN A O 1
ATOM 5893 N N . PHE A 1 747 ? -9.003 -31.436 15.231 1.00 96.25 747 PHE A N 1
ATOM 5894 C CA . PHE A 1 747 ? -9.770 -31.478 13.983 1.00 96.25 747 PHE A CA 1
ATOM 5895 C C . PHE A 1 747 ? -9.845 -32.887 13.384 1.00 96.25 747 PHE A C 1
ATOM 5897 O O . PHE A 1 747 ? -9.019 -33.749 13.684 1.00 96.25 747 PHE A O 1
ATOM 5904 N N . THR A 1 748 ? -10.815 -33.094 12.500 1.00 97.75 748 THR A N 1
ATOM 5905 C CA . THR A 1 748 ? -10.856 -34.189 11.523 1.00 97.75 748 THR A CA 1
ATOM 5906 C C . THR A 1 748 ? -10.794 -33.595 10.117 1.00 97.75 748 THR A C 1
ATOM 5908 O O . THR A 1 748 ? -11.393 -32.554 9.854 1.00 97.75 748 THR A O 1
ATOM 5911 N N . LEU A 1 749 ? -10.033 -34.227 9.220 1.00 98.06 749 LEU A N 1
ATOM 5912 C CA . LEU A 1 749 ? -9.904 -33.816 7.820 1.00 98.06 749 LEU A CA 1
ATOM 5913 C C . LEU A 1 749 ? -9.956 -35.043 6.915 1.00 98.06 749 LEU A C 1
ATOM 5915 O O . LEU A 1 749 ? -9.026 -35.854 6.920 1.00 98.06 749 LEU A O 1
ATOM 5919 N N . ASP A 1 750 ? -11.018 -35.120 6.123 1.00 98.12 750 ASP A N 1
ATOM 5920 C CA . ASP A 1 750 ? -11.191 -36.089 5.048 1.00 98.12 750 ASP A CA 1
ATOM 5921 C C . ASP A 1 750 ? -11.032 -35.396 3.694 1.00 98.12 750 ASP A C 1
ATOM 5923 O O . ASP A 1 750 ? -11.674 -34.381 3.423 1.00 98.12 750 ASP A O 1
ATOM 5927 N N . VAL A 1 751 ? -10.177 -35.941 2.829 1.00 98.62 751 VAL A N 1
ATOM 5928 C CA . VAL A 1 751 ? -9.976 -35.442 1.464 1.00 98.62 751 VAL A CA 1
ATOM 5929 C C . VAL A 1 751 ? -10.425 -36.495 0.463 1.00 98.62 751 VAL A C 1
ATOM 5931 O O . VAL A 1 751 ? -9.889 -37.602 0.437 1.00 98.62 751 VAL A O 1
ATOM 5934 N N . TYR A 1 752 ? -11.407 -36.145 -0.361 1.00 98.44 752 TYR A N 1
ATOM 5935 C CA . TYR A 1 752 ? -12.035 -37.044 -1.324 1.00 98.44 752 TYR A CA 1
ATOM 5936 C C . TYR A 1 752 ? -11.520 -36.776 -2.738 1.00 98.44 752 TYR A C 1
ATOM 5938 O O . TYR A 1 752 ? -11.687 -35.679 -3.268 1.00 98.44 752 TYR A O 1
ATOM 5946 N N . GLU A 1 753 ? -10.873 -37.771 -3.344 1.00 97.62 753 GLU A N 1
ATOM 5947 C CA . GLU A 1 753 ? -10.291 -37.702 -4.686 1.00 97.62 753 GLU A CA 1
ATOM 5948 C C . GLU A 1 753 ? -10.941 -38.756 -5.588 1.00 97.62 753 GLU A C 1
ATOM 5950 O O . GLU A 1 753 ? -10.908 -39.949 -5.286 1.00 97.62 753 GLU A O 1
ATOM 5955 N N . LYS A 1 754 ? -11.512 -38.324 -6.719 1.00 96.06 754 LYS A N 1
ATOM 5956 C CA . LYS A 1 754 ? -12.182 -39.218 -7.679 1.00 96.06 754 LYS A CA 1
ATOM 5957 C C . LYS A 1 754 ? -11.193 -40.142 -8.395 1.00 96.06 754 LYS A C 1
ATOM 5959 O O . LYS A 1 754 ? -11.557 -41.236 -8.815 1.00 96.06 754 LYS A O 1
ATOM 5964 N N . ASN A 1 755 ? -9.954 -39.688 -8.574 1.00 95.38 755 ASN A N 1
ATOM 5965 C CA . ASN A 1 755 ? -8.927 -40.417 -9.303 1.00 95.38 755 ASN A CA 1
ATOM 5966 C C . ASN A 1 755 ? -8.311 -41.539 -8.431 1.00 95.38 755 ASN A C 1
ATOM 5968 O O . ASN A 1 755 ? -8.350 -41.454 -7.202 1.00 95.38 755 ASN A O 1
ATOM 5972 N N . PRO A 1 756 ? -7.728 -42.596 -9.033 1.00 95.50 756 PRO A N 1
ATOM 5973 C CA . PRO A 1 756 ? -7.034 -43.656 -8.294 1.00 95.50 756 PRO A CA 1
ATOM 5974 C C . PRO A 1 756 ? -5.833 -43.209 -7.451 1.00 95.50 756 PRO A C 1
ATOM 5976 O O . PRO A 1 756 ? -5.523 -43.866 -6.460 1.00 95.50 756 PRO A O 1
ATOM 5979 N N . ASP A 1 757 ? -5.179 -42.104 -7.817 1.00 94.88 757 ASP A N 1
ATOM 5980 C CA . ASP A 1 757 ? -4.094 -41.505 -7.038 1.00 94.88 757 ASP A CA 1
ATOM 5981 C C . ASP A 1 757 ? -4.197 -39.965 -7.021 1.00 94.88 757 ASP A C 1
ATOM 5983 O O . ASP A 1 757 ? -5.012 -39.365 -7.723 1.00 94.88 757 ASP A O 1
ATOM 5987 N N . ILE A 1 758 ? -3.378 -39.340 -6.180 1.00 96.69 758 ILE A N 1
ATOM 5988 C CA . ILE A 1 758 ? -3.292 -37.897 -5.925 1.00 96.69 758 ILE A CA 1
ATOM 5989 C C . ILE A 1 758 ? -2.649 -37.116 -7.087 1.00 96.69 758 ILE A C 1
ATOM 5991 O O . ILE A 1 758 ? -2.191 -37.688 -8.069 1.00 96.69 758 ILE A O 1
ATOM 5995 N N . GLY A 1 759 ? -2.573 -35.785 -6.973 1.00 91.50 759 GLY A N 1
ATOM 5996 C CA . GLY A 1 759 ? -1.855 -34.916 -7.922 1.00 91.50 759 GLY A CA 1
ATOM 5997 C C . GLY A 1 759 ? -2.740 -34.172 -8.932 1.00 91.50 759 GLY A C 1
ATOM 5998 O O . GLY A 1 759 ? -2.267 -33.229 -9.570 1.00 91.50 759 GLY A O 1
ATOM 5999 N N . GLY A 1 760 ? -4.030 -34.518 -9.035 1.00 94.12 760 GLY A N 1
ATOM 6000 C CA . GLY A 1 760 ? -5.034 -33.776 -9.812 1.00 94.12 760 GLY A CA 1
ATOM 6001 C C . GLY A 1 760 ? -4.660 -33.627 -11.292 1.00 94.12 760 GLY A C 1
ATOM 6002 O O . GLY A 1 760 ? -4.470 -34.620 -11.987 1.00 94.12 760 GLY A O 1
ATOM 6003 N N . THR A 1 761 ? -4.482 -32.390 -11.769 1.00 93.19 761 THR A N 1
ATOM 6004 C CA . THR A 1 761 ? -4.083 -32.082 -13.157 1.00 93.19 761 THR A CA 1
ATOM 6005 C C . THR A 1 761 ? -2.878 -32.899 -13.643 1.00 93.19 761 THR A C 1
ATOM 6007 O O . THR A 1 761 ? -2.869 -33.311 -14.801 1.00 93.19 761 THR A O 1
ATOM 6010 N N . TRP A 1 762 ? -1.900 -33.184 -12.772 1.00 93.81 762 TRP A N 1
ATOM 6011 C CA . TRP A 1 762 ? -0.694 -33.965 -13.099 1.00 93.81 762 TRP A CA 1
ATOM 6012 C C . TRP A 1 762 ? -0.898 -35.486 -13.025 1.00 93.81 762 TRP A C 1
ATOM 6014 O O . TRP A 1 762 ? -0.088 -36.236 -13.560 1.00 93.81 762 TRP A O 1
ATOM 6024 N N . TYR A 1 763 ? -1.992 -35.949 -12.411 1.00 92.62 763 TYR A N 1
ATOM 6025 C CA . TYR A 1 763 ? -2.467 -37.326 -12.558 1.00 92.62 763 TYR A CA 1
ATOM 6026 C C . TYR A 1 763 ? -3.203 -37.522 -13.891 1.00 92.62 763 TYR A C 1
ATOM 6028 O O . TYR A 1 763 ? -3.084 -38.580 -14.503 1.00 92.62 763 TYR A O 1
ATOM 6036 N N . GLU A 1 764 ? -3.982 -36.532 -14.330 1.00 90.81 764 GLU A N 1
ATOM 6037 C CA . GLU A 1 764 ? -4.897 -36.654 -15.476 1.00 90.81 764 GLU A CA 1
ATOM 6038 C C . GLU A 1 764 ? -4.214 -36.360 -16.824 1.00 90.81 764 GLU A C 1
ATOM 6040 O O . GLU A 1 764 ? -4.399 -37.088 -17.799 1.00 90.81 764 GLU A O 1
ATOM 6045 N N . ASN A 1 765 ? -3.376 -35.321 -16.893 1.00 92.38 765 ASN A N 1
ATOM 6046 C CA . ASN A 1 765 ? -2.752 -34.877 -18.141 1.00 92.38 765 ASN A CA 1
ATOM 6047 C C . ASN A 1 765 ? -1.410 -35.590 -18.364 1.00 92.38 765 ASN A C 1
ATOM 6049 O O . ASN A 1 765 ? -0.367 -35.151 -17.881 1.00 92.38 765 ASN A O 1
ATOM 6053 N N . ARG A 1 766 ? -1.451 -36.700 -19.114 1.00 88.62 766 ARG A N 1
ATOM 6054 C CA . ARG A 1 766 ? -0.288 -37.561 -19.424 1.00 88.62 766 ARG A CA 1
ATOM 6055 C C . ARG A 1 766 ? 0.123 -37.558 -20.901 1.00 88.62 766 ARG A C 1
ATOM 6057 O O . ARG A 1 766 ? 0.885 -38.421 -21.331 1.00 88.62 766 ARG A O 1
ATOM 6064 N N . TYR A 1 767 ? -0.396 -36.617 -21.687 1.00 91.94 767 TYR A N 1
ATOM 6065 C CA . TYR A 1 767 ? -0.130 -36.547 -23.123 1.00 91.94 767 TYR A CA 1
ATOM 6066 C C . TYR A 1 767 ? 1.364 -36.297 -23.437 1.00 91.94 767 TYR A C 1
ATOM 6068 O O . TYR A 1 767 ? 2.058 -35.641 -22.650 1.00 91.94 767 TYR A O 1
ATOM 6076 N N . PRO A 1 768 ? 1.884 -36.766 -24.591 1.00 89.44 768 PRO A N 1
ATOM 6077 C CA . PRO A 1 768 ? 3.275 -36.555 -24.987 1.00 89.44 768 PRO A CA 1
ATOM 6078 C C . PRO A 1 768 ? 3.670 -35.074 -24.957 1.00 89.44 768 PRO A C 1
ATOM 6080 O O . PRO A 1 768 ? 3.028 -34.237 -25.584 1.00 89.44 768 PRO A O 1
ATOM 6083 N N . GLY A 1 769 ? 4.734 -34.749 -24.221 1.00 88.31 769 GLY A N 1
ATOM 6084 C CA . GLY A 1 769 ? 5.208 -33.370 -24.059 1.00 88.31 769 GLY A CA 1
ATOM 6085 C C . GLY A 1 769 ? 4.516 -32.548 -22.963 1.00 88.31 769 GLY A C 1
ATOM 6086 O O . GLY A 1 769 ? 4.898 -31.394 -22.783 1.00 88.31 769 GLY A O 1
ATOM 6087 N N . CYS A 1 770 ? 3.557 -33.106 -22.209 1.00 92.31 770 CYS A N 1
ATOM 6088 C CA . CYS A 1 770 ? 2.902 -32.399 -21.103 1.00 92.31 770 CYS A CA 1
ATOM 6089 C C . CYS A 1 770 ? 3.917 -31.948 -20.037 1.00 92.31 770 CYS A C 1
ATOM 6091 O O . CYS A 1 770 ? 4.551 -32.785 -19.385 1.00 92.31 770 CYS A O 1
ATOM 6093 N N . ALA A 1 771 ? 4.048 -30.631 -19.857 1.00 90.81 771 ALA A N 1
ATOM 6094 C CA . ALA A 1 771 ? 5.040 -29.965 -19.005 1.00 90.81 771 ALA A CA 1
ATOM 6095 C C . ALA A 1 771 ? 4.503 -28.629 -18.450 1.00 90.81 771 ALA A C 1
ATOM 6097 O O . ALA A 1 771 ? 3.519 -28.091 -18.967 1.00 90.81 771 ALA A O 1
ATOM 6098 N N . CYS A 1 772 ? 5.144 -28.069 -17.418 1.00 88.06 772 CYS A N 1
ATOM 6099 C CA . CYS A 1 772 ? 4.784 -26.744 -16.896 1.00 88.06 772 CYS A CA 1
ATOM 6100 C C . CYS A 1 772 ? 5.195 -25.594 -17.838 1.00 88.06 772 CYS A C 1
ATOM 6102 O O . CYS A 1 772 ? 6.160 -25.699 -18.590 1.00 88.06 772 CYS A O 1
ATOM 6104 N N . ASP A 1 773 ? 4.466 -24.474 -17.777 1.00 84.88 773 ASP A N 1
ATOM 6105 C CA . ASP A 1 773 ? 4.711 -23.249 -18.563 1.00 84.88 773 ASP A CA 1
ATOM 6106 C C . ASP A 1 773 ? 5.397 -22.121 -17.761 1.00 84.88 773 ASP A C 1
ATOM 6108 O O . ASP A 1 773 ? 5.719 -21.061 -18.298 1.00 84.88 773 ASP A O 1
ATOM 6112 N N . ILE A 1 774 ? 5.678 -22.383 -16.483 1.00 87.12 774 ILE A N 1
ATOM 6113 C CA . ILE A 1 774 ? 6.425 -21.550 -15.530 1.00 87.12 774 ILE A CA 1
ATOM 6114 C C . ILE A 1 774 ? 7.700 -22.312 -15.120 1.00 87.12 774 ILE A C 1
ATOM 6116 O O . ILE A 1 774 ? 7.638 -23.542 -15.036 1.00 87.12 774 ILE A O 1
ATOM 6120 N N . PRO A 1 775 ? 8.835 -21.634 -14.840 1.00 89.50 775 PRO A N 1
ATOM 6121 C CA . PRO A 1 775 ? 10.045 -22.269 -14.323 1.00 89.50 775 PRO A CA 1
ATOM 6122 C C . PRO A 1 775 ? 9.784 -23.263 -13.178 1.00 89.50 775 PRO A C 1
ATOM 6124 O O . PRO A 1 775 ? 9.170 -22.927 -12.167 1.00 89.50 775 PRO A O 1
ATOM 6127 N N . ALA A 1 776 ? 10.267 -24.495 -13.313 1.00 92.69 776 ALA A N 1
ATOM 6128 C CA . ALA A 1 776 ? 9.918 -25.608 -12.434 1.00 92.69 776 ALA A CA 1
ATOM 6129 C C . ALA A 1 776 ? 10.365 -25.391 -10.979 1.00 92.69 776 ALA A C 1
ATOM 6131 O O . ALA A 1 776 ? 9.641 -25.747 -10.053 1.00 92.69 776 ALA A O 1
ATOM 6132 N N . HIS A 1 777 ? 11.512 -24.745 -10.734 1.00 93.69 777 HIS A N 1
ATOM 6133 C CA . HIS A 1 777 ? 11.934 -24.384 -9.369 1.00 93.69 777 HIS A CA 1
ATOM 6134 C C . HIS A 1 777 ? 11.013 -23.333 -8.705 1.00 93.69 777 HIS A C 1
ATOM 6136 O O . HIS A 1 777 ? 11.115 -23.104 -7.499 1.00 93.69 777 HIS A O 1
ATOM 6142 N N . ASN A 1 778 ? 10.098 -22.722 -9.462 1.00 92.69 778 ASN A N 1
ATOM 6143 C CA . ASN A 1 778 ? 9.060 -21.802 -8.995 1.00 92.69 778 ASN A CA 1
ATOM 6144 C C . ASN A 1 778 ? 7.671 -22.471 -8.955 1.00 92.69 778 ASN A C 1
ATOM 6146 O O . ASN A 1 778 ? 6.820 -22.067 -8.169 1.00 92.69 778 ASN A O 1
ATOM 6150 N N . TYR A 1 779 ? 7.449 -23.542 -9.727 1.00 94.12 779 TYR A N 1
ATOM 6151 C CA . TYR A 1 779 ? 6.255 -24.394 -9.645 1.00 94.12 779 TYR A CA 1
ATOM 6152 C C . TYR A 1 779 ? 6.402 -25.487 -8.561 1.00 94.12 779 TYR A C 1
ATOM 6154 O O . TYR A 1 779 ? 6.330 -26.686 -8.813 1.00 94.12 779 TYR A O 1
ATOM 6162 N N . VAL A 1 780 ? 6.636 -25.041 -7.330 1.00 95.50 780 VAL A N 1
ATOM 6163 C CA . VAL A 1 780 ? 6.794 -25.836 -6.097 1.00 95.50 780 VAL A CA 1
ATOM 6164 C C . VAL A 1 780 ? 6.191 -25.041 -4.938 1.00 95.50 780 VAL A C 1
ATOM 6166 O O . VAL A 1 780 ? 6.007 -23.830 -5.074 1.00 95.50 780 VAL A O 1
ATOM 6169 N N . TYR A 1 781 ? 5.932 -25.666 -3.788 1.00 97.19 781 TYR A N 1
ATOM 6170 C CA . TYR A 1 781 ? 5.633 -24.890 -2.581 1.00 97.19 781 TYR A CA 1
ATOM 6171 C C . TYR A 1 781 ? 6.843 -24.025 -2.209 1.00 97.19 781 TYR A C 1
ATOM 6173 O O . TYR A 1 781 ? 7.996 -24.461 -2.318 1.00 97.19 781 TYR A O 1
ATOM 6181 N N . SER A 1 782 ? 6.608 -22.791 -1.766 1.00 93.94 782 SER A N 1
ATOM 6182 C CA . SER A 1 782 ? 7.660 -21.803 -1.499 1.00 93.94 782 SER A CA 1
ATOM 6183 C C . SER A 1 782 ? 8.762 -22.351 -0.574 1.00 93.94 782 SER A C 1
ATOM 6185 O O . SER A 1 782 ? 9.955 -22.183 -0.861 1.00 93.94 782 SER A O 1
ATOM 6187 N N . PHE A 1 783 ? 8.353 -23.099 0.454 1.00 93.88 783 PHE A N 1
ATOM 6188 C CA . PHE A 1 783 ? 9.182 -23.710 1.494 1.00 93.88 783 PHE A CA 1
ATOM 6189 C C . PHE A 1 783 ? 9.761 -25.099 1.156 1.00 93.88 783 PHE A C 1
ATOM 6191 O O . PHE A 1 783 ? 10.640 -25.557 1.881 1.00 93.88 783 PHE A O 1
ATOM 6198 N N . GLU A 1 784 ? 9.322 -25.761 0.079 1.00 95.75 784 GLU A N 1
ATOM 6199 C CA . GLU A 1 784 ? 9.769 -27.113 -0.313 1.00 95.75 784 GLU A CA 1
ATOM 6200 C C . GLU A 1 784 ? 10.399 -27.086 -1.724 1.00 95.75 784 GLU A C 1
ATOM 6202 O O . GLU A 1 784 ? 9.752 -27.461 -2.709 1.00 95.75 784 GLU A O 1
ATOM 6207 N N . PRO A 1 785 ? 11.650 -26.604 -1.866 1.00 95.88 785 PRO A N 1
ATOM 6208 C CA . PRO A 1 785 ? 12.350 -26.578 -3.146 1.00 95.88 785 PRO A CA 1
ATOM 6209 C C . PRO A 1 785 ? 12.760 -27.981 -3.611 1.00 95.88 785 PRO A C 1
ATOM 6211 O O . PRO A 1 785 ? 13.292 -28.772 -2.837 1.00 95.88 785 PRO A O 1
ATOM 6214 N N . ASN A 1 786 ? 12.623 -28.248 -4.912 1.00 96.00 786 ASN A N 1
ATOM 6215 C CA . ASN A 1 786 ? 13.228 -29.412 -5.558 1.00 96.00 786 ASN A CA 1
ATOM 6216 C C . ASN A 1 786 ? 14.510 -28.995 -6.316 1.00 96.00 786 ASN A C 1
ATOM 6218 O O . ASN A 1 786 ? 14.404 -28.186 -7.246 1.00 96.00 786 ASN A O 1
ATOM 6222 N N . PRO A 1 787 ? 15.703 -29.516 -5.963 1.00 95.31 787 PRO A N 1
ATOM 6223 C CA . PRO A 1 787 ? 16.942 -29.272 -6.705 1.00 95.31 787 PRO A CA 1
ATOM 6224 C C . PRO A 1 787 ? 17.147 -30.222 -7.901 1.00 95.31 787 PRO A C 1
ATOM 6226 O O . PRO A 1 787 ? 18.020 -29.970 -8.724 1.00 95.31 787 PRO A O 1
ATOM 6229 N N . GLN A 1 788 ? 16.368 -31.305 -8.023 1.00 94.38 788 GLN A N 1
ATOM 6230 C CA . GLN A 1 788 ? 16.641 -32.403 -8.966 1.00 94.38 788 GLN A CA 1
ATOM 6231 C C . GLN A 1 788 ? 15.962 -32.283 -10.346 1.00 94.38 788 GLN A C 1
ATOM 6233 O O . GLN A 1 788 ? 16.174 -33.162 -11.188 1.00 94.38 788 GLN A O 1
ATOM 6238 N N . TRP A 1 789 ? 15.163 -31.233 -10.596 1.00 96.19 789 TRP A N 1
ATOM 6239 C CA . TRP A 1 789 ? 14.475 -31.019 -11.883 1.00 96.19 789 TRP A CA 1
ATOM 6240 C C . TRP A 1 789 ? 15.431 -31.149 -13.075 1.00 96.19 789 TRP A C 1
ATOM 6242 O O . TRP A 1 789 ? 16.495 -30.535 -13.082 1.00 96.19 789 TRP A O 1
ATOM 6252 N N . SER A 1 790 ? 15.049 -31.912 -14.101 1.00 94.62 790 SER A N 1
ATOM 6253 C CA . SER A 1 790 ? 15.897 -32.132 -15.285 1.00 94.62 790 SER A CA 1
ATOM 6254 C C . SER A 1 790 ? 15.971 -30.926 -16.232 1.00 94.62 790 SER A C 1
ATOM 6256 O O . SER A 1 790 ? 16.923 -30.793 -17.002 1.00 94.62 790 SER A O 1
ATOM 6258 N N . ALA A 1 791 ? 14.982 -30.032 -16.183 1.00 91.81 791 ALA A N 1
ATOM 6259 C CA . ALA A 1 791 ? 14.889 -28.850 -17.031 1.00 91.81 791 ALA A CA 1
ATOM 6260 C C . ALA A 1 791 ? 14.131 -27.708 -16.342 1.00 91.81 791 ALA A C 1
ATOM 6262 O O . ALA A 1 791 ? 13.395 -27.919 -15.376 1.00 91.81 791 ALA A O 1
ATOM 6263 N N . ASN A 1 792 ? 14.271 -26.490 -16.872 1.00 90.00 792 ASN A N 1
ATOM 6264 C CA . ASN A 1 792 ? 13.525 -25.331 -16.383 1.00 90.00 792 ASN A CA 1
ATOM 6265 C C . ASN A 1 792 ? 12.016 -25.445 -16.640 1.00 90.00 792 ASN A C 1
ATOM 6267 O O . ASN A 1 792 ? 11.242 -24.888 -15.873 1.00 90.00 792 ASN A O 1
ATOM 6271 N N . TYR A 1 793 ? 11.594 -26.199 -17.653 1.00 90.75 793 TYR A N 1
ATOM 6272 C CA . TYR A 1 793 ? 10.211 -26.637 -17.832 1.00 90.75 793 TYR A CA 1
ATOM 6273 C C . TYR A 1 793 ? 10.147 -28.151 -17.607 1.00 90.75 793 TYR A C 1
ATOM 6275 O O . TYR A 1 793 ? 10.488 -28.933 -18.496 1.00 90.75 793 TYR A O 1
ATOM 6283 N N . ALA A 1 794 ? 9.776 -28.548 -16.387 1.00 92.19 794 ALA A N 1
ATOM 6284 C CA . ALA A 1 794 ? 9.728 -29.943 -15.959 1.00 92.19 794 ALA A CA 1
ATOM 6285 C C . ALA A 1 794 ? 8.503 -30.671 -16.530 1.00 92.19 794 ALA A C 1
ATOM 6287 O O . ALA A 1 794 ? 7.447 -30.077 -16.776 1.00 92.19 794 ALA A O 1
ATOM 6288 N N . SER A 1 795 ? 8.652 -31.977 -16.727 1.00 93.06 795 SER A N 1
ATOM 6289 C CA . SER A 1 795 ? 7.592 -32.844 -17.234 1.00 93.06 795 SER A CA 1
ATOM 6290 C C . SER A 1 795 ? 6.478 -33.074 -16.208 1.00 93.06 795 SER A C 1
ATOM 6292 O O . SER A 1 795 ? 6.683 -33.041 -14.996 1.00 93.06 795 SER A O 1
ATOM 6294 N N . SER A 1 796 ? 5.286 -33.390 -16.711 1.00 92.94 796 SER A N 1
ATOM 6295 C CA . SER A 1 796 ? 4.139 -33.864 -15.923 1.00 92.94 796 SER A CA 1
ATOM 6296 C C . SER A 1 796 ? 4.493 -34.997 -14.956 1.00 92.94 796 SER A C 1
ATOM 6298 O O . SER A 1 796 ? 4.058 -34.965 -13.809 1.00 92.94 796 SER A O 1
ATOM 6300 N N . VAL A 1 797 ? 5.326 -35.952 -15.384 1.00 93.62 797 VAL A N 1
ATOM 6301 C CA . VAL A 1 797 ? 5.793 -37.079 -14.558 1.00 93.62 797 VAL A CA 1
ATOM 6302 C C . VAL A 1 797 ? 6.690 -36.606 -13.411 1.00 93.62 797 VAL A C 1
ATOM 6304 O O . VAL A 1 797 ? 6.493 -37.020 -12.272 1.00 93.62 797 VAL A O 1
ATOM 6307 N N . GLU A 1 798 ? 7.643 -35.706 -13.671 1.00 95.94 798 GLU A N 1
ATOM 6308 C CA . GLU A 1 798 ? 8.469 -35.102 -12.616 1.00 95.94 798 GLU A CA 1
ATOM 6309 C C . GLU A 1 798 ? 7.607 -34.335 -11.599 1.00 95.94 798 GLU A C 1
ATOM 6311 O O . GLU A 1 798 ? 7.790 -34.490 -10.391 1.00 95.94 798 GLU A O 1
ATOM 6316 N N . ILE A 1 799 ? 6.641 -33.540 -12.069 1.00 96.25 799 ILE A N 1
ATOM 6317 C CA . ILE A 1 799 ? 5.783 -32.714 -11.208 1.00 96.25 799 ILE A CA 1
ATOM 6318 C C . ILE A 1 799 ? 4.808 -33.579 -10.391 1.00 96.25 799 ILE A C 1
ATOM 6320 O O . ILE A 1 799 ? 4.624 -33.332 -9.198 1.00 96.25 799 ILE A O 1
ATOM 6324 N N . PHE A 1 800 ? 4.247 -34.636 -10.986 1.00 96.44 800 PHE A N 1
ATOM 6325 C CA . PHE A 1 800 ? 3.493 -35.666 -10.266 1.00 96.44 800 PHE A CA 1
ATOM 6326 C C . PHE A 1 800 ? 4.350 -36.307 -9.161 1.00 96.44 800 PHE A C 1
ATOM 6328 O O . PHE A 1 800 ? 3.927 -36.350 -8.005 1.00 96.44 800 PHE A O 1
ATOM 6335 N N . ASN A 1 801 ? 5.581 -36.720 -9.485 1.00 96.69 801 ASN A N 1
ATOM 6336 C CA . ASN A 1 801 ? 6.502 -37.322 -8.519 1.00 96.69 801 ASN A CA 1
ATOM 6337 C C . ASN A 1 801 ? 6.846 -36.362 -7.369 1.00 96.69 801 ASN A C 1
ATOM 6339 O O . ASN A 1 801 ? 6.913 -36.799 -6.225 1.00 96.69 801 ASN A O 1
ATOM 6343 N N . TYR A 1 802 ? 7.009 -35.058 -7.624 1.00 97.44 802 TYR A N 1
ATOM 6344 C CA . TYR A 1 802 ? 7.190 -34.059 -6.561 1.00 97.44 802 TYR A CA 1
ATOM 6345 C C . TYR A 1 802 ? 5.993 -34.012 -5.600 1.00 97.44 802 TYR A C 1
ATOM 6347 O O . TYR A 1 802 ? 6.187 -34.069 -4.385 1.00 97.44 802 TYR A O 1
ATOM 6355 N N . PHE A 1 803 ? 4.761 -33.970 -6.119 1.00 97.81 803 PHE A N 1
ATOM 6356 C CA . PHE A 1 803 ? 3.568 -33.949 -5.269 1.00 97.81 803 PHE A CA 1
ATOM 6357 C C . PHE A 1 803 ? 3.323 -35.281 -4.538 1.00 97.81 803 PHE A C 1
ATOM 6359 O O . PHE A 1 803 ? 2.888 -35.239 -3.385 1.00 97.81 803 PHE A O 1
ATOM 6366 N N . SER A 1 804 ? 3.663 -36.441 -5.125 1.00 96.62 804 SER A N 1
ATOM 6367 C CA . SER A 1 804 ? 3.654 -37.711 -4.376 1.00 96.62 804 SER A CA 1
ATOM 6368 C C . SER A 1 804 ? 4.710 -37.711 -3.283 1.00 96.62 804 SER A C 1
ATOM 6370 O O . SER A 1 804 ? 4.363 -37.864 -2.119 1.00 96.62 804 SER A O 1
ATOM 6372 N N . ASN A 1 805 ? 5.972 -37.430 -3.618 1.00 97.25 805 ASN A N 1
ATOM 6373 C CA . ASN A 1 805 ? 7.067 -37.410 -2.650 1.00 97.25 805 ASN A CA 1
ATOM 6374 C C . ASN A 1 805 ? 6.779 -36.450 -1.484 1.00 97.25 805 ASN A C 1
ATOM 6376 O O . ASN A 1 805 ? 7.086 -36.779 -0.343 1.00 97.25 805 ASN A O 1
ATOM 6380 N N . PHE A 1 806 ? 6.133 -35.306 -1.733 1.00 97.88 806 PHE A N 1
ATOM 6381 C CA . PHE A 1 806 ? 5.637 -34.406 -0.687 1.00 97.88 806 PHE A CA 1
ATOM 6382 C C . PHE A 1 806 ? 4.547 -35.053 0.188 1.00 97.88 806 PHE A C 1
ATOM 6384 O O . PHE A 1 806 ? 4.610 -34.991 1.419 1.00 97.88 806 PHE A O 1
ATOM 6391 N N . ALA A 1 807 ? 3.557 -35.702 -0.431 1.00 97.88 807 ALA A N 1
ATOM 6392 C CA . ALA A 1 807 ? 2.490 -36.406 0.275 1.00 97.88 807 ALA A CA 1
ATOM 6393 C C . ALA A 1 807 ? 2.992 -37.595 1.106 1.00 97.88 807 ALA A C 1
ATOM 6395 O O . ALA A 1 807 ? 2.449 -37.859 2.180 1.00 97.88 807 ALA A O 1
ATOM 6396 N N . ASP A 1 808 ? 4.034 -38.274 0.638 1.00 96.94 808 ASP A N 1
ATOM 6397 C CA . ASP A 1 808 ? 4.670 -39.404 1.304 1.00 96.94 808 ASP A CA 1
ATOM 6398 C C . ASP A 1 808 ? 5.574 -38.916 2.453 1.00 96.94 808 ASP A C 1
ATOM 6400 O O . ASP A 1 808 ? 5.376 -39.321 3.601 1.00 96.94 808 ASP A O 1
ATOM 6404 N N . LYS A 1 809 ? 6.461 -37.940 2.190 1.00 97.38 809 LYS A N 1
ATOM 6405 C CA . LYS A 1 809 ? 7.354 -37.279 3.169 1.00 97.38 809 LYS A CA 1
ATOM 6406 C C . LYS A 1 809 ? 6.614 -36.753 4.401 1.00 97.38 809 LYS A C 1
ATOM 6408 O O . LYS A 1 809 ? 7.123 -36.868 5.513 1.00 97.38 809 LYS A O 1
ATOM 6413 N N . TYR A 1 810 ? 5.422 -36.184 4.214 1.00 96.75 810 TYR A N 1
ATOM 6414 C CA . TYR A 1 810 ? 4.612 -35.614 5.298 1.00 96.75 810 TYR A CA 1
ATOM 6415 C C . TYR A 1 810 ? 3.418 -36.491 5.723 1.00 96.75 810 TYR A C 1
ATOM 6417 O O . TYR A 1 810 ? 2.558 -36.041 6.482 1.00 96.75 810 TYR A O 1
ATOM 6425 N N . GLY A 1 811 ? 3.335 -37.747 5.261 1.00 96.25 811 GLY A N 1
ATOM 6426 C CA . GLY A 1 811 ? 2.277 -38.686 5.661 1.00 96.25 811 GLY A CA 1
ATOM 6427 C C . GLY A 1 811 ? 0.856 -38.181 5.365 1.00 96.25 811 GLY A C 1
ATOM 6428 O O . GLY A 1 811 ? -0.087 -38.422 6.131 1.00 96.25 811 GLY A O 1
ATOM 6429 N N . LEU A 1 812 ? 0.693 -37.423 4.277 1.00 97.56 812 LEU A N 1
ATOM 6430 C CA . LEU A 1 812 ? -0.556 -36.760 3.907 1.00 97.56 812 LEU A CA 1
ATOM 6431 C C . LEU A 1 812 ? -1.618 -37.770 3.467 1.00 97.56 812 LEU A C 1
ATOM 6433 O O . LEU A 1 812 ? -2.766 -37.628 3.885 1.00 97.56 812 LEU A O 1
ATOM 6437 N N . ARG A 1 813 ? -1.212 -38.831 2.746 1.00 96.69 813 ARG A N 1
ATOM 6438 C CA . ARG A 1 813 ? -2.080 -39.899 2.205 1.00 96.69 813 ARG A CA 1
ATOM 6439 C C . ARG A 1 813 ? -3.071 -40.495 3.215 1.00 96.69 813 ARG A C 1
ATOM 6441 O O . ARG A 1 813 ? -4.179 -40.835 2.832 1.00 96.69 813 ARG A O 1
ATOM 6448 N N . LYS A 1 814 ? -2.734 -40.541 4.513 1.00 94.44 814 LYS A N 1
ATOM 6449 C CA . LYS A 1 814 ? -3.635 -41.016 5.590 1.00 94.44 814 LYS A CA 1
ATOM 6450 C C . LYS A 1 814 ? -4.933 -40.203 5.752 1.00 94.44 814 LYS A C 1
ATOM 6452 O O . LYS A 1 814 ? -5.843 -40.666 6.423 1.00 94.44 814 LYS A O 1
ATOM 6457 N N . SER A 1 815 ? -4.998 -38.998 5.186 1.00 96.31 815 SER A N 1
ATOM 6458 C CA . SER A 1 815 ? -6.183 -38.126 5.186 1.00 96.31 815 SER A CA 1
ATOM 6459 C C . SER A 1 815 ? -6.921 -38.131 3.842 1.00 96.31 815 SER A C 1
ATOM 6461 O O . SER A 1 815 ? -7.791 -37.293 3.633 1.00 96.31 815 SER A O 1
ATOM 6463 N N . ILE A 1 816 ? -6.542 -39.012 2.908 1.00 98.38 816 ILE A N 1
ATOM 6464 C CA . ILE A 1 816 ? -7.012 -39.000 1.520 1.00 98.38 816 ILE A CA 1
ATOM 6465 C C . ILE A 1 816 ? -7.695 -40.328 1.197 1.00 98.38 816 ILE A C 1
ATOM 6467 O O . ILE A 1 816 ? -7.127 -41.399 1.403 1.00 98.38 816 ILE A O 1
ATOM 6471 N N . LYS A 1 817 ? -8.903 -40.244 0.647 1.00 97.62 817 LYS A N 1
ATOM 6472 C CA . LYS A 1 817 ? -9.675 -41.363 0.107 1.00 97.62 817 LYS A CA 1
ATOM 6473 C C . LYS A 1 817 ? -9.723 -41.188 -1.412 1.00 97.62 817 LYS A C 1
ATOM 6475 O O . LYS A 1 817 ? -10.472 -40.354 -1.918 1.00 97.62 817 LYS A O 1
ATOM 6480 N N . THR A 1 818 ? -8.867 -41.920 -2.123 1.00 98.00 818 THR A N 1
ATOM 6481 C CA . THR A 1 818 ? -8.850 -41.979 -3.595 1.00 98.00 818 THR A CA 1
ATOM 6482 C C . THR A 1 818 ? -9.971 -42.881 -4.116 1.00 98.00 818 THR A C 1
ATOM 6484 O O . THR A 1 818 ? -10.564 -43.647 -3.352 1.00 98.00 818 THR A O 1
ATOM 6487 N N . GLN A 1 819 ? -10.301 -42.776 -5.407 1.00 96.88 819 GLN A N 1
ATOM 6488 C CA . GLN A 1 819 ? -11.471 -43.422 -6.024 1.00 96.88 819 GLN A CA 1
ATOM 6489 C C . GLN A 1 819 ? -12.812 -43.103 -5.323 1.00 96.88 819 GLN A C 1
ATOM 6491 O O . GLN A 1 819 ? -13.745 -43.904 -5.357 1.00 96.88 819 GLN A O 1
ATOM 6496 N N . HIS A 1 820 ? -12.907 -41.944 -4.667 1.00 97.88 820 HIS A N 1
ATOM 6497 C CA . HIS A 1 820 ? -14.109 -41.475 -3.983 1.00 97.88 820 HIS A CA 1
ATOM 6498 C C . HIS A 1 820 ? -14.511 -40.102 -4.528 1.00 97.88 820 HIS A C 1
ATOM 6500 O O . HIS A 1 820 ? -13.833 -39.097 -4.315 1.00 97.88 820 HIS A O 1
ATOM 6506 N N . GLU A 1 821 ? -15.627 -40.059 -5.245 1.00 97.56 821 GLU A N 1
ATOM 6507 C CA . GLU A 1 821 ? -16.097 -38.875 -5.960 1.00 97.56 821 GLU A CA 1
ATOM 6508 C C . GLU A 1 821 ? -17.181 -38.152 -5.153 1.00 97.56 821 GLU A C 1
ATOM 6510 O O . GLU A 1 821 ? -18.181 -38.757 -4.771 1.00 97.56 821 GLU A O 1
ATOM 6515 N N . VAL A 1 822 ? -17.023 -36.847 -4.913 1.00 98.06 822 VAL A N 1
ATOM 6516 C CA . VAL A 1 822 ? -18.098 -36.027 -4.331 1.00 98.06 822 VAL A CA 1
ATOM 6517 C C . VAL A 1 822 ? -19.130 -35.723 -5.414 1.00 98.06 822 VAL A C 1
ATOM 6519 O O . VAL A 1 822 ? -18.825 -35.058 -6.403 1.00 98.06 822 VAL A O 1
ATOM 6522 N N . VAL A 1 823 ? -20.350 -36.223 -5.217 1.00 97.50 823 VAL A N 1
ATOM 6523 C CA . VAL A 1 823 ? -21.456 -36.178 -6.190 1.00 97.50 823 VAL A CA 1
ATOM 6524 C C . VAL A 1 823 ? -22.572 -35.206 -5.803 1.00 97.50 823 VAL A C 1
ATOM 6526 O O . VAL A 1 823 ? -23.481 -34.973 -6.595 1.00 97.50 823 VAL A O 1
ATOM 6529 N N . GLY A 1 824 ? -22.488 -34.601 -4.618 1.00 97.56 824 GLY A N 1
ATOM 6530 C CA . GLY A 1 824 ? -23.374 -33.534 -4.154 1.00 97.56 824 GLY A CA 1
ATOM 6531 C C . GLY A 1 824 ? -22.944 -33.010 -2.786 1.00 97.56 824 GLY A C 1
ATOM 6532 O O . GLY A 1 824 ? -22.259 -33.713 -2.044 1.00 97.56 824 GLY A O 1
ATOM 6533 N N . ALA A 1 825 ? -23.353 -31.795 -2.435 1.00 98.31 825 ALA A N 1
ATOM 6534 C CA . ALA A 1 825 ? -23.281 -31.298 -1.064 1.00 98.31 825 ALA A CA 1
ATOM 6535 C C . ALA A 1 825 ? -24.440 -30.336 -0.776 1.00 98.31 825 ALA A C 1
ATOM 6537 O O . ALA A 1 825 ? -24.812 -29.547 -1.645 1.00 98.31 825 ALA A O 1
ATOM 6538 N N . ALA A 1 826 ? -24.993 -30.393 0.433 1.00 98.31 826 ALA A N 1
ATOM 6539 C CA . ALA A 1 826 ? -26.105 -29.562 0.882 1.00 98.31 826 ALA A CA 1
ATOM 6540 C C . ALA A 1 826 ? -25.832 -28.974 2.273 1.00 98.31 826 ALA A C 1
ATOM 6542 O O . ALA A 1 826 ? -25.315 -29.656 3.160 1.00 98.31 826 ALA A O 1
ATOM 6543 N N . TRP A 1 827 ? -26.176 -27.704 2.459 1.00 98.25 827 TRP A N 1
ATOM 6544 C CA . TRP A 1 827 ? -26.072 -26.999 3.731 1.00 98.25 827 TRP A CA 1
ATOM 6545 C C . TRP A 1 827 ? -27.291 -27.282 4.617 1.00 98.25 827 TRP A C 1
ATOM 6547 O O . TRP A 1 827 ? -28.432 -27.195 4.167 1.00 98.25 827 TRP A O 1
ATOM 6557 N N . ILE A 1 828 ? -27.049 -27.600 5.889 1.00 97.19 828 ILE A N 1
ATOM 6558 C CA . ILE A 1 828 ? -28.082 -27.925 6.878 1.00 97.19 828 ILE A CA 1
ATOM 6559 C C . ILE A 1 828 ? -28.141 -26.795 7.904 1.00 97.19 828 ILE A C 1
ATOM 6561 O O . ILE A 1 828 ? -27.327 -26.731 8.831 1.00 97.19 828 ILE A O 1
ATOM 6565 N N . GLU A 1 829 ? -29.109 -25.897 7.742 1.00 93.88 829 GLU A N 1
ATOM 6566 C CA . GLU A 1 829 ? -29.197 -24.652 8.510 1.00 93.88 829 GLU A CA 1
ATOM 6567 C C . GLU A 1 829 ? -29.356 -24.905 10.019 1.00 93.88 829 GLU A C 1
ATOM 6569 O O . GLU A 1 829 ? -28.692 -24.249 10.822 1.00 93.88 829 GLU A O 1
ATOM 6574 N N . GLU A 1 830 ? -30.145 -25.907 10.428 1.00 91.50 830 GLU A N 1
ATOM 6575 C CA . GLU A 1 830 ? -30.408 -26.243 11.837 1.00 91.50 830 GLU A CA 1
ATOM 6576 C C . GLU A 1 830 ? -29.128 -26.610 12.594 1.00 91.50 830 GLU A C 1
ATOM 6578 O O . GLU A 1 830 ? -28.980 -26.264 13.770 1.00 91.50 830 GLU A O 1
ATOM 6583 N N . ARG A 1 831 ? -28.205 -27.293 11.906 1.00 92.06 831 ARG A N 1
ATOM 6584 C CA . ARG A 1 831 ? -26.971 -27.870 12.464 1.00 92.06 831 ARG A CA 1
ATOM 6585 C C . ARG A 1 831 ? -25.705 -27.096 12.085 1.00 92.06 831 ARG A C 1
ATOM 6587 O O . ARG A 1 831 ? -24.656 -27.358 12.664 1.00 92.06 831 ARG A O 1
ATOM 6594 N N . ALA A 1 832 ? -25.817 -26.142 11.160 1.00 95.31 832 ALA A N 1
ATOM 6595 C CA . ALA A 1 832 ? -24.722 -25.356 10.594 1.00 95.31 832 ALA A CA 1
ATOM 6596 C C . ALA A 1 832 ? -23.543 -26.211 10.091 1.00 95.31 832 ALA A C 1
ATOM 6598 O O . ALA A 1 832 ? -22.376 -25.928 10.372 1.00 95.31 832 ALA A O 1
ATOM 6599 N N . CYS A 1 833 ? -23.869 -27.270 9.349 1.00 97.62 833 CYS A N 1
ATOM 6600 C CA . CYS A 1 833 ? -22.909 -28.159 8.706 1.00 97.62 833 CYS A CA 1
ATOM 6601 C C . CYS A 1 833 ? -23.295 -28.430 7.247 1.00 97.62 833 CYS A C 1
ATOM 6603 O O . CYS A 1 833 ? -24.455 -28.317 6.852 1.00 97.62 833 CYS A O 1
ATOM 6605 N N . TRP A 1 834 ? -22.307 -28.829 6.452 1.00 98.69 834 TRP A N 1
ATOM 6606 C CA . TRP A 1 834 ? -22.507 -29.411 5.130 1.00 98.69 834 TRP A CA 1
ATOM 6607 C C . TRP A 1 834 ? -22.679 -30.920 5.262 1.00 98.69 834 TRP A C 1
ATOM 6609 O O . TRP A 1 834 ? -21.800 -31.570 5.826 1.00 98.69 834 TRP A O 1
ATOM 6619 N N . ALA A 1 835 ? -23.744 -31.485 4.695 1.00 98.44 835 ALA A N 1
ATOM 6620 C CA . ALA A 1 835 ? -23.772 -32.894 4.316 1.00 98.44 835 ALA A CA 1
ATOM 6621 C C . ALA A 1 835 ? -23.191 -33.038 2.906 1.00 98.44 835 ALA A C 1
ATOM 6623 O O . ALA A 1 835 ? -23.571 -32.314 1.985 1.00 98.44 835 ALA A O 1
ATOM 6624 N N . VAL A 1 836 ? -22.243 -33.954 2.742 1.00 98.69 836 VAL A N 1
ATOM 6625 C CA . VAL A 1 836 ? -21.529 -34.205 1.488 1.00 98.69 836 VAL A CA 1
ATOM 6626 C C . VAL A 1 836 ? -21.834 -35.628 1.044 1.00 98.69 836 VAL A C 1
ATOM 6628 O O . VAL A 1 836 ? -21.543 -36.571 1.773 1.00 98.69 836 VAL A O 1
ATOM 6631 N N . SER A 1 837 ? -22.402 -35.788 -0.149 1.00 98.56 837 SER A N 1
ATOM 6632 C CA . SER A 1 837 ? -22.659 -37.083 -0.784 1.00 98.56 837 SER A CA 1
ATOM 6633 C C . SER A 1 837 ? -21.424 -37.552 -1.554 1.00 98.56 837 SER A C 1
ATOM 6635 O O . SER A 1 837 ? -20.985 -36.889 -2.497 1.00 98.56 837 SER A O 1
ATOM 6637 N N . ILE A 1 838 ? -20.883 -38.715 -1.188 1.00 98.56 838 ILE A N 1
ATOM 6638 C CA . ILE A 1 838 ? -19.685 -39.314 -1.788 1.00 98.56 838 ILE A CA 1
ATOM 6639 C C . ILE A 1 838 ? -20.021 -40.673 -2.411 1.00 98.56 838 ILE A C 1
ATOM 6641 O O . ILE A 1 838 ? -20.544 -41.563 -1.741 1.00 98.56 838 ILE A O 1
ATOM 6645 N N . ARG A 1 839 ? -19.675 -40.847 -3.689 1.00 98.44 839 ARG A N 1
ATOM 6646 C CA . ARG A 1 839 ? -19.698 -42.117 -4.426 1.00 98.44 839 ARG A CA 1
ATOM 6647 C C . ARG A 1 839 ? -18.402 -42.891 -4.171 1.00 98.44 839 ARG A C 1
ATOM 6649 O O . ARG A 1 839 ? -17.312 -42.345 -4.328 1.00 98.44 839 ARG A O 1
ATOM 6656 N N . ARG A 1 840 ? -18.530 -44.164 -3.797 1.00 96.00 840 ARG A N 1
ATOM 6657 C CA . ARG A 1 840 ? -17.443 -45.137 -3.589 1.00 96.00 840 ARG A CA 1
ATOM 6658 C C . ARG A 1 840 ? -17.049 -45.870 -4.887 1.00 96.00 840 ARG A C 1
ATOM 6660 O O . ARG A 1 840 ? -17.809 -45.822 -5.855 1.00 96.00 840 ARG A O 1
ATOM 6667 N N . PRO A 1 841 ? -15.940 -46.641 -4.894 1.00 94.12 841 PRO A N 1
ATOM 6668 C CA . PRO A 1 841 ? -15.542 -47.484 -6.032 1.00 94.12 841 PRO A CA 1
ATOM 6669 C C . PRO A 1 841 ? -16.584 -48.532 -6.463 1.00 94.12 841 PRO A C 1
ATOM 6671 O O . PRO A 1 841 ? -16.608 -48.935 -7.622 1.00 94.12 841 PRO A O 1
ATOM 6674 N N . ASP A 1 842 ? -17.457 -48.967 -5.550 1.00 94.56 842 ASP A N 1
ATOM 6675 C CA . ASP A 1 842 ? -18.572 -49.890 -5.817 1.00 94.56 842 ASP A CA 1
ATOM 6676 C C . ASP A 1 842 ? -19.835 -49.184 -6.365 1.00 94.56 842 ASP A C 1
ATOM 6678 O O . ASP A 1 842 ? -20.876 -49.813 -6.540 1.00 94.56 842 ASP A O 1
ATOM 6682 N N . ASN A 1 843 ? -19.742 -47.880 -6.656 1.00 93.81 843 ASN A N 1
ATOM 6683 C CA . ASN A 1 843 ? -20.826 -46.962 -7.022 1.00 93.81 843 ASN A CA 1
ATOM 6684 C C . ASN A 1 843 ? -21.887 -46.707 -5.934 1.00 93.81 843 ASN A C 1
ATOM 6686 O O . ASN A 1 843 ? -22.821 -45.940 -6.181 1.00 93.81 843 ASN A O 1
ATOM 6690 N N . SER A 1 844 ? -21.744 -47.257 -4.723 1.00 96.38 844 SER A N 1
ATOM 6691 C CA . SER A 1 844 ? -22.597 -46.872 -3.596 1.00 96.38 844 SER A CA 1
ATOM 6692 C C . SER A 1 844 ? -22.339 -45.416 -3.202 1.00 96.38 844 SER A C 1
ATOM 6694 O O . SER A 1 844 ? -21.202 -44.940 -3.227 1.00 96.38 844 SER A O 1
ATOM 6696 N N . VAL A 1 845 ? -23.397 -44.696 -2.829 1.00 97.75 845 VAL A N 1
ATOM 6697 C CA . VAL A 1 845 ? -23.301 -43.329 -2.301 1.00 97.75 845 VAL A CA 1
ATOM 6698 C C . VAL A 1 845 ? -23.534 -43.361 -0.794 1.00 97.75 845 VAL A C 1
ATOM 6700 O O . VAL A 1 845 ? -24.371 -44.119 -0.303 1.00 97.75 845 VAL A O 1
ATOM 6703 N N . PHE A 1 846 ? -22.785 -42.551 -0.055 1.00 97.44 846 PHE A N 1
ATOM 6704 C CA . PHE A 1 846 ? -23.010 -42.285 1.363 1.00 97.44 846 PHE A CA 1
ATOM 6705 C C . PHE A 1 846 ? -22.849 -40.797 1.650 1.00 97.44 846 PHE A C 1
ATOM 6707 O O . PHE A 1 846 ? -22.157 -40.097 0.913 1.00 97.44 846 PHE A O 1
ATOM 6714 N N . GLU A 1 847 ? -23.454 -40.328 2.736 1.00 97.50 847 GLU A N 1
ATOM 6715 C CA . GLU A 1 847 ? -23.245 -38.967 3.220 1.00 97.50 847 GLU A CA 1
ATOM 6716 C C . GLU A 1 847 ? -22.230 -38.927 4.363 1.00 97.50 847 GLU A C 1
ATOM 6718 O O . GLU A 1 847 ? -22.166 -39.831 5.200 1.00 97.50 847 GLU A O 1
ATOM 6723 N N . GLN A 1 848 ? -21.449 -37.851 4.411 1.00 97.75 848 GLN A N 1
ATOM 6724 C CA . GLN A 1 848 ? -20.647 -37.469 5.567 1.00 97.75 848 GLN A CA 1
ATOM 6725 C C . GLN A 1 848 ? -20.817 -35.974 5.831 1.00 97.75 848 GLN A C 1
ATOM 6727 O O . GLN A 1 848 ? -20.852 -35.171 4.901 1.00 97.75 848 GLN A O 1
ATOM 6732 N N . GLU A 1 849 ? -20.888 -35.593 7.104 1.00 98.25 849 GLU A N 1
ATOM 6733 C CA . GLU A 1 849 ? -21.014 -34.194 7.502 1.00 98.25 849 GLU A CA 1
ATOM 6734 C C . GLU A 1 849 ? -19.686 -33.547 7.900 1.00 98.25 849 GLU A C 1
ATOM 6736 O O . GLU A 1 849 ? -18.885 -34.136 8.633 1.00 98.25 849 GLU A O 1
ATOM 6741 N N . CYS A 1 850 ? -19.515 -32.286 7.508 1.00 98.50 850 CYS A N 1
ATOM 6742 C CA . CYS A 1 850 ? -18.415 -31.423 7.924 1.00 98.50 850 CYS A CA 1
ATOM 6743 C C . CYS A 1 850 ? -18.893 -30.019 8.308 1.00 98.50 850 CYS A C 1
ATOM 6745 O O . CYS A 1 850 ? -19.883 -29.513 7.787 1.00 98.50 850 CYS A O 1
ATOM 6747 N N . ASP A 1 851 ? -18.147 -29.364 9.190 1.00 98.31 851 ASP A N 1
ATOM 6748 C CA . ASP A 1 851 ? -18.409 -27.986 9.608 1.00 98.31 851 ASP A CA 1
ATOM 6749 C C . ASP A 1 851 ? -17.885 -26.978 8.570 1.00 98.31 851 ASP A C 1
ATOM 6751 O O . ASP A 1 851 ? -18.463 -25.905 8.407 1.00 98.31 851 ASP A O 1
ATOM 6755 N N . TRP A 1 852 ? -16.822 -27.359 7.847 1.00 98.56 852 TRP A N 1
ATOM 6756 C CA . TRP A 1 852 ? -16.221 -26.629 6.725 1.00 98.56 852 TRP A CA 1
ATOM 6757 C C . TRP A 1 852 ? -16.087 -27.521 5.487 1.00 98.56 852 TRP A C 1
ATOM 6759 O O . TRP A 1 852 ? -15.521 -28.615 5.571 1.00 98.56 852 TRP A O 1
ATOM 6769 N N . LEU A 1 853 ? -16.533 -27.017 4.333 1.00 98.69 853 LEU A N 1
ATOM 6770 C CA . LEU A 1 853 ? -16.393 -27.673 3.030 1.00 98.69 853 LEU A CA 1
ATOM 6771 C C . LEU A 1 853 ? -15.432 -26.877 2.140 1.00 98.69 853 LEU A C 1
ATOM 6773 O O . LEU A 1 853 ? -15.673 -25.707 1.844 1.00 98.69 853 LEU A O 1
ATOM 6777 N N . ILE A 1 854 ? -14.345 -27.514 1.699 1.00 98.56 854 ILE A N 1
ATOM 6778 C CA . ILE A 1 854 ? -13.276 -26.868 0.931 1.00 98.56 854 ILE A CA 1
ATOM 6779 C C . ILE A 1 854 ? -13.159 -27.495 -0.458 1.00 98.56 854 ILE A C 1
ATOM 6781 O O . ILE A 1 854 ? -12.827 -28.668 -0.613 1.00 98.56 854 ILE A O 1
ATOM 6785 N N . ASN A 1 855 ? -13.415 -26.712 -1.500 1.00 97.44 855 ASN A N 1
ATOM 6786 C CA . ASN A 1 855 ? -13.346 -27.178 -2.878 1.00 97.44 855 ASN A CA 1
ATOM 6787 C C . ASN A 1 855 ? -11.946 -26.949 -3.473 1.00 97.44 855 ASN A C 1
ATOM 6789 O O . ASN A 1 855 ? -11.606 -25.848 -3.903 1.00 97.44 855 ASN A O 1
ATOM 6793 N N . GLY A 1 856 ? -11.131 -28.003 -3.497 1.00 95.94 856 GLY A N 1
ATOM 6794 C CA . GLY A 1 856 ? -9.834 -28.071 -4.175 1.00 95.94 856 GLY A CA 1
ATOM 6795 C C . GLY A 1 856 ? -9.875 -28.845 -5.499 1.00 95.94 856 GLY A C 1
ATOM 6796 O O . GLY A 1 856 ? -8.820 -29.262 -5.978 1.00 95.94 856 GLY A O 1
ATOM 6797 N N . ALA A 1 857 ? -11.060 -29.055 -6.091 1.00 92.12 857 ALA A N 1
ATOM 6798 C CA . ALA A 1 857 ? -11.269 -29.988 -7.204 1.00 92.12 857 ALA A CA 1
ATOM 6799 C C . ALA A 1 857 ? -10.630 -29.552 -8.538 1.00 92.12 857 ALA A C 1
ATOM 6801 O O . ALA A 1 857 ? -10.637 -30.323 -9.494 1.00 92.12 857 ALA A O 1
ATOM 6802 N N . GLY A 1 858 ? -10.064 -28.344 -8.607 1.00 87.56 858 GLY A N 1
ATOM 6803 C CA . GLY A 1 858 ? -9.357 -27.818 -9.774 1.00 87.56 858 GLY A CA 1
ATOM 6804 C C . GLY A 1 858 ? -10.265 -27.200 -10.844 1.00 87.56 858 GLY A C 1
ATOM 6805 O O . GLY A 1 858 ? -11.465 -27.456 -10.913 1.00 87.56 858 GLY A O 1
ATOM 6806 N N . ILE A 1 859 ? -9.658 -26.360 -11.688 1.00 88.62 859 ILE A N 1
ATOM 6807 C CA . ILE A 1 859 ? -10.350 -25.575 -12.729 1.00 88.62 859 ILE A CA 1
ATOM 6808 C C . ILE A 1 859 ? -10.053 -26.026 -14.168 1.00 88.62 859 ILE A C 1
ATOM 6810 O O . ILE A 1 859 ? -10.736 -25.599 -15.094 1.00 88.62 859 ILE A O 1
ATOM 6814 N N . LEU A 1 860 ? -9.060 -26.900 -14.364 1.00 89.00 860 LEU A N 1
ATOM 6815 C CA . LEU A 1 860 ? -8.612 -27.405 -15.670 1.00 89.00 860 LEU A CA 1
ATOM 6816 C C . LEU A 1 860 ? -8.473 -28.938 -15.619 1.00 89.00 860 LEU A C 1
ATOM 6818 O O . LEU A 1 860 ? -7.370 -29.485 -15.633 1.00 89.00 860 LEU A O 1
ATOM 6822 N N . ASN A 1 861 ? -9.618 -29.608 -15.475 1.00 86.75 861 ASN A N 1
ATOM 6823 C CA . ASN A 1 861 ? -9.759 -31.070 -15.445 1.00 86.75 861 ASN A CA 1
ATOM 6824 C C . ASN A 1 861 ? -11.017 -31.574 -16.172 1.00 86.75 861 ASN A C 1
ATOM 6826 O O . ASN A 1 861 ? -10.949 -32.541 -16.924 1.00 86.75 861 ASN A O 1
ATOM 6830 N N . ALA A 1 862 ? -12.159 -30.902 -15.995 1.00 89.62 862 ALA A N 1
ATOM 6831 C CA . ALA A 1 862 ? -13.409 -31.231 -16.672 1.00 89.62 862 ALA A CA 1
ATOM 6832 C C . ALA A 1 862 ? -13.291 -30.983 -18.186 1.00 89.62 862 ALA A C 1
ATOM 6834 O O . ALA A 1 862 ? -13.402 -29.850 -18.658 1.00 89.62 862 ALA A O 1
ATOM 6835 N N . TRP A 1 863 ? -13.038 -32.047 -18.942 1.00 91.25 863 TRP A N 1
ATOM 6836 C CA . TRP A 1 863 ? -12.942 -32.034 -20.398 1.00 91.25 863 TRP A CA 1
ATOM 6837 C C . TRP A 1 863 ? -14.205 -32.611 -21.048 1.00 91.25 863 TRP A C 1
ATOM 6839 O O . TRP A 1 863 ? -15.073 -33.177 -20.385 1.00 91.25 863 TRP A O 1
ATOM 6849 N N . ARG A 1 864 ? -14.312 -32.447 -22.367 1.00 90.19 864 ARG A N 1
ATOM 6850 C CA . ARG A 1 864 ? -15.354 -33.045 -23.211 1.00 90.19 864 ARG A CA 1
ATOM 6851 C C . ARG A 1 864 ? -14.846 -33.162 -24.642 1.00 90.19 864 ARG A C 1
ATOM 6853 O O . ARG A 1 864 ? -13.981 -32.386 -25.046 1.00 90.19 864 ARG A O 1
ATOM 6860 N N . TRP A 1 865 ? -15.419 -34.080 -25.414 1.00 93.81 865 TRP A N 1
ATOM 6861 C CA . TRP A 1 865 ? -15.224 -34.101 -26.862 1.00 93.81 865 TRP A CA 1
ATOM 6862 C C . TRP A 1 865 ? -15.648 -32.759 -27.489 1.00 93.81 865 TRP A C 1
ATOM 6864 O O . TRP A 1 865 ? -16.605 -32.137 -27.011 1.00 93.81 865 TRP A O 1
ATOM 6874 N N . PRO A 1 866 ? -14.953 -32.280 -28.537 1.00 92.00 866 PRO A N 1
ATOM 6875 C CA . PRO A 1 866 ? -15.353 -31.067 -29.233 1.00 92.00 866 PRO A CA 1
ATOM 6876 C C . PRO A 1 866 ? -16.703 -31.265 -29.926 1.00 92.00 866 PRO A C 1
ATOM 6878 O O . PRO A 1 866 ? -16.987 -32.331 -30.468 1.00 92.00 866 PRO A O 1
ATOM 6881 N N . ALA A 1 867 ? -17.523 -30.214 -29.948 1.00 91.38 867 ALA A N 1
ATOM 6882 C CA . ALA A 1 867 ? -18.849 -30.215 -30.569 1.00 91.38 867 ALA A CA 1
ATOM 6883 C C . ALA A 1 867 ? -18.776 -30.102 -32.109 1.00 91.38 867 ALA A C 1
ATOM 6885 O O . ALA A 1 867 ? -19.367 -29.205 -32.705 1.00 91.38 867 ALA A O 1
ATOM 6886 N N . ILE A 1 868 ? -18.011 -30.994 -32.742 1.00 95.31 868 ILE A N 1
ATOM 6887 C CA . ILE A 1 868 ? -17.888 -31.118 -34.198 1.00 95.31 868 ILE A CA 1
ATOM 6888 C C . ILE A 1 868 ? -18.874 -32.206 -34.661 1.00 95.31 868 ILE A C 1
ATOM 6890 O O . ILE A 1 868 ? -18.817 -33.322 -34.135 1.00 95.31 868 ILE A O 1
ATOM 6894 N N . PRO A 1 869 ? -19.776 -31.928 -35.622 1.00 96.62 869 PRO A N 1
ATOM 6895 C CA . PRO A 1 869 ? -20.727 -32.921 -36.122 1.00 96.62 869 PRO A CA 1
ATOM 6896 C C . PRO A 1 869 ? -20.032 -34.187 -36.636 1.00 96.62 869 PRO A C 1
ATOM 6898 O O . PRO A 1 869 ? -19.055 -34.093 -37.372 1.00 96.62 869 PRO A O 1
ATOM 6901 N N . GLY A 1 870 ? -20.547 -35.370 -36.290 1.00 95.19 870 GLY A N 1
ATOM 6902 C CA . GLY A 1 870 ? -20.046 -36.645 -36.814 1.00 95.19 870 GLY A CA 1
ATOM 6903 C C . GLY A 1 870 ? -18.815 -37.225 -36.111 1.00 95.19 870 GLY A C 1
ATOM 6904 O O . GLY A 1 870 ? -18.329 -38.268 -36.541 1.00 95.19 870 GLY A O 1
ATOM 6905 N N . ILE A 1 871 ? -18.325 -36.625 -35.017 1.00 95.06 871 ILE A N 1
ATOM 6906 C CA . ILE A 1 871 ? -17.242 -37.215 -34.202 1.00 95.06 871 ILE A CA 1
ATOM 6907 C C . ILE A 1 871 ? -17.586 -38.628 -33.687 1.00 95.06 871 ILE A C 1
ATOM 6909 O O . ILE A 1 871 ? -16.708 -39.473 -33.557 1.00 95.06 871 ILE A O 1
ATOM 6913 N N . ASP A 1 872 ? -18.876 -38.902 -33.488 1.00 94.31 872 ASP A N 1
ATOM 6914 C CA . ASP A 1 872 ? -19.480 -40.197 -33.154 1.00 94.31 872 ASP A CA 1
ATOM 6915 C C . ASP A 1 872 ? -19.376 -41.261 -34.264 1.00 94.31 872 ASP A C 1
ATOM 6917 O O . ASP A 1 872 ? -19.544 -42.450 -33.997 1.00 94.31 872 ASP A O 1
ATOM 6921 N N . LYS A 1 873 ? -19.103 -40.850 -35.509 1.00 95.12 873 LYS A N 1
ATOM 6922 C CA . LYS A 1 873 ? -19.060 -41.719 -36.700 1.00 95.12 873 LYS A CA 1
ATOM 6923 C C . LYS A 1 873 ? -17.645 -42.140 -37.086 1.00 95.12 873 LYS A C 1
ATOM 6925 O O . LYS A 1 873 ? -17.487 -42.993 -37.960 1.00 95.12 873 LYS A O 1
ATOM 6930 N N . TYR A 1 874 ? -16.628 -41.516 -36.495 1.00 97.25 874 TYR A N 1
ATOM 6931 C CA . TYR A 1 874 ? -15.227 -41.760 -36.817 1.00 97.25 874 TYR A CA 1
ATOM 6932 C C . TYR A 1 874 ? -14.831 -43.205 -36.493 1.00 97.25 874 TYR A C 1
ATOM 6934 O O . TYR A 1 874 ? -15.069 -43.681 -35.385 1.00 97.25 874 TYR A O 1
ATOM 6942 N N . LYS A 1 875 ? -14.225 -43.911 -37.457 1.00 95.56 875 LYS A N 1
ATOM 6943 C CA . LYS A 1 875 ? -13.829 -45.325 -37.303 1.00 95.56 875 LYS A CA 1
ATOM 6944 C C . LYS A 1 875 ? -12.365 -45.518 -36.893 1.00 95.56 875 LYS A C 1
ATOM 6946 O O . LYS A 1 875 ? -11.936 -46.655 -36.706 1.00 95.56 875 LYS A O 1
ATOM 6951 N N . GLY A 1 876 ? -11.604 -44.430 -36.774 1.00 93.88 876 GLY A N 1
ATOM 6952 C CA . GLY A 1 876 ? -10.266 -44.433 -36.183 1.00 93.88 876 GLY A CA 1
ATOM 6953 C C . GLY A 1 876 ? -10.296 -44.306 -34.656 1.00 93.88 876 GLY A C 1
ATOM 6954 O O . GLY A 1 876 ? -11.354 -44.267 -34.031 1.00 93.88 876 GLY A O 1
ATOM 6955 N N . GLN A 1 877 ? -9.118 -44.218 -34.043 1.00 93.88 877 GLN A N 1
ATOM 6956 C CA . GLN A 1 877 ? -8.975 -44.071 -32.589 1.00 93.88 877 GLN A CA 1
ATOM 6957 C C . GLN A 1 877 ? -9.197 -42.616 -32.147 1.00 93.88 877 GLN A C 1
ATOM 6959 O O . GLN A 1 877 ? -8.520 -41.717 -32.646 1.00 93.88 877 GLN A O 1
ATOM 6964 N N . LEU A 1 878 ? -10.096 -42.371 -31.188 1.00 94.50 878 LEU A N 1
ATOM 6965 C CA . LEU A 1 878 ? -10.285 -41.054 -30.564 1.00 94.50 878 LEU A CA 1
ATOM 6966 C C . LEU A 1 878 ? -9.476 -40.945 -29.264 1.00 94.50 878 LEU A C 1
ATOM 6968 O O . LEU A 1 878 ? -9.624 -41.769 -28.366 1.00 94.50 878 LEU A O 1
ATOM 6972 N N . LEU A 1 879 ? -8.688 -39.878 -29.123 1.00 94.31 879 LEU A N 1
ATOM 6973 C CA . LEU A 1 879 ? -7.963 -39.527 -27.896 1.00 94.31 879 LEU A CA 1
ATOM 6974 C C . LEU A 1 879 ? -8.286 -38.085 -27.491 1.00 94.31 879 LEU A C 1
ATOM 6976 O O . LEU A 1 879 ? -8.324 -37.203 -28.344 1.00 94.31 879 LEU A O 1
ATOM 6980 N N . HIS A 1 880 ? -8.449 -37.804 -26.197 1.00 95.19 880 HIS A N 1
ATOM 6981 C CA . HIS A 1 880 ? -8.477 -36.429 -25.681 1.00 95.19 880 HIS A CA 1
ATOM 6982 C C . HIS A 1 880 ? -7.246 -36.181 -24.805 1.00 95.19 880 HIS A C 1
ATOM 6984 O O . HIS A 1 880 ? -6.874 -37.043 -24.012 1.00 95.19 880 HIS A O 1
ATOM 6990 N N . SER A 1 881 ? -6.607 -35.010 -24.902 1.00 94.00 881 SER A N 1
ATOM 6991 C CA . SER A 1 881 ? -5.337 -34.754 -24.195 1.00 94.00 881 SER A CA 1
ATOM 6992 C C . SER A 1 881 ? -5.447 -34.923 -22.669 1.00 94.00 881 SER A C 1
ATOM 6994 O O . SER A 1 881 ? -4.547 -35.473 -22.040 1.00 94.00 881 SER A O 1
ATOM 6996 N N . ALA A 1 882 ? -6.579 -34.518 -22.088 1.00 91.12 882 ALA A N 1
ATOM 6997 C CA . ALA A 1 882 ? -6.886 -34.649 -20.657 1.00 91.12 882 ALA A CA 1
ATOM 6998 C C . ALA A 1 882 ? -7.366 -36.050 -20.203 1.00 91.12 882 ALA A C 1
ATOM 7000 O O . ALA A 1 882 ? -7.668 -36.241 -19.028 1.00 91.12 882 ALA A O 1
ATOM 7001 N N . ALA A 1 883 ? -7.464 -37.016 -21.120 1.00 90.62 883 ALA A N 1
ATOM 7002 C CA . ALA A 1 883 ? -7.768 -38.420 -20.842 1.00 90.62 883 ALA A CA 1
ATOM 7003 C C . ALA A 1 883 ? -6.928 -39.303 -21.773 1.00 90.62 883 ALA A C 1
ATOM 7005 O O . ALA A 1 883 ? -7.443 -40.042 -22.612 1.00 90.62 883 ALA A O 1
ATOM 7006 N N . TRP A 1 884 ? -5.609 -39.139 -21.672 1.00 91.19 884 TRP A N 1
ATOM 7007 C CA . TRP A 1 884 ? -4.665 -39.805 -22.557 1.00 91.19 884 TRP A CA 1
ATOM 7008 C C . TRP A 1 884 ? -4.542 -41.296 -22.223 1.00 91.19 884 TRP A C 1
ATOM 7010 O O . TRP A 1 884 ? -3.998 -41.652 -21.175 1.00 91.19 884 TRP A O 1
ATOM 7020 N N . ASP A 1 885 ? -4.994 -42.158 -23.133 1.00 88.94 885 ASP A N 1
ATOM 7021 C CA . ASP A 1 885 ? -4.780 -43.602 -23.062 1.00 88.94 885 ASP A CA 1
ATOM 7022 C C . ASP A 1 885 ? -3.408 -43.969 -23.674 1.00 88.94 885 ASP A C 1
ATOM 7024 O O . ASP A 1 885 ? -3.204 -43.784 -24.878 1.00 88.94 885 ASP A O 1
ATOM 7028 N N . PRO A 1 886 ? -2.441 -44.477 -22.884 1.00 83.44 886 PRO A N 1
ATOM 7029 C CA . PRO A 1 886 ? -1.131 -44.883 -23.385 1.00 83.44 886 PRO A CA 1
ATOM 7030 C C . PRO A 1 886 ? -1.138 -46.239 -24.114 1.00 83.44 886 PRO A C 1
ATOM 7032 O O . PRO A 1 886 ? -0.088 -46.649 -24.603 1.00 83.44 886 PRO A O 1
ATOM 7035 N N . THR A 1 887 ? -2.268 -46.955 -24.166 1.00 85.62 887 THR A N 1
ATOM 7036 C CA . THR A 1 887 ? -2.392 -48.262 -24.838 1.00 85.62 887 THR A CA 1
ATOM 7037 C C . THR A 1 887 ? -2.772 -48.157 -26.318 1.00 85.62 887 THR A C 1
ATOM 7039 O O . THR A 1 887 ? -2.643 -49.137 -27.053 1.00 85.62 887 THR A O 1
ATOM 7042 N N . VAL A 1 888 ? -3.199 -46.976 -26.782 1.00 85.50 888 VAL A N 1
ATOM 7043 C CA . VAL A 1 888 ? -3.526 -46.729 -28.192 1.00 85.50 888 VAL A CA 1
ATOM 7044 C C . VAL A 1 888 ? -2.248 -46.720 -29.032 1.00 85.50 888 VAL A C 1
ATOM 7046 O O . VAL A 1 888 ? -1.454 -45.781 -28.974 1.00 85.50 888 VAL A O 1
ATOM 7049 N N . ASP A 1 889 ? -2.066 -47.761 -29.847 1.00 79.56 889 ASP A N 1
ATOM 7050 C CA . ASP A 1 889 ? -0.935 -47.852 -30.767 1.00 79.56 889 ASP A CA 1
ATOM 7051 C C . ASP A 1 889 ? -1.051 -46.845 -31.923 1.00 79.56 889 ASP A C 1
ATOM 7053 O O . ASP A 1 889 ? -1.899 -46.949 -32.816 1.00 79.56 889 ASP A O 1
ATOM 7057 N N . VAL A 1 890 ? -0.141 -45.874 -31.893 1.00 81.50 890 VAL A N 1
ATOM 7058 C CA . VAL A 1 890 ? 0.024 -44.802 -32.878 1.00 81.50 890 VAL A CA 1
ATOM 7059 C C . VAL A 1 890 ? 1.109 -45.102 -33.926 1.00 81.50 890 VAL A C 1
ATOM 7061 O O . VAL A 1 890 ? 1.274 -44.326 -34.871 1.00 81.50 890 VAL A O 1
ATOM 7064 N N . THR A 1 891 ? 1.808 -46.238 -33.814 1.00 81.00 891 THR A N 1
ATOM 7065 C CA . THR A 1 891 ? 2.931 -46.617 -34.687 1.00 81.00 891 THR A CA 1
ATOM 7066 C C . THR A 1 891 ? 2.498 -46.723 -36.153 1.00 81.00 891 THR A C 1
ATOM 7068 O O . THR A 1 891 ? 1.472 -47.319 -36.470 1.00 81.00 891 THR A O 1
ATOM 7071 N N . ASP A 1 892 ? 3.269 -46.099 -37.053 1.00 83.81 892 ASP A N 1
ATOM 7072 C CA . ASP A 1 892 ? 2.987 -45.970 -38.500 1.00 83.81 892 ASP A CA 1
ATOM 7073 C C . ASP A 1 892 ? 1.593 -45.385 -38.859 1.00 83.81 892 ASP A C 1
ATOM 7075 O O . ASP A 1 892 ? 1.141 -45.455 -40.003 1.00 83.81 892 ASP A O 1
ATOM 7079 N N . ARG A 1 893 ? 0.906 -44.737 -37.904 1.00 88.56 893 ARG A N 1
ATOM 7080 C CA . ARG A 1 893 ? -0.393 -44.083 -38.133 1.00 88.56 893 ARG A CA 1
ATOM 7081 C C . ARG A 1 893 ? -0.253 -42.676 -38.704 1.00 88.56 893 ARG A C 1
ATOM 7083 O O . ARG A 1 893 ? 0.668 -41.928 -38.360 1.00 88.56 893 ARG A O 1
ATOM 7090 N N . HIS A 1 894 ? -1.228 -42.272 -39.512 1.00 92.75 894 HIS A N 1
ATOM 7091 C CA . HIS A 1 894 ? -1.495 -40.871 -39.828 1.00 92.75 894 HIS A CA 1
ATOM 7092 C C . HIS A 1 894 ? -2.419 -40.299 -38.749 1.00 92.75 894 HIS A C 1
ATOM 7094 O O . HIS A 1 894 ? -3.577 -40.697 -38.633 1.00 92.75 894 HIS A O 1
ATOM 7100 N N . VAL A 1 895 ? -1.918 -39.356 -37.950 1.00 93.81 895 VAL A N 1
ATOM 7101 C CA . VAL A 1 895 ? -2.659 -38.796 -36.811 1.00 93.81 895 VAL A CA 1
ATOM 7102 C C . VAL A 1 895 ? -3.142 -37.373 -37.089 1.00 93.81 895 VAL A C 1
ATOM 7104 O O . VAL A 1 895 ? -2.379 -36.522 -37.549 1.00 93.81 895 VAL A O 1
ATOM 7107 N N . GLY A 1 896 ? -4.405 -37.098 -36.773 1.00 96.06 896 GLY A N 1
ATOM 7108 C CA . GLY A 1 896 ? -4.968 -35.752 -36.725 1.00 96.06 896 GLY A CA 1
ATOM 7109 C C . GLY A 1 896 ? -4.851 -35.149 -35.326 1.00 96.06 896 GLY A C 1
ATOM 7110 O O . GLY A 1 896 ? -5.148 -35.821 -34.345 1.00 96.06 896 GLY A O 1
ATOM 7111 N N . LEU A 1 897 ? -4.454 -33.883 -35.220 1.00 96.88 897 LEU A N 1
ATOM 7112 C CA . LEU A 1 897 ? -4.382 -33.130 -33.965 1.00 96.88 897 LEU A CA 1
ATOM 7113 C C . LEU A 1 897 ? -5.304 -31.911 -34.054 1.00 96.88 897 LEU A C 1
ATOM 7115 O O . LEU A 1 897 ? -5.014 -30.967 -34.783 1.00 96.88 897 LEU A O 1
ATOM 7119 N N . ILE A 1 898 ? -6.420 -31.922 -33.326 1.00 97.12 898 ILE A N 1
ATOM 7120 C CA . ILE A 1 898 ? -7.373 -30.807 -33.273 1.00 97.12 898 ILE A CA 1
ATOM 7121 C C . ILE A 1 898 ? -7.036 -29.904 -32.085 1.00 97.12 898 ILE A C 1
ATOM 7123 O O . ILE A 1 898 ? -7.194 -30.317 -30.936 1.00 97.12 898 ILE A O 1
ATOM 7127 N N . GLY A 1 899 ? -6.665 -28.651 -32.361 1.00 92.81 899 GLY A N 1
ATOM 7128 C CA . GLY A 1 899 ? -6.559 -27.589 -31.356 1.00 92.81 899 GLY A CA 1
ATOM 7129 C C . GLY A 1 899 ? -5.157 -26.991 -31.203 1.00 92.81 899 GLY A C 1
ATOM 7130 O O . GLY A 1 899 ? -4.175 -27.696 -31.000 1.00 92.81 899 GLY A O 1
ATOM 7131 N N . ASN A 1 900 ? -5.090 -25.656 -31.219 1.00 92.12 900 ASN A N 1
ATOM 7132 C CA . ASN A 1 900 ? -3.868 -24.850 -31.071 1.00 92.12 900 ASN A CA 1
ATOM 7133 C C . ASN A 1 900 ? -3.723 -24.251 -29.649 1.00 92.12 900 ASN A C 1
ATOM 7135 O O . ASN A 1 900 ? -3.223 -23.144 -29.466 1.00 92.12 900 ASN A O 1
ATOM 7139 N N . GLY A 1 901 ? -4.245 -24.949 -28.634 1.00 89.81 901 GLY A N 1
ATOM 7140 C CA . GLY A 1 901 ? -4.051 -24.604 -27.220 1.00 89.81 901 GLY A CA 1
ATOM 7141 C C . GLY A 1 901 ? -2.742 -25.175 -26.664 1.00 89.81 901 GLY A C 1
ATOM 7142 O O . GLY A 1 901 ? -2.049 -25.916 -27.359 1.00 89.81 901 GLY A O 1
ATOM 7143 N N . SER A 1 902 ? -2.424 -24.889 -25.394 1.00 89.81 902 SER A N 1
ATOM 7144 C CA . SER A 1 902 ? -1.167 -25.325 -24.748 1.00 89.81 902 SER A CA 1
ATOM 7145 C C . SER A 1 902 ? -0.869 -26.822 -24.939 1.00 89.81 902 SER A C 1
ATOM 7147 O O . SER A 1 902 ? 0.241 -27.180 -25.329 1.00 89.81 902 SER A O 1
ATOM 7149 N N . SER A 1 903 ? -1.874 -27.696 -24.795 1.00 93.06 903 SER A N 1
ATOM 7150 C CA . SER A 1 903 ? -1.704 -29.133 -25.045 1.00 93.06 903 SER A CA 1
ATOM 7151 C C . SER A 1 903 ? -1.338 -29.449 -26.498 1.00 93.06 903 SER A C 1
ATOM 7153 O O . SER A 1 903 ? -0.400 -30.199 -26.719 1.00 93.06 903 SER A O 1
ATOM 7155 N N . GLY A 1 904 ? -1.991 -28.846 -27.498 1.00 94.19 904 GLY A N 1
ATOM 7156 C CA . GLY A 1 904 ? -1.637 -29.054 -28.911 1.00 94.19 904 GLY A CA 1
ATOM 7157 C C . GLY A 1 904 ? -0.235 -28.534 -29.250 1.00 94.19 904 GLY A C 1
ATOM 7158 O O . GLY A 1 904 ? 0.536 -29.210 -29.930 1.00 94.19 904 GLY A O 1
ATOM 7159 N N . ILE A 1 905 ? 0.125 -27.381 -28.678 1.00 93.69 905 ILE A N 1
ATOM 7160 C CA . ILE A 1 905 ? 1.448 -26.749 -28.789 1.00 93.69 905 ILE A CA 1
ATOM 7161 C C . ILE A 1 905 ? 2.560 -27.624 -28.173 1.00 93.69 905 ILE A C 1
ATOM 7163 O O . ILE A 1 905 ? 3.682 -27.630 -28.676 1.00 93.69 905 ILE A O 1
ATOM 7167 N N . GLN A 1 906 ? 2.263 -28.371 -27.105 1.00 92.75 906 GLN A N 1
ATOM 7168 C CA . GLN A 1 906 ? 3.187 -29.314 -26.458 1.00 92.75 906 GLN A CA 1
ATOM 7169 C C . GLN A 1 906 ? 3.228 -30.697 -27.138 1.00 92.75 906 GLN A C 1
ATOM 7171 O O . GLN A 1 906 ? 4.293 -31.314 -27.200 1.00 92.75 906 GLN A O 1
ATOM 7176 N N . ILE A 1 907 ? 2.096 -31.164 -27.676 1.00 93.62 907 ILE A N 1
ATOM 7177 C CA . ILE A 1 907 ? 1.960 -32.460 -28.357 1.00 93.62 907 ILE A CA 1
ATOM 7178 C C . ILE A 1 907 ? 2.661 -32.447 -29.719 1.00 93.62 907 ILE A C 1
ATOM 7180 O O . ILE A 1 907 ? 3.461 -33.343 -29.997 1.00 93.62 907 ILE A O 1
ATOM 7184 N N . LEU A 1 908 ? 2.407 -31.439 -30.566 1.00 94.56 908 LEU A N 1
ATOM 7185 C CA . LEU A 1 908 ? 2.879 -31.453 -31.957 1.00 94.56 908 LEU A CA 1
ATOM 7186 C C . LEU A 1 908 ? 4.404 -31.624 -32.104 1.00 94.56 908 LEU A C 1
ATOM 7188 O O . LEU A 1 908 ? 4.798 -32.465 -32.913 1.00 94.56 908 LEU A O 1
ATOM 7192 N N . PRO A 1 909 ? 5.281 -30.938 -31.338 1.00 91.88 909 PRO A N 1
ATOM 7193 C CA . PRO A 1 909 ? 6.726 -31.141 -31.440 1.00 91.88 909 PRO A CA 1
ATOM 7194 C C . PRO A 1 909 ? 7.132 -32.573 -31.093 1.00 91.88 909 PRO A C 1
ATOM 7196 O O . PRO A 1 909 ? 7.995 -33.144 -31.752 1.00 91.88 909 PRO A O 1
ATOM 7199 N N . LYS A 1 910 ? 6.495 -33.176 -30.080 1.00 89.06 910 LYS A N 1
ATOM 7200 C CA . LYS A 1 910 ? 6.804 -34.541 -29.634 1.00 89.06 910 LYS A CA 1
ATOM 7201 C C . LYS A 1 910 ? 6.255 -35.619 -30.547 1.00 89.06 910 LYS A C 1
ATOM 7203 O O . LYS A 1 910 ? 6.875 -36.670 -30.654 1.00 89.06 910 LYS A O 1
ATOM 7208 N N . MET A 1 911 ? 5.178 -35.340 -31.270 1.00 86.75 911 MET A N 1
ATOM 7209 C CA . MET A 1 911 ? 4.793 -36.169 -32.405 1.00 86.75 911 MET A CA 1
ATOM 7210 C C . MET A 1 911 ? 5.782 -35.999 -33.563 1.00 86.75 911 MET A C 1
ATOM 7212 O O . MET A 1 911 ? 6.315 -36.995 -34.036 1.00 86.75 911 MET A O 1
ATOM 7216 N N . GLN A 1 912 ? 6.093 -34.758 -33.964 1.00 89.25 912 GLN A N 1
ATOM 7217 C CA . GLN A 1 912 ? 6.955 -34.436 -35.109 1.00 89.25 912 GLN A CA 1
ATOM 7218 C C . GLN A 1 912 ? 8.367 -35.037 -34.988 1.00 89.25 912 GLN A C 1
ATOM 7220 O O . GLN A 1 912 ? 8.873 -35.599 -35.961 1.00 89.25 912 GLN A O 1
ATOM 7225 N N . GLU A 1 913 ? 8.982 -34.964 -33.802 1.00 83.81 913 GLU A N 1
ATOM 7226 C CA . GLU A 1 913 ? 10.282 -35.588 -33.507 1.00 83.81 913 GLU A CA 1
ATOM 7227 C C . GLU A 1 913 ? 10.243 -37.128 -33.615 1.00 83.81 913 GLU A C 1
ATOM 7229 O O . GLU A 1 913 ? 11.275 -37.747 -33.861 1.00 83.81 913 GLU A O 1
ATOM 7234 N N . CYS A 1 914 ? 9.063 -37.741 -33.476 1.00 73.12 914 CYS A N 1
ATOM 7235 C CA . CYS A 1 914 ? 8.855 -39.188 -33.389 1.00 73.12 914 CYS A CA 1
ATOM 7236 C C . CYS A 1 914 ? 8.252 -39.838 -34.653 1.00 73.12 914 CYS A C 1
ATOM 7238 O O . CYS A 1 914 ? 8.073 -41.057 -34.667 1.00 73.12 914 CYS A O 1
ATOM 7240 N N . VAL A 1 915 ? 7.972 -39.093 -35.734 1.00 63.41 915 VAL A N 1
ATOM 7241 C CA . VAL A 1 915 ? 7.383 -39.617 -37.001 1.00 63.41 915 VAL A CA 1
ATOM 7242 C C . VAL A 1 915 ? 8.378 -40.434 -37.859 1.00 63.41 915 VAL A C 1
ATOM 7244 O O . VAL A 1 915 ? 8.267 -40.511 -39.076 1.00 63.41 915 VAL A O 1
ATOM 7247 N N . PHE A 1 916 ? 9.393 -41.023 -37.228 1.00 54.75 916 PHE A N 1
ATOM 7248 C CA . PHE A 1 916 ? 10.264 -42.051 -37.812 1.00 54.75 916 PHE A CA 1
ATOM 7249 C C . PHE A 1 916 ? 10.425 -43.266 -36.875 1.00 54.75 916 PHE A C 1
ATOM 7251 O O . PHE A 1 916 ? 11.242 -44.146 -37.135 1.00 54.75 916 PHE A O 1
ATOM 7258 N N . THR A 1 917 ? 9.639 -43.313 -35.791 1.00 59.38 917 THR A N 1
ATOM 7259 C CA . THR A 1 917 ? 9.663 -44.377 -34.772 1.00 59.38 917 THR A CA 1
ATOM 7260 C C . THR A 1 917 ? 8.254 -44.762 -34.305 1.00 59.38 917 THR A C 1
ATOM 7262 O O . THR A 1 917 ? 8.007 -45.936 -34.061 1.00 59.38 917 THR A O 1
ATOM 7265 N N . TYR A 1 918 ? 7.334 -43.794 -34.188 1.00 64.94 918 TYR A N 1
ATOM 7266 C CA . TYR A 1 918 ? 6.019 -43.973 -33.548 1.00 64.94 918 TYR A CA 1
ATOM 7267 C C . TYR A 1 918 ? 4.834 -43.359 -34.310 1.00 64.94 918 TYR A C 1
ATOM 7269 O O . TYR A 1 918 ? 3.723 -43.419 -33.809 1.00 64.94 918 TYR A O 1
ATOM 7277 N N . PHE A 1 919 ? 5.037 -42.759 -35.485 1.00 73.19 919 PHE A N 1
ATOM 7278 C CA . PHE A 1 919 ? 3.972 -42.188 -36.327 1.00 73.19 919 PHE A CA 1
ATOM 7279 C C . PHE A 1 919 ? 4.420 -42.205 -37.796 1.00 73.19 919 PHE A C 1
ATOM 7281 O O . PHE A 1 919 ? 5.624 -42.231 -38.051 1.00 73.19 919 PHE A O 1
ATOM 7288 N N . ARG A 1 920 ? 3.484 -42.109 -38.748 1.00 82.69 920 ARG A N 1
ATOM 7289 C CA . ARG A 1 920 ? 3.773 -41.972 -40.191 1.00 82.69 920 ARG A CA 1
ATOM 7290 C C . ARG A 1 920 ? 3.617 -40.552 -40.723 1.00 82.69 920 ARG A C 1
ATOM 7292 O O . ARG A 1 920 ? 4.397 -40.124 -41.569 1.00 82.69 920 ARG A O 1
ATOM 7299 N N . HIS A 1 921 ? 2.602 -39.825 -40.254 1.00 91.19 921 HIS A N 1
ATOM 7300 C CA . HIS A 1 921 ? 2.341 -38.436 -40.651 1.00 91.19 921 HIS A CA 1
ATOM 7301 C C . HIS A 1 921 ? 1.457 -37.733 -39.618 1.00 91.19 921 HIS A C 1
ATOM 7303 O O . HIS A 1 921 ? 0.638 -38.387 -38.969 1.00 91.19 921 HIS A O 1
ATOM 7309 N N . VAL A 1 922 ? 1.571 -36.409 -39.484 1.00 94.19 922 VAL A N 1
ATOM 7310 C CA . VAL A 1 922 ? 0.704 -35.618 -38.592 1.00 94.19 922 VAL A CA 1
ATOM 7311 C C . VAL A 1 922 ? -0.043 -34.545 -39.378 1.00 94.19 922 VAL A C 1
ATOM 7313 O O . VAL A 1 922 ? 0.541 -33.826 -40.181 1.00 94.19 922 VAL A O 1
ATOM 7316 N N . THR A 1 923 ? -1.344 -34.395 -39.144 1.00 96.25 923 THR A N 1
ATOM 7317 C CA . THR A 1 923 ? -2.148 -33.272 -39.649 1.00 96.25 923 THR A CA 1
ATOM 7318 C C . THR A 1 923 ? -2.664 -32.458 -38.472 1.00 96.25 923 THR A C 1
ATOM 7320 O O . THR A 1 923 ? -3.457 -32.958 -37.682 1.00 96.25 923 THR A O 1
ATOM 7323 N N . THR A 1 924 ? -2.205 -31.216 -38.329 1.00 96.56 924 THR A N 1
ATOM 7324 C CA . THR A 1 924 ? -2.620 -30.326 -37.234 1.00 96.56 924 THR A CA 1
ATOM 7325 C C . THR A 1 924 ? -3.677 -29.340 -37.721 1.00 96.56 924 THR A C 1
ATOM 7327 O O . THR A 1 924 ? -3.484 -28.681 -38.742 1.00 96.56 924 THR A O 1
ATOM 7330 N N . PHE A 1 925 ? -4.800 -29.261 -37.007 1.00 96.75 925 PHE A N 1
ATOM 7331 C CA . PHE A 1 925 ? -5.950 -28.421 -37.328 1.00 96.75 925 PHE A CA 1
ATOM 7332 C C . PHE A 1 925 ? -5.988 -27.209 -36.389 1.00 96.75 925 PHE A C 1
ATOM 7334 O O . PHE A 1 925 ? -6.278 -27.319 -35.190 1.00 96.75 925 PHE A O 1
ATOM 7341 N N . ILE A 1 926 ? -5.687 -26.042 -36.953 1.00 94.75 926 ILE A N 1
ATOM 7342 C CA . ILE A 1 926 ? -5.540 -24.762 -36.264 1.00 94.75 926 ILE A CA 1
ATOM 7343 C C . ILE A 1 926 ? -6.708 -23.850 -36.652 1.00 94.75 926 ILE A C 1
ATOM 7345 O O . ILE A 1 926 ? -6.706 -23.247 -37.721 1.00 94.75 926 ILE A O 1
ATOM 7349 N N . ARG A 1 927 ? -7.698 -23.704 -35.764 1.00 91.00 927 ARG A N 1
ATOM 7350 C CA . ARG A 1 927 ? -8.797 -22.743 -35.971 1.00 91.00 927 ARG A CA 1
ATOM 7351 C C . ARG A 1 927 ? -8.362 -21.288 -35.760 1.00 91.00 927 ARG A C 1
ATOM 7353 O O . ARG A 1 927 ? -8.837 -20.400 -36.450 1.00 91.00 927 ARG A O 1
ATOM 7360 N N . GLU A 1 928 ? -7.480 -21.043 -34.792 1.00 88.81 928 GLU A N 1
ATOM 7361 C CA . GLU A 1 928 ? -7.040 -19.700 -34.391 1.00 88.81 928 GLU A CA 1
ATOM 7362 C C . GLU A 1 928 ? -5.525 -19.660 -34.142 1.00 88.81 928 GLU A C 1
ATOM 7364 O O . GLU A 1 928 ? -4.966 -20.654 -33.659 1.00 88.81 928 GLU A O 1
ATOM 7369 N N . PRO A 1 929 ? -4.850 -18.522 -34.390 1.00 90.12 929 PRO A N 1
ATOM 7370 C CA . PRO A 1 929 ? -3.455 -18.327 -34.020 1.00 90.12 929 PRO A CA 1
ATOM 7371 C C . PRO A 1 929 ? -3.298 -18.149 -32.499 1.00 90.12 929 PRO A C 1
ATOM 7373 O O . PRO A 1 929 ? -4.216 -17.731 -31.790 1.00 90.12 929 PRO A O 1
ATOM 7376 N N . ALA A 1 930 ? -2.099 -18.434 -31.994 1.00 89.75 930 ALA A N 1
ATOM 7377 C CA . ALA A 1 930 ? -1.740 -18.284 -30.587 1.00 89.75 930 ALA A CA 1
ATOM 7378 C C . ALA A 1 930 ? -0.375 -17.598 -30.471 1.00 89.75 930 ALA A C 1
ATOM 7380 O O . ALA A 1 930 ? 0.503 -17.819 -31.302 1.00 89.75 930 ALA A O 1
ATOM 7381 N N . TRP A 1 931 ? -0.177 -16.779 -29.435 1.00 90.19 931 TRP A N 1
ATOM 7382 C CA . TRP A 1 931 ? 1.124 -16.170 -29.158 1.00 90.19 931 TRP A CA 1
ATOM 7383 C C . TRP A 1 931 ? 2.087 -17.215 -28.586 1.00 90.19 931 TRP A C 1
ATOM 7385 O O . TRP A 1 931 ? 1.891 -17.702 -27.470 1.00 90.19 931 TRP A O 1
ATOM 7395 N N . ILE A 1 932 ? 3.130 -17.538 -29.352 1.00 89.06 932 ILE A N 1
ATOM 7396 C CA . ILE A 1 932 ? 4.138 -18.540 -28.998 1.00 89.06 932 ILE A CA 1
ATOM 7397 C C . ILE A 1 932 ? 5.452 -17.843 -28.668 1.00 89.06 932 ILE A C 1
ATOM 7399 O O . ILE A 1 932 ? 6.104 -17.306 -29.563 1.00 89.06 932 ILE A O 1
ATOM 7403 N N . SER A 1 933 ? 5.867 -17.880 -27.402 1.00 72.31 933 SER A N 1
ATOM 7404 C CA . SER A 1 933 ? 7.234 -17.513 -27.029 1.00 72.31 933 SER A CA 1
ATOM 7405 C C . SER A 1 933 ? 7.592 -17.961 -25.615 1.00 72.31 933 SER A C 1
ATOM 7407 O O . SER A 1 933 ? 6.763 -17.804 -24.715 1.00 72.31 933 SER A O 1
ATOM 7409 N N . PRO A 1 934 ? 8.844 -18.384 -25.355 1.00 62.31 934 PRO A N 1
ATOM 7410 C CA . PRO A 1 934 ? 9.428 -18.153 -24.042 1.00 62.31 934 PRO A CA 1
ATOM 7411 C C . PRO A 1 934 ? 9.502 -16.638 -23.789 1.00 62.31 934 PRO A C 1
ATOM 7413 O O . PRO A 1 934 ? 9.831 -15.861 -24.690 1.00 62.31 934 PRO A O 1
ATOM 7416 N N . THR A 1 935 ? 9.216 -16.199 -22.568 1.00 62.19 935 THR A N 1
ATOM 7417 C CA . THR A 1 935 ? 9.593 -14.847 -22.124 1.00 62.19 935 THR A CA 1
ATOM 7418 C C . THR A 1 935 ? 11.123 -14.715 -22.207 1.00 62.19 935 THR A C 1
ATOM 7420 O O . THR A 1 935 ? 11.800 -15.698 -21.903 1.00 62.19 935 THR A O 1
ATOM 7423 N N . PRO A 1 936 ? 11.701 -13.558 -22.585 1.00 60.81 936 PRO A N 1
ATOM 7424 C CA . PRO A 1 936 ? 13.155 -13.385 -22.605 1.00 60.81 936 PRO A CA 1
ATOM 7425 C C . PRO A 1 936 ? 13.806 -13.762 -21.264 1.00 60.81 936 PRO A C 1
ATOM 7427 O O . PRO A 1 936 ? 13.400 -13.256 -20.217 1.00 60.81 936 PRO A O 1
ATOM 7430 N N . GLY A 1 937 ? 14.798 -14.654 -21.291 1.00 59.94 937 GLY A N 1
ATOM 7431 C CA . GLY A 1 937 ? 15.420 -15.232 -20.091 1.00 59.94 937 GLY A CA 1
ATOM 7432 C C . GLY A 1 937 ? 14.695 -16.457 -19.508 1.00 59.94 937 GLY A C 1
ATOM 7433 O O . GLY A 1 937 ? 15.087 -16.948 -18.449 1.00 59.94 937 GLY A O 1
ATOM 7434 N N . MET A 1 938 ? 13.645 -16.952 -20.171 1.00 69.62 938 MET A N 1
ATOM 7435 C CA . MET A 1 938 ? 12.906 -18.180 -19.839 1.00 69.62 938 MET A CA 1
ATOM 7436 C C . MET A 1 938 ? 12.917 -19.178 -21.011 1.00 69.62 938 MET A C 1
ATOM 7438 O O . MET A 1 938 ? 11.998 -19.972 -21.190 1.00 69.62 938 MET A O 1
ATOM 7442 N N . GLU A 1 939 ? 13.951 -19.141 -21.850 1.00 77.75 939 GLU A N 1
ATOM 7443 C CA . GLU A 1 939 ? 14.160 -20.102 -22.933 1.00 77.75 939 GLU A CA 1
ATOM 7444 C C . GLU A 1 939 ? 14.342 -21.530 -22.379 1.00 77.75 939 GLU A C 1
ATOM 7446 O O . GLU A 1 939 ? 14.822 -21.714 -21.261 1.00 77.75 939 GLU A O 1
ATOM 7451 N N . TYR A 1 940 ? 13.963 -22.565 -23.140 1.00 84.06 940 TYR A N 1
ATOM 7452 C CA . TYR A 1 940 ? 14.091 -23.956 -22.675 1.00 84.06 940 TYR A CA 1
ATOM 7453 C C . TYR A 1 940 ? 15.557 -24.328 -22.396 1.00 84.06 940 TYR A C 1
ATOM 7455 O O . TYR A 1 940 ? 16.409 -24.229 -23.280 1.00 84.06 940 TYR A O 1
ATOM 7463 N N . ARG A 1 941 ? 15.823 -24.807 -21.177 1.00 87.44 941 ARG A N 1
ATOM 7464 C CA . ARG A 1 941 ? 17.142 -25.191 -20.665 1.00 87.44 941 ARG A CA 1
ATOM 7465 C C . ARG A 1 941 ? 17.031 -26.498 -19.888 1.00 87.44 941 ARG A C 1
ATOM 7467 O O . ARG A 1 941 ? 16.231 -26.599 -18.963 1.00 87.44 941 ARG A O 1
ATOM 7474 N N . GLN A 1 942 ? 17.875 -27.465 -20.232 1.00 91.44 942 GLN A N 1
ATOM 7475 C CA . GLN A 1 942 ? 18.133 -28.636 -19.393 1.00 91.44 942 GLN A CA 1
ATOM 7476 C C . GLN A 1 942 ? 19.189 -28.288 -18.339 1.00 91.44 942 GLN A C 1
ATOM 7478 O O . GLN A 1 942 ? 20.087 -27.491 -18.615 1.00 91.44 942 GLN A O 1
ATOM 7483 N N . TYR A 1 943 ? 19.073 -28.874 -17.150 1.00 92.56 943 TYR A N 1
ATOM 7484 C CA . TYR A 1 943 ? 20.065 -28.755 -16.085 1.00 92.56 943 TYR A CA 1
ATOM 7485 C C . TYR A 1 943 ? 20.983 -29.977 -16.109 1.00 92.56 943 TYR A C 1
ATOM 7487 O O . TYR A 1 943 ? 20.524 -31.120 -16.071 1.00 92.56 943 TYR A O 1
ATOM 7495 N N . THR A 1 944 ? 22.289 -29.738 -16.178 1.00 94.50 944 THR A N 1
ATOM 7496 C CA . THR A 1 944 ? 23.308 -30.789 -16.108 1.00 94.50 944 THR A CA 1
ATOM 7497 C C . THR A 1 944 ? 23.348 -31.434 -14.724 1.00 94.50 944 THR A C 1
ATOM 7499 O O . THR A 1 944 ? 22.908 -30.853 -13.730 1.00 94.50 944 THR A O 1
ATOM 7502 N N . ASP A 1 945 ? 23.935 -32.627 -14.626 1.00 93.62 945 ASP A N 1
ATOM 7503 C CA . ASP A 1 945 ? 24.134 -33.304 -13.338 1.00 93.62 945 ASP A CA 1
ATOM 7504 C C . ASP A 1 945 ? 24.922 -32.438 -12.350 1.00 93.62 945 ASP A C 1
ATOM 7506 O O . ASP A 1 945 ? 24.567 -32.380 -11.179 1.00 93.62 945 ASP A O 1
ATOM 7510 N N . LYS A 1 946 ? 25.908 -31.676 -12.843 1.00 93.88 946 LYS A N 1
ATOM 7511 C CA . LYS A 1 946 ? 26.706 -30.741 -12.037 1.00 93.88 946 LYS A CA 1
ATOM 7512 C C . LYS A 1 946 ? 25.898 -29.566 -11.494 1.00 93.88 946 LYS A C 1
ATOM 7514 O O . LYS A 1 946 ? 26.144 -29.153 -10.371 1.00 93.88 946 LYS A O 1
ATOM 7519 N N . GLU A 1 947 ? 24.944 -29.031 -12.255 1.00 92.31 947 GLU A N 1
ATOM 7520 C CA . GLU A 1 947 ? 24.056 -27.964 -11.764 1.00 92.31 947 GLU A CA 1
ATOM 7521 C C . GLU A 1 947 ? 23.077 -28.500 -10.713 1.00 92.31 947 GLU A C 1
ATOM 7523 O O . GLU A 1 947 ? 22.811 -27.830 -9.720 1.00 92.31 947 GLU A O 1
ATOM 7528 N N . ARG A 1 948 ? 22.580 -29.732 -10.883 1.00 94.44 948 ARG A N 1
ATOM 7529 C CA . ARG A 1 948 ? 21.698 -30.384 -9.901 1.00 94.44 948 ARG A CA 1
ATOM 7530 C C . ARG A 1 948 ? 22.447 -30.767 -8.622 1.00 94.44 948 ARG A C 1
ATOM 7532 O O . ARG A 1 948 ? 21.938 -30.537 -7.530 1.00 94.44 948 ARG A O 1
ATOM 7539 N N . GLU A 1 949 ? 23.670 -31.277 -8.747 1.00 94.75 949 GLU A N 1
ATOM 7540 C CA . GLU A 1 949 ? 24.602 -31.501 -7.635 1.00 94.75 949 GLU A CA 1
ATOM 7541 C C . GLU A 1 949 ? 24.952 -30.178 -6.934 1.00 94.75 949 GLU A C 1
ATOM 7543 O O . GLU A 1 949 ? 24.875 -30.091 -5.710 1.00 94.75 949 GLU A O 1
ATOM 7548 N N . GLU A 1 950 ? 25.225 -29.108 -7.688 1.00 94.81 950 GLU A N 1
ATOM 7549 C CA . GLU A 1 950 ? 25.431 -27.766 -7.141 1.00 94.81 950 GLU A CA 1
ATOM 7550 C C . GLU A 1 950 ? 24.191 -27.256 -6.392 1.00 94.81 950 GLU A C 1
ATOM 7552 O O . GLU A 1 950 ? 24.343 -26.723 -5.300 1.00 94.81 950 GLU A O 1
ATOM 7557 N N . PHE A 1 951 ? 22.967 -27.465 -6.885 1.00 95.62 951 PHE A N 1
ATOM 7558 C CA . PHE A 1 951 ? 21.742 -27.086 -6.164 1.00 95.62 951 PHE A CA 1
ATOM 7559 C C . PHE A 1 951 ? 21.478 -27.921 -4.897 1.00 95.62 951 PHE A C 1
ATOM 7561 O O . PHE A 1 951 ? 20.778 -27.446 -4.001 1.00 95.62 951 PHE A O 1
ATOM 7568 N N . ILE A 1 952 ? 22.025 -29.139 -4.804 1.00 94.38 952 ILE A N 1
ATOM 7569 C CA . ILE A 1 952 ? 21.982 -29.980 -3.596 1.00 94.38 952 ILE A CA 1
ATOM 7570 C C . ILE A 1 952 ? 23.030 -29.512 -2.575 1.00 94.38 952 ILE A C 1
ATOM 7572 O O . ILE A 1 952 ? 22.712 -29.368 -1.395 1.00 94.38 952 ILE A O 1
ATOM 7576 N N . LEU A 1 953 ? 24.264 -29.250 -3.020 1.00 95.56 953 LEU A N 1
ATOM 7577 C CA . LEU A 1 953 ? 25.376 -28.811 -2.166 1.00 95.56 953 LEU A CA 1
ATOM 7578 C C . LEU A 1 953 ? 25.264 -27.335 -1.744 1.00 95.56 953 LEU A C 1
ATOM 7580 O O . LEU A 1 953 ? 25.762 -26.966 -0.682 1.00 95.56 953 LEU A O 1
ATOM 7584 N N . HIS A 1 954 ? 24.599 -26.511 -2.557 1.00 94.25 954 HIS A N 1
ATOM 7585 C CA . HIS A 1 954 ? 24.425 -25.068 -2.377 1.00 94.25 954 HIS A CA 1
ATOM 7586 C C . HIS A 1 954 ? 22.952 -24.625 -2.540 1.00 94.25 954 HIS A C 1
ATOM 7588 O O . HIS A 1 954 ? 22.599 -23.962 -3.530 1.00 94.25 954 HIS A O 1
ATOM 7594 N N . PRO A 1 955 ? 22.057 -24.938 -1.579 1.00 93.12 955 PRO A N 1
ATOM 7595 C CA . PRO A 1 955 ? 20.647 -24.534 -1.626 1.00 93.12 955 PRO A CA 1
ATOM 7596 C C . PRO A 1 955 ? 20.425 -23.011 -1.707 1.00 93.12 955 PRO A C 1
ATOM 7598 O O . PRO A 1 955 ? 19.361 -22.551 -2.137 1.00 93.12 955 PRO A O 1
ATOM 7601 N N . GLU A 1 956 ? 21.420 -22.206 -1.326 1.00 94.94 956 GLU A N 1
ATOM 7602 C CA . GLU A 1 956 ? 21.429 -20.755 -1.499 1.00 94.94 956 GLU A CA 1
ATOM 7603 C C . GLU A 1 956 ? 21.403 -20.345 -2.979 1.00 94.94 956 GLU A C 1
ATOM 7605 O O . GLU A 1 956 ? 20.605 -19.482 -3.344 1.00 94.94 956 GLU A O 1
ATOM 7610 N N . LYS A 1 957 ? 22.156 -21.026 -3.856 1.00 92.94 957 LYS A N 1
ATOM 7611 C CA . LYS A 1 957 ? 22.196 -20.735 -5.304 1.00 92.94 957 LYS A CA 1
ATOM 7612 C C . LYS A 1 957 ? 20.860 -21.052 -5.970 1.00 92.94 957 LYS A C 1
ATOM 7614 O O . LYS A 1 957 ? 20.351 -20.262 -6.765 1.00 92.94 957 LYS A O 1
ATOM 7619 N N . LEU A 1 958 ? 20.237 -22.166 -5.578 1.00 94.25 958 LEU A N 1
ATOM 7620 C CA . LEU A 1 958 ? 18.869 -22.491 -5.983 1.00 94.25 958 LEU A CA 1
ATOM 7621 C C . LEU A 1 958 ? 17.872 -21.430 -5.479 1.00 94.25 958 LEU A C 1
ATOM 7623 O O . LEU A 1 958 ? 16.972 -21.017 -6.208 1.00 94.25 958 LEU A O 1
ATOM 7627 N N . THR A 1 959 ? 18.038 -20.938 -4.252 1.00 94.94 959 THR A N 1
ATOM 7628 C CA . THR A 1 959 ? 17.183 -19.879 -3.692 1.00 94.94 959 THR A CA 1
ATOM 7629 C C . THR A 1 959 ? 17.344 -18.546 -4.433 1.00 94.94 959 THR A C 1
ATOM 7631 O O . THR A 1 959 ? 16.351 -17.847 -4.655 1.00 94.94 959 THR A O 1
ATOM 7634 N N . GLU A 1 960 ? 18.556 -18.194 -4.863 1.00 93.88 960 GLU A N 1
ATOM 7635 C CA . GLU A 1 960 ? 18.819 -17.028 -5.713 1.00 93.88 960 GLU A CA 1
ATOM 7636 C C . GLU A 1 960 ? 18.197 -17.186 -7.107 1.00 93.88 960 GLU A C 1
ATOM 7638 O O . GLU A 1 960 ? 17.490 -16.281 -7.555 1.00 93.88 960 GLU A O 1
ATOM 7643 N N . LEU A 1 961 ? 18.350 -18.351 -7.748 1.00 91.25 961 LEU A N 1
ATOM 7644 C CA . LEU A 1 961 ? 17.718 -18.672 -9.035 1.00 91.25 961 LEU A CA 1
ATOM 7645 C C . LEU A 1 961 ? 16.185 -18.555 -8.971 1.00 91.25 961 LEU A C 1
ATOM 7647 O O . LEU A 1 961 ? 15.575 -17.935 -9.847 1.00 91.25 961 LEU A O 1
ATOM 7651 N N . ARG A 1 962 ? 15.558 -19.089 -7.913 1.00 92.38 962 ARG A N 1
ATOM 7652 C CA . ARG A 1 962 ? 14.105 -18.987 -7.673 1.00 92.38 962 ARG A CA 1
ATOM 7653 C C . ARG A 1 962 ? 13.657 -17.533 -7.528 1.00 92.38 962 ARG A C 1
ATOM 7655 O O . ARG A 1 962 ? 12.683 -17.132 -8.163 1.00 92.38 962 ARG A O 1
ATOM 7662 N N . LYS A 1 963 ? 14.384 -16.724 -6.746 1.00 92.88 963 LYS A N 1
ATOM 7663 C CA . LYS A 1 963 ? 14.091 -15.291 -6.537 1.00 92.88 963 LYS A CA 1
ATOM 7664 C C . LYS A 1 963 ? 14.291 -14.456 -7.803 1.00 92.88 963 LYS A C 1
ATOM 7666 O O . LYS A 1 963 ? 13.475 -13.579 -8.078 1.00 92.88 963 LYS A O 1
ATOM 7671 N N . ALA A 1 964 ? 15.340 -14.726 -8.579 1.00 90.12 964 ALA A N 1
ATOM 7672 C CA . ALA A 1 964 ? 15.572 -14.074 -9.867 1.00 90.12 964 ALA A CA 1
ATOM 7673 C C . ALA A 1 964 ? 14.452 -14.402 -10.869 1.00 90.12 964 ALA A C 1
ATOM 7675 O O . ALA A 1 964 ? 13.956 -13.504 -11.549 1.00 90.12 964 ALA A O 1
ATOM 7676 N N . SER A 1 965 ? 14.006 -15.662 -10.889 1.00 86.81 965 SER A N 1
ATOM 7677 C CA . SER A 1 965 ? 12.902 -16.128 -11.734 1.00 86.81 965 SER A CA 1
ATOM 7678 C C . SER A 1 965 ? 11.565 -15.490 -11.335 1.00 86.81 965 SER A C 1
ATOM 7680 O O . SER A 1 965 ? 10.920 -14.897 -12.194 1.00 86.81 965 SER A O 1
ATOM 7682 N N . GLU A 1 966 ? 11.186 -15.493 -10.045 1.00 87.62 966 GLU A N 1
ATOM 7683 C CA . GLU A 1 966 ? 9.978 -14.783 -9.569 1.00 87.62 966 GLU A CA 1
ATOM 7684 C C . GLU A 1 966 ? 10.008 -13.307 -9.958 1.00 87.62 966 GLU A C 1
ATOM 7686 O O . GLU A 1 966 ? 9.023 -12.771 -10.461 1.00 87.62 966 GLU A O 1
ATOM 7691 N N . LYS A 1 967 ? 11.152 -12.642 -9.755 1.00 87.12 967 LYS A N 1
ATOM 7692 C CA . LYS A 1 967 ? 11.298 -11.227 -10.083 1.00 87.12 967 LYS A CA 1
ATOM 7693 C C . LYS A 1 967 ? 11.042 -10.972 -11.574 1.00 87.12 967 LYS A C 1
ATOM 7695 O O . LYS A 1 967 ? 10.294 -10.052 -11.902 1.00 87.12 967 LYS A O 1
ATOM 7700 N N . ALA A 1 968 ? 11.618 -11.789 -12.457 1.00 83.25 968 ALA A N 1
ATOM 7701 C CA . ALA A 1 968 ? 11.414 -11.667 -13.897 1.00 83.25 968 ALA A CA 1
ATOM 7702 C C . ALA A 1 968 ? 9.940 -11.877 -14.290 1.00 83.25 968 ALA A C 1
ATOM 7704 O O . ALA A 1 968 ? 9.401 -11.073 -15.047 1.00 83.25 968 ALA A O 1
ATOM 7705 N N . ILE A 1 969 ? 9.258 -12.891 -13.736 1.00 82.12 969 ILE A N 1
ATOM 7706 C CA . ILE A 1 969 ? 7.822 -13.134 -13.988 1.00 82.12 969 ILE A CA 1
ATOM 7707 C C . ILE A 1 969 ? 6.965 -11.977 -13.421 1.00 82.12 969 ILE A C 1
ATOM 7709 O O . ILE A 1 969 ? 5.992 -11.549 -14.043 1.00 82.12 969 ILE A O 1
ATOM 7713 N N . GLY A 1 970 ? 7.349 -11.410 -12.274 1.00 82.19 970 GLY A N 1
ATOM 7714 C CA . GLY A 1 970 ? 6.696 -10.255 -11.656 1.00 82.19 970 GLY A CA 1
ATOM 7715 C C . GLY A 1 970 ? 6.763 -8.982 -12.508 1.00 82.19 970 GLY A C 1
ATOM 7716 O O . GLY A 1 970 ? 5.750 -8.300 -12.671 1.00 82.19 970 GLY A O 1
ATOM 7717 N N . GLU A 1 971 ? 7.924 -8.678 -13.098 1.00 81.56 971 GLU A N 1
ATOM 7718 C CA . GLU A 1 971 ? 8.125 -7.502 -13.962 1.00 81.56 971 GLU A CA 1
ATOM 7719 C C . GLU A 1 971 ? 7.264 -7.558 -15.248 1.00 81.56 971 GLU A C 1
ATOM 7721 O O . GLU A 1 971 ? 6.822 -6.511 -15.741 1.00 81.56 971 GLU A O 1
ATOM 7726 N N . VAL A 1 972 ? 6.910 -8.763 -15.728 1.00 78.75 972 VAL A N 1
ATOM 7727 C CA . VAL A 1 972 ? 5.997 -8.969 -16.873 1.00 78.75 972 VAL A CA 1
ATOM 7728 C C . VAL A 1 972 ? 4.598 -8.388 -16.635 1.00 78.75 972 VAL A C 1
ATOM 7730 O O . VAL A 1 972 ? 3.954 -7.996 -17.602 1.00 78.75 972 VAL A O 1
ATOM 7733 N N . PHE A 1 973 ? 4.124 -8.221 -15.391 1.00 88.12 973 PHE A N 1
ATOM 7734 C CA . PHE A 1 973 ? 2.791 -7.640 -15.136 1.00 88.12 973 PHE A CA 1
ATOM 7735 C C . PHE A 1 973 ? 2.591 -6.257 -15.781 1.00 88.12 973 PHE A C 1
ATOM 7737 O O . PHE A 1 973 ? 1.476 -5.886 -16.133 1.00 88.12 973 PHE A O 1
ATOM 7744 N N . SER A 1 974 ? 3.673 -5.507 -16.005 1.00 85.00 974 SER A N 1
ATOM 7745 C CA . SER A 1 974 ? 3.630 -4.214 -16.695 1.00 85.00 974 SER A CA 1
ATOM 7746 C C . SER A 1 974 ? 3.055 -4.261 -18.122 1.00 85.00 974 SER A C 1
ATOM 7748 O O . SER A 1 974 ? 2.567 -3.235 -18.593 1.00 85.00 974 SER A O 1
ATOM 7750 N N . ILE A 1 975 ? 3.052 -5.421 -18.796 1.00 86.94 975 ILE A N 1
ATOM 7751 C CA . ILE A 1 975 ? 2.520 -5.561 -20.163 1.00 86.94 975 ILE A CA 1
ATOM 7752 C C . ILE A 1 975 ? 1.003 -5.757 -20.216 1.00 86.94 975 ILE A C 1
ATOM 7754 O O . ILE A 1 975 ? 0.429 -5.635 -21.294 1.00 86.94 975 ILE A O 1
ATOM 7758 N N . VAL A 1 976 ? 0.334 -6.080 -19.098 1.00 89.38 976 VAL A N 1
ATOM 7759 C CA . VAL A 1 976 ? -1.111 -6.387 -19.141 1.00 89.38 976 VAL A CA 1
ATOM 7760 C C . VAL A 1 976 ? -1.961 -5.147 -19.416 1.00 89.38 976 VAL A C 1
ATOM 7762 O O . VAL A 1 976 ? -3.147 -5.277 -19.688 1.00 89.38 976 VAL A O 1
ATOM 7765 N N . PHE A 1 977 ? -1.372 -3.953 -19.342 1.00 92.12 977 PHE A N 1
ATOM 7766 C CA . PHE A 1 977 ? -2.042 -2.675 -19.546 1.00 92.12 977 PHE A CA 1
ATOM 7767 C C . PHE A 1 977 ? -2.129 -2.309 -21.029 1.00 92.12 977 PHE A C 1
ATOM 7769 O O . PHE A 1 977 ? -1.103 -2.224 -21.717 1.00 92.12 977 PHE A O 1
ATOM 7776 N N . ASN A 1 978 ? -3.358 -2.040 -21.482 1.00 87.25 978 ASN A N 1
ATOM 7777 C CA . ASN A 1 978 ? -3.667 -1.631 -22.849 1.00 87.25 978 ASN A CA 1
ATOM 7778 C C . ASN A 1 978 ? -2.804 -0.444 -23.281 1.00 87.25 978 ASN A C 1
ATOM 7780 O O . ASN A 1 978 ? -2.512 0.459 -22.497 1.00 87.25 978 ASN A O 1
ATOM 7784 N N . GLU A 1 979 ? -2.393 -0.469 -24.548 1.00 83.38 979 GLU A N 1
ATOM 7785 C CA . GLU A 1 979 ? -1.600 0.567 -25.215 1.00 83.38 979 GLU A CA 1
ATOM 7786 C C . GLU A 1 979 ? -0.213 0.891 -24.626 1.00 83.38 979 GLU A C 1
ATOM 7788 O O . GLU A 1 979 ? 0.499 1.722 -25.201 1.00 83.38 979 GLU A O 1
ATOM 7793 N N . SER A 1 980 ? 0.192 0.262 -23.518 1.00 88.00 980 SER A N 1
ATOM 7794 C CA . SER A 1 980 ? 1.411 0.619 -22.793 1.00 88.00 980 SER A CA 1
ATOM 7795 C C . SER A 1 980 ? 2.686 0.400 -23.618 1.00 88.00 980 SER A C 1
ATOM 7797 O O . SER A 1 980 ? 2.784 -0.504 -24.450 1.00 88.00 980 SER A O 1
ATOM 7799 N N . ALA A 1 981 ?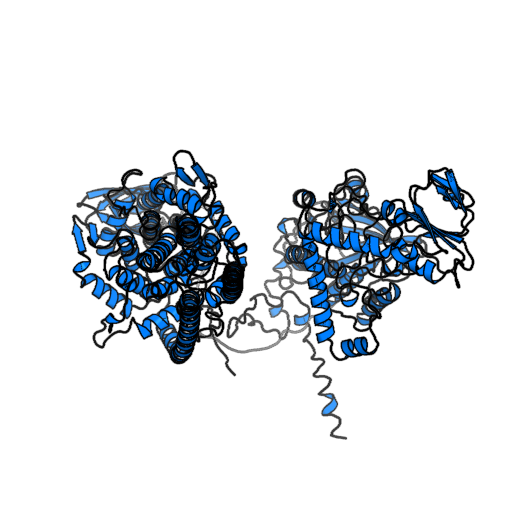 3.709 1.224 -23.366 1.00 87.44 981 ALA A N 1
ATOM 7800 C CA . ALA A 1 981 ? 4.975 1.145 -24.097 1.00 87.44 981 ALA A CA 1
ATOM 7801 C C . ALA A 1 981 ? 5.665 -0.224 -23.943 1.00 87.44 981 ALA A C 1
ATOM 7803 O O . ALA A 1 981 ? 6.259 -0.709 -24.900 1.00 87.44 981 ALA A O 1
ATOM 7804 N N . ALA A 1 982 ? 5.547 -0.860 -22.771 1.00 86.38 982 ALA A N 1
ATOM 7805 C CA . ALA A 1 982 ? 6.077 -2.200 -22.520 1.00 86.38 982 ALA A CA 1
ATOM 7806 C C . ALA A 1 982 ? 5.338 -3.274 -23.339 1.00 86.38 982 ALA A C 1
ATOM 7808 O O . ALA A 1 982 ? 5.985 -4.116 -23.958 1.00 86.38 982 ALA A O 1
ATOM 7809 N N . GLN A 1 983 ? 4.002 -3.201 -23.399 1.00 91.19 983 GLN A N 1
ATOM 7810 C CA . GLN A 1 983 ? 3.170 -4.100 -24.203 1.00 91.19 983 GLN A CA 1
ATOM 7811 C C . GLN A 1 983 ? 3.524 -3.985 -25.693 1.00 91.19 983 GLN A C 1
ATOM 7813 O O . GLN A 1 983 ? 3.919 -4.979 -26.300 1.00 91.19 983 GLN A O 1
ATOM 7818 N N . LYS A 1 984 ? 3.506 -2.764 -26.251 1.00 90.19 984 LYS A N 1
ATOM 7819 C CA . LYS A 1 984 ? 3.789 -2.511 -27.677 1.00 90.19 984 LYS A CA 1
ATOM 7820 C C . LYS A 1 984 ? 5.217 -2.910 -28.082 1.00 90.19 984 LYS A C 1
ATOM 7822 O O . LYS A 1 984 ? 5.422 -3.436 -29.174 1.00 90.19 984 LYS A O 1
ATOM 7827 N N . GLN A 1 985 ? 6.210 -2.692 -27.212 1.00 88.38 985 GLN A N 1
ATOM 7828 C CA . GLN A 1 985 ? 7.600 -3.099 -27.467 1.00 88.38 985 GLN A CA 1
ATOM 7829 C C . GLN A 1 985 ? 7.780 -4.621 -27.425 1.00 88.38 985 GLN A C 1
ATOM 7831 O O . GLN A 1 985 ? 8.432 -5.177 -28.310 1.00 88.38 985 GLN A O 1
ATOM 7836 N N . LEU A 1 986 ? 7.204 -5.299 -26.425 1.00 86.94 986 LEU A N 1
ATOM 7837 C CA . LEU A 1 986 ? 7.333 -6.749 -26.308 1.00 86.94 986 LEU A CA 1
ATOM 7838 C C . LEU A 1 986 ? 6.557 -7.464 -27.420 1.00 86.94 986 LEU A C 1
ATOM 7840 O O . LEU A 1 986 ? 7.108 -8.368 -28.036 1.00 86.94 986 LEU A O 1
ATOM 7844 N N . GLU A 1 987 ? 5.338 -7.028 -27.747 1.00 90.75 987 GLU A N 1
ATOM 7845 C CA . GLU A 1 987 ? 4.556 -7.592 -28.853 1.00 90.75 987 GLU A CA 1
ATOM 7846 C C . GLU A 1 987 ? 5.314 -7.522 -30.185 1.00 90.75 987 GLU A C 1
ATOM 7848 O O . GLU A 1 987 ? 5.429 -8.533 -30.877 1.00 90.75 987 GLU A O 1
ATOM 7853 N N . ALA A 1 988 ? 5.904 -6.369 -30.522 1.00 90.50 988 ALA A N 1
ATOM 7854 C CA . ALA A 1 988 ? 6.701 -6.216 -31.738 1.00 90.50 988 ALA A CA 1
ATOM 7855 C C . ALA A 1 988 ? 7.926 -7.154 -31.763 1.00 90.50 988 ALA A C 1
ATOM 7857 O O . ALA A 1 988 ? 8.229 -7.756 -32.798 1.00 90.50 988 ALA A O 1
ATOM 7858 N N . PHE A 1 989 ? 8.603 -7.326 -30.622 1.00 89.56 989 PHE A N 1
ATOM 7859 C CA . PHE A 1 989 ? 9.733 -8.247 -30.481 1.00 89.56 989 PHE A CA 1
ATOM 7860 C C . PHE A 1 989 ? 9.310 -9.720 -30.637 1.00 89.56 989 PHE A C 1
ATOM 7862 O O . PHE A 1 989 ? 9.931 -10.460 -31.404 1.00 89.56 989 PHE A O 1
ATOM 7869 N N . ILE A 1 990 ? 8.219 -10.138 -29.982 1.00 90.00 990 ILE A N 1
ATOM 7870 C CA . ILE A 1 990 ? 7.671 -11.497 -30.106 1.00 90.00 990 ILE A CA 1
ATOM 7871 C C . ILE A 1 990 ? 7.190 -11.767 -31.534 1.00 90.00 990 ILE A C 1
ATOM 7873 O O . ILE A 1 990 ? 7.516 -12.810 -32.097 1.00 90.00 990 ILE A O 1
ATOM 7877 N N . LYS A 1 991 ? 6.488 -10.819 -32.162 1.00 92.19 991 LYS A N 1
ATOM 7878 C CA . LYS A 1 991 ? 6.025 -10.914 -33.555 1.00 92.19 991 LYS A CA 1
ATOM 7879 C C . LYS A 1 991 ? 7.189 -11.151 -34.519 1.00 92.19 991 LYS A C 1
ATOM 7881 O O . LYS A 1 991 ? 7.112 -12.056 -35.347 1.00 92.19 991 LYS A O 1
ATOM 7886 N N . GLY A 1 992 ? 8.297 -10.424 -34.353 1.00 90.69 992 GLY A N 1
ATOM 7887 C CA . GLY A 1 992 ? 9.538 -10.673 -35.093 1.00 90.69 992 GLY A CA 1
ATOM 7888 C C . GLY A 1 992 ? 10.086 -12.090 -34.878 1.00 90.69 992 GLY A C 1
ATOM 7889 O O . GLY A 1 992 ? 10.356 -12.799 -35.849 1.00 90.69 992 GLY A O 1
ATOM 7890 N N . LYS A 1 993 ? 10.181 -12.544 -33.620 1.00 89.31 993 LYS A N 1
ATOM 7891 C CA . LYS A 1 993 ? 10.696 -13.883 -33.282 1.00 89.31 993 LYS A CA 1
ATOM 7892 C C . LYS A 1 993 ? 9.799 -15.038 -33.729 1.00 89.31 993 LYS A C 1
ATOM 7894 O O . LYS A 1 993 ? 10.319 -16.098 -34.078 1.00 89.31 993 LYS A O 1
ATOM 7899 N N . MET A 1 994 ? 8.482 -14.851 -33.773 1.00 92.19 994 MET A N 1
ATOM 7900 C CA . MET A 1 994 ? 7.567 -15.844 -34.336 1.00 92.19 994 MET A CA 1
ATOM 7901 C C . MET A 1 994 ? 7.739 -15.962 -35.857 1.00 92.19 994 MET A C 1
ATOM 7903 O O . MET A 1 994 ? 7.840 -17.078 -36.360 1.00 92.19 994 MET A O 1
ATOM 7907 N N . ILE A 1 995 ? 7.844 -14.842 -36.586 1.00 92.12 995 ILE A N 1
ATOM 7908 C CA . ILE A 1 995 ? 8.082 -14.845 -38.044 1.00 92.12 995 ILE A CA 1
ATOM 7909 C C . ILE A 1 995 ? 9.411 -15.547 -38.375 1.00 92.12 995 ILE A C 1
ATOM 7911 O O . ILE A 1 995 ? 9.448 -16.413 -39.250 1.00 92.12 995 ILE A O 1
ATOM 7915 N N . GLU A 1 996 ? 10.475 -15.229 -37.630 1.00 90.56 996 GLU A N 1
ATOM 7916 C CA . GLU A 1 996 ? 11.802 -15.856 -37.733 1.00 90.56 996 GLU A CA 1
ATOM 7917 C C . GLU A 1 996 ? 11.748 -17.384 -37.548 1.00 90.56 996 GLU A C 1
ATOM 7919 O O . GLU A 1 996 ? 12.336 -18.122 -38.337 1.00 90.56 996 GLU A O 1
ATOM 7924 N N . LYS A 1 997 ? 11.009 -17.870 -36.541 1.00 89.81 997 LYS A N 1
ATOM 7925 C CA . LYS A 1 997 ? 10.881 -19.307 -36.240 1.00 89.81 997 LYS A CA 1
ATOM 7926 C C . LYS A 1 997 ? 9.975 -20.076 -37.202 1.00 89.81 997 LYS A C 1
ATOM 7928 O O . LYS A 1 997 ? 10.243 -21.247 -37.457 1.00 89.81 997 LYS A O 1
ATOM 7933 N N . ILE A 1 998 ? 8.914 -19.453 -37.721 1.00 91.75 998 ILE A N 1
ATOM 7934 C CA . ILE A 1 998 ? 8.025 -20.084 -38.710 1.00 91.75 998 ILE A CA 1
ATOM 7935 C C . ILE A 1 998 ? 8.775 -20.292 -40.035 1.00 91.75 998 ILE A C 1
ATOM 7937 O O . ILE A 1 998 ? 8.613 -21.334 -40.667 1.00 91.75 998 ILE A O 1
ATOM 7941 N N . ASN A 1 999 ? 9.599 -19.319 -40.450 1.00 89.94 999 ASN A N 1
ATOM 7942 C CA . ASN A 1 999 ? 10.413 -19.356 -41.676 1.00 89.94 999 ASN A CA 1
ATOM 7943 C C . ASN A 1 999 ? 9.626 -19.749 -42.954 1.00 89.94 999 ASN A C 1
ATOM 7945 O O . ASN A 1 999 ? 10.139 -20.385 -43.873 1.00 89.94 999 ASN A O 1
ATOM 7949 N N . ASN A 1 1000 ? 8.345 -19.379 -43.000 1.00 92.62 1000 ASN A N 1
ATOM 7950 C CA . ASN A 1 1000 ? 7.430 -19.583 -44.118 1.00 92.62 1000 ASN A CA 1
ATOM 7951 C C . ASN A 1 1000 ? 6.449 -18.404 -44.137 1.00 92.62 1000 ASN A C 1
ATOM 7953 O O . ASN A 1 1000 ? 5.756 -18.155 -43.149 1.00 92.62 1000 ASN A O 1
ATOM 7957 N N . GLN A 1 1001 ? 6.419 -17.649 -45.236 1.00 90.69 1001 GLN A N 1
ATOM 7958 C CA . GLN A 1 1001 ? 5.710 -16.369 -45.273 1.00 90.69 1001 GLN A CA 1
ATOM 7959 C C . GLN A 1 1001 ? 4.181 -16.526 -45.332 1.00 90.69 1001 GLN A C 1
ATOM 7961 O O . GLN A 1 1001 ? 3.470 -15.668 -44.814 1.00 90.69 1001 GLN A O 1
ATOM 7966 N N . ASP A 1 1002 ? 3.673 -17.624 -45.894 1.00 91.50 1002 ASP A N 1
ATOM 7967 C CA . ASP A 1 1002 ? 2.234 -17.900 -45.973 1.00 91.50 1002 ASP A CA 1
ATOM 7968 C C . ASP A 1 1002 ? 1.681 -18.411 -44.642 1.00 91.50 1002 ASP A C 1
ATOM 7970 O O . ASP A 1 1002 ? 0.673 -17.903 -44.157 1.00 91.50 1002 ASP A O 1
ATOM 7974 N N . LEU A 1 1003 ? 2.395 -19.319 -43.970 1.00 91.38 1003 LEU A N 1
ATOM 7975 C CA . LEU A 1 1003 ? 2.049 -19.717 -42.603 1.00 91.38 1003 LEU A CA 1
ATOM 7976 C C . LEU A 1 1003 ? 2.173 -18.540 -41.624 1.00 91.38 1003 LEU A C 1
ATOM 7978 O O . LEU A 1 1003 ? 1.330 -18.392 -40.744 1.00 91.38 1003 LEU A O 1
ATOM 7982 N N . ALA A 1 1004 ? 3.153 -17.647 -41.800 1.00 92.75 1004 ALA A N 1
ATOM 7983 C CA . ALA A 1 1004 ? 3.266 -16.441 -40.978 1.00 92.75 1004 ALA A CA 1
ATOM 7984 C C . ALA A 1 1004 ? 2.086 -15.463 -41.161 1.00 92.75 1004 ALA A C 1
ATOM 7986 O O . ALA A 1 1004 ? 1.741 -14.765 -40.212 1.00 92.75 1004 ALA A O 1
ATOM 7987 N N . ARG A 1 1005 ? 1.421 -15.431 -42.329 1.00 92.56 1005 ARG A N 1
ATOM 7988 C CA . ARG A 1 1005 ? 0.185 -14.642 -42.532 1.00 92.56 1005 ARG A CA 1
ATOM 7989 C C . ARG A 1 1005 ? -1.015 -15.193 -41.754 1.00 92.56 1005 ARG A C 1
ATOM 7991 O O . ARG A 1 1005 ? -1.908 -14.422 -41.431 1.00 92.56 1005 ARG A O 1
ATOM 7998 N N . LEU A 1 1006 ? -1.036 -16.498 -41.469 1.00 91.62 1006 LEU A N 1
ATOM 7999 C CA . LEU A 1 1006 ? -2.149 -17.188 -40.799 1.00 91.62 1006 LEU A CA 1
ATOM 8000 C C . LEU A 1 1006 ? -1.936 -17.355 -39.284 1.00 91.62 1006 LEU A C 1
ATOM 8002 O O . LEU A 1 1006 ? -2.895 -17.382 -38.514 1.00 91.62 1006 LEU A O 1
ATOM 8006 N N . LEU A 1 1007 ? -0.680 -17.509 -38.852 1.00 91.88 1007 LEU A N 1
ATOM 8007 C CA . LEU A 1 1007 ? -0.328 -17.959 -37.499 1.00 91.88 1007 LEU A CA 1
ATOM 8008 C C . LEU A 1 1007 ? 0.208 -16.863 -36.570 1.00 91.88 1007 LEU A C 1
ATOM 8010 O O . LEU A 1 1007 ? 0.368 -17.110 -35.375 1.00 91.88 1007 LEU A O 1
ATOM 8014 N N . ILE A 1 1008 ? 0.486 -15.668 -37.092 1.00 92.56 1008 ILE A N 1
ATOM 8015 C CA . ILE A 1 1008 ? 0.826 -14.493 -36.286 1.00 92.56 1008 ILE A CA 1
ATOM 8016 C C . ILE A 1 1008 ? -0.477 -13.816 -35.846 1.00 92.56 1008 ILE A C 1
ATOM 8018 O O . ILE A 1 1008 ? -1.222 -13.373 -36.720 1.00 92.56 1008 ILE A O 1
ATOM 8022 N N . PRO A 1 1009 ? -0.761 -13.686 -34.537 1.00 91.44 1009 PRO A N 1
ATOM 8023 C CA . PRO A 1 1009 ? -1.973 -13.014 -34.092 1.00 91.44 1009 PRO A CA 1
ATOM 8024 C C . PRO A 1 1009 ? -2.039 -11.527 -34.472 1.00 91.44 1009 PRO A C 1
ATOM 8026 O O . PRO A 1 1009 ? -1.030 -10.819 -34.617 1.00 91.44 1009 PRO A O 1
ATOM 8029 N N . ASP A 1 1010 ? -3.278 -11.072 -34.589 1.00 89.56 1010 ASP A N 1
ATOM 8030 C CA . ASP A 1 1010 ? -3.739 -9.690 -34.698 1.00 89.56 1010 ASP A CA 1
ATOM 8031 C C . ASP A 1 1010 ? -4.152 -9.107 -33.333 1.00 89.56 1010 ASP A C 1
ATOM 8033 O O . ASP A 1 1010 ? -3.949 -7.920 -33.084 1.00 89.56 1010 ASP A O 1
ATOM 8037 N N . PHE A 1 1011 ? -4.667 -9.943 -32.427 1.00 90.75 1011 PHE A N 1
ATOM 8038 C CA . PHE A 1 1011 ? -5.016 -9.570 -31.057 1.00 90.75 1011 PHE A CA 1
ATOM 8039 C C . PHE A 1 1011 ? -3.797 -9.404 -30.134 1.00 90.75 1011 PHE A C 1
ATOM 8041 O O . PHE A 1 1011 ? -2.801 -10.119 -30.249 1.00 90.75 1011 PHE A O 1
ATOM 8048 N N . ALA A 1 1012 ? -3.915 -8.511 -29.145 1.00 91.06 1012 ALA A N 1
ATOM 8049 C CA . ALA A 1 1012 ? -2.810 -8.083 -28.285 1.00 91.06 1012 ALA A CA 1
ATOM 8050 C C . ALA A 1 1012 ? -2.066 -9.225 -27.561 1.00 91.06 1012 ALA A C 1
ATOM 8052 O O . ALA A 1 1012 ? -2.674 -10.148 -26.993 1.00 91.06 1012 ALA A O 1
ATOM 8053 N N . PHE A 1 1013 ? -0.735 -9.123 -27.504 1.00 90.06 1013 PHE A N 1
ATOM 8054 C CA . PHE A 1 1013 ? 0.109 -10.032 -26.725 1.00 90.06 1013 PHE A CA 1
ATOM 8055 C C . PHE A 1 1013 ? -0.283 -9.995 -25.238 1.00 90.06 1013 PHE A C 1
ATOM 8057 O O . PHE A 1 1013 ? -0.366 -8.928 -24.629 1.00 90.06 1013 PHE A O 1
ATOM 8064 N N . GLY A 1 1014 ? -0.542 -11.175 -24.661 1.00 87.75 1014 GLY A N 1
ATOM 8065 C CA . GLY A 1 1014 ? -1.028 -11.347 -23.285 1.00 87.75 1014 GLY A CA 1
ATOM 8066 C C . GLY A 1 1014 ? -2.551 -11.506 -23.118 1.00 87.75 1014 GLY A C 1
ATOM 8067 O O . GLY A 1 1014 ? -2.987 -11.854 -22.022 1.00 87.75 1014 GLY A O 1
ATOM 8068 N N . CYS A 1 1015 ? -3.368 -11.331 -24.172 1.00 89.56 1015 CYS A N 1
ATOM 8069 C CA . CYS A 1 1015 ? -4.831 -11.550 -24.112 1.00 89.56 1015 CYS A CA 1
ATOM 8070 C C . CYS A 1 1015 ? -5.213 -13.011 -23.759 1.00 89.56 1015 CYS A C 1
ATOM 8072 O O . CYS A 1 1015 ? -6.211 -13.272 -23.079 1.00 89.56 1015 CYS A O 1
ATOM 8074 N N . ARG A 1 1016 ? -4.374 -13.974 -24.166 1.00 87.69 1016 ARG A N 1
ATOM 8075 C CA . ARG A 1 1016 ? -4.411 -15.394 -23.762 1.00 87.69 1016 ARG A CA 1
ATOM 8076 C C . ARG A 1 1016 ? -3.148 -15.718 -22.945 1.00 87.69 1016 ARG A C 1
ATOM 8078 O O . ARG A 1 1016 ? -2.152 -15.002 -23.053 1.00 87.69 1016 ARG A O 1
ATOM 8085 N N . ARG A 1 1017 ? -3.163 -16.796 -22.147 1.00 85.88 1017 ARG A N 1
ATOM 8086 C CA . ARG A 1 1017 ? -1.983 -17.258 -21.383 1.00 85.88 1017 ARG A CA 1
ATOM 8087 C C . ARG A 1 1017 ? -0.802 -17.533 -22.328 1.00 85.88 1017 ARG A C 1
ATOM 8089 O O . ARG A 1 1017 ? -0.937 -18.311 -23.272 1.00 85.88 1017 ARG A O 1
ATOM 8096 N N . ILE A 1 1018 ? 0.335 -16.883 -22.078 1.00 81.19 1018 ILE A N 1
ATOM 8097 C CA . ILE A 1 1018 ? 1.556 -17.016 -22.889 1.00 81.19 1018 ILE A CA 1
ATOM 8098 C C . ILE A 1 1018 ? 2.056 -18.462 -22.788 1.00 81.19 1018 ILE A C 1
ATOM 8100 O O . ILE A 1 1018 ? 2.172 -18.993 -21.687 1.00 81.19 1018 ILE A O 1
ATOM 8104 N N . THR A 1 1019 ? 2.337 -19.098 -23.928 1.00 81.88 1019 THR A N 1
ATOM 8105 C CA . THR A 1 1019 ? 2.798 -20.494 -23.987 1.00 81.88 1019 THR A CA 1
ATOM 8106 C C . THR A 1 1019 ? 4.228 -20.555 -24.550 1.00 81.88 1019 THR A C 1
ATOM 8108 O O . THR A 1 1019 ? 4.444 -20.054 -25.657 1.00 81.88 1019 THR A O 1
ATOM 8111 N N . PRO A 1 1020 ? 5.202 -21.191 -23.858 1.00 81.75 1020 PRO A N 1
ATOM 8112 C CA . PRO A 1 1020 ? 6.600 -21.240 -24.307 1.00 81.75 1020 PRO A CA 1
ATOM 8113 C C . PRO A 1 1020 ? 6.822 -21.889 -25.682 1.00 81.75 1020 PRO A C 1
ATOM 8115 O O . PRO A 1 1020 ? 7.699 -21.460 -26.429 1.00 81.75 1020 PRO A O 1
ATOM 8118 N N . GLY A 1 1021 ? 6.034 -22.920 -26.017 1.00 84.25 1021 GLY A N 1
ATOM 8119 C CA . GLY A 1 1021 ? 5.995 -23.564 -27.340 1.00 84.25 1021 GLY A CA 1
ATOM 8120 C C . GLY A 1 1021 ? 7.348 -24.006 -27.900 1.00 84.25 1021 GLY A C 1
ATOM 8121 O O . GLY A 1 1021 ? 7.656 -23.766 -29.067 1.00 84.25 1021 GLY A O 1
ATOM 8122 N N . THR A 1 1022 ? 8.170 -24.647 -27.069 1.00 85.00 1022 THR A N 1
ATOM 8123 C CA . THR A 1 1022 ? 9.487 -25.177 -27.443 1.00 85.00 1022 THR A CA 1
ATOM 8124 C C . THR A 1 1022 ? 9.406 -26.052 -28.702 1.00 85.00 1022 THR A C 1
ATOM 8126 O O . THR A 1 1022 ? 8.743 -27.085 -28.693 1.00 85.00 1022 THR A O 1
ATOM 8129 N N . LYS A 1 1023 ? 10.103 -25.644 -29.776 1.00 88.62 1023 LYS A N 1
ATOM 8130 C CA . LYS A 1 1023 ? 10.110 -26.278 -31.116 1.00 88.62 1023 LYS A CA 1
ATOM 8131 C C . LYS A 1 1023 ? 8.762 -26.291 -31.865 1.00 88.62 1023 LYS A C 1
ATOM 8133 O O . LYS A 1 1023 ? 8.668 -26.924 -32.915 1.00 88.62 1023 LYS A O 1
ATOM 8138 N N . TYR A 1 1024 ? 7.724 -25.611 -31.371 1.00 93.06 1024 TYR A N 1
ATOM 8139 C CA . TYR A 1 1024 ? 6.390 -25.660 -31.979 1.00 93.06 1024 TYR A CA 1
ATOM 8140 C C . TYR A 1 1024 ? 6.336 -25.016 -33.364 1.00 93.06 1024 TYR A C 1
ATOM 8142 O O . TYR A 1 1024 ? 5.960 -25.679 -34.330 1.00 93.06 1024 TYR A O 1
ATOM 8150 N N . LEU A 1 1025 ? 6.769 -23.762 -33.489 1.00 92.88 1025 LEU A N 1
ATOM 8151 C CA . LEU A 1 1025 ? 6.739 -23.044 -34.767 1.00 92.88 1025 LEU A CA 1
ATOM 8152 C C . LEU A 1 1025 ? 7.618 -23.728 -35.823 1.00 92.88 1025 LEU A C 1
ATOM 8154 O O . LEU A 1 1025 ? 7.232 -23.835 -36.983 1.00 92.88 1025 LEU A O 1
ATOM 8158 N N . GLU A 1 1026 ? 8.755 -24.272 -35.391 1.00 91.88 1026 GLU A N 1
ATOM 8159 C CA . GLU A 1 1026 ? 9.688 -25.020 -36.227 1.00 91.88 1026 GLU A CA 1
ATOM 8160 C C . GLU A 1 1026 ? 9.151 -26.390 -36.682 1.00 91.88 1026 GLU A C 1
ATOM 8162 O O . GLU A 1 1026 ? 9.687 -26.958 -37.634 1.00 91.88 1026 GLU A O 1
ATOM 8167 N N . SER A 1 1027 ? 8.123 -26.938 -36.018 1.00 93.12 1027 SER A N 1
ATOM 8168 C CA . SER A 1 1027 ? 7.499 -28.223 -36.376 1.00 93.12 1027 SER A CA 1
ATOM 8169 C C . SER A 1 1027 ? 6.478 -28.100 -37.518 1.00 93.12 1027 SER A C 1
ATOM 8171 O O . SER A 1 1027 ? 6.333 -29.024 -38.316 1.00 93.12 1027 SER A O 1
ATOM 8173 N N . LEU A 1 1028 ? 5.833 -26.935 -37.656 1.00 93.88 1028 LEU A N 1
ATOM 8174 C CA . LEU A 1 1028 ? 4.725 -26.674 -38.591 1.00 93.88 1028 LEU A CA 1
ATOM 8175 C C . LEU A 1 1028 ? 5.132 -26.638 -40.075 1.00 93.88 1028 LEU A C 1
ATOM 8177 O O . LEU A 1 1028 ? 4.266 -26.680 -40.950 1.00 93.88 1028 LEU A O 1
ATOM 8181 N N . THR A 1 1029 ? 6.435 -26.548 -40.355 1.00 91.94 1029 THR A N 1
ATOM 8182 C CA . THR A 1 1029 ? 7.038 -26.523 -41.701 1.00 91.94 1029 THR A CA 1
ATOM 8183 C C . THR A 1 1029 ? 7.797 -27.803 -42.060 1.00 91.94 1029 THR A C 1
ATOM 8185 O O . THR A 1 1029 ? 8.468 -27.860 -43.092 1.00 91.94 1029 THR A O 1
ATOM 8188 N N . LYS A 1 1030 ? 7.728 -28.843 -41.223 1.00 92.38 1030 LYS A N 1
ATOM 8189 C CA . LYS A 1 1030 ? 8.416 -30.116 -41.474 1.00 92.38 1030 LYS A CA 1
ATOM 8190 C C . LYS A 1 1030 ? 7.631 -30.966 -42.482 1.00 92.38 1030 LYS A C 1
ATOM 8192 O O . LYS A 1 1030 ? 6.406 -30.967 -42.440 1.00 92.38 1030 LYS A O 1
ATOM 8197 N N . PRO A 1 1031 ? 8.298 -31.733 -43.367 1.00 90.50 1031 PRO A N 1
ATOM 8198 C CA . PRO A 1 1031 ? 7.623 -32.465 -44.449 1.00 90.50 1031 PRO A CA 1
ATOM 8199 C C . PRO A 1 1031 ? 6.677 -33.575 -43.956 1.00 90.50 1031 PRO A C 1
ATOM 8201 O O . PRO A 1 1031 ? 5.806 -34.011 -44.700 1.00 90.50 1031 PRO A O 1
ATOM 8204 N N . ASN A 1 1032 ? 6.836 -34.009 -42.703 1.00 91.25 1032 ASN A N 1
ATOM 8205 C CA . ASN A 1 1032 ? 6.004 -34.991 -42.007 1.00 91.25 1032 ASN A CA 1
ATOM 8206 C C . ASN A 1 1032 ? 4.837 -34.361 -41.206 1.00 91.25 1032 ASN A C 1
ATOM 8208 O O . ASN A 1 1032 ? 4.189 -35.046 -40.412 1.00 91.25 1032 ASN A O 1
ATOM 8212 N N . VAL A 1 1033 ? 4.577 -33.060 -41.399 1.00 94.75 1033 VAL A N 1
ATOM 8213 C CA . VAL A 1 1033 ? 3.470 -32.310 -40.789 1.00 94.75 1033 VAL A CA 1
ATOM 8214 C C . VAL A 1 1033 ? 2.684 -31.572 -41.872 1.00 94.75 1033 VAL A C 1
ATOM 8216 O O . VAL A 1 1033 ? 3.237 -30.825 -42.674 1.00 94.75 1033 VAL A O 1
ATOM 8219 N N . THR A 1 1034 ? 1.364 -31.736 -41.877 1.00 94.88 1034 THR A N 1
ATOM 8220 C CA . THR A 1 1034 ? 0.441 -30.897 -42.649 1.00 94.88 1034 THR A CA 1
ATOM 8221 C C . THR A 1 1034 ? -0.268 -29.937 -41.707 1.00 94.88 1034 THR A C 1
ATOM 8223 O O . THR A 1 1034 ? -1.105 -30.347 -40.904 1.00 94.88 1034 THR A O 1
ATOM 8226 N N . THR A 1 1035 ? 0.058 -28.652 -41.818 1.00 95.38 1035 THR A N 1
ATOM 8227 C CA . THR A 1 1035 ? -0.636 -27.580 -41.099 1.00 95.38 1035 THR A CA 1
ATOM 8228 C C . THR A 1 1035 ? -1.903 -27.194 -41.858 1.00 95.38 1035 THR A C 1
ATOM 8230 O O . THR A 1 1035 ? -1.834 -26.794 -43.019 1.00 95.38 1035 THR A O 1
ATOM 8233 N N . VAL A 1 1036 ? -3.057 -27.331 -41.208 1.00 95.19 1036 VAL A N 1
ATOM 8234 C CA . VAL A 1 1036 ? -4.388 -27.020 -41.741 1.00 95.19 1036 VAL A CA 1
ATOM 8235 C C . VAL A 1 1036 ? -4.972 -25.880 -40.917 1.00 95.19 1036 VAL A C 1
ATOM 8237 O O . VAL A 1 1036 ? -4.990 -25.960 -39.690 1.00 95.19 1036 VAL A O 1
ATOM 8240 N N . TYR A 1 1037 ? -5.432 -24.817 -41.575 1.00 93.31 1037 TYR A N 1
ATOM 8241 C CA . TYR A 1 1037 ? -5.938 -23.615 -40.913 1.00 93.31 1037 TYR A CA 1
ATOM 8242 C C . TYR A 1 1037 ? -7.413 -23.370 -41.246 1.00 93.31 1037 TYR A C 1
ATOM 8244 O O . TYR A 1 1037 ? -7.807 -23.493 -42.405 1.00 93.31 1037 TYR A O 1
ATOM 8252 N N . GLY A 1 1038 ? -8.203 -22.994 -40.238 1.00 88.25 1038 GLY A N 1
ATOM 8253 C CA . GLY A 1 1038 ? -9.643 -22.738 -40.345 1.00 88.25 1038 GLY A CA 1
ATOM 8254 C C . GLY A 1 1038 ? -10.513 -23.788 -39.644 1.00 88.25 1038 GLY A C 1
ATOM 8255 O O . GLY A 1 1038 ? -10.020 -24.643 -38.906 1.00 88.25 1038 GLY A O 1
ATOM 8256 N N . ASP A 1 1039 ? -11.827 -23.693 -39.850 1.00 91.44 1039 ASP A N 1
ATOM 8257 C CA . ASP A 1 1039 ? -12.815 -24.556 -39.197 1.00 91.44 1039 ASP A CA 1
ATOM 8258 C C . ASP A 1 1039 ? -12.947 -25.952 -39.827 1.00 91.44 1039 ASP A C 1
ATOM 8260 O O . ASP A 1 1039 ? -12.853 -26.145 -41.044 1.00 91.44 1039 ASP A O 1
ATOM 8264 N N . ILE A 1 1040 ? -13.248 -26.925 -38.962 1.00 96.12 1040 ILE A N 1
ATOM 8265 C CA . ILE A 1 1040 ? -13.696 -28.271 -39.331 1.00 96.12 1040 ILE A CA 1
ATOM 8266 C C . ILE A 1 1040 ? -15.226 -28.241 -39.395 1.00 96.12 1040 ILE A C 1
ATOM 8268 O O . ILE A 1 1040 ? -15.882 -27.942 -38.398 1.00 96.12 1040 ILE A O 1
ATOM 8272 N N . ARG A 1 1041 ? -15.795 -28.561 -40.561 1.00 95.56 1041 ARG A N 1
ATOM 8273 C CA . ARG A 1 1041 ? -17.245 -28.603 -40.799 1.00 95.56 1041 ARG A CA 1
ATOM 8274 C C . ARG A 1 1041 ? -17.893 -29.802 -40.111 1.00 95.56 1041 ARG A C 1
ATOM 8276 O O . ARG A 1 1041 ? -18.947 -29.674 -39.496 1.00 95.56 1041 ARG A O 1
ATOM 8283 N N . GLU A 1 1042 ? -17.267 -30.964 -40.252 1.00 96.88 1042 GLU A N 1
ATOM 8284 C CA . GLU A 1 1042 ? -17.720 -32.247 -39.717 1.00 96.88 1042 GLU A CA 1
ATOM 8285 C C . GLU A 1 1042 ? -16.554 -33.245 -39.668 1.00 96.88 1042 GLU A C 1
ATOM 8287 O O . GLU A 1 1042 ? -15.495 -33.022 -40.262 1.00 96.88 1042 GLU A O 1
ATOM 8292 N N . ILE A 1 1043 ? -16.762 -34.360 -38.977 1.00 97.56 1043 ILE A N 1
ATOM 8293 C CA . ILE A 1 1043 ? -15.902 -35.541 -39.000 1.00 97.56 1043 ILE A CA 1
ATOM 8294 C C . ILE A 1 1043 ? -16.668 -36.670 -39.702 1.00 97.56 1043 ILE A C 1
ATOM 8296 O O . ILE A 1 1043 ? -17.836 -36.934 -39.411 1.00 97.56 1043 ILE A O 1
ATOM 8300 N N . THR A 1 1044 ? -16.014 -37.312 -40.668 1.00 97.25 1044 THR A N 1
ATOM 8301 C CA . THR A 1 1044 ? -16.521 -38.487 -41.387 1.00 97.25 1044 THR A CA 1
ATOM 8302 C C . THR A 1 1044 ? -16.076 -39.768 -40.686 1.00 97.25 1044 THR A C 1
ATOM 8304 O O . THR A 1 1044 ? -15.324 -39.750 -39.714 1.00 97.25 1044 THR A O 1
ATOM 8307 N N . GLU A 1 1045 ? -16.444 -40.920 -41.248 1.00 97.19 1045 GLU A N 1
ATOM 8308 C CA . GLU A 1 1045 ? -15.867 -42.204 -40.843 1.00 97.19 1045 GLU A CA 1
ATOM 8309 C C . GLU A 1 1045 ? -14.328 -42.257 -40.951 1.00 97.19 1045 GLU A C 1
ATOM 8311 O O . GLU A 1 1045 ? -13.713 -43.112 -40.316 1.00 97.19 1045 GLU A O 1
ATOM 8316 N N . ARG A 1 1046 ? -13.709 -41.366 -41.748 1.00 95.00 1046 ARG A N 1
ATOM 8317 C CA . ARG A 1 1046 ? -12.281 -41.396 -42.112 1.00 95.00 1046 ARG A CA 1
ATOM 8318 C C . ARG A 1 1046 ? -11.447 -40.261 -41.521 1.00 95.00 1046 ARG A C 1
ATOM 8320 O O . ARG A 1 1046 ? -10.232 -40.413 -41.461 1.00 95.00 1046 ARG A O 1
ATOM 8327 N N . GLY A 1 1047 ? -12.042 -39.134 -41.129 1.00 95.44 1047 GLY A N 1
ATOM 8328 C CA . GLY A 1 1047 ? -11.306 -37.984 -40.591 1.00 95.44 1047 GLY A CA 1
ATOM 8329 C C . GLY A 1 1047 ? -12.061 -36.660 -40.707 1.00 95.44 1047 GLY A C 1
ATOM 8330 O O . GLY A 1 1047 ? -13.271 -36.633 -40.923 1.00 95.44 1047 GLY A O 1
ATOM 8331 N N . CYS A 1 1048 ? -11.352 -35.545 -40.548 1.00 97.12 1048 CYS A N 1
ATOM 8332 C CA . CYS A 1 1048 ? -11.945 -34.205 -40.568 1.00 97.12 1048 CYS A CA 1
ATOM 8333 C C . CYS A 1 1048 ? -12.254 -33.729 -41.994 1.00 97.12 1048 CYS A C 1
ATOM 8335 O O . CYS A 1 1048 ? -11.427 -33.889 -42.892 1.00 97.12 1048 CYS A O 1
ATOM 8337 N N . VAL A 1 1049 ? -13.381 -33.040 -42.184 1.00 96.81 1049 VAL A N 1
ATOM 8338 C CA . VAL A 1 1049 ? -13.666 -32.243 -43.387 1.00 96.81 1049 VAL A CA 1
ATOM 8339 C C . VAL A 1 1049 ? -13.585 -30.763 -43.035 1.00 96.81 1049 VAL A C 1
ATOM 8341 O O . VAL A 1 1049 ? -14.292 -30.291 -42.144 1.00 96.81 1049 VAL A O 1
ATOM 8344 N N . THR A 1 1050 ? -12.725 -30.019 -43.723 1.00 94.50 1050 THR A N 1
ATOM 8345 C CA . THR A 1 1050 ? -12.552 -28.573 -43.529 1.00 94.50 1050 THR A CA 1
ATOM 8346 C C . THR A 1 1050 ? -13.643 -27.751 -44.218 1.00 94.50 1050 THR A C 1
ATOM 8348 O O . THR A 1 1050 ? -14.412 -28.251 -45.041 1.00 94.50 1050 THR A O 1
ATOM 8351 N N . ALA A 1 1051 ? -13.736 -26.465 -43.868 1.00 89.69 1051 ALA A N 1
ATOM 8352 C CA . ALA A 1 1051 ? -14.725 -25.536 -44.424 1.00 89.69 1051 ALA A CA 1
ATOM 8353 C C . ALA A 1 1051 ? -14.670 -25.384 -45.964 1.00 89.69 1051 ALA A C 1
ATOM 8355 O O . ALA A 1 1051 ? -15.694 -25.097 -46.580 1.00 89.69 1051 ALA A O 1
ATOM 8356 N N . ASP A 1 1052 ? -13.517 -25.637 -46.593 1.00 88.56 1052 ASP A N 1
ATOM 8357 C CA . ASP A 1 1052 ? -13.334 -25.700 -48.055 1.00 88.56 1052 ASP A CA 1
ATOM 8358 C C . ASP A 1 1052 ? -13.916 -26.978 -48.704 1.00 88.56 1052 ASP A C 1
ATOM 8360 O O . ASP A 1 1052 ? -13.904 -27.121 -49.925 1.00 88.56 1052 ASP A O 1
ATOM 8364 N N . GLY A 1 1053 ? -14.435 -27.911 -47.899 1.00 90.31 1053 GLY A N 1
ATOM 8365 C CA . GLY A 1 1053 ? -14.980 -29.195 -48.337 1.00 90.31 1053 GLY A CA 1
ATOM 8366 C C . GLY A 1 1053 ? -13.939 -30.297 -48.536 1.00 90.31 1053 GLY A C 1
ATOM 8367 O O . GLY A 1 1053 ? -14.307 -31.394 -48.957 1.00 90.31 1053 GLY A O 1
ATOM 8368 N N . LYS A 1 1054 ? -12.663 -30.045 -48.228 1.00 94.62 1054 LYS A N 1
ATOM 8369 C CA . LYS A 1 1054 ? -11.593 -31.038 -48.332 1.00 94.62 1054 LYS A CA 1
ATOM 8370 C C . LYS A 1 1054 ? -11.621 -32.004 -47.148 1.00 94.62 1054 LYS A C 1
ATOM 8372 O O . LYS A 1 1054 ? -11.691 -31.596 -45.994 1.00 94.62 1054 LYS A O 1
ATOM 8377 N N . GLU A 1 1055 ? -11.527 -33.299 -47.433 1.00 96.25 1055 GLU A N 1
ATOM 8378 C CA . GLU A 1 1055 ? -11.405 -34.339 -46.409 1.00 96.25 1055 GLU A CA 1
ATOM 8379 C C . GLU A 1 1055 ? -9.930 -34.638 -46.114 1.00 96.25 1055 GLU A C 1
ATOM 8381 O O . GLU A 1 1055 ? -9.100 -34.734 -47.021 1.00 96.25 1055 GLU A O 1
ATOM 8386 N N . HIS A 1 1056 ? -9.614 -34.798 -44.833 1.00 96.38 1056 HIS A N 1
ATOM 8387 C CA . HIS A 1 1056 ? -8.298 -35.131 -44.304 1.00 96.38 1056 HIS A CA 1
ATOM 8388 C C . HIS A 1 1056 ? -8.387 -36.464 -43.540 1.00 96.38 1056 HIS A C 1
ATOM 8390 O O . HIS A 1 1056 ? -8.676 -36.451 -42.340 1.00 96.38 1056 HIS A O 1
ATOM 8396 N N . PRO A 1 1057 ? -8.176 -37.614 -44.215 1.00 95.44 1057 PRO A N 1
ATOM 8397 C CA . PRO A 1 1057 ? -8.208 -38.927 -43.577 1.00 95.44 1057 PRO A CA 1
ATOM 8398 C C . PRO A 1 1057 ? -7.108 -39.085 -42.522 1.00 95.44 1057 PRO A C 1
ATOM 8400 O O . PRO A 1 1057 ? -5.985 -38.633 -42.740 1.00 95.44 1057 PRO A O 1
ATOM 8403 N N . THR A 1 1058 ? -7.426 -39.745 -41.408 1.00 95.62 1058 THR A N 1
ATOM 8404 C CA . THR A 1 1058 ? -6.508 -40.044 -40.296 1.00 95.62 1058 THR A CA 1
ATOM 8405 C C . THR A 1 1058 ? -6.892 -41.374 -39.640 1.00 95.62 1058 THR A C 1
ATOM 8407 O O . THR A 1 1058 ? -8.077 -41.687 -39.538 1.00 95.62 1058 THR A O 1
ATOM 8410 N N . ASP A 1 1059 ? -5.928 -42.141 -39.129 1.00 94.38 1059 ASP A N 1
ATOM 8411 C CA . ASP A 1 1059 ? -6.175 -43.383 -38.371 1.00 94.38 1059 ASP A CA 1
ATOM 8412 C C . ASP A 1 1059 ? -6.468 -43.127 -36.881 1.00 94.38 1059 ASP A C 1
ATOM 8414 O O . ASP A 1 1059 ? -7.122 -43.929 -36.210 1.00 94.38 1059 ASP A O 1
ATOM 8418 N N . VAL A 1 1060 ? -5.942 -42.017 -36.357 1.00 94.69 1060 VAL A N 1
ATOM 8419 C CA . VAL A 1 1060 ? -6.081 -41.574 -34.963 1.00 94.69 1060 VAL A CA 1
ATOM 8420 C C . VAL A 1 1060 ? -6.398 -40.079 -34.954 1.00 94.69 1060 VAL A C 1
ATOM 8422 O O . VAL A 1 1060 ? -5.839 -39.325 -35.753 1.00 94.69 1060 VAL A O 1
ATOM 8425 N N . LEU A 1 1061 ? -7.255 -39.632 -34.038 1.00 95.88 1061 LEU A N 1
ATOM 8426 C CA . LEU A 1 1061 ? -7.641 -38.235 -33.870 1.00 95.88 1061 LEU A CA 1
ATOM 8427 C C . LEU A 1 1061 ? -7.461 -37.807 -32.407 1.00 95.88 1061 LEU A C 1
ATOM 8429 O O . LEU A 1 1061 ? -8.156 -38.283 -31.511 1.00 95.88 1061 LEU A O 1
ATOM 8433 N N . ILE A 1 1062 ? -6.525 -36.890 -32.173 1.00 95.62 1062 ILE A N 1
ATOM 8434 C CA . ILE A 1 1062 ? -6.225 -36.304 -30.867 1.00 95.62 1062 ILE A CA 1
ATOM 8435 C C . ILE A 1 1062 ? -6.957 -34.968 -30.743 1.00 95.62 1062 ILE A C 1
ATOM 8437 O O . ILE A 1 1062 ? -6.637 -33.994 -31.426 1.00 95.62 1062 ILE A O 1
ATOM 8441 N N . CYS A 1 1063 ? -7.905 -34.889 -29.820 1.00 96.62 1063 CYS A N 1
ATOM 8442 C CA . CYS A 1 1063 ? -8.563 -33.659 -29.417 1.00 96.62 1063 CYS A CA 1
ATOM 8443 C C . CYS A 1 1063 ? -7.765 -32.989 -28.284 1.00 96.62 1063 CYS A C 1
ATOM 8445 O O . CYS A 1 1063 ? -7.823 -33.399 -27.125 1.00 96.62 1063 CYS A O 1
ATOM 8447 N N . ALA A 1 1064 ? -7.019 -31.933 -28.613 1.00 95.19 1064 ALA A N 1
ATOM 8448 C CA . ALA A 1 1064 ? -6.324 -31.057 -27.668 1.00 95.19 1064 ALA A CA 1
ATOM 8449 C C . ALA A 1 1064 ? -7.193 -29.825 -27.333 1.00 95.19 1064 ALA A C 1
ATOM 8451 O O . ALA A 1 1064 ? -6.743 -28.677 -27.363 1.00 95.19 1064 ALA A O 1
ATOM 8452 N N . THR A 1 1065 ? -8.480 -30.070 -27.075 1.00 91.19 1065 THR A N 1
ATOM 8453 C CA . THR A 1 1065 ? -9.565 -29.077 -27.169 1.00 91.19 1065 THR A CA 1
ATOM 8454 C C . THR A 1 1065 ? -9.915 -28.369 -25.857 1.00 91.19 1065 THR A C 1
ATOM 8456 O O . THR A 1 1065 ? -10.863 -27.586 -25.810 1.00 91.19 1065 THR A O 1
ATOM 8459 N N . GLY A 1 1066 ? -9.110 -28.570 -24.811 1.00 89.06 1066 GLY A N 1
ATOM 8460 C CA . GLY A 1 1066 ? -9.192 -27.831 -23.552 1.00 89.06 1066 GLY A CA 1
ATOM 8461 C C . GLY A 1 1066 ? -10.230 -28.374 -22.568 1.00 89.06 1066 GLY A C 1
ATOM 8462 O O . GLY A 1 1066 ? -10.447 -29.581 -22.469 1.00 89.06 1066 GLY A O 1
ATOM 8463 N N . PHE A 1 1067 ? -10.826 -27.465 -21.796 1.00 90.81 1067 PHE A N 1
ATOM 8464 C CA . PHE A 1 1067 ? -11.638 -27.767 -20.615 1.00 90.81 1067 PHE A CA 1
ATOM 8465 C C . PHE A 1 1067 ? -12.885 -26.877 -20.550 1.00 90.81 1067 PHE A C 1
ATOM 8467 O O . PHE A 1 1067 ? -12.951 -25.824 -21.184 1.00 90.81 1067 PHE A O 1
ATOM 8474 N N . ASP A 1 1068 ? -13.868 -27.272 -19.746 1.00 89.94 1068 ASP A N 1
ATOM 8475 C CA . ASP A 1 1068 ? -14.981 -26.412 -19.352 1.00 89.94 1068 ASP A CA 1
ATOM 8476 C C . ASP A 1 1068 ? -14.538 -25.396 -18.285 1.00 89.94 1068 ASP A C 1
ATOM 8478 O O . ASP A 1 1068 ? -14.460 -25.716 -17.099 1.00 89.94 1068 ASP A O 1
ATOM 8482 N N . THR A 1 1069 ? -14.294 -24.153 -18.700 1.00 88.25 1069 THR A N 1
ATOM 8483 C CA . THR A 1 1069 ? -13.868 -23.049 -17.826 1.00 88.25 1069 THR A CA 1
ATOM 8484 C C . THR A 1 1069 ? -15.025 -22.161 -17.348 1.00 88.25 1069 THR A C 1
ATOM 8486 O O . THR A 1 1069 ? -14.826 -20.982 -17.073 1.00 88.25 1069 THR A O 1
ATOM 8489 N N . THR A 1 1070 ? -16.246 -22.698 -17.219 1.00 89.00 1070 THR A N 1
ATOM 8490 C CA . THR A 1 1070 ? -17.403 -21.951 -16.670 1.00 89.00 1070 THR A CA 1
ATOM 8491 C C . THR A 1 1070 ? -17.348 -21.705 -15.154 1.00 89.00 1070 THR A C 1
ATOM 8493 O O . THR A 1 1070 ? -18.206 -20.999 -14.634 1.00 89.00 1070 THR A O 1
ATOM 8496 N N . PHE A 1 1071 ? -16.382 -22.289 -14.431 1.00 91.31 1071 PHE A N 1
ATOM 8497 C CA . PHE A 1 1071 ? -16.248 -22.272 -12.957 1.00 91.31 1071 PHE A CA 1
ATOM 8498 C C . PHE A 1 1071 ? -17.443 -22.832 -12.156 1.00 91.31 1071 PHE A C 1
ATOM 8500 O O . PHE A 1 1071 ? -17.390 -22.877 -10.927 1.00 91.31 1071 PHE A O 1
ATOM 8507 N N . ARG A 1 1072 ? -18.501 -23.313 -12.818 1.00 92.19 1072 ARG A N 1
ATOM 8508 C CA . ARG A 1 1072 ? -19.655 -23.957 -12.175 1.00 92.19 1072 ARG A CA 1
ATOM 8509 C C . ARG A 1 1072 ? -19.197 -25.209 -11.403 1.00 92.19 1072 ARG A C 1
ATOM 8511 O O . ARG A 1 1072 ? -18.459 -26.018 -11.979 1.00 92.19 1072 ARG A O 1
ATOM 8518 N N . PRO A 1 1073 ? -19.628 -25.409 -10.140 1.00 92.31 1073 PRO A N 1
ATOM 8519 C CA . PRO A 1 1073 ? -19.348 -26.633 -9.391 1.00 92.31 1073 PRO A CA 1
ATOM 8520 C C . PRO A 1 1073 ? -19.712 -27.905 -10.166 1.00 92.31 1073 PRO A C 1
ATOM 8522 O O . PRO A 1 1073 ? -20.684 -27.941 -10.920 1.00 92.31 1073 PRO A O 1
ATOM 8525 N N . ARG A 1 1074 ? -18.900 -28.955 -9.991 1.00 90.19 1074 ARG A N 1
ATOM 8526 C CA . ARG A 1 1074 ? -19.006 -30.218 -10.753 1.00 90.19 1074 ARG A CA 1
ATOM 8527 C C . ARG A 1 1074 ? -20.083 -31.169 -10.230 1.00 90.19 1074 ARG A C 1
ATOM 8529 O O . ARG A 1 1074 ? -20.434 -32.128 -10.906 1.00 90.19 1074 ARG A O 1
ATOM 8536 N N . PHE A 1 1075 ? -20.613 -30.863 -9.056 1.00 93.44 1075 PHE A N 1
ATOM 8537 C CA . PHE A 1 1075 ? -21.710 -31.534 -8.377 1.00 93.44 1075 PHE A CA 1
ATOM 8538 C C . PHE A 1 1075 ? -22.721 -30.472 -7.905 1.00 93.44 1075 PHE A C 1
ATOM 8540 O O . PHE A 1 1075 ? -22.329 -29.311 -7.744 1.00 93.44 1075 PHE A O 1
ATOM 8547 N N . PRO A 1 1076 ? -24.000 -30.821 -7.666 1.00 95.25 1076 PRO A N 1
ATOM 8548 C CA . PRO A 1 1076 ? -24.959 -29.905 -7.055 1.00 95.25 1076 PRO A CA 1
ATOM 8549 C C . PRO A 1 1076 ? -24.461 -29.470 -5.674 1.00 95.25 1076 PRO A C 1
ATOM 8551 O O . PRO A 1 1076 ? -24.263 -30.308 -4.793 1.00 95.25 1076 PRO A O 1
ATOM 8554 N N . LEU A 1 1077 ? -24.244 -28.168 -5.504 1.00 97.56 1077 LEU A N 1
ATOM 8555 C CA . LEU A 1 1077 ? -23.790 -27.557 -4.258 1.00 97.56 1077 LEU A CA 1
ATOM 8556 C C . LEU A 1 1077 ? -24.910 -26.644 -3.770 1.00 97.56 1077 LEU A C 1
ATOM 8558 O O . LEU A 1 1077 ? -25.085 -25.552 -4.308 1.00 97.56 1077 LEU A O 1
ATOM 8562 N N . ARG A 1 1078 ? -25.689 -27.132 -2.805 1.00 98.19 1078 ARG A N 1
ATOM 8563 C CA . ARG A 1 1078 ? -26.939 -26.531 -2.331 1.00 98.19 1078 ARG A CA 1
ATOM 8564 C C . ARG A 1 1078 ? -26.699 -25.739 -1.050 1.00 98.19 1078 ARG A C 1
ATOM 8566 O O . ARG A 1 1078 ? -26.459 -26.324 0.001 1.00 98.19 1078 ARG A O 1
ATOM 8573 N N . GLY A 1 1079 ? -26.685 -24.417 -1.165 1.00 96.94 1079 GLY A N 1
ATOM 8574 C CA . GLY A 1 1079 ? -26.493 -23.484 -0.059 1.00 96.94 1079 GLY A CA 1
ATOM 8575 C C . GLY A 1 1079 ? -27.791 -23.192 0.690 1.00 96.94 1079 GLY A C 1
ATOM 8576 O O . GLY A 1 1079 ? -28.709 -24.012 0.759 1.00 96.94 1079 GLY A O 1
ATOM 8577 N N . ARG A 1 1080 ? -27.876 -21.986 1.253 1.00 95.00 1080 ARG A N 1
ATOM 8578 C CA . ARG A 1 1080 ? -29.069 -21.508 1.959 1.00 95.00 1080 ARG A CA 1
ATOM 8579 C C . ARG A 1 1080 ? -30.288 -21.475 1.034 1.00 95.00 1080 ARG A C 1
ATOM 8581 O O . ARG A 1 1080 ? -30.185 -21.143 -0.144 1.00 95.00 1080 ARG A O 1
ATOM 8588 N N . ASN A 1 1081 ? -31.456 -21.800 1.589 1.00 92.62 1081 ASN A N 1
ATOM 8589 C CA . ASN A 1 1081 ? -32.728 -21.923 0.860 1.00 92.62 1081 ASN A CA 1
ATOM 8590 C C . ASN A 1 1081 ? -32.701 -22.939 -0.305 1.00 92.62 1081 ASN A C 1
ATOM 8592 O O . ASN A 1 1081 ? -33.432 -22.763 -1.276 1.00 92.62 1081 ASN A O 1
ATOM 8596 N N . ASP A 1 1082 ? -31.860 -23.980 -0.220 1.00 92.06 1082 ASP A N 1
ATOM 8597 C CA . ASP A 1 1082 ? -31.694 -25.029 -1.247 1.00 92.06 1082 ASP A CA 1
ATOM 8598 C C . ASP A 1 1082 ? -31.191 -24.515 -2.622 1.00 92.06 1082 ASP A C 1
ATOM 8600 O O . ASP A 1 1082 ? -31.262 -25.202 -3.644 1.00 92.06 1082 ASP A O 1
ATOM 8604 N N . MET A 1 1083 ? -30.626 -23.301 -2.655 1.00 95.50 1083 MET A N 1
ATOM 8605 C CA . MET A 1 1083 ? -30.059 -22.682 -3.858 1.00 95.50 1083 MET A CA 1
ATOM 8606 C C . MET A 1 1083 ? -28.827 -23.448 -4.350 1.00 95.50 1083 MET A C 1
ATOM 8608 O O . MET A 1 1083 ? -27.894 -23.675 -3.585 1.00 95.50 1083 MET A O 1
ATOM 8612 N N . ASN A 1 1084 ? -28.796 -23.837 -5.629 1.00 97.00 1084 ASN A N 1
ATOM 8613 C CA . ASN A 1 1084 ? -27.667 -24.561 -6.220 1.00 97.00 1084 ASN A CA 1
ATOM 8614 C C . ASN A 1 1084 ? -26.674 -23.605 -6.906 1.00 97.00 1084 ASN A C 1
ATOM 8616 O O . ASN A 1 1084 ? -26.998 -22.997 -7.930 1.00 97.00 1084 ASN A O 1
ATOM 8620 N N . LEU A 1 1085 ? -25.426 -23.548 -6.428 1.00 96.31 1085 LEU A N 1
ATOM 8621 C CA . LEU A 1 1085 ? -24.400 -22.643 -6.971 1.00 96.31 1085 LEU A CA 1
ATOM 8622 C C . LEU A 1 1085 ? -24.093 -22.920 -8.451 1.00 96.31 1085 LEU A C 1
ATOM 8624 O O . LEU A 1 1085 ? -23.766 -22.011 -9.213 1.00 96.31 1085 LEU A O 1
ATOM 8628 N N . ALA A 1 1086 ? -24.231 -24.176 -8.888 1.00 92.56 1086 ALA A N 1
ATOM 8629 C CA . ALA A 1 1086 ? -24.059 -24.548 -10.290 1.00 92.56 1086 ALA A CA 1
ATOM 8630 C C . ALA A 1 1086 ? -25.186 -24.018 -11.198 1.00 92.56 1086 ALA A C 1
ATOM 8632 O O . ALA A 1 1086 ? -24.993 -23.939 -12.412 1.00 92.56 1086 ALA A O 1
ATOM 8633 N N . GLU A 1 1087 ? -26.341 -23.643 -10.651 1.00 93.88 1087 GLU A N 1
ATOM 8634 C CA . GLU A 1 1087 ? -27.439 -23.001 -11.382 1.00 93.88 1087 GLU A CA 1
ATOM 8635 C C . GLU A 1 1087 ? -27.305 -21.473 -11.337 1.00 93.88 1087 GLU A C 1
ATOM 8637 O O . GLU A 1 1087 ? -27.371 -20.843 -12.392 1.00 93.88 1087 GLU A O 1
ATOM 8642 N N . GLU A 1 1088 ? -26.977 -20.882 -10.181 1.00 94.00 1088 GLU A N 1
ATOM 8643 C CA . GLU A 1 1088 ? -26.671 -19.443 -10.075 1.00 94.00 1088 GLU A CA 1
ATOM 8644 C C . GLU A 1 1088 ? -25.548 -19.012 -11.035 1.00 94.00 1088 GLU A C 1
ATOM 8646 O O . GLU A 1 1088 ? -25.683 -18.045 -11.787 1.00 94.00 1088 GLU A O 1
ATOM 8651 N N . TRP A 1 1089 ? -24.446 -19.766 -11.071 1.00 93.69 1089 TRP A N 1
ATOM 8652 C CA . TRP A 1 1089 ? -23.293 -19.476 -11.930 1.00 93.69 1089 TRP A CA 1
ATOM 8653 C C . TRP A 1 1089 ? -23.467 -19.947 -13.388 1.00 93.69 1089 TRP A C 1
ATOM 8655 O O . TRP A 1 1089 ? -22.510 -19.943 -14.161 1.00 93.69 1089 TRP A O 1
ATOM 8665 N N . ALA A 1 1090 ? -24.676 -20.337 -13.816 1.00 90.06 1090 ALA A N 1
ATOM 866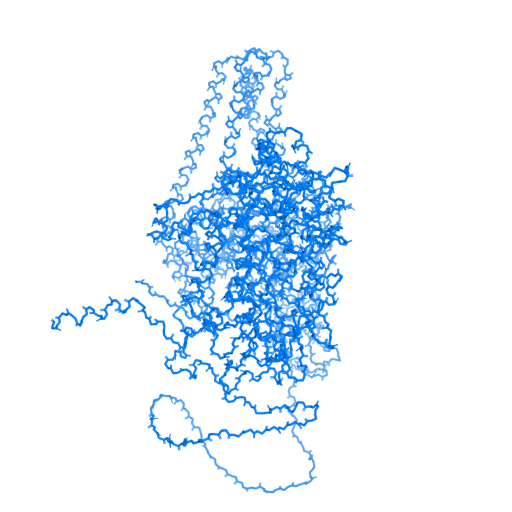6 C CA . ALA A 1 1090 ? -24.956 -20.672 -15.219 1.00 90.06 1090 ALA A CA 1
ATOM 8667 C C . ALA A 1 1090 ? -24.979 -19.442 -16.156 1.00 90.06 1090 ALA A C 1
ATOM 8669 O O . ALA A 1 1090 ? -24.943 -19.588 -17.386 1.00 90.06 1090 ALA A O 1
ATOM 8670 N N . LEU A 1 1091 ? -25.041 -18.227 -15.595 1.00 86.88 1091 LEU A N 1
ATOM 8671 C CA . LEU A 1 1091 ? -24.963 -16.979 -16.357 1.00 86.88 1091 LEU A CA 1
ATOM 8672 C C . LEU A 1 1091 ? -23.605 -16.284 -16.220 1.00 86.88 1091 LEU A C 1
ATOM 8674 O O . LEU A 1 1091 ? -22.978 -16.001 -17.238 1.00 86.88 1091 LEU A O 1
ATOM 8678 N N . GLU A 1 1092 ? -23.171 -16.045 -14.984 1.00 89.25 1092 GLU A N 1
ATOM 8679 C CA . GLU A 1 1092 ? -21.886 -15.441 -14.629 1.00 89.25 1092 GLU A CA 1
ATOM 8680 C C . GLU A 1 1092 ? -21.426 -16.017 -13.276 1.00 89.25 1092 GLU A C 1
ATOM 8682 O O . GLU A 1 1092 ? -22.216 -16.025 -12.327 1.00 89.25 1092 GLU A O 1
ATOM 8687 N N . PRO A 1 1093 ? -20.173 -16.484 -13.141 1.00 93.19 1093 PRO A N 1
ATOM 8688 C CA . PRO A 1 1093 ? -19.657 -16.963 -11.868 1.00 93.19 1093 PRO A CA 1
ATOM 8689 C C . PRO A 1 1093 ? -19.183 -15.793 -10.983 1.00 93.19 1093 PRO A C 1
ATOM 8691 O O . PRO A 1 1093 ? -18.204 -15.111 -11.293 1.00 93.19 1093 PRO A O 1
ATOM 8694 N N . ARG A 1 1094 ? -19.887 -15.555 -9.868 1.00 93.50 1094 ARG A N 1
ATOM 8695 C CA . ARG A 1 1094 ? -19.674 -14.412 -8.955 1.00 93.50 1094 ARG A CA 1
ATOM 8696 C C . ARG A 1 1094 ? -19.169 -14.888 -7.592 1.00 93.50 1094 ARG A C 1
ATOM 8698 O O . ARG A 1 1094 ? -19.908 -15.533 -6.853 1.00 93.50 1094 ARG A O 1
ATOM 8705 N N . SER A 1 1095 ? -17.927 -14.548 -7.248 1.00 95.31 1095 SER A N 1
ATOM 8706 C CA . SER A 1 1095 ? -17.261 -14.985 -6.010 1.00 95.31 1095 SER A CA 1
ATOM 8707 C C . SER A 1 1095 ? -16.436 -13.873 -5.371 1.00 95.31 1095 SER A C 1
ATOM 8709 O O . SER A 1 1095 ? -15.733 -13.146 -6.075 1.00 95.31 1095 SER A O 1
ATOM 8711 N N . TYR A 1 1096 ? -16.408 -13.819 -4.043 1.00 97.50 1096 TYR A N 1
ATOM 8712 C CA . TYR A 1 1096 ? -15.539 -12.922 -3.285 1.00 97.50 1096 TYR A CA 1
ATOM 8713 C C . TYR A 1 1096 ? -14.080 -13.414 -3.349 1.00 97.50 1096 TYR A C 1
ATOM 8715 O O . TYR A 1 1096 ? -13.782 -14.538 -2.938 1.00 97.50 1096 TYR A O 1
ATOM 8723 N N . LEU A 1 1097 ? -13.180 -12.585 -3.902 1.00 96.06 1097 LEU A N 1
ATOM 8724 C CA . LEU A 1 1097 ? -11.719 -12.790 -4.016 1.00 96.06 1097 LEU A CA 1
ATOM 8725 C C . LEU A 1 1097 ? -11.243 -14.128 -4.644 1.00 96.06 1097 LEU A C 1
ATOM 8727 O O . LEU A 1 1097 ? -10.093 -14.538 -4.449 1.00 96.06 1097 LEU A O 1
ATOM 8731 N N . GLY A 1 1098 ? -12.116 -14.822 -5.382 1.00 94.94 1098 GLY A N 1
ATOM 8732 C CA . GLY A 1 1098 ? -11.871 -16.181 -5.892 1.00 94.94 1098 GLY A CA 1
ATOM 8733 C C . GLY A 1 1098 ? -11.768 -17.249 -4.797 1.00 94.94 1098 GLY A C 1
ATOM 8734 O O . GLY A 1 1098 ? -11.091 -18.261 -4.989 1.00 94.94 1098 GLY A O 1
ATOM 8735 N N . LEU A 1 1099 ? -12.398 -16.989 -3.645 1.00 96.69 1099 LEU A N 1
ATOM 8736 C CA . LEU A 1 1099 ? -12.324 -17.778 -2.413 1.00 96.69 1099 LEU A CA 1
ATOM 8737 C C . LEU A 1 1099 ? -13.698 -18.235 -1.905 1.00 96.69 1099 LEU A C 1
ATOM 8739 O O . LEU A 1 1099 ? -13.830 -19.395 -1.529 1.00 96.69 1099 LEU A O 1
ATOM 8743 N N . ALA A 1 1100 ? -14.712 -17.362 -1.890 1.00 97.06 1100 ALA A N 1
ATOM 8744 C CA . ALA A 1 1100 ? -16.020 -17.636 -1.277 1.00 97.06 1100 ALA A CA 1
ATOM 8745 C C . ALA A 1 1100 ? -17.209 -17.258 -2.181 1.00 97.06 1100 ALA A C 1
ATOM 8747 O O . ALA A 1 1100 ? -17.070 -16.459 -3.111 1.00 97.06 1100 ALA A O 1
ATOM 8748 N N . ALA A 1 1101 ? -18.389 -17.808 -1.882 1.00 96.19 1101 ALA A N 1
ATOM 8749 C CA . ALA A 1 1101 ? -19.672 -17.459 -2.499 1.00 96.19 1101 ALA A CA 1
ATOM 8750 C C . ALA A 1 1101 ? -20.670 -17.000 -1.417 1.00 96.19 1101 ALA A C 1
ATOM 8752 O O . ALA A 1 1101 ? -20.570 -17.427 -0.270 1.00 96.19 1101 ALA A O 1
ATOM 8753 N N . SER A 1 1102 ? -21.606 -16.117 -1.772 1.00 97.56 1102 SER A N 1
ATOM 8754 C CA . SER A 1 1102 ? -22.604 -15.566 -0.840 1.00 97.56 1102 SER A CA 1
ATOM 8755 C C . SER A 1 1102 ? -23.851 -16.447 -0.785 1.00 97.56 1102 SER A C 1
ATOM 8757 O O . SER A 1 1102 ? -24.365 -16.811 -1.839 1.00 97.56 1102 SER A O 1
ATOM 8759 N N . GLY A 1 1103 ? -24.321 -16.794 0.416 1.00 97.19 1103 GLY A N 1
ATOM 8760 C CA . GLY A 1 1103 ? -25.381 -17.785 0.643 1.00 97.19 1103 GLY A CA 1
ATOM 8761 C C . GLY A 1 1103 ? -24.859 -19.216 0.841 1.00 97.19 1103 GLY A C 1
ATOM 8762 O O . GLY A 1 1103 ? -25.650 -20.161 0.867 1.00 97.19 1103 GLY A O 1
ATOM 8763 N N . TYR A 1 1104 ? -23.540 -19.383 0.989 1.00 98.00 1104 TYR A N 1
ATOM 8764 C CA . TYR A 1 1104 ? -22.846 -20.673 1.081 1.00 98.00 1104 TYR A CA 1
ATOM 8765 C C . TYR A 1 1104 ? -21.933 -20.660 2.321 1.00 98.00 1104 TYR A C 1
ATOM 8767 O O . TYR A 1 1104 ? -20.722 -20.457 2.198 1.00 98.00 1104 TYR A O 1
ATOM 8775 N N . PRO A 1 1105 ? -22.494 -20.824 3.536 1.00 98.12 1105 PRO A N 1
ATOM 8776 C CA . PRO A 1 1105 ? -21.744 -20.619 4.768 1.00 98.12 1105 PRO A CA 1
ATOM 8777 C C . PRO A 1 1105 ? -20.668 -21.688 4.976 1.00 98.12 1105 PRO A C 1
ATOM 8779 O O . PRO A 1 1105 ? -20.844 -22.845 4.604 1.00 98.12 1105 PRO A O 1
ATOM 8782 N N . ASN A 1 1106 ? -19.543 -21.312 5.584 1.00 98.31 1106 ASN A N 1
ATOM 8783 C CA . ASN A 1 1106 ? -18.386 -22.184 5.838 1.00 98.31 1106 ASN A CA 1
ATOM 8784 C C . ASN A 1 1106 ? -17.869 -22.940 4.584 1.00 98.31 1106 ASN A C 1
ATOM 8786 O O . ASN A 1 1106 ? -17.252 -24.005 4.698 1.00 98.31 1106 ASN A O 1
ATOM 8790 N N . TYR A 1 1107 ? -18.120 -22.403 3.384 1.00 98.44 1107 TYR A N 1
ATOM 8791 C CA . TYR A 1 1107 ? -17.638 -22.939 2.113 1.00 98.44 1107 TYR A CA 1
ATOM 8792 C C . TYR A 1 1107 ? -16.542 -22.044 1.528 1.00 98.44 1107 TYR A C 1
ATOM 8794 O O . TYR A 1 1107 ? -16.738 -20.845 1.320 1.00 98.44 1107 TYR A O 1
ATOM 8802 N N . PHE A 1 1108 ? -15.397 -22.647 1.209 1.00 98.38 1108 PHE A N 1
ATOM 8803 C CA . PHE A 1 1108 ? -14.326 -21.993 0.456 1.00 98.38 1108 PHE A CA 1
ATOM 8804 C C . PHE A 1 1108 ? -13.912 -22.832 -0.753 1.00 98.38 1108 PHE A C 1
ATOM 8806 O O . PHE A 1 1108 ? -14.068 -24.051 -0.777 1.00 98.38 1108 PHE A O 1
ATOM 8813 N N . MET A 1 1109 ? -13.319 -22.181 -1.750 1.00 97.00 1109 MET A N 1
ATOM 8814 C CA . MET A 1 1109 ? -12.755 -22.826 -2.931 1.00 97.00 1109 MET A CA 1
ATOM 8815 C C . MET A 1 1109 ? -11.342 -22.326 -3.226 1.00 97.00 1109 MET A C 1
ATOM 8817 O O . MET A 1 1109 ? -11.012 -21.161 -2.999 1.00 97.00 1109 MET A O 1
ATOM 8821 N N . TYR A 1 1110 ? -10.513 -23.209 -3.771 1.00 97.12 1110 TYR A N 1
ATOM 8822 C CA . TYR A 1 1110 ? -9.234 -22.842 -4.360 1.00 97.12 1110 TYR A CA 1
ATOM 8823 C C . TYR A 1 1110 ? -9.417 -22.441 -5.818 1.00 97.12 1110 TYR A C 1
ATOM 8825 O O . TYR A 1 1110 ? -10.158 -23.092 -6.551 1.00 97.12 1110 TYR A O 1
ATOM 8833 N N . LEU A 1 1111 ? -8.674 -21.417 -6.246 1.00 94.25 1111 LEU A N 1
ATOM 8834 C CA . LEU A 1 1111 ? -8.628 -20.950 -7.635 1.00 94.25 1111 LEU A CA 1
ATOM 8835 C C . LEU A 1 1111 ? -10.029 -20.680 -8.219 1.00 94.25 1111 LEU A C 1
ATOM 8837 O O . LEU A 1 1111 ? -10.301 -21.028 -9.364 1.00 94.25 1111 LEU A O 1
ATOM 8841 N N . GLY A 1 1112 ? -10.933 -20.116 -7.408 1.00 93.94 1112 GLY A N 1
ATOM 8842 C CA . GLY A 1 1112 ? -12.292 -19.779 -7.827 1.00 93.94 1112 GLY A CA 1
ATOM 8843 C C . GLY A 1 1112 ? -12.339 -18.653 -8.866 1.00 93.94 1112 GLY A C 1
ATOM 8844 O O . GLY A 1 1112 ? -11.298 -18.144 -9.280 1.00 93.94 1112 GLY A O 1
ATOM 8845 N N . PRO A 1 1113 ? -13.539 -18.214 -9.276 1.00 93.44 1113 PRO A N 1
ATOM 8846 C CA . PRO A 1 1113 ? -13.689 -17.159 -10.273 1.00 93.44 1113 PRO A CA 1
ATOM 8847 C C . PRO A 1 1113 ? -12.864 -15.913 -9.924 1.00 93.44 1113 PRO A C 1
ATOM 8849 O O . PRO A 1 1113 ? -12.815 -15.465 -8.777 1.00 93.44 1113 PRO A O 1
ATOM 8852 N N . ASN A 1 1114 ? -12.246 -15.306 -10.933 1.00 92.25 1114 ASN A N 1
ATOM 8853 C CA . ASN A 1 1114 ? -11.377 -14.132 -10.794 1.00 92.25 1114 ASN A CA 1
ATOM 8854 C C . ASN A 1 1114 ? -10.074 -14.413 -10.002 1.00 92.25 1114 ASN A C 1
ATOM 8856 O O . ASN A 1 1114 ? -9.483 -13.512 -9.408 1.00 92.25 1114 ASN A O 1
ATOM 8860 N N . CYS A 1 1115 ? -9.621 -15.669 -10.012 1.00 88.00 1115 CYS A N 1
ATOM 8861 C CA . CYS A 1 1115 ? -8.355 -16.188 -9.491 1.00 88.00 1115 CYS A CA 1
ATOM 8862 C C . CYS A 1 1115 ? -7.950 -17.377 -10.401 1.00 88.00 1115 CYS A C 1
ATOM 8864 O O . CYS A 1 1115 ? -8.839 -18.101 -10.848 1.00 88.00 1115 CYS A O 1
ATOM 8866 N N . PRO A 1 1116 ? -6.662 -17.626 -10.725 1.00 84.31 1116 PRO A N 1
ATOM 8867 C CA . PRO A 1 1116 ? -5.426 -17.096 -10.141 1.00 84.31 1116 PRO A CA 1
ATOM 8868 C C . PRO A 1 1116 ? -4.928 -15.757 -10.698 1.00 84.31 1116 PRO A C 1
ATOM 8870 O O . PRO A 1 1116 ? -5.487 -15.146 -11.608 1.00 84.31 1116 PRO A O 1
ATOM 8873 N N . ILE A 1 1117 ? -3.794 -15.334 -10.141 1.00 87.69 1117 ILE A N 1
ATOM 8874 C CA . ILE A 1 1117 ? -2.860 -14.379 -10.741 1.00 87.69 1117 ILE A CA 1
ATOM 8875 C C . ILE A 1 1117 ? -2.443 -14.814 -12.156 1.00 87.69 1117 ILE A C 1
ATOM 8877 O O . ILE A 1 1117 ? -2.209 -15.994 -12.425 1.00 87.69 1117 ILE A O 1
ATOM 8881 N N . ALA A 1 1118 ? -2.293 -13.847 -13.061 1.00 85.75 1118 ALA A N 1
ATOM 8882 C CA . ALA A 1 1118 ? -1.849 -14.110 -14.432 1.00 85.75 1118 ALA A CA 1
ATOM 8883 C C . ALA A 1 1118 ? -0.313 -14.164 -14.583 1.00 85.75 1118 ALA A C 1
ATOM 8885 O O . ALA A 1 1118 ? 0.182 -14.695 -15.575 1.00 85.75 1118 ALA A O 1
ATOM 8886 N N . ASN A 1 1119 ? 0.439 -13.617 -13.619 1.00 83.56 1119 ASN A N 1
ATOM 8887 C CA . ASN A 1 1119 ? 1.883 -13.360 -13.709 1.00 83.56 1119 ASN A CA 1
ATOM 8888 C C . ASN A 1 1119 ? 2.706 -14.035 -12.584 1.00 83.56 1119 ASN A C 1
ATOM 8890 O O . ASN A 1 1119 ? 3.608 -13.429 -12.007 1.00 83.56 1119 ASN A O 1
ATOM 8894 N N . GLY A 1 1120 ? 2.408 -15.289 -12.245 1.00 83.06 1120 GLY A N 1
ATOM 8895 C CA . GLY A 1 1120 ? 3.171 -16.027 -11.232 1.00 83.06 1120 GLY A CA 1
ATOM 8896 C C . GLY A 1 1120 ? 2.828 -17.517 -11.165 1.00 83.06 1120 GLY A C 1
ATOM 8897 O O . GLY A 1 1120 ? 1.921 -17.977 -11.871 1.00 83.06 1120 GLY A O 1
ATOM 8898 N N . PRO A 1 1121 ? 3.535 -18.291 -10.324 1.00 86.38 1121 PRO A N 1
ATOM 8899 C CA . PRO A 1 1121 ? 3.207 -19.687 -10.071 1.00 86.38 1121 PRO A CA 1
ATOM 8900 C C . PRO A 1 1121 ? 1.878 -19.811 -9.315 1.00 86.38 1121 PRO A C 1
ATOM 8902 O O . PRO A 1 1121 ? 1.676 -19.230 -8.249 1.00 86.38 1121 PRO A O 1
ATOM 8905 N N . ILE A 1 1122 ? 0.979 -20.648 -9.837 1.00 91.19 1122 ILE A N 1
ATOM 8906 C CA . ILE A 1 1122 ? -0.327 -20.924 -9.215 1.00 91.19 1122 ILE A CA 1
ATOM 8907 C C . ILE A 1 1122 ? -0.161 -21.583 -7.832 1.00 91.19 1122 ILE A C 1
ATOM 8909 O O . ILE A 1 1122 ? -0.973 -21.344 -6.942 1.00 91.19 1122 ILE A O 1
ATOM 8913 N N . VAL A 1 1123 ? 0.920 -22.344 -7.612 1.00 93.81 1123 VAL A N 1
ATOM 8914 C CA . VAL A 1 1123 ? 1.219 -22.985 -6.317 1.00 93.81 1123 VAL A CA 1
ATOM 8915 C C . VAL A 1 1123 ? 1.351 -21.952 -5.188 1.00 93.81 1123 VAL A C 1
ATOM 8917 O O . VAL A 1 1123 ? 0.783 -22.151 -4.119 1.00 93.81 1123 VAL A O 1
ATOM 8920 N N . PHE A 1 1124 ? 1.960 -20.792 -5.450 1.00 91.44 1124 PHE A N 1
ATOM 8921 C CA . PHE A 1 1124 ? 2.040 -19.713 -4.462 1.00 91.44 1124 PHE A CA 1
ATOM 8922 C C . PHE A 1 1124 ? 0.666 -19.086 -4.160 1.00 91.44 1124 PHE A C 1
ATOM 8924 O O . PHE A 1 1124 ? 0.371 -18.746 -3.017 1.00 91.44 1124 PHE A O 1
ATOM 8931 N N . SER A 1 1125 ? -0.229 -18.994 -5.155 1.00 93.38 1125 SER A N 1
ATOM 8932 C CA . SER A 1 1125 ? -1.623 -18.588 -4.901 1.00 93.38 1125 SER A CA 1
ATOM 8933 C C . SER A 1 1125 ? -2.358 -19.605 -4.023 1.00 93.38 1125 SER A C 1
ATOM 8935 O O . SER A 1 1125 ? -3.087 -19.203 -3.123 1.00 93.38 1125 SER A O 1
ATOM 8937 N N . ILE A 1 1126 ? -2.125 -20.907 -4.219 1.00 96.38 1126 ILE A N 1
ATOM 8938 C CA . ILE A 1 1126 ? -2.668 -21.970 -3.357 1.00 96.38 1126 ILE A CA 1
ATOM 8939 C C . ILE A 1 1126 ? -2.158 -21.830 -1.914 1.00 96.38 1126 ILE A C 1
ATOM 8941 O O . ILE A 1 1126 ? -2.947 -21.967 -0.974 1.00 96.38 1126 ILE A O 1
ATOM 8945 N N . GLU A 1 1127 ? -0.872 -21.525 -1.714 1.00 96.25 1127 GLU A N 1
ATOM 8946 C CA . GLU A 1 1127 ? -0.308 -21.275 -0.381 1.00 96.25 1127 GLU A CA 1
ATOM 8947 C C . GLU A 1 1127 ? -1.035 -20.115 0.321 1.00 96.25 1127 GLU A C 1
ATOM 8949 O O . GLU A 1 1127 ? -1.575 -20.305 1.414 1.00 96.25 1127 GLU A O 1
ATOM 8954 N N . LEU A 1 1128 ? -1.158 -18.959 -0.343 1.00 95.44 1128 LEU A N 1
ATOM 8955 C CA . LEU A 1 1128 ? -1.864 -17.779 0.178 1.00 95.44 1128 LEU A CA 1
ATOM 8956 C C . LEU A 1 1128 ? -3.348 -18.044 0.468 1.00 95.44 1128 LEU A C 1
ATOM 8958 O O . LEU A 1 1128 ? -3.853 -17.659 1.523 1.00 95.44 1128 LEU A O 1
ATOM 8962 N N . GLN A 1 1129 ? -4.047 -18.727 -0.443 1.00 97.38 1129 GLN A N 1
ATOM 8963 C CA . GLN A 1 1129 ? -5.449 -19.098 -0.254 1.00 97.38 1129 GLN A CA 1
ATOM 8964 C C . GLN A 1 1129 ? -5.623 -20.039 0.949 1.00 97.38 1129 GLN A C 1
ATOM 8966 O O . GLN A 1 1129 ? -6.570 -19.878 1.713 1.00 97.38 1129 GLN A O 1
ATOM 8971 N N . THR A 1 1130 ? -4.678 -20.956 1.185 1.00 97.62 1130 THR A N 1
ATOM 8972 C CA . THR A 1 1130 ? -4.694 -21.823 2.376 1.00 97.62 1130 THR A CA 1
ATOM 8973 C C . THR A 1 1130 ? -4.523 -21.008 3.658 1.00 97.62 1130 THR A C 1
ATOM 8975 O O . THR A 1 1130 ? -5.328 -21.145 4.575 1.00 97.62 1130 THR A O 1
ATOM 8978 N N . GLU A 1 1131 ? -3.521 -20.125 3.727 1.00 95.69 1131 GLU A N 1
ATOM 8979 C CA . GLU A 1 1131 ? -3.294 -19.264 4.902 1.00 95.69 1131 GLU A CA 1
ATOM 8980 C C . GLU A 1 1131 ? -4.509 -18.370 5.214 1.00 95.69 1131 GLU A C 1
ATOM 8982 O O . GLU A 1 1131 ? -4.825 -18.131 6.381 1.00 95.69 1131 GLU A O 1
ATOM 8987 N N . TYR A 1 1132 ? -5.225 -17.910 4.183 1.00 97.00 1132 TYR A N 1
ATOM 8988 C CA . TYR A 1 1132 ? -6.473 -17.162 4.333 1.00 97.00 1132 TYR A CA 1
ATOM 8989 C C . TYR A 1 1132 ? -7.588 -18.027 4.946 1.00 97.00 1132 TYR A C 1
ATOM 8991 O O . TYR A 1 1132 ? -8.135 -17.668 5.990 1.00 97.00 1132 TYR A O 1
ATOM 8999 N N . MET A 1 1133 ? -7.889 -19.193 4.354 1.00 97.50 1133 MET A N 1
ATOM 9000 C CA . MET A 1 1133 ? -8.932 -20.112 4.844 1.00 97.50 1133 MET A CA 1
ATOM 9001 C C . MET A 1 1133 ? -8.674 -20.558 6.291 1.00 97.50 1133 MET A C 1
ATOM 9003 O O . MET A 1 1133 ? -9.587 -20.579 7.119 1.00 97.50 1133 MET A O 1
ATOM 9007 N N . LEU A 1 1134 ? -7.417 -20.862 6.630 1.00 96.38 1134 LEU A N 1
ATOM 9008 C CA . LEU A 1 1134 ? -7.050 -21.330 7.966 1.00 96.38 1134 LEU A CA 1
ATOM 9009 C C . LEU A 1 1134 ? -7.218 -20.259 9.048 1.00 96.38 1134 LEU A C 1
ATOM 9011 O O . LEU A 1 1134 ? -7.504 -20.601 10.193 1.00 96.38 1134 LEU A O 1
ATOM 9015 N N . ARG A 1 1135 ? -7.132 -18.965 8.720 1.00 95.94 1135 ARG A N 1
ATOM 9016 C CA . ARG A 1 1135 ? -7.440 -17.896 9.686 1.00 95.94 1135 ARG A CA 1
ATOM 9017 C C . ARG A 1 1135 ? -8.918 -17.895 10.077 1.00 95.94 1135 ARG A C 1
ATOM 9019 O O . ARG A 1 1135 ? -9.213 -17.809 11.269 1.00 95.94 1135 ARG A O 1
ATOM 9026 N N . PHE A 1 1136 ? -9.823 -18.093 9.115 1.00 97.31 1136 PHE A N 1
ATOM 9027 C CA . PHE A 1 1136 ? -11.252 -18.283 9.387 1.00 97.31 1136 PHE A CA 1
ATOM 9028 C C . PHE A 1 1136 ? -11.517 -19.556 10.194 1.00 97.31 1136 PHE A C 1
ATOM 9030 O O . PHE A 1 1136 ? -12.218 -19.483 11.198 1.00 97.31 1136 PHE A O 1
ATOM 9037 N N . MET A 1 1137 ? -10.911 -20.691 9.833 1.00 96.44 1137 MET A N 1
ATOM 9038 C CA . MET A 1 1137 ? -11.062 -21.949 10.580 1.00 96.44 1137 MET A CA 1
ATOM 9039 C C . MET A 1 1137 ? -10.561 -21.846 12.028 1.00 96.44 1137 MET A C 1
ATOM 9041 O O . MET A 1 1137 ? -11.259 -22.246 12.956 1.00 96.44 1137 MET A O 1
ATOM 9045 N N . ASN A 1 1138 ? -9.379 -21.261 12.252 1.00 93.44 1138 ASN A N 1
ATOM 9046 C CA . ASN A 1 1138 ? -8.836 -21.014 13.591 1.00 93.44 1138 ASN A CA 1
ATOM 9047 C C . ASN A 1 1138 ? -9.763 -20.089 14.394 1.00 93.44 1138 ASN A C 1
ATOM 9049 O O . ASN A 1 1138 ? -10.017 -20.340 15.571 1.00 93.44 1138 ASN A O 1
ATOM 9053 N N . ARG A 1 1139 ? -10.313 -19.045 13.758 1.00 93.31 1139 ARG A N 1
ATOM 9054 C CA . ARG A 1 1139 ? -11.264 -18.133 14.401 1.00 93.31 1139 ARG A CA 1
ATOM 9055 C C . ARG A 1 1139 ? -12.584 -18.834 14.740 1.00 93.31 1139 ARG A C 1
ATOM 9057 O O . ARG A 1 1139 ? -13.064 -18.716 15.860 1.00 93.31 1139 ARG A O 1
ATOM 9064 N N . TRP A 1 1140 ? -13.119 -19.641 13.826 1.00 94.50 1140 TRP A N 1
ATOM 9065 C CA . TRP A 1 1140 ? -14.305 -20.480 14.024 1.00 94.50 1140 TRP A CA 1
ATOM 9066 C C . TRP A 1 1140 ? -14.120 -21.459 15.192 1.00 94.50 1140 TRP A C 1
ATOM 9068 O O . TRP A 1 1140 ? -14.971 -21.552 16.081 1.00 94.50 1140 TRP A O 1
ATOM 9078 N N . GLN A 1 1141 ? -12.973 -22.138 15.240 1.00 90.25 1141 GLN A N 1
ATOM 9079 C CA . GLN A 1 1141 ? -12.599 -23.069 16.303 1.00 90.25 1141 GLN A CA 1
ATOM 9080 C C . GLN A 1 1141 ? -12.460 -22.380 17.672 1.00 90.25 1141 GLN A C 1
ATOM 9082 O O . GLN A 1 1141 ? -12.843 -22.971 18.682 1.00 90.25 1141 GLN A O 1
ATOM 9087 N N . LYS A 1 1142 ? -11.960 -21.138 17.714 1.00 89.25 1142 LYS A N 1
ATOM 9088 C CA . LYS A 1 1142 ? -11.660 -20.417 18.962 1.00 89.25 1142 LYS A CA 1
ATOM 9089 C C . LYS A 1 1142 ? -12.779 -19.506 19.477 1.00 89.25 1142 LYS A C 1
ATOM 9091 O O . LYS A 1 1142 ? -12.866 -19.356 20.687 1.00 89.25 1142 LYS A O 1
ATOM 9096 N N . GLU A 1 1143 ? -13.614 -18.903 18.625 1.00 90.44 1143 GLU A N 1
ATOM 9097 C CA . GLU A 1 1143 ? -14.575 -17.837 19.007 1.00 90.44 1143 GLU A CA 1
ATOM 9098 C C . GLU A 1 1143 ? -16.056 -18.267 19.105 1.00 90.44 1143 GLU A C 1
ATOM 9100 O O . GLU A 1 1143 ? -16.924 -17.436 19.355 1.00 90.44 1143 GLU A O 1
ATOM 9105 N N . ASP A 1 1144 ? -16.367 -19.557 18.941 1.00 87.88 1144 ASP A N 1
ATOM 9106 C CA . ASP A 1 1144 ? -17.744 -20.103 18.966 1.00 87.88 1144 ASP A CA 1
ATOM 9107 C C . ASP A 1 1144 ? -18.698 -19.578 17.870 1.00 87.88 1144 ASP A C 1
ATOM 9109 O O . ASP A 1 1144 ? -19.921 -19.504 18.030 1.00 87.88 1144 ASP A O 1
ATOM 9113 N N . ILE A 1 1145 ? -18.113 -19.222 16.729 1.00 93.56 1145 ILE A N 1
ATOM 9114 C CA . ILE A 1 1145 ? -18.813 -18.768 15.525 1.00 93.56 1145 ILE A CA 1
ATOM 9115 C C . ILE A 1 1145 ? -19.542 -19.956 14.875 1.00 93.56 1145 ILE A C 1
ATOM 9117 O O . ILE A 1 1145 ? -18.934 -20.981 14.585 1.00 93.56 1145 ILE A O 1
ATOM 9121 N N . ARG A 1 1146 ? -20.846 -19.833 14.632 1.00 93.81 1146 ARG A N 1
ATOM 9122 C CA . ARG A 1 1146 ? -21.670 -20.829 13.932 1.00 93.81 1146 ARG A CA 1
ATOM 9123 C C . ARG A 1 1146 ? -21.306 -20.849 12.445 1.00 93.81 1146 ARG A C 1
ATOM 9125 O O . ARG A 1 1146 ? -20.885 -21.881 11.917 1.00 93.81 1146 ARG A O 1
ATOM 9132 N N . THR A 1 1147 ? -21.385 -19.682 11.806 1.00 97.38 1147 THR A N 1
ATOM 9133 C CA . THR A 1 1147 ? -21.172 -19.499 10.365 1.00 97.38 1147 THR A CA 1
ATOM 9134 C C . THR A 1 1147 ? -20.267 -18.312 10.047 1.00 97.38 1147 THR A C 1
ATOM 9136 O O . THR A 1 1147 ? -20.288 -17.286 10.730 1.00 97.38 1147 THR A O 1
ATOM 9139 N N . PHE A 1 1148 ? -19.516 -18.446 8.956 1.00 98.19 1148 PHE A N 1
ATOM 9140 C CA . PHE A 1 1148 ? -19.077 -17.334 8.119 1.00 98.19 1148 PHE A CA 1
ATOM 9141 C C . PHE A 1 1148 ? -19.738 -17.480 6.746 1.00 98.19 1148 PHE A C 1
ATOM 9143 O O . PHE A 1 1148 ? -19.536 -18.492 6.079 1.00 98.19 1148 PHE A O 1
ATOM 9150 N N . ASP A 1 1149 ? -20.495 -16.476 6.316 1.00 98.00 1149 ASP A N 1
ATOM 9151 C CA . ASP A 1 1149 ? -21.155 -16.426 5.004 1.00 98.00 1149 ASP A CA 1
ATOM 9152 C C . ASP A 1 1149 ? -20.726 -15.136 4.291 1.00 98.00 1149 ASP A C 1
ATOM 9154 O O . ASP A 1 1149 ? -20.705 -14.073 4.913 1.00 98.00 1149 ASP A O 1
ATOM 9158 N N . ALA A 1 1150 ? -20.309 -15.202 3.025 1.00 97.56 1150 ALA A N 1
ATOM 9159 C CA . ALA A 1 1150 ? -19.801 -14.014 2.334 1.00 97.56 1150 ALA A CA 1
ATOM 9160 C C . ALA A 1 1150 ? -20.952 -13.036 2.060 1.00 97.56 1150 ALA A C 1
ATOM 9162 O O . ALA A 1 1150 ? -22.015 -13.438 1.584 1.00 97.56 1150 ALA A O 1
ATOM 9163 N N . LYS A 1 1151 ? -20.763 -11.742 2.332 1.00 98.19 1151 LYS A N 1
ATOM 9164 C CA . LYS A 1 1151 ? -21.811 -10.742 2.085 1.00 98.19 1151 LYS A CA 1
ATOM 9165 C C . LYS A 1 1151 ? -22.064 -10.561 0.595 1.00 98.19 1151 LYS A C 1
ATOM 9167 O O . LYS A 1 1151 ? -21.124 -10.540 -0.204 1.00 98.19 1151 LYS A O 1
ATOM 9172 N N . ARG A 1 1152 ? -23.333 -10.400 0.215 1.00 96.44 1152 ARG A N 1
ATOM 9173 C CA . ARG A 1 1152 ? -23.716 -10.284 -1.197 1.00 96.44 1152 ARG A CA 1
ATOM 9174 C C . ARG A 1 1152 ? -23.202 -8.977 -1.789 1.00 96.44 1152 ARG A C 1
ATOM 9176 O O . ARG A 1 1152 ? -22.619 -8.980 -2.867 1.00 96.44 1152 ARG A O 1
ATOM 9183 N N . GLU A 1 1153 ? -23.331 -7.901 -1.025 1.00 97.06 1153 GLU A N 1
ATOM 9184 C CA . GLU A 1 1153 ? -22.764 -6.589 -1.306 1.00 97.06 1153 GLU A CA 1
ATOM 9185 C C . GLU A 1 1153 ? -21.236 -6.648 -1.481 1.00 97.06 1153 GLU A C 1
ATOM 9187 O O . GLU A 1 1153 ? -20.720 -6.094 -2.443 1.00 97.06 1153 GLU A O 1
ATOM 9192 N N . ALA A 1 1154 ? -20.511 -7.420 -0.661 1.00 97.56 1154 ALA A N 1
ATOM 9193 C CA . ALA A 1 1154 ? -19.057 -7.558 -0.785 1.00 97.56 1154 ALA A CA 1
ATOM 9194 C C . ALA A 1 1154 ? -18.623 -8.377 -2.019 1.00 97.56 1154 ALA A C 1
ATOM 9196 O O . ALA A 1 1154 ? -17.579 -8.096 -2.612 1.00 97.56 1154 ALA A O 1
ATOM 9197 N N . VAL A 1 1155 ? -19.415 -9.376 -2.437 1.00 97.38 1155 VAL A N 1
ATOM 9198 C CA . VAL A 1 1155 ? -19.222 -10.061 -3.730 1.00 97.38 1155 VAL A CA 1
ATOM 9199 C C . VAL A 1 1155 ? -19.467 -9.089 -4.884 1.00 97.38 1155 VAL A C 1
ATOM 9201 O O . VAL A 1 1155 ? -18.660 -9.020 -5.811 1.00 97.38 1155 VAL A O 1
ATOM 9204 N N . ASP A 1 1156 ? -20.572 -8.346 -4.841 1.00 95.88 1156 ASP A N 1
ATOM 9205 C CA . ASP A 1 1156 ? -21.011 -7.507 -5.952 1.00 95.88 1156 ASP A CA 1
ATOM 9206 C C . ASP A 1 1156 ? -20.120 -6.255 -6.127 1.00 95.88 1156 ASP A C 1
ATOM 9208 O O . ASP A 1 1156 ? -19.751 -5.942 -7.263 1.00 95.88 1156 ASP A O 1
ATOM 9212 N N . ASP A 1 1157 ? -19.651 -5.638 -5.034 1.00 96.69 1157 ASP A N 1
ATOM 9213 C CA . ASP A 1 1157 ? -18.637 -4.570 -5.036 1.00 96.69 1157 ASP A CA 1
ATOM 9214 C C . ASP A 1 1157 ? -17.285 -5.062 -5.578 1.00 96.69 1157 ASP A C 1
ATOM 9216 O O . ASP A 1 1157 ? -16.665 -4.392 -6.409 1.00 96.69 1157 ASP A O 1
ATOM 9220 N N . PHE A 1 1158 ? -16.823 -6.253 -5.166 1.00 97.00 1158 PHE A N 1
ATOM 9221 C CA . PHE A 1 1158 ? -15.589 -6.837 -5.706 1.00 97.00 1158 PHE A CA 1
ATOM 9222 C C . PHE A 1 1158 ? -15.704 -7.106 -7.213 1.00 97.00 1158 PHE A C 1
ATOM 9224 O O . PHE A 1 1158 ? -14.780 -6.784 -7.963 1.00 97.00 1158 PHE A O 1
ATOM 9231 N N . MET A 1 1159 ? -16.836 -7.648 -7.676 1.00 95.38 1159 MET A N 1
ATOM 9232 C CA . MET A 1 1159 ? -17.084 -7.869 -9.105 1.00 95.38 1159 MET A CA 1
ATOM 9233 C C . MET A 1 1159 ? -17.061 -6.549 -9.892 1.00 95.38 1159 MET A C 1
ATOM 9235 O O . MET A 1 1159 ? -16.433 -6.496 -10.950 1.00 95.38 1159 MET A O 1
ATOM 9239 N N . HIS A 1 1160 ? -17.659 -5.477 -9.362 1.00 95.31 1160 HIS A N 1
ATOM 9240 C CA . HIS A 1 1160 ? -17.632 -4.152 -9.988 1.00 95.31 1160 HIS A CA 1
ATOM 9241 C C . HIS A 1 1160 ? -16.218 -3.545 -10.028 1.00 95.31 1160 HIS A C 1
ATOM 9243 O O . HIS A 1 1160 ? -15.744 -3.142 -11.092 1.00 95.31 1160 HIS A O 1
ATOM 9249 N N . GLN A 1 1161 ? -15.499 -3.547 -8.901 1.00 95.00 1161 GLN A N 1
ATOM 9250 C CA . GLN A 1 1161 ? -14.125 -3.040 -8.814 1.00 95.00 1161 GLN A CA 1
ATOM 9251 C C . GLN A 1 1161 ? -13.158 -3.829 -9.714 1.00 95.00 1161 GLN A C 1
ATOM 9253 O O . GLN A 1 1161 ? -12.238 -3.253 -10.304 1.00 95.00 1161 GLN A O 1
ATOM 9258 N N . LYS A 1 1162 ? -13.378 -5.141 -9.862 1.00 95.38 1162 LYS A N 1
ATOM 9259 C CA . LYS A 1 1162 ? -12.685 -5.987 -10.837 1.00 95.38 1162 LYS A CA 1
ATOM 9260 C C . LYS A 1 1162 ? -12.999 -5.556 -12.267 1.00 95.38 1162 LYS A C 1
ATOM 9262 O O . LYS A 1 1162 ? -12.061 -5.388 -13.036 1.00 95.38 1162 LYS A O 1
ATOM 9267 N N . ASP A 1 1163 ? -14.267 -5.398 -12.644 1.00 94.19 1163 ASP A N 1
ATOM 9268 C CA . ASP A 1 1163 ? -14.647 -5.008 -14.011 1.00 94.19 1163 ASP A CA 1
ATOM 9269 C C . ASP A 1 1163 ? -13.970 -3.689 -14.422 1.00 94.19 1163 ASP A C 1
ATOM 9271 O O . ASP A 1 1163 ? -13.288 -3.648 -15.447 1.00 94.19 1163 ASP A O 1
ATOM 9275 N N . LEU A 1 1164 ? -14.018 -2.673 -13.550 1.00 94.81 1164 LEU A N 1
ATOM 9276 C CA . LEU A 1 1164 ? -13.318 -1.394 -13.735 1.00 94.81 1164 LEU A CA 1
ATOM 9277 C C . LEU A 1 1164 ? -11.794 -1.549 -13.867 1.00 94.81 1164 LEU A C 1
ATOM 9279 O O . LEU A 1 1164 ? -11.136 -0.733 -14.519 1.00 94.81 1164 LEU A O 1
ATOM 9283 N N . PHE A 1 1165 ? -11.181 -2.564 -13.247 1.00 95.56 1165 PHE A N 1
ATOM 9284 C CA . PHE A 1 1165 ? -9.781 -2.889 -13.517 1.00 95.56 1165 PHE A CA 1
ATOM 9285 C C . PHE A 1 1165 ? -9.621 -3.492 -14.917 1.00 95.56 1165 PHE A C 1
ATOM 9287 O O . PHE A 1 1165 ? -8.782 -3.018 -15.678 1.00 95.56 1165 PHE A O 1
ATOM 9294 N N . MET A 1 1166 ? -10.427 -4.494 -15.273 1.00 95.06 1166 MET A N 1
ATOM 9295 C CA . MET A 1 1166 ? -10.273 -5.271 -16.507 1.00 95.06 1166 MET A CA 1
ATOM 9296 C C . MET A 1 1166 ? -10.361 -4.422 -17.782 1.00 95.06 1166 MET A C 1
ATOM 9298 O O . MET A 1 1166 ? -9.578 -4.663 -18.699 1.00 95.06 1166 MET A O 1
ATOM 9302 N N . GLU A 1 1167 ? -11.214 -3.392 -17.819 1.00 93.31 1167 GLU A N 1
ATOM 9303 C CA . GLU A 1 1167 ? -11.355 -2.434 -18.939 1.00 93.31 1167 GLU A CA 1
ATOM 9304 C C . GLU A 1 1167 ? -10.020 -1.882 -19.475 1.00 93.31 1167 GLU A C 1
ATOM 9306 O O . GLU A 1 1167 ? -9.858 -1.661 -20.674 1.00 93.31 1167 GLU A O 1
ATOM 9311 N N . ARG A 1 1168 ? -9.025 -1.681 -18.600 1.00 93.75 1168 ARG A N 1
ATOM 9312 C CA . ARG A 1 1168 ? -7.719 -1.113 -18.979 1.00 93.75 1168 ARG A CA 1
ATOM 9313 C C . ARG A 1 1168 ? -6.682 -2.167 -19.398 1.00 93.75 1168 ARG A C 1
ATOM 9315 O O . ARG A 1 1168 ? -5.503 -1.832 -19.529 1.00 93.75 1168 ARG A O 1
ATOM 9322 N N . THR A 1 1169 ? -7.083 -3.431 -19.560 1.00 95.06 1169 THR A N 1
ATOM 9323 C CA . THR A 1 1169 ? -6.169 -4.572 -19.750 1.00 95.06 1169 THR A CA 1
ATOM 9324 C C . THR A 1 1169 ? -6.296 -5.272 -21.099 1.00 95.06 1169 THR A C 1
ATOM 9326 O O . THR A 1 1169 ? -7.391 -5.382 -21.655 1.00 95.06 1169 THR A O 1
ATOM 9329 N N . VAL A 1 1170 ? -5.188 -5.856 -21.568 1.00 93.00 1170 VAL A N 1
ATOM 9330 C CA . VAL A 1 1170 ? -5.106 -6.626 -22.824 1.00 93.00 1170 VAL A CA 1
ATOM 9331 C C . VAL A 1 1170 ? -6.059 -7.816 -22.870 1.00 93.00 1170 VAL A C 1
ATOM 9333 O O . VAL A 1 1170 ? -6.375 -8.287 -23.959 1.00 93.00 1170 VAL A O 1
ATOM 9336 N N . TRP A 1 1171 ? -6.563 -8.285 -21.726 1.00 93.31 1171 TRP A N 1
ATOM 9337 C CA . TRP A 1 1171 ? -7.566 -9.349 -21.656 1.00 93.31 1171 TRP A CA 1
ATOM 9338 C C . TRP A 1 1171 ? -8.914 -8.937 -22.258 1.00 93.31 1171 TRP A C 1
ATOM 9340 O O . TRP A 1 1171 ? -9.660 -9.812 -22.684 1.00 93.31 1171 TRP A O 1
ATOM 9350 N N . THR A 1 1172 ? -9.209 -7.636 -22.362 1.00 91.56 1172 THR A N 1
ATOM 9351 C CA . THR A 1 1172 ? -10.412 -7.124 -23.049 1.00 91.56 1172 THR A CA 1
ATOM 9352 C C . THR A 1 1172 ? -10.265 -7.013 -24.568 1.00 91.56 1172 THR A C 1
ATOM 9354 O O . THR A 1 1172 ? -11.276 -6.878 -25.251 1.00 91.56 1172 THR A O 1
ATOM 9357 N N . SER A 1 1173 ? -9.049 -7.146 -25.116 1.00 86.31 1173 SER A N 1
ATOM 9358 C CA . SER A 1 1173 ? -8.807 -7.168 -26.571 1.00 86.31 1173 SER A CA 1
ATOM 9359 C C . SER A 1 1173 ? -9.602 -8.278 -27.257 1.00 86.31 1173 SER A C 1
ATOM 9361 O O . SER A 1 1173 ? -9.907 -9.298 -26.631 1.00 86.31 1173 SER A O 1
ATOM 9363 N N . ASP A 1 1174 ? -9.898 -8.126 -28.547 1.00 85.00 1174 ASP A N 1
ATOM 9364 C CA . ASP A 1 1174 ? -10.726 -9.083 -29.285 1.00 85.00 1174 ASP A CA 1
ATOM 9365 C C . ASP A 1 1174 ? -9.986 -10.409 -29.553 1.00 85.00 1174 ASP A C 1
ATOM 9367 O O . ASP A 1 1174 ? -9.257 -10.576 -30.523 1.00 85.00 1174 ASP A O 1
ATOM 9371 N N . CYS A 1 1175 ? -10.094 -11.342 -28.607 1.00 87.69 1175 CYS A N 1
ATOM 9372 C CA . CYS A 1 1175 ? -9.512 -12.678 -28.675 1.00 87.69 1175 CYS A CA 1
ATOM 9373 C C . CYS A 1 1175 ? -10.380 -13.688 -27.909 1.00 87.69 1175 CYS A C 1
ATOM 9375 O O . CYS A 1 1175 ? -10.887 -13.377 -26.821 1.00 87.69 1175 CYS A O 1
ATOM 9377 N N . LEU A 1 1176 ? -10.503 -14.919 -28.422 1.00 84.75 1176 LEU A N 1
ATOM 9378 C CA . LEU A 1 1176 ? -11.168 -16.018 -27.716 1.00 84.75 1176 LEU A CA 1
ATOM 9379 C C . LEU A 1 1176 ? -10.240 -16.600 -26.636 1.00 84.75 1176 LEU A C 1
ATOM 9381 O O . LEU A 1 1176 ? -9.445 -17.512 -26.867 1.00 84.75 1176 LEU A O 1
ATOM 9385 N N . SER A 1 1177 ? -10.321 -16.047 -25.430 1.00 88.81 1177 SER A N 1
ATOM 9386 C CA . SER A 1 1177 ? -9.554 -16.506 -24.269 1.00 88.81 1177 SER A CA 1
ATOM 9387 C C . SER A 1 1177 ? -10.448 -17.271 -23.300 1.00 88.81 1177 SER A C 1
ATOM 9389 O O . SER A 1 1177 ? -11.551 -16.820 -23.005 1.00 88.81 1177 SER A O 1
ATOM 9391 N N . TRP A 1 1178 ? -9.952 -18.372 -22.726 1.00 88.19 1178 TRP A N 1
ATOM 9392 C CA . TRP A 1 1178 ? -10.646 -19.074 -21.633 1.00 88.19 1178 TRP A CA 1
ATOM 9393 C C . TRP A 1 1178 ? -10.784 -18.212 -20.367 1.00 88.19 1178 TRP A C 1
ATOM 9395 O O . TRP A 1 1178 ? -11.569 -18.536 -19.481 1.00 88.19 1178 TRP A O 1
ATOM 9405 N N . TYR A 1 1179 ? -10.063 -17.083 -20.311 1.00 90.81 1179 TYR A N 1
ATOM 9406 C CA . TYR A 1 1179 ? -10.241 -16.046 -19.299 1.00 90.81 1179 TYR A CA 1
ATOM 9407 C C . TYR A 1 1179 ? -11.608 -15.342 -19.343 1.00 90.81 1179 TYR A C 1
ATOM 9409 O O . TYR A 1 1179 ? -11.940 -14.624 -18.397 1.00 90.81 1179 TYR A O 1
ATOM 9417 N N . LYS A 1 1180 ? -12.362 -15.504 -20.439 1.00 89.94 1180 LYS A N 1
ATOM 9418 C CA . LYS A 1 1180 ? -13.622 -14.812 -20.715 1.00 89.94 1180 LYS A CA 1
ATOM 9419 C C . LYS A 1 1180 ? -14.824 -15.741 -20.615 1.00 89.94 1180 LYS A C 1
ATOM 9421 O O . LYS A 1 1180 ? -14.769 -16.893 -21.044 1.00 89.94 1180 LYS A O 1
ATOM 9426 N N . ASN A 1 1181 ? -15.956 -15.184 -20.202 1.00 87.56 1181 ASN A N 1
ATOM 9427 C CA . ASN A 1 1181 ? -17.261 -15.731 -20.544 1.00 87.56 1181 ASN A CA 1
ATOM 9428 C C . ASN A 1 1181 ? -17.497 -15.565 -22.066 1.00 87.56 1181 ASN A C 1
ATOM 9430 O O . ASN A 1 1181 ? -17.504 -14.432 -22.556 1.00 87.56 1181 ASN A O 1
ATOM 9434 N N . PRO A 1 1182 ? -17.704 -16.646 -22.844 1.00 82.38 1182 PRO A N 1
ATOM 9435 C CA . PRO A 1 1182 ? -17.877 -16.556 -24.297 1.00 82.38 1182 PRO A CA 1
ATOM 9436 C C . PRO A 1 1182 ? -19.211 -15.925 -24.732 1.00 82.38 1182 PRO A C 1
ATOM 9438 O O . PRO A 1 1182 ? -19.413 -15.724 -25.926 1.00 82.38 1182 PRO A O 1
ATOM 9441 N N . ARG A 1 1183 ? -20.132 -15.632 -23.800 1.00 83.88 1183 ARG A N 1
ATOM 9442 C CA . ARG A 1 1183 ? -21.426 -14.994 -24.102 1.00 83.88 1183 ARG A CA 1
ATOM 9443 C C . ARG A 1 1183 ? -21.342 -13.468 -24.222 1.00 83.88 1183 ARG A C 1
ATOM 9445 O O . ARG A 1 1183 ? -22.047 -12.891 -25.039 1.00 83.88 1183 ARG A O 1
ATOM 9452 N N . ASP A 1 1184 ? -20.538 -12.833 -23.373 1.00 85.12 1184 ASP A N 1
ATOM 9453 C CA . ASP A 1 1184 ? -20.521 -11.375 -23.164 1.00 85.12 1184 ASP A CA 1
ATOM 9454 C C . ASP A 1 1184 ? -19.102 -10.772 -23.123 1.00 85.12 1184 ASP A C 1
ATOM 9456 O O . ASP A 1 1184 ? -18.946 -9.557 -23.018 1.00 85.12 1184 ASP A O 1
ATOM 9460 N N . GLY A 1 1185 ? -18.059 -11.606 -23.205 1.00 87.88 1185 GLY A N 1
ATOM 9461 C CA . GLY A 1 1185 ? -16.660 -11.188 -23.168 1.00 87.88 1185 GLY A CA 1
ATOM 9462 C C . GLY A 1 1185 ? -16.125 -10.817 -21.779 1.00 87.88 1185 GLY A C 1
ATOM 9463 O O . GLY A 1 1185 ? -14.939 -10.495 -21.678 1.00 87.88 1185 GLY A O 1
ATOM 9464 N N . ARG A 1 1186 ? -16.939 -10.879 -20.711 1.00 89.94 1186 ARG A N 1
ATOM 9465 C CA . ARG A 1 1186 ? -16.531 -10.511 -19.343 1.00 89.94 1186 ARG A CA 1
ATOM 9466 C C . ARG A 1 1186 ? -15.381 -11.390 -18.856 1.00 89.94 1186 ARG A C 1
ATOM 9468 O O . ARG A 1 1186 ? -15.414 -12.610 -19.012 1.00 89.94 1186 ARG A O 1
ATOM 9475 N N . ILE A 1 1187 ? -14.375 -10.776 -18.228 1.00 93.50 1187 ILE A N 1
ATOM 9476 C CA . ILE A 1 1187 ? -13.225 -11.500 -17.671 1.00 93.50 1187 ILE A CA 1
ATOM 9477 C C . ILE A 1 1187 ? -13.631 -12.137 -16.337 1.00 93.50 1187 ILE A C 1
ATOM 9479 O O . ILE A 1 1187 ? -13.997 -11.420 -15.401 1.00 93.50 1187 ILE A O 1
ATOM 9483 N N . THR A 1 1188 ? -13.551 -13.465 -16.253 1.00 92.31 1188 THR A N 1
ATOM 9484 C CA . THR A 1 1188 ? -14.063 -14.272 -15.127 1.00 92.31 1188 THR A CA 1
ATOM 9485 C C . THR A 1 1188 ? -13.021 -15.193 -14.488 1.00 92.31 1188 THR A C 1
ATOM 9487 O O . THR A 1 1188 ? -13.311 -15.797 -13.459 1.00 92.31 1188 THR A O 1
ATOM 9490 N N . ALA A 1 1189 ? -11.814 -15.321 -15.056 1.00 90.50 1189 ALA A N 1
ATOM 9491 C CA . ALA A 1 1189 ? -10.835 -16.336 -14.630 1.00 90.50 1189 ALA A CA 1
ATOM 9492 C C . ALA A 1 1189 ? -9.536 -15.815 -13.993 1.00 90.50 1189 ALA A C 1
ATOM 9494 O O . ALA A 1 1189 ? -8.741 -16.619 -13.518 1.00 90.50 1189 ALA A O 1
ATOM 9495 N N . VAL A 1 1190 ? -9.261 -14.508 -14.040 1.00 92.88 1190 VAL A N 1
ATOM 9496 C CA . VAL A 1 1190 ? -7.970 -13.947 -13.598 1.00 92.88 1190 VAL A CA 1
ATOM 9497 C C . VAL A 1 1190 ? -8.137 -12.835 -12.573 1.00 92.88 1190 VAL A C 1
ATOM 9499 O O . VAL A 1 1190 ? -9.119 -12.091 -12.591 1.00 92.88 1190 VAL A O 1
ATOM 9502 N N . TRP A 1 1191 ? -7.156 -12.734 -11.680 1.00 95.00 1191 TRP A N 1
ATOM 9503 C CA . TRP A 1 1191 ? -7.094 -11.718 -10.634 1.00 95.00 1191 TRP A CA 1
ATOM 9504 C C . TRP A 1 1191 ? -6.825 -10.310 -11.216 1.00 95.00 1191 TRP A C 1
ATOM 9506 O O . TRP A 1 1191 ? -5.904 -10.164 -12.026 1.00 95.00 1191 TRP A O 1
ATOM 9516 N N . PRO A 1 1192 ? -7.562 -9.254 -10.802 1.00 95.00 1192 PRO A N 1
ATOM 9517 C CA . PRO A 1 1192 ? -7.342 -7.859 -11.215 1.00 95.00 1192 PRO A CA 1
ATOM 9518 C C . PRO A 1 1192 ? -6.094 -7.215 -10.566 1.00 95.00 1192 PRO A C 1
ATOM 9520 O O . PRO A 1 1192 ? -6.159 -6.132 -9.988 1.00 95.00 1192 PRO A O 1
ATOM 9523 N N . GLY A 1 1193 ? -4.939 -7.879 -10.625 1.00 93.81 1193 GLY A N 1
ATOM 9524 C CA . GLY A 1 1193 ? -3.711 -7.414 -9.981 1.00 93.81 1193 GLY A CA 1
ATOM 9525 C C . GLY A 1 1193 ? -2.521 -8.354 -10.177 1.00 93.81 1193 GLY A C 1
ATOM 9526 O O . GLY A 1 1193 ? -2.625 -9.394 -10.827 1.00 93.81 1193 GLY A O 1
ATOM 9527 N N . SER A 1 1194 ? -1.379 -7.985 -9.598 1.00 92.94 1194 SER A N 1
ATOM 9528 C CA . SER A 1 1194 ? -0.149 -8.781 -9.647 1.00 92.94 1194 SER A CA 1
ATOM 9529 C C . SER A 1 1194 ? -0.073 -9.839 -8.535 1.00 92.94 1194 SER A C 1
ATOM 9531 O O . SER A 1 1194 ? -0.811 -9.785 -7.552 1.00 92.94 1194 SER A O 1
ATOM 9533 N N . THR A 1 1195 ? 0.895 -10.754 -8.643 1.00 90.69 1195 THR A N 1
ATOM 9534 C CA . THR A 1 1195 ? 1.321 -11.701 -7.589 1.00 90.69 1195 THR A CA 1
ATOM 9535 C C . THR A 1 1195 ? 1.421 -11.074 -6.194 1.00 90.69 1195 THR A C 1
ATOM 9537 O O . THR A 1 1195 ? 0.835 -11.590 -5.243 1.00 90.69 1195 THR A O 1
ATOM 9540 N N . LEU A 1 1196 ? 2.125 -9.942 -6.070 1.00 91.50 1196 LEU A N 1
ATOM 9541 C CA . LEU A 1 1196 ? 2.302 -9.254 -4.786 1.00 91.50 1196 LEU A CA 1
ATOM 9542 C C . LEU A 1 1196 ? 1.014 -8.554 -4.339 1.00 91.50 1196 LEU A C 1
ATOM 9544 O O . LEU A 1 1196 ? 0.666 -8.636 -3.169 1.00 91.50 1196 LEU A O 1
ATOM 9548 N N . HIS A 1 1197 ? 0.239 -7.984 -5.266 1.00 94.56 1197 HIS A N 1
ATOM 9549 C CA . HIS A 1 1197 ? -1.072 -7.414 -4.944 1.00 94.56 1197 HIS A CA 1
ATOM 9550 C C . HIS A 1 1197 ? -2.033 -8.477 -4.380 1.00 94.56 1197 HIS A C 1
ATOM 9552 O O . HIS A 1 1197 ? -2.797 -8.178 -3.465 1.00 94.56 1197 HIS A O 1
ATOM 9558 N N . TYR A 1 1198 ? -2.022 -9.718 -4.889 1.00 94.50 1198 TYR A N 1
ATOM 9559 C CA . TYR A 1 1198 ? -2.853 -10.793 -4.325 1.00 94.50 1198 TYR A CA 1
ATOM 9560 C C . TYR A 1 1198 ? -2.359 -11.222 -2.935 1.00 94.50 1198 TYR A C 1
ATOM 9562 O O . TYR A 1 1198 ? -3.168 -11.366 -2.021 1.00 94.50 1198 TYR A O 1
ATOM 9570 N N . MET A 1 1199 ? -1.037 -11.325 -2.741 1.00 93.00 1199 MET A N 1
ATOM 9571 C CA . MET A 1 1199 ? -0.431 -11.559 -1.423 1.00 93.00 1199 MET A CA 1
ATOM 9572 C C . MET A 1 1199 ? -0.837 -10.487 -0.402 1.00 93.00 1199 MET A C 1
ATOM 9574 O O . MET A 1 1199 ? -1.298 -10.824 0.684 1.00 93.00 1199 MET A O 1
ATOM 9578 N N . GLU A 1 1200 ? -0.714 -9.209 -0.759 1.00 94.62 1200 GLU A N 1
ATOM 9579 C CA . GLU A 1 1200 ? -1.086 -8.065 0.081 1.00 94.62 1200 GLU A CA 1
ATOM 9580 C C . GLU A 1 1200 ? -2.594 -8.050 0.383 1.00 94.62 1200 GLU A C 1
ATOM 9582 O O . GLU A 1 1200 ? -2.989 -7.788 1.518 1.00 94.62 1200 GLU A O 1
ATOM 9587 N N . THR A 1 1201 ? -3.437 -8.420 -0.590 1.00 94.56 1201 THR A N 1
ATOM 9588 C CA . THR A 1 1201 ? -4.900 -8.514 -0.409 1.00 94.56 1201 THR A CA 1
ATOM 9589 C C . THR A 1 1201 ? -5.299 -9.636 0.557 1.00 94.56 1201 THR A C 1
ATOM 9591 O O . THR A 1 1201 ? -6.219 -9.460 1.353 1.00 94.56 1201 THR A O 1
ATOM 9594 N N . LEU A 1 1202 ? -4.621 -10.791 0.516 1.00 94.31 1202 LEU A N 1
ATOM 9595 C CA . LEU A 1 1202 ? -4.939 -11.940 1.377 1.00 94.31 1202 LEU A CA 1
ATOM 9596 C C . LEU A 1 1202 ? -4.199 -11.942 2.728 1.00 94.31 1202 LEU A C 1
ATOM 9598 O O . LEU A 1 1202 ? -4.552 -12.726 3.611 1.00 94.31 1202 LEU A O 1
ATOM 9602 N N . ALA A 1 1203 ? -3.206 -11.068 2.928 1.00 88.88 1203 ALA A N 1
ATOM 9603 C CA . ALA A 1 1203 ? -2.379 -11.028 4.140 1.00 88.88 1203 ALA A CA 1
ATOM 9604 C C . ALA A 1 1203 ? -3.177 -10.800 5.440 1.00 88.88 1203 ALA A C 1
ATOM 9606 O O . ALA A 1 1203 ? -2.779 -11.298 6.500 1.00 88.88 1203 ALA A O 1
ATOM 9607 N N . THR A 1 1204 ? -4.309 -10.091 5.360 1.00 85.81 1204 THR A N 1
ATOM 9608 C CA . THR A 1 1204 ? -5.212 -9.811 6.487 1.00 85.81 1204 THR A CA 1
ATOM 9609 C C . THR A 1 1204 ? -6.670 -10.014 6.061 1.00 85.81 1204 THR A C 1
ATOM 9611 O O . THR A 1 1204 ? -7.204 -9.193 5.317 1.00 85.81 1204 THR A O 1
ATOM 9614 N N . PRO A 1 1205 ? -7.347 -11.074 6.542 1.00 91.44 1205 PRO A N 1
ATOM 9615 C CA . PRO A 1 1205 ? -8.773 -11.281 6.310 1.00 91.44 1205 PRO A CA 1
ATOM 9616 C C . PRO A 1 1205 ? -9.656 -10.103 6.734 1.00 91.44 1205 PRO A C 1
ATOM 9618 O O . PRO A 1 1205 ? -9.684 -9.716 7.903 1.00 91.44 1205 PRO A O 1
ATOM 9621 N N . ARG A 1 1206 ? -10.442 -9.586 5.786 1.00 93.25 1206 ARG A N 1
ATOM 9622 C CA . ARG A 1 1206 ? -11.515 -8.617 6.031 1.00 93.25 1206 ARG A CA 1
ATOM 9623 C C . ARG A 1 1206 ? -12.765 -9.339 6.540 1.00 93.25 1206 ARG A C 1
ATOM 9625 O O . ARG A 1 1206 ? -13.680 -9.628 5.777 1.00 93.25 1206 ARG A O 1
ATOM 9632 N N . TYR A 1 1207 ? -12.798 -9.662 7.833 1.00 94.25 1207 TYR A N 1
ATOM 9633 C CA . TYR A 1 1207 ? -13.943 -10.362 8.436 1.00 94.25 1207 TYR A CA 1
ATOM 9634 C C . TYR A 1 1207 ? -15.264 -9.582 8.325 1.00 94.25 1207 TYR A C 1
ATOM 9636 O O . TYR A 1 1207 ? -16.322 -10.202 8.309 1.00 94.25 1207 TYR A O 1
ATOM 9644 N N . ASP A 1 1208 ? -15.215 -8.252 8.211 1.00 95.19 1208 ASP A N 1
ATOM 9645 C CA . ASP A 1 1208 ? -16.403 -7.401 8.055 1.00 95.19 1208 ASP A CA 1
ATOM 9646 C C . ASP A 1 1208 ? -17.114 -7.586 6.703 1.00 95.19 1208 ASP A C 1
ATOM 9648 O O . ASP A 1 1208 ? -18.290 -7.240 6.581 1.00 95.19 1208 ASP A O 1
ATOM 9652 N N . ASP A 1 1209 ? -16.443 -8.183 5.712 1.00 97.56 1209 ASP A N 1
ATOM 9653 C CA . ASP A 1 1209 ? -17.013 -8.548 4.407 1.00 97.56 1209 ASP A CA 1
ATOM 9654 C C . ASP A 1 1209 ? -17.838 -9.858 4.480 1.00 97.56 1209 ASP A C 1
ATOM 9656 O O . ASP A 1 1209 ? -18.370 -10.330 3.474 1.00 97.56 1209 ASP A O 1
ATOM 9660 N N . TYR A 1 1210 ? -17.966 -10.447 5.674 1.00 97.94 1210 TYR A N 1
ATOM 9661 C CA . TYR A 1 1210 ? -18.740 -11.656 5.952 1.00 97.94 1210 TYR A CA 1
ATOM 9662 C C . TYR A 1 1210 ? -19.840 -11.376 6.983 1.00 97.94 1210 TYR A C 1
ATOM 9664 O O . TYR A 1 1210 ? -19.705 -10.540 7.881 1.00 97.94 1210 TYR A O 1
ATOM 9672 N N . SER A 1 1211 ? -20.944 -12.104 6.867 1.00 97.25 1211 SER A N 1
ATOM 9673 C CA . SER A 1 1211 ? -21.923 -12.280 7.935 1.00 97.25 1211 SER A CA 1
ATOM 9674 C C . SER A 1 1211 ? -21.405 -13.342 8.903 1.00 97.25 1211 SER A C 1
ATOM 9676 O O . SER A 1 1211 ? -20.932 -14.397 8.477 1.00 97.25 1211 SER A O 1
ATOM 9678 N N . VAL A 1 1212 ? -21.462 -13.042 10.204 1.00 96.38 1212 VAL A N 1
ATOM 9679 C CA . VAL A 1 1212 ? -20.897 -13.878 11.273 1.00 96.38 1212 VAL A CA 1
ATOM 9680 C C . VAL A 1 1212 ? -21.971 -14.161 12.317 1.00 96.38 1212 VAL A C 1
ATOM 9682 O O . VAL A 1 1212 ? -22.372 -13.267 13.066 1.00 96.38 1212 VAL A O 1
ATOM 9685 N N . GLU A 1 1213 ? -22.423 -15.409 12.386 1.00 94.5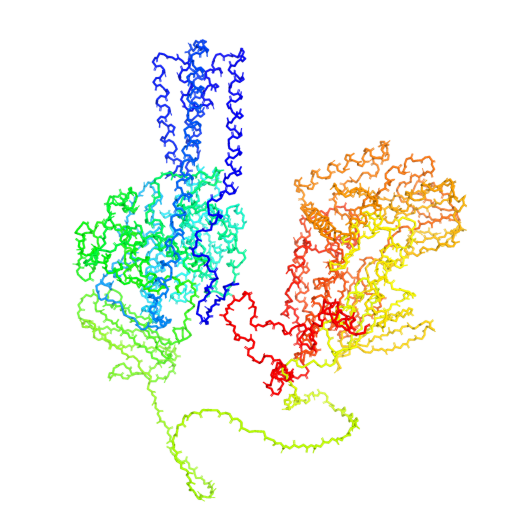0 1213 GLU A N 1
ATOM 9686 C CA . GLU A 1 1213 ? -23.364 -15.874 13.410 1.00 94.50 1213 GLU A CA 1
ATOM 9687 C C . GLU A 1 1213 ? -22.612 -16.668 14.484 1.00 94.50 1213 GLU A C 1
ATOM 9689 O O . GLU A 1 1213 ? -21.544 -17.218 14.232 1.00 94.50 1213 GLU A O 1
ATOM 9694 N N . TYR A 1 1214 ? -23.162 -16.768 15.693 1.00 91.69 1214 TYR A N 1
ATOM 9695 C CA . TYR A 1 1214 ? -22.547 -17.474 16.825 1.00 91.69 1214 TYR A CA 1
ATOM 9696 C C . TYR A 1 1214 ? -23.474 -18.588 17.318 1.00 91.69 1214 TYR A C 1
ATOM 9698 O O . TYR A 1 1214 ? -24.693 -18.481 17.188 1.00 91.69 1214 TYR A O 1
ATOM 9706 N N . ASN A 1 1215 ? -22.918 -19.650 17.910 1.00 83.75 1215 ASN A N 1
ATOM 9707 C CA . ASN A 1 1215 ? -23.731 -20.739 18.480 1.00 83.75 1215 ASN A CA 1
ATOM 9708 C C . ASN A 1 1215 ? -24.546 -20.282 19.706 1.00 83.75 1215 ASN A C 1
ATOM 9710 O O . ASN A 1 1215 ? -25.556 -20.891 20.055 1.00 83.75 1215 ASN A O 1
ATOM 9714 N N . GLY A 1 1216 ? -24.112 -19.195 20.349 1.00 79.75 1216 GLY A N 1
ATOM 9715 C CA . GLY A 1 1216 ? -24.769 -18.566 21.487 1.00 79.75 1216 GLY A CA 1
ATOM 9716 C C . GLY A 1 1216 ? -24.254 -17.142 21.705 1.00 79.75 1216 GLY A C 1
ATOM 9717 O O . GLY A 1 1216 ? -24.199 -16.330 20.782 1.00 79.75 1216 GLY A O 1
ATOM 9718 N N . ARG A 1 1217 ? -23.861 -16.812 22.939 1.00 80.81 1217 ARG A N 1
ATOM 9719 C CA . ARG A 1 1217 ? -23.344 -15.478 23.287 1.00 80.81 1217 ARG A CA 1
ATOM 9720 C C . ARG A 1 1217 ? -21.949 -15.268 22.671 1.00 80.81 1217 ARG A C 1
ATOM 9722 O O . ARG A 1 1217 ? -21.038 -16.032 22.969 1.00 80.81 1217 ARG A O 1
ATOM 9729 N N . ARG A 1 1218 ? -21.739 -14.181 21.911 1.00 85.69 1218 ARG A N 1
ATOM 9730 C CA . ARG A 1 1218 ? -20.468 -13.854 21.204 1.00 85.69 1218 ARG A CA 1
ATOM 9731 C C . ARG A 1 1218 ? -19.185 -13.801 22.055 1.00 85.69 1218 ARG A C 1
ATOM 9733 O O . ARG A 1 1218 ? -18.097 -13.744 21.501 1.00 85.69 1218 ARG A O 1
ATOM 9740 N N . PHE A 1 1219 ? -19.307 -13.784 23.382 1.00 89.62 1219 PHE A N 1
ATOM 9741 C CA . PHE A 1 1219 ? -18.188 -13.763 24.331 1.00 89.62 1219 PHE A CA 1
ATOM 9742 C C . PHE A 1 1219 ? -17.998 -15.095 25.079 1.00 89.62 1219 PHE A C 1
ATOM 9744 O O . PHE A 1 1219 ? -17.171 -15.172 25.981 1.00 89.62 1219 PHE A O 1
ATOM 9751 N N . ALA A 1 1220 ? -18.712 -16.166 24.704 1.00 85.44 1220 ALA A N 1
ATOM 9752 C CA . ALA A 1 1220 ? -18.552 -17.494 25.309 1.00 85.44 1220 ALA A CA 1
ATOM 9753 C C . ALA A 1 1220 ? -17.116 -18.046 25.188 1.00 85.44 1220 ALA A C 1
ATOM 9755 O O . ALA A 1 1220 ? -16.700 -18.879 25.992 1.00 85.44 1220 ALA A O 1
ATOM 9756 N N . TYR A 1 1221 ? -16.337 -17.549 24.220 1.00 87.31 1221 TYR A N 1
ATOM 9757 C CA . TYR A 1 1221 ? -14.928 -17.897 24.040 1.00 87.31 1221 TYR A CA 1
ATOM 9758 C C . TYR A 1 1221 ? -13.982 -17.369 25.126 1.00 87.31 1221 TYR A C 1
ATOM 9760 O O . TYR A 1 1221 ? -12.844 -17.833 25.175 1.00 87.31 1221 TYR A O 1
ATOM 9768 N N . LEU A 1 1222 ? -14.423 -16.428 25.976 1.00 90.38 1222 LEU A N 1
ATOM 9769 C CA . LEU A 1 1222 ? -13.650 -15.944 27.129 1.00 90.38 1222 LEU A CA 1
ATOM 9770 C C . LEU A 1 1222 ? -13.422 -17.039 28.184 1.00 90.38 1222 LEU A C 1
ATOM 9772 O O . LEU A 1 1222 ? -12.510 -16.922 28.999 1.00 90.38 1222 LEU A O 1
ATOM 9776 N N . GLY A 1 1223 ? -14.202 -18.123 28.133 1.00 88.44 1223 GLY A N 1
ATOM 9777 C CA . GLY A 1 1223 ? -13.933 -19.310 28.929 1.00 88.44 1223 GLY A CA 1
ATOM 9778 C C . GLY A 1 1223 ? -14.207 -19.123 30.419 1.00 88.44 1223 GLY A C 1
ATOM 9779 O O . GLY A 1 1223 ? -15.078 -18.347 30.814 1.00 88.44 1223 GLY A O 1
ATOM 9780 N N . ASN A 1 1224 ? -13.431 -19.814 31.249 1.00 90.25 1224 ASN A N 1
ATOM 9781 C CA . ASN A 1 1224 ? -13.450 -19.697 32.709 1.00 90.25 1224 ASN A CA 1
ATOM 9782 C C . ASN A 1 1224 ? -12.536 -18.572 33.240 1.00 90.25 1224 ASN A C 1
ATOM 9784 O O . ASN A 1 1224 ? -12.204 -18.548 34.421 1.00 90.25 1224 ASN A O 1
ATOM 9788 N N . GLY A 1 1225 ? -12.138 -17.630 32.376 1.00 90.06 1225 GLY A N 1
ATOM 9789 C CA . GLY A 1 1225 ? -11.322 -16.464 32.726 1.00 90.06 1225 GLY A CA 1
ATOM 9790 C C . GLY A 1 1225 ? -9.808 -16.692 32.697 1.00 90.06 1225 GLY A C 1
ATOM 9791 O O . GLY A 1 1225 ? -9.067 -15.714 32.675 1.00 90.06 1225 GLY A O 1
ATOM 9792 N N . PHE A 1 1226 ? -9.339 -17.942 32.637 1.00 90.06 1226 PHE A N 1
ATOM 9793 C CA . PHE A 1 1226 ? -7.913 -18.259 32.513 1.00 90.06 1226 PHE A CA 1
ATOM 9794 C C . PHE A 1 1226 ? -7.398 -18.128 31.073 1.00 90.06 1226 PHE A C 1
ATOM 9796 O O . PHE A 1 1226 ? -8.112 -18.399 30.102 1.00 90.06 1226 PHE A O 1
ATOM 9803 N N . SER A 1 1227 ? -6.119 -17.782 30.930 1.00 88.12 1227 SER A N 1
ATOM 9804 C CA . SER A 1 1227 ? -5.390 -17.854 29.661 1.00 88.12 1227 SER A CA 1
ATOM 9805 C C . SER A 1 1227 ? -4.902 -19.275 29.336 1.00 88.12 1227 SER A C 1
ATOM 9807 O O . SER A 1 1227 ? -4.697 -20.109 30.221 1.00 88.12 1227 SER A O 1
ATOM 9809 N N . GLN A 1 1228 ? -4.634 -19.548 28.052 1.00 83.94 1228 GLN A N 1
ATOM 9810 C CA . GLN A 1 1228 ? -3.943 -20.780 27.631 1.00 83.94 1228 GLN A CA 1
ATOM 9811 C C . GLN A 1 1228 ? -2.559 -20.911 28.298 1.00 83.94 1228 GLN A C 1
ATOM 9813 O O . GLN A 1 1228 ? -2.154 -22.012 28.665 1.00 83.94 1228 GLN A O 1
ATOM 9818 N N . THR A 1 1229 ? -1.855 -19.792 28.505 1.00 84.19 1229 THR A N 1
ATOM 9819 C CA . THR A 1 1229 ? -0.536 -19.738 29.158 1.00 84.19 1229 THR A CA 1
ATOM 9820 C C . THR A 1 1229 ? -0.604 -20.125 30.636 1.00 84.19 1229 THR A C 1
ATOM 9822 O O . THR A 1 1229 ? 0.295 -20.788 31.141 1.00 84.19 1229 THR A O 1
ATOM 9825 N N . GLU A 1 1230 ? -1.671 -19.760 31.349 1.00 85.50 1230 GLU A N 1
ATOM 9826 C CA . GLU A 1 1230 ? -1.861 -20.183 32.741 1.00 85.50 1230 GLU A CA 1
ATOM 9827 C C . GLU A 1 1230 ? -2.239 -21.660 32.853 1.00 85.50 1230 GLU A C 1
ATOM 9829 O O . GLU A 1 1230 ? -1.770 -22.337 33.770 1.00 85.50 1230 GLU A O 1
ATOM 9834 N N . ALA A 1 1231 ? -3.053 -22.160 31.921 1.00 82.75 1231 ALA A N 1
ATOM 9835 C CA . ALA A 1 1231 ? -3.505 -23.548 31.897 1.00 82.75 1231 ALA A CA 1
ATOM 9836 C C . ALA A 1 1231 ? -2.443 -24.547 31.398 1.00 82.75 1231 ALA A C 1
ATOM 9838 O O . ALA A 1 1231 ? -2.541 -25.734 31.704 1.00 82.75 1231 ALA A O 1
ATOM 9839 N N . THR A 1 1232 ? -1.433 -24.090 30.652 1.00 79.81 1232 THR A N 1
ATOM 9840 C CA . THR A 1 1232 ? -0.354 -24.943 30.126 1.00 79.81 1232 THR A CA 1
ATOM 9841 C C . THR A 1 1232 ? 0.803 -25.027 31.134 1.00 79.81 1232 THR A C 1
ATOM 9843 O O . THR A 1 1232 ? 1.424 -24.001 31.425 1.00 79.81 1232 THR A O 1
ATOM 9846 N N . PRO A 1 1233 ? 1.138 -26.214 31.680 1.00 80.38 1233 PRO A N 1
ATOM 9847 C CA . PRO A 1 1233 ? 2.249 -26.360 32.619 1.00 80.38 1233 PRO A CA 1
ATOM 9848 C C . PRO A 1 1233 ? 3.595 -25.940 32.012 1.00 80.38 1233 PRO A C 1
ATOM 9850 O O . PRO A 1 1233 ? 3.862 -26.201 30.844 1.00 80.38 1233 PRO A O 1
ATOM 9853 N N . GLY A 1 1234 ? 4.455 -25.315 32.819 1.00 77.50 1234 GLY A N 1
ATOM 9854 C CA . GLY A 1 1234 ? 5.815 -24.921 32.421 1.00 77.50 1234 GLY A CA 1
ATOM 9855 C C . GLY A 1 1234 ? 5.927 -23.633 31.593 1.00 77.50 1234 GLY A C 1
ATOM 9856 O O . GLY A 1 1234 ? 7.034 -23.125 31.445 1.00 77.50 1234 GLY A O 1
ATOM 9857 N N . MET A 1 1235 ? 4.820 -23.068 31.100 1.00 78.50 1235 MET A N 1
ATOM 9858 C CA . MET A 1 1235 ? 4.852 -21.831 30.312 1.00 78.50 1235 MET A CA 1
ATOM 9859 C C . MET A 1 1235 ? 5.141 -20.589 31.166 1.00 78.50 1235 MET A C 1
ATOM 9861 O O . MET A 1 1235 ? 4.615 -20.431 32.271 1.00 78.50 1235 MET A O 1
ATOM 9865 N N . ASP A 1 1236 ? 5.927 -19.663 30.612 1.00 79.38 1236 ASP A N 1
ATOM 9866 C CA . ASP A 1 1236 ? 6.175 -18.351 31.209 1.00 79.38 1236 ASP A CA 1
ATOM 9867 C C . ASP A 1 1236 ? 4.898 -17.496 31.191 1.00 79.38 1236 ASP A C 1
ATOM 9869 O O . ASP A 1 1236 ? 4.499 -16.934 30.171 1.00 79.38 1236 ASP A O 1
ATOM 9873 N N . ARG A 1 1237 ? 4.259 -17.372 32.357 1.00 82.88 1237 ARG A N 1
ATOM 9874 C CA . ARG A 1 1237 ? 3.069 -16.532 32.577 1.00 82.88 1237 ARG A CA 1
ATOM 9875 C C . ARG A 1 1237 ? 3.373 -15.029 32.529 1.00 82.88 1237 ARG A C 1
ATOM 9877 O O . ARG A 1 1237 ? 2.450 -14.224 32.479 1.00 82.88 1237 ARG A O 1
ATOM 9884 N N . THR A 1 1238 ? 4.650 -14.657 32.526 1.00 85.94 1238 THR A N 1
ATOM 9885 C CA . THR A 1 1238 ? 5.171 -13.286 32.534 1.00 85.94 1238 THR A CA 1
ATOM 9886 C C . THR A 1 1238 ? 5.831 -12.867 31.216 1.00 85.94 1238 THR A C 1
ATOM 9888 O O . THR A 1 1238 ? 6.385 -11.776 31.161 1.00 85.94 1238 THR A O 1
ATOM 9891 N N . TYR A 1 1239 ? 5.685 -13.643 30.132 1.00 78.19 1239 TYR A N 1
ATOM 9892 C CA . TYR A 1 1239 ? 6.326 -13.432 28.815 1.00 78.19 1239 TYR A CA 1
ATOM 9893 C C . TYR A 1 1239 ? 6.153 -12.035 28.176 1.00 78.19 1239 TYR A C 1
ATOM 9895 O O . TYR A 1 1239 ? 6.871 -11.667 27.243 1.00 78.19 1239 TYR A O 1
ATOM 9903 N N . TYR A 1 1240 ? 5.162 -11.262 28.629 1.00 80.25 1240 TYR A N 1
ATOM 9904 C CA . TYR A 1 1240 ? 4.917 -9.885 28.200 1.00 80.25 1240 TYR A CA 1
ATOM 9905 C C . TYR A 1 1240 ? 5.892 -8.879 28.842 1.00 80.25 1240 TYR A C 1
ATOM 9907 O O . TYR A 1 1240 ? 6.125 -7.808 28.275 1.00 80.25 1240 TYR A O 1
ATOM 9915 N N . ILE A 1 1241 ? 6.478 -9.226 29.993 1.00 80.88 1241 ILE A N 1
ATOM 9916 C CA . ILE A 1 1241 ? 7.580 -8.514 30.641 1.00 80.88 1241 ILE A CA 1
ATOM 9917 C C . ILE A 1 1241 ? 8.857 -8.853 29.868 1.00 80.88 1241 ILE A C 1
ATOM 9919 O O . ILE A 1 1241 ? 9.276 -10.004 29.800 1.00 80.88 1241 ILE A O 1
ATOM 9923 N N . ARG A 1 1242 ? 9.474 -7.840 29.261 1.00 75.44 1242 ARG A N 1
ATOM 9924 C CA . ARG A 1 1242 ? 10.667 -7.978 28.416 1.00 75.44 1242 ARG A CA 1
ATOM 9925 C C . ARG A 1 1242 ? 11.672 -6.898 28.795 1.00 75.44 1242 ARG A C 1
ATOM 9927 O O . ARG A 1 1242 ? 11.263 -5.785 29.109 1.00 75.44 1242 ARG A O 1
ATOM 9934 N N . GLU A 1 1243 ? 12.969 -7.205 28.729 1.00 67.00 1243 GLU A N 1
ATOM 9935 C CA . GLU A 1 1243 ? 14.020 -6.210 29.009 1.00 67.00 1243 GLU A CA 1
ATOM 9936 C C . GLU A 1 1243 ? 13.969 -5.027 28.025 1.00 67.00 1243 GLU A C 1
ATOM 9938 O O . GLU A 1 1243 ? 14.250 -3.899 28.413 1.00 67.00 1243 GLU A O 1
ATOM 9943 N N . ARG A 1 1244 ? 13.564 -5.261 26.769 1.00 70.00 1244 ARG A N 1
ATOM 9944 C CA . ARG A 1 1244 ? 13.448 -4.251 25.703 1.00 70.00 1244 ARG A CA 1
ATOM 9945 C C . ARG A 1 1244 ? 12.345 -4.602 24.707 1.00 70.00 1244 ARG A C 1
ATOM 9947 O O . ARG A 1 1244 ? 11.944 -5.764 24.608 1.00 70.00 1244 ARG A O 1
ATOM 9954 N N . ASP A 1 1245 ? 11.909 -3.617 23.921 1.00 77.19 1245 ASP A N 1
ATOM 9955 C CA . ASP A 1 1245 ? 11.123 -3.875 22.712 1.00 77.19 1245 ASP A CA 1
ATOM 9956 C C . ASP A 1 1245 ? 12.033 -4.479 21.631 1.00 77.19 1245 ASP A C 1
ATOM 9958 O O . ASP A 1 1245 ? 12.808 -3.787 20.975 1.00 77.19 1245 ASP A O 1
ATOM 9962 N N . ASP A 1 1246 ? 11.944 -5.797 21.448 1.00 70.44 1246 ASP A N 1
ATOM 9963 C CA . ASP A 1 1246 ? 12.670 -6.541 20.417 1.00 70.44 1246 ASP A CA 1
ATOM 9964 C C . ASP A 1 1246 ? 11.988 -6.477 19.033 1.00 70.44 1246 ASP A C 1
ATOM 9966 O O . ASP A 1 1246 ? 12.179 -7.356 18.190 1.00 70.44 1246 ASP A O 1
ATOM 9970 N N . GLY A 1 1247 ? 11.152 -5.457 18.804 1.00 65.25 1247 GLY A N 1
ATOM 9971 C CA . GLY A 1 1247 ? 10.380 -5.257 17.578 1.00 65.25 1247 GLY A CA 1
ATOM 9972 C C . GLY A 1 1247 ? 9.239 -6.261 17.412 1.00 65.25 1247 GLY A C 1
ATOM 9973 O O . GLY A 1 1247 ? 8.729 -6.438 16.304 1.00 65.25 1247 GLY A O 1
ATOM 9974 N N . SER A 1 1248 ? 8.856 -6.957 18.486 1.00 52.41 1248 SER A N 1
ATOM 9975 C CA . SER A 1 1248 ? 7.899 -8.060 18.431 1.00 52.41 1248 SER A CA 1
ATOM 9976 C C . SER A 1 1248 ? 6.589 -7.769 19.159 1.00 52.41 1248 SER A C 1
ATOM 9978 O O . SER A 1 1248 ? 6.541 -7.107 20.200 1.00 52.41 1248 SER A O 1
ATOM 9980 N N . SER A 1 1249 ? 5.507 -8.294 18.581 1.00 67.12 1249 SER A N 1
ATOM 9981 C CA . SER A 1 1249 ? 4.151 -8.157 19.106 1.00 67.12 1249 SER A CA 1
ATOM 9982 C C . SER A 1 1249 ? 4.037 -8.708 20.529 1.00 67.12 1249 SER A C 1
ATOM 9984 O O . SER A 1 1249 ? 4.455 -9.834 20.795 1.00 67.12 1249 SER A O 1
ATOM 9986 N N . LEU A 1 1250 ? 3.356 -7.964 21.407 1.00 65.44 1250 LEU A N 1
ATOM 9987 C CA . LEU A 1 1250 ? 2.893 -8.455 22.714 1.00 65.44 1250 LEU A CA 1
ATOM 9988 C C . LEU A 1 1250 ? 1.981 -9.694 22.586 1.00 65.44 1250 LEU A C 1
ATOM 9990 O O . LEU A 1 1250 ? 1.844 -10.464 23.531 1.00 65.44 1250 LEU A O 1
ATOM 9994 N N . PHE A 1 1251 ? 1.403 -9.917 21.402 1.00 63.44 1251 PHE A N 1
ATOM 9995 C CA . PHE A 1 1251 ? 0.600 -11.089 21.046 1.00 63.44 1251 PHE A CA 1
ATOM 9996 C C . PHE A 1 1251 ? 1.415 -12.182 20.324 1.00 63.44 1251 PHE A C 1
ATOM 9998 O O . PHE A 1 1251 ? 0.856 -12.955 19.540 1.00 63.44 1251 PHE A O 1
ATOM 10005 N N . ARG A 1 1252 ? 2.743 -12.239 20.531 1.00 46.59 1252 ARG A N 1
ATOM 10006 C CA . ARG A 1 1252 ? 3.604 -13.319 20.017 1.00 46.59 1252 ARG A CA 1
ATOM 10007 C C . ARG A 1 1252 ? 2.998 -14.691 20.362 1.00 46.59 1252 ARG A C 1
ATOM 10009 O O . ARG A 1 1252 ? 2.598 -14.942 21.493 1.00 46.59 1252 ARG A O 1
ATOM 10016 N N . ASN A 1 1253 ? 2.984 -15.583 19.376 1.00 49.09 1253 ASN A N 1
ATOM 10017 C CA . ASN A 1 1253 ? 2.789 -17.029 19.531 1.00 49.09 1253 ASN A CA 1
ATOM 10018 C C . ASN A 1 1253 ? 1.407 -17.527 20.039 1.00 49.09 1253 ASN A C 1
ATOM 10020 O O . ASN A 1 1253 ? 1.295 -18.675 20.455 1.00 49.09 1253 ASN A O 1
ATOM 10024 N N . LEU A 1 1254 ? 0.316 -16.758 19.906 1.00 46.53 1254 LEU A N 1
ATOM 10025 C CA . LEU A 1 1254 ? -1.065 -17.260 20.137 1.00 46.53 1254 LEU A CA 1
ATOM 10026 C C . LEU A 1 1254 ? -1.645 -18.121 18.980 1.00 46.53 1254 LEU A C 1
ATOM 10028 O O . LEU A 1 1254 ? -2.819 -18.513 19.002 1.00 46.53 1254 LEU A O 1
ATOM 10032 N N . MET A 1 1255 ? -0.846 -18.385 17.939 1.00 36.69 1255 MET A N 1
ATOM 10033 C CA . MET A 1 1255 ? -1.310 -18.865 16.626 1.00 36.69 1255 MET A CA 1
ATOM 10034 C C . MET A 1 1255 ? -0.561 -20.084 16.055 1.00 36.69 1255 MET A C 1
ATOM 10036 O O . MET A 1 1255 ? -0.950 -20.538 14.983 1.00 36.69 1255 MET A O 1
ATOM 10040 N N . SER A 1 1256 ? 0.467 -20.632 16.718 1.00 35.41 1256 SER A N 1
ATOM 10041 C CA . SER A 1 1256 ? 1.164 -21.840 16.237 1.00 35.41 1256 SER A CA 1
ATOM 10042 C C . SER A 1 1256 ? 1.254 -22.945 17.291 1.00 35.41 1256 SER A C 1
ATOM 10044 O O . SER A 1 1256 ? 1.199 -22.717 18.499 1.00 35.41 1256 SER A O 1
ATOM 10046 N N . LYS A 1 1257 ? 1.385 -24.177 16.792 1.00 36.84 1257 LYS A N 1
ATOM 10047 C CA . LYS A 1 1257 ? 1.458 -25.427 17.564 1.00 36.84 1257 LYS A CA 1
ATOM 10048 C C . LYS A 1 1257 ? 2.759 -25.570 18.371 1.00 36.84 1257 LYS A C 1
ATOM 10050 O O . LYS A 1 1257 ? 2.831 -26.384 19.285 1.00 36.84 1257 LYS A O 1
ATOM 10055 N N . GLU A 1 1258 ? 3.762 -24.752 18.053 1.00 36.22 1258 GLU A N 1
ATOM 10056 C CA . GLU A 1 1258 ? 5.125 -24.759 18.611 1.00 36.22 1258 GLU A CA 1
ATOM 10057 C C . GLU A 1 1258 ? 5.180 -24.356 20.099 1.00 36.22 1258 GLU A C 1
ATOM 10059 O O . GLU A 1 1258 ? 6.194 -24.572 20.751 1.00 36.22 1258 GLU A O 1
ATOM 10064 N N . ASN A 1 1259 ? 4.081 -23.835 20.659 1.00 40.12 1259 ASN A N 1
ATOM 10065 C CA . ASN A 1 1259 ? 3.922 -23.588 22.098 1.00 40.12 1259 ASN A CA 1
ATOM 10066 C C . ASN A 1 1259 ? 3.318 -24.783 22.880 1.00 40.12 1259 ASN A C 1
ATOM 10068 O O . ASN A 1 1259 ? 3.156 -24.680 24.091 1.00 40.12 1259 ASN A O 1
ATOM 10072 N N . MET A 1 1260 ? 2.950 -25.898 22.228 1.00 36.12 1260 MET A N 1
ATOM 10073 C CA . MET A 1 1260 ? 2.437 -27.118 22.897 1.00 36.12 1260 MET A CA 1
ATOM 10074 C C . MET A 1 1260 ? 3.417 -28.302 22.876 1.00 36.12 1260 MET A C 1
ATOM 10076 O O . MET A 1 1260 ? 3.146 -29.347 23.464 1.00 36.12 1260 MET A O 1
ATOM 10080 N N . SER A 1 1261 ? 4.553 -28.144 22.208 1.00 27.95 1261 SER A N 1
ATOM 10081 C CA . SER A 1 1261 ? 5.683 -29.069 22.242 1.00 27.95 1261 SER A CA 1
ATOM 10082 C C . SER A 1 1261 ? 6.941 -28.253 22.009 1.00 27.95 1261 SER A C 1
ATOM 10084 O O . SER A 1 1261 ? 6.995 -27.538 21.006 1.00 27.95 1261 SER A O 1
ATOM 10086 N N . GLU A 1 1262 ? 7.944 -28.376 22.880 1.00 25.00 1262 GLU A N 1
ATOM 10087 C CA . GLU A 1 1262 ? 9.253 -27.773 22.625 1.00 25.00 1262 GLU A CA 1
ATOM 10088 C C . GLU A 1 1262 ? 9.748 -28.157 21.219 1.00 25.00 1262 GLU A C 1
ATOM 10090 O O . GLU A 1 1262 ? 9.571 -29.311 20.801 1.00 25.00 1262 GLU A O 1
ATOM 10095 N N . PRO A 1 1263 ? 10.398 -27.241 20.479 1.00 27.27 1263 PRO A N 1
ATOM 10096 C CA . PRO A 1 1263 ? 11.139 -27.607 19.285 1.00 27.27 1263 PRO A CA 1
ATOM 10097 C C . PRO A 1 1263 ? 12.359 -28.431 19.713 1.00 27.27 1263 PRO A C 1
ATOM 10099 O O . PRO A 1 1263 ? 13.445 -27.895 19.922 1.00 27.27 1263 PRO A O 1
ATOM 10102 N N . MET A 1 1264 ? 12.153 -29.742 19.862 1.00 26.42 1264 MET A N 1
ATOM 10103 C CA . MET A 1 1264 ? 13.183 -30.731 20.168 1.00 26.42 1264 MET A CA 1
ATOM 10104 C C . MET A 1 1264 ? 14.319 -30.568 19.152 1.00 26.42 1264 MET A C 1
ATOM 10106 O O . MET A 1 1264 ? 14.146 -30.871 17.969 1.00 26.42 1264 MET A O 1
ATOM 10110 N N . ASP A 1 1265 ? 15.447 -29.999 19.585 1.00 29.05 1265 ASP A N 1
ATOM 10111 C CA . ASP A 1 1265 ? 16.476 -29.536 18.658 1.00 29.05 1265 ASP A CA 1
ATOM 10112 C C . ASP A 1 1265 ? 17.092 -30.728 17.925 1.00 29.05 1265 ASP A C 1
ATOM 10114 O O . ASP A 1 1265 ? 17.839 -31.518 18.502 1.00 29.05 1265 ASP A O 1
ATOM 10118 N N . ILE A 1 1266 ? 16.825 -30.837 16.626 1.00 31.06 1266 ILE A N 1
ATOM 10119 C CA . ILE A 1 1266 ? 17.342 -31.918 15.780 1.00 31.06 1266 ILE A CA 1
ATOM 10120 C C . ILE A 1 1266 ? 18.885 -31.846 15.659 1.00 31.06 1266 ILE A C 1
ATOM 10122 O O . ILE A 1 1266 ? 19.520 -32.827 15.277 1.00 31.06 1266 ILE A O 1
ATOM 10126 N N . LYS A 1 1267 ? 19.530 -30.743 16.077 1.00 33.47 1267 LYS A N 1
ATOM 10127 C CA . LYS A 1 1267 ? 20.995 -30.652 16.240 1.00 33.47 1267 LYS A CA 1
ATOM 10128 C C . LYS A 1 1267 ? 21.514 -31.158 17.596 1.00 33.47 1267 LYS A C 1
ATOM 10130 O O . LYS A 1 1267 ? 22.719 -31.385 17.713 1.00 33.47 1267 LYS A O 1
ATOM 10135 N N . SER A 1 1268 ? 20.652 -31.369 18.594 1.00 30.09 1268 SER A N 1
ATOM 10136 C CA . SER A 1 1268 ? 21.022 -31.943 19.900 1.00 30.09 1268 SER A CA 1
ATOM 10137 C C . SER A 1 1268 ? 21.186 -33.467 19.849 1.00 30.09 1268 SER A C 1
ATOM 10139 O O . SER A 1 1268 ? 22.140 -33.999 20.422 1.00 30.09 1268 SER A O 1
ATOM 10141 N N . LEU A 1 1269 ? 20.344 -34.155 19.063 1.00 29.92 1269 LEU A N 1
ATOM 10142 C CA . LEU A 1 1269 ? 20.442 -35.599 18.803 1.00 29.92 1269 LEU A CA 1
ATOM 10143 C C . LEU A 1 1269 ? 21.830 -35.980 18.259 1.00 29.92 1269 LEU A C 1
ATOM 10145 O O . LEU A 1 1269 ? 22.459 -36.905 18.762 1.00 29.92 1269 LEU A O 1
ATOM 10149 N N . GLY A 1 1270 ? 22.381 -35.177 17.342 1.00 31.48 1270 GLY A N 1
ATOM 10150 C CA . GLY A 1 1270 ? 23.741 -35.348 16.810 1.00 31.48 1270 GLY A CA 1
ATOM 10151 C C . GLY A 1 1270 ? 24.893 -35.031 17.781 1.00 31.48 1270 GLY A C 1
ATOM 10152 O O . GLY A 1 1270 ? 26.044 -34.968 17.346 1.00 31.48 1270 GLY A O 1
ATOM 10153 N N . LYS A 1 1271 ? 24.617 -34.784 19.071 1.00 32.94 1271 LYS A N 1
ATOM 10154 C CA . LYS A 1 1271 ? 25.633 -34.529 20.107 1.00 32.94 1271 LYS A CA 1
ATOM 10155 C C . LYS A 1 1271 ? 25.523 -35.406 21.354 1.00 32.94 1271 LYS A C 1
ATOM 10157 O O . LYS A 1 1271 ? 26.559 -35.629 21.972 1.00 32.94 1271 LYS A O 1
ATOM 10162 N N . GLN A 1 1272 ? 24.347 -35.925 21.715 1.00 28.72 1272 GLN A N 1
ATOM 10163 C CA . GLN A 1 1272 ? 24.229 -36.819 22.881 1.00 28.72 1272 GLN A CA 1
ATOM 10164 C C . GLN A 1 1272 ? 24.727 -38.248 22.611 1.00 28.72 1272 GLN A C 1
ATOM 10166 O O . GLN A 1 1272 ? 25.326 -38.846 23.500 1.00 28.72 1272 GLN A O 1
ATOM 10171 N N . GLU A 1 1273 ? 24.618 -38.763 21.381 1.00 31.19 1273 GLU A N 1
ATOM 10172 C CA . GLU A 1 1273 ? 25.218 -40.066 21.027 1.00 31.19 1273 GLU A CA 1
ATOM 10173 C C . GLU A 1 1273 ? 26.758 -40.057 21.070 1.00 31.19 1273 GLU A C 1
ATOM 10175 O O . GLU A 1 1273 ? 27.382 -41.113 21.127 1.00 31.19 1273 GLU A O 1
ATOM 10180 N N . LYS A 1 1274 ? 27.397 -38.876 21.093 1.00 32.66 1274 LYS A N 1
ATOM 10181 C CA . LYS A 1 1274 ? 28.862 -38.746 21.087 1.00 32.66 1274 LYS A CA 1
ATOM 10182 C C . LYS A 1 1274 ? 29.514 -38.552 22.462 1.00 32.66 1274 LYS A C 1
ATOM 10184 O O . LYS A 1 1274 ? 30.717 -38.334 22.521 1.00 32.66 1274 LYS A O 1
ATOM 10189 N N . SER A 1 1275 ? 28.753 -38.648 23.555 1.00 32.12 1275 SER A N 1
ATOM 10190 C CA . SER A 1 1275 ? 29.298 -38.746 24.924 1.00 32.12 1275 SER A CA 1
ATOM 10191 C C . SER A 1 1275 ? 28.897 -40.044 25.639 1.00 32.12 1275 SER A C 1
ATOM 10193 O O . SER A 1 1275 ? 29.012 -40.134 26.858 1.00 32.12 1275 SER A O 1
ATOM 10195 N N . LEU A 1 1276 ? 28.398 -41.030 24.885 1.00 32.16 1276 LEU A N 1
ATOM 10196 C CA . LEU A 1 1276 ? 28.038 -42.380 25.343 1.00 32.16 1276 LEU A CA 1
ATOM 10197 C C . LEU A 1 1276 ? 28.791 -43.479 24.559 1.00 32.16 1276 LEU A C 1
ATOM 10199 O O . LEU A 1 1276 ? 28.420 -44.643 24.618 1.00 32.16 1276 LEU A O 1
ATOM 10203 N N . LEU A 1 1277 ? 29.841 -43.089 23.824 1.00 34.62 1277 LEU A N 1
ATOM 10204 C CA . LEU A 1 1277 ? 30.753 -43.950 23.051 1.00 34.62 1277 LEU A CA 1
ATOM 10205 C C . LEU A 1 1277 ? 32.228 -43.526 23.256 1.00 34.62 1277 LEU A C 1
ATOM 10207 O O . LEU A 1 1277 ? 33.053 -43.613 22.350 1.00 34.62 1277 LEU A O 1
ATOM 10211 N N . GLU A 1 1278 ? 32.535 -42.983 24.439 1.00 39.66 1278 GLU A N 1
ATOM 10212 C CA . GLU A 1 1278 ? 33.909 -42.752 24.934 1.00 39.66 1278 GLU A CA 1
ATOM 10213 C C . GLU A 1 1278 ? 34.108 -43.363 26.348 1.00 39.66 1278 GLU A C 1
ATOM 10215 O O . GLU A 1 1278 ? 35.090 -43.078 27.039 1.00 39.66 1278 GLU A O 1
ATOM 10220 N N . HIS A 1 1279 ? 33.177 -44.227 26.773 1.00 39.94 1279 HIS A N 1
ATOM 10221 C CA . HIS A 1 1279 ? 33.240 -45.103 27.946 1.00 39.94 1279 HIS A CA 1
ATOM 10222 C C . HIS A 1 1279 ? 32.534 -46.410 27.563 1.00 39.94 1279 HIS A C 1
ATOM 10224 O O . HIS A 1 1279 ? 31.321 -46.398 27.361 1.00 39.94 1279 HIS A O 1
ATOM 10230 N N . GLU A 1 1280 ? 33.325 -47.488 27.485 1.00 30.41 1280 GLU A N 1
ATOM 10231 C CA . GLU A 1 1280 ? 33.167 -48.598 26.514 1.00 30.41 1280 GLU A CA 1
ATOM 10232 C C . GLU A 1 1280 ? 33.414 -48.177 25.047 1.00 30.41 1280 GLU A C 1
ATOM 10234 O O . GLU A 1 1280 ? 34.030 -49.007 24.340 1.00 30.41 1280 GLU A O 1
#

Mean predicted aligned error: 18.96 Å

Foldseek 3Di:
DDDFFDDDDDPPDPFDLAQDQLFQLCPVLVVLQVVVVVVLVVLLVVLVVQLPDPDDQLSNLLSLLSNDFLLSLLQQDDPSNVSSVVLVVQLVVQVVCCVFQVQPVSNVCSRNVVSVVSSPDPPRDRGPPPPSCVVSVCVVVVVVVVVVVVVVVVQVVLLVLSVVLSVCSVVLLVVLVVPDDDDADLQDAFFFPLLLLLLLQLLLVCLLDDLPDCPSAQDDPGGDLQAPLLLLLLSLLLLLLLLQHFNLQAAQESSLVSLVSSLQSCQDLSRQLSQCSLCVRQVVDNPSPQQAEQALSCLQRSLLSVLSSCQRHVDCQQQDWQSRFRDNDPVDTDIGGSVSSLVSLLVHLVPAPLSFGHNTRQKTFPLSNLSNLLSNLSCCQRVVHDSCVVRLVSNVSSQRNQQARSNLAGQGMAGSNNRDGDPPVGWLLRLLSVLLSCCQRPVSSNSSSVSCCCVPFLDADPVLATPDNVPTDDCCQAQSNVRDGHNLSVLLSQLQSCQQSQVVSSNVNSVVVVVVPCQQVWDQDQSRTHGVNHRSSSSSSNSSSSSGHHNSSSCSRNPHRDPLSVQAKHQNYDDPPQKRWRGWDDDRRQKIKTWIAGSHAWDKDKIKMASADAQFWKDFDPDIDGQHPRRIDIDIDTHHGTDITMIHTDDDDDDDDDDDDDDDDDDDDDDDDDDDDDDDDDDDDDDDDDDDDDDDDDDDDDDDQDFPPDFFQDAFQPFDEFEEEEEAQALLLLLLLLCCVFFPDHYAYAYEAQAQDHHQQLVQQPAAQAWDQAQVQQQAFPPDGDLQAQWRTGHSVVSSVRSVCSCVVRVSCVRYDYSKHFFEWAADPVQQWIWTWIQHNVRDIDTDIGNFYEYANDQFQADDDDPFACPVQAQFAEAESRHGDPPDQQAQWEEEEEDPDQSSLRNLVRVLVCCVPRHVAYEYEAAAADQAAQDVVRAIDTDDPVSSVCCVVCVVVSVVVNVVSLVSLQVVVQLFFPPDPVQVVVLVVSLVVLCVQLVDVVVNVGHRDPATDPLAQYGHSVCRSVSCPDPRYHYHYHDFNHAHNAGTQHPVRDGDGTNYYYYHPTHPNLLQDPHFYQFPPRDGQNVVSPPPNFAQLLFADARHWSYTYQQHWQDDASRRRSSLSSNLSSVLSVVVVSCCRQQQWSTWGFDPVNRVVLLVVLQVLNVRGSNQIPDPYSLADPPPSGGIRHHSDHPVVSSVVSVDDPSVRIDIHGSHDRCSSNGPVHHPQVVQPPHDPPVLDDSDPPVDDSPPPPGGPCVVDPPPDPVVVVPPVVVVPVPD

pLDDT: mean 83.72, std 17.8, range [21.81, 98.81]

Nearest PDB structures (foldseek):
  6er9-assembly1_A  TM=8.614E-01  e=5.098E-34  Rhodococcus sp. Phi1
  4rg4-assembly1_A  TM=8.502E-01  e=3.166E-34  Rhodococcus sp. HI-31
  4ap3-assembly1_A  TM=8.468E-01  e=3.428E-33  Rhodococcus rhodochrous
  7v8s-assembly1_B  TM=8.530E-01  e=1.241E-32  Thermocrispum municipale
  7v50-assembly1_A  TM=8.381E-01  e=1.281E-31  Acinetobacter calcoaceticus

Organism: NCBI:txid1567541

Solvent-accessible surface area (backbone atoms only — not comparable to full-atom values): 69228 Å² total; per-residue (Å²): 136,84,85,70,80,49,76,101,65,79,91,73,66,95,62,70,57,46,71,56,88,56,22,37,60,27,69,66,34,54,55,30,39,51,52,54,50,49,53,52,51,50,44,41,51,51,23,49,52,51,46,74,46,97,57,60,51,41,55,33,36,17,23,39,12,68,54,39,66,25,42,24,28,50,39,71,36,78,79,44,39,56,44,21,57,53,37,37,50,49,30,53,52,19,48,49,44,23,69,54,59,14,27,61,53,44,41,51,48,46,31,55,43,46,23,55,56,54,46,66,51,84,85,71,63,78,52,62,65,70,61,42,50,50,52,53,52,48,49,53,52,47,53,53,48,51,51,52,51,47,55,53,50,52,49,52,54,24,46,54,45,25,66,52,48,46,70,50,33,50,58,48,52,47,53,56,60,72,65,55,65,83,80,77,58,97,79,56,88,48,66,49,54,68,73,56,42,18,33,49,45,45,56,44,59,54,29,63,47,54,87,88,56,58,87,73,52,59,83,57,95,78,47,75,81,26,35,57,54,53,38,37,36,35,43,29,45,36,50,21,50,48,26,48,62,25,19,43,17,50,40,81,25,61,72,49,50,23,39,52,44,31,58,57,49,50,26,32,35,92,50,34,40,64,49,53,53,30,23,47,44,28,64,71,38,87,74,65,69,65,65,78,65,64,30,27,58,54,42,4,44,51,40,28,29,55,34,36,43,31,58,25,58,69,57,60,71,46,64,37,81,52,58,40,56,41,21,44,42,102,87,42,70,47,69,30,21,54,59,58,34,54,50,29,45,54,64,38,27,74,72,26,93,49,35,54,50,21,46,49,46,54,34,27,35,44,67,44,43,38,36,23,54,48,18,47,41,20,40,20,44,69,74,71,52,74,68,48,75,84,43,46,69,52,35,55,47,26,40,37,23,64,32,17,34,49,46,56,49,64,40,56,50,34,31,68,76,46,47,52,61,72,84,75,77,68,44,66,43,60,34,31,46,47,15,53,58,25,46,75,84,37,45,68,56,11,52,50,35,43,49,49,43,43,69,77,48,60,35,67,44,102,82,53,41,72,38,73,71,76,78,63,50,73,66,31,40,27,32,63,49,69,78,41,83,33,59,61,47,34,45,24,28,49,25,36,28,24,22,33,78,53,38,60,64,57,26,48,31,39,52,53,44,64,77,64,44,68,79,40,40,79,44,76,60,82,74,30,29,50,42,76,67,46,34,55,38,53,46,31,44,36,53,35,27,69,72,50,40,60,45,43,71,40,43,65,30,65,53,61,76,52,71,40,51,74,59,15,26,27,46,29,40,56,53,77,65,58,51,38,78,34,18,18,41,30,87,78,35,67,26,32,41,36,31,34,30,40,47,70,63,69,46,76,44,70,36,32,34,29,58,39,60,55,71,40,48,35,30,53,74,94,43,76,50,60,22,37,92,85,8,33,45,76,47,82,49,73,31,68,47,89,30,73,52,48,33,43,59,66,82,81,88,82,80,88,83,89,82,89,88,90,89,86,89,83,87,85,90,88,84,88,88,87,84,89,87,85,84,86,90,86,89,84,89,88,80,87,87,86,83,83,80,90,79,88,80,90,81,91,69,82,99,57,85,75,71,72,87,65,71,39,96,42,35,33,53,52,69,44,80,44,37,34,36,34,34,20,42,13,73,49,29,51,49,46,49,51,49,47,68,61,50,55,88,50,68,49,62,47,27,34,17,59,43,84,60,63,31,43,58,40,60,41,34,67,34,62,59,40,51,52,82,54,53,33,69,49,64,34,54,89,92,55,76,65,48,74,60,60,25,44,54,30,41,24,68,58,53,29,49,51,52,48,52,50,33,60,77,67,59,41,58,85,37,49,44,54,35,22,32,70,62,28,34,38,53,38,79,96,77,50,29,35,40,34,32,34,30,40,83,87,68,50,72,49,75,50,74,19,52,30,45,36,40,25,68,70,68,70,66,59,62,70,84,75,96,46,51,42,63,91,51,42,72,44,50,81,40,36,41,65,60,49,67,91,81,68,84,44,60,70,28,37,34,33,37,40,31,61,40,70,61,26,37,32,29,51,29,52,50,61,78,29,42,85,79,45,25,55,35,38,38,38,38,29,64,59,53,53,71,61,44,44,57,94,95,54,64,92,43,75,50,52,72,67,56,30,50,44,26,65,78,34,53,64,59,46,50,50,53,36,51,54,50,52,49,57,42,49,62,53,53,63,30,44,34,54,93,30,71,58,26,60,53,48,39,54,53,47,53,52,54,42,48,65,47,38,71,42,75,69,59,41,70,63,44,55,64,87,51,53,67,67,34,45,86,73,31,43,41,75,59,28,52,59,37,57,72,35,96,60,35,44,72,42,78,46,56,65,64,31,29,41,55,47,30,44,23,33,75,90,68,51,74,48,75,30,51,30,40,36,39,25,72,65,53,62,63,60,75,46,57,96,30,56,39,22,23,61,94,70,41,38,51,38,60,65,22,69,82,59,55,75,35,36,88,10,35,34,37,58,54,31,58,36,40,40,36,56,63,25,36,34,19,47,52,82,37,58,48,65,49,52,52,45,52,50,53,44,60,42,54,48,51,54,51,53,45,37,36,23,45,49,42,51,39,49,24,37,31,61,66,48,26,51,50,48,53,51,59,37,50,69,48,44,74,53,22,23,62,64,42,82,65,99,28,76,45,32,42,92,89,80,60,50,79,38,37,49,33,82,52,47,52,64,54,51,49,64,62,48,72,60,82,66,65,84,49,34,47,76,46,48,76,57,68,80,64,55,28,49,24,63,72,42,46,57,49,73,73,38,86,94,50,72,78,58,73,77,68,58,58,44,88,84,86,65,64,89,71,65,74,86,76,51,49,65,81,80,45,78,82,75,56,78,74,50,62,80,49,60,68,72,75,67,68,83,68,126

Radius of gyration: 39.88 Å; Cα contacts (8 Å, |Δi|>4): 2250; chains: 1; bounding box: 88×99×114 Å

InterPro domains:
  IPR036188 FAD/NAD(P)-binding domain superfamily [G3DSA:3.50.50.60] (716-898)
  IPR036188 FAD/NAD(P)-binding domain superfamily [G3DSA:3.50.50.60] (1034-1218)
  IPR036188 FAD/NAD(P)-binding domain superfamily [SSF51905] (720-938)
  IPR036188 FAD/NAD(P)-binding domain superfamily [SSF51905] (863-1067)
  IPR036188 FAD/NAD(P)-binding domain superfamily [SSF51905] (1006-1210)
  IPR041411 Linalool dehydratase/isomerase [PF18566] (229-533)

Secondary structure (DSSP, 8-state):
-------SSS------SSPPTTTT--HHHHHHHHHHHHHHHHHHHHHHHHHHS---HHHHHHHHHHHSTTHHHHHH-GGGGHHHHHHHHHHHHHHHHHHHH--SHHHHHHHHHHHHHHHH-TT-----HHHHHHHHHHHHHHHHHHHHHHHHHHHHHHHHHHHHHHHHHHHHHHHHHHT-PPPPPTT------HHHHHHHHHHHHHHHS-TT--TTS---TT-GGG-HHHHHHHHHHHHHHHHHHT-TTB-SSHHHHHHHHHHHHHTSHHHHTHHHHIIIIIS--S---SSSSS-HIIIIIIHHHHHHHHHHH---GGGSTTSEEEEEETTEEEEE-HHHHHHHHHHHHTT-TTS---SBTTEEEHHHHHHHHHHHHHHHHHHT--TTHHHHHHHHHHHHHHSB-TTS-B--EEETTT----TT---HHHHHHHHHHHTTT-HHHHHHHHHHHHHHT--B-TTSSBP-GGG--GGGGEETTTTEE-SHHHHHHHHHHHHHHT-HHHHHHHHHHHHH-GGG-EEE-SS-EEETTS-HHHHHHHHHHHH--TTHHHHHHH-PPPHHHHHS-EEEE--TTTEEEEEEE-SSSS-EEEEEEESSS-EEEEEEEESPPTT-EEEETTEEEE--TTS-EEEEEEE-SSB--EEEE----------------------------------------------------SS------SPPSS-TT----EEEEEE--SHHHHHHHHHHHHH-SSEEEEEE-SSSSS-THHHH---TT-B-SS-TTTSS-TTS--S--SBSS-BHHHHHHHHHHHHHHTTGGGGEETT-EEEEEEEETTTTEEEEEEE-TTS-EEEEEESEEEE-S-SS--------TTGGG--SEEEETTB--TTS--TT-EEEEE--SHHHHHHHHHHHTTTTTT-SEEEEEESS---B-PPTT----BPPHHHHHHHHH-HHHHHHHHHHHHHHHHHGGGGGBTT-HHHHHHHHHHHHHHHHHH--HHHHHHHS-SSPTTSS--B--TTHHHHTTSTTEEEEES-EEEE-SSEEEETTS-EEE-SEEEE------S---SS-EE-GGG-BHHHHTTT----BTTTB-TT-TTEEESS-TT-S-SSS-HHHHHHHHHHHHHHHHHHHHHHTEEEEEE-HHHHHHHHHHHHHHHTTBGGGSSS--TTB-TTT--B-SS-SS-HHHHHHHHSS--GGGEEEEESS-TTGGGTTS--HHHHSTT--TTTT--SS--S--TTTTSS-GGGSS----HHHHHHHGGGSSS--